Protein AF-0000000074525393 (afdb_homodimer)

InterPro domains:
  IPR004364 Aminoacyl-tRNA synthetase, class II (D/K/N) [PF00152] (149-450)
  IPR004523 Aspartate-tRNA synthetase, type 2 [PTHR43450] (17-453)
  IPR012340 Nucleic acid-binding, OB-fold [G3DSA:2.40.50.140] (1-129)
  IPR012340 Nucleic acid-binding, OB-fold [SSF50249] (23-130)
  IPR045864 Class II Aminoacyl-tRNA synthetase/Biotinyl protein ligase (BPL) and lipoyl protein ligase (LPL) [G3DSA:3.30.930.10] (130-455)
  IPR045864 Class II Aminoacyl-tRNA synthetase/Biotinyl protein ligase (BPL) and lipoyl protein ligase (LPL) [SSF55681] (149-451)

Radius of gyration: 30.27 Å; Cα contacts (8 Å, |Δi|>4): 1926; chains: 2; bounding box: 87×103×68 Å

Solvent-accessible surface area (backbone atoms only — not comparable to full-atom values): 48205 Å² total; per-residue (Å²): 127,82,78,69,51,53,50,78,47,61,75,59,37,47,64,62,51,66,70,61,76,85,67,80,58,52,79,58,55,70,85,72,65,51,79,91,45,54,71,42,74,48,30,36,76,30,26,30,62,38,57,45,62,56,90,54,33,31,41,32,37,33,35,52,65,93,30,28,35,43,31,34,42,71,43,87,49,73,73,42,40,53,52,41,54,51,53,50,63,49,41,42,41,11,25,31,38,36,32,24,30,30,38,76,46,94,61,75,51,92,37,73,42,24,54,43,32,28,44,50,69,29,42,29,39,38,19,72,18,53,77,64,99,61,61,64,87,70,54,59,49,69,79,76,37,73,70,45,72,47,40,40,36,54,38,32,51,28,67,48,47,36,38,49,48,52,48,49,24,49,49,54,51,45,49,51,52,52,41,49,74,71,65,34,39,49,56,73,71,68,50,74,36,72,56,54,50,102,74,53,76,42,42,51,54,34,72,46,88,88,38,69,26,21,41,30,65,59,64,60,68,56,46,52,36,41,33,47,4,34,43,48,31,32,29,33,77,47,70,26,29,35,55,49,85,60,85,50,53,82,60,50,34,55,38,51,29,46,33,38,34,29,61,43,92,55,34,56,61,58,51,52,52,51,50,53,52,49,52,53,52,43,53,59,58,59,71,65,43,76,52,53,60,55,36,37,72,38,34,90,79,37,63,66,80,78,40,62,87,43,75,44,76,41,41,40,65,57,49,41,50,51,37,55,74,64,68,49,89,57,59,75,84,40,70,67,29,46,29,52,55,37,59,76,34,54,91,63,22,35,33,40,34,40,25,40,49,63,58,81,83,54,61,61,51,51,22,59,31,64,86,72,63,35,24,43,30,36,36,33,28,42,77,36,41,78,27,28,42,34,31,21,41,54,44,45,41,71,62,38,51,65,54,40,73,69,42,47,59,68,57,47,54,41,28,43,44,16,28,66,47,28,28,31,38,40,30,34,48,31,49,42,50,18,52,64,51,48,51,86,36,31,61,77,49,31,85,64,59,34,44,55,67,50,57,49,85,54,73,84,116,126,81,79,68,50,53,48,79,47,62,74,58,38,47,64,62,50,66,70,61,75,85,68,78,57,54,78,56,56,70,85,72,64,53,79,90,44,53,69,40,73,46,31,37,75,30,27,29,62,38,58,45,63,56,90,55,34,30,40,31,36,34,34,51,64,93,32,30,34,43,31,35,42,71,44,85,49,73,73,42,41,54,53,41,54,51,53,51,63,49,41,44,41,11,24,30,38,36,31,24,31,30,37,77,45,94,61,75,52,92,40,72,42,23,56,44,31,29,45,50,69,28,43,29,40,38,19,70,18,52,78,64,98,60,61,65,88,71,54,61,48,70,80,74,38,71,70,46,72,48,40,40,36,54,38,30,50,27,67,48,48,36,37,49,48,53,48,50,25,48,50,54,51,45,51,52,52,52,40,48,76,72,65,33,39,50,54,73,70,69,50,74,36,72,56,55,49,100,74,53,75,41,42,50,55,35,71,47,88,88,37,69,25,23,42,30,65,60,64,59,68,57,46,51,35,42,32,46,6,34,44,48,32,34,29,35,77,45,70,26,29,36,56,48,85,60,85,51,54,80,59,49,34,54,39,50,29,45,35,38,35,31,62,43,92,54,34,59,61,58,50,51,52,51,49,53,53,49,51,52,51,41,52,58,58,58,72,65,43,76,52,52,61,55,37,38,74,38,33,91,79,38,61,65,80,77,41,61,87,42,75,43,77,39,41,39,65,56,49,41,50,51,37,56,75,65,66,50,88,58,58,74,84,40,70,66,29,48,29,52,54,37,58,76,34,56,92,64,22,36,35,40,34,40,26,40,49,63,58,84,84,54,62,61,50,51,23,59,31,64,85,71,61,34,25,43,32,35,38,33,28,41,78,37,40,78,29,29,42,34,32,21,40,55,44,45,42,70,60,38,50,66,54,40,71,71,42,49,59,67,57,48,55,42,28,43,45,15,27,66,46,29,28,32,38,40,30,34,49,31,49,44,50,18,50,62,51,48,52,88,36,31,62,76,49,31,81,64,58,34,42,57,67,51,58,48,84,53,76,83,115

Secondary structure (DSSP, 8-state):
----SEEE-----TTGGGGS-S----B--GGG--GGGTT-EEEEEEEEEEEEEETTEEEEEEEETTEEEEEEEE--SHHHHHHHHHHHTSPTTEEEEEEEEEEE-SS--SSSS-SEEEEEEEEEEEEPBPPPSS-GGG-S-GGG-GGGGT-HHHHTTSHHHHHHHHHHHHHHHHHHHHHHHTT-EE----SEEE---TT-TTS-EEEETTEEEEE-S-SHHHHHHHHHTT-SEEEEEEEEE----S--TT--SEEEEEEEEEE-SS-THHHHHHHHHHHHHHHHHHTT-TTHHHHHHH-TT--PPP--S--EEEEHHHHHHHHHHTT--SPTTSHHHHHHHHHHTTTT-SEEEEE----TT--TTBPBPTTSSSBSEEEEEETTEEEEEEEEBP--HHHHHHHSTTS-HHHHHHTTB----EEEEEEEHHHHHHHHTT-S-GGGS-SS---SS--TTS---/----SEEE-----TTGGGGS-S----B--GGG--GGGTT-EEEEEEEEEEEEEETTEEEEEEEETTEEEEEEEE--SHHHHHHHHHHHTSPTTEEEEEEEEEEE-SS--SSSS-SEEEEEEEEEEEEPBPPPSS-GGG-S-GGG-GGGGT-HHHHTTSHHHHHHHHHHHHHHHHHHHHHHHTT-EE----SEEE---TT-TTS-EEEETTEEEEE-S-SHHHHHHHHHTT-SEEEEEEEEE----S--TT--SEEEEEEEEEE-SS-THHHHHHHHHHHHHHHHHHTT-TTHHHHHHH-TT--PPP--S--EEEEHHHHHHHHHHTT--SPTTSHHHHHHHHHTTTTT-SEEEEE----TT--TTBPBPTTSSSBSEEEEEETTEEEEEEEEBP--HHHHHHHSTTS-HHHHHHTTB----EEEEEEEHHHHHHHHTT-S-GGGS-SS---SS--TTS---

pLDDT: mean 86.15, std 15.31, range [23.77, 98.81]

Organism: Naegleria gruberi (NCBI:txid5762)

Foldseek 3Di:
DPPALEEADAPDDPVVVVPDDDDPLPQDDQVVDDPVQAFPKHKYKFFQLDWDADQQKIWTWGDDQLFTAIEMEGDDDDVSSVVSVVRNPQAHRFIKMFIFGKHADPFFDPTPHTGIHGYTRGMYGHGGDDHDPDRQAPQLAPVPDLLLLQPLVPNCRHLQLVVLVVLLVLLVVLLVVLLVVVVAAEDDADQKAADLDPPPPFWAWDDDPNHIITGAQDRVLVQQLVCLVPRQKYWYFDKGATRDQDDDQQDFRIFTKTKMKHFDDPACVVQVVSVLVSVVRSLVVSVPPPSLVVNQSRAPVGADAFQPPDAAEEELVRLQVVCVVVVHPDDRPDLVSLLVSQVVCVVPGQKYKYFFDQDPVDDLFFAPDPVPGGTQKIFMGGNSDTFKIKHKTDLDLVSSCVRSVCSNVVSSVSSVPDGGTMMMMMGGSLNVSCRNRVHRGSSSNDSQTQHPVSNSSPPPD/DPPALEEADAPDDPVVVVPDDPPPQPQDDQVPDDPVQAFPKHKYKFFQLDWDADQQKIWTWGDDQQFTAIEMEGDDDDVSSVVSVVRNPQAHRFIKMFIFGKHADPFFDPTPHTGIHGHTRGMYGHGGDDHDPDRQAPQLAPVPDLLLLQPLVRNCRHLQLVVLVVLLVLLVVLLVVLLVVVVAAEDDADQKAADLDPPPPFWAWDDDPNHIITGAQDRVLVQQLVCLVPRQKYWYFDKGATRDQDDDQQDFRIFTKTKMKHFDDPACVVQVVSVLVSVVRSLVVSVPPPSLVVNQSRAPVGADAFQPPDAAEEELVRLQVVCVVVVHPDDRPDLVSLLVSQVVCVVPGQKYKYFFDQDPVDDLFFAPDPVPGGTQKIFMGGNSDTFKIKHKTDLDLVSSCVRSVCSNVVSSVSSVPDGGTMMMMMGGSLNVSCRNRVHRGSSSNDSQTQHPVSNSSDPPD

Nearest PDB structures (foldseek):
  6od8-assembly1_A  TM=8.727E-01  e=5.232E-45  Leishmania major
  6od8-assembly1_B  TM=8.966E-01  e=1.138E-43  Leishmania major
  1asz-assembly1_B  TM=9.066E-01  e=4.298E-43  unclassified
  1b8a-assembly1_B  TM=8.870E-01  e=2.278E-39  Thermococcus kodakarensis KOD1
  3nen-assembly1_B  TM=8.760E-01  e=1.481E-38  Thermococcus kodakarensis

Sequence (922 aa):
MTQHLYGDKPFSSSDELQSISSIRINDIRIEEINKSMEGETIRLIARASRVVKKGKLCFVRLRRNSHSIQACFLAKNDQEREMVKYIGGIPHESIVEVVGIIVMRKSKSNETVSELELEMKEIYCLSRAQKLDYELDELEDMRQSRSLHTKRYVSLRHSFMHHIFKLQSLIGRKFCEYMYSKDFTEIHTPHIVKNQSDNNISSFTFDYFGNSVELTTSSHLHQQLAIHGGLDRVFEISCAFEKHHGCTHVHLNEKTTLNFGMTIASHYHEVISVVKELLNYIIDEISEYEGLEVIAKHNSRGLEKLKKTEILELTFKEADALLIANCSENEFGGFMALREVASYFKDYTDILIIQNSAHEEVGCFEMPSSTGKGFNNFIILIRGIVVGRGCQYIHDEELLKHQVRCHAPDLVSALKYGAQPCGGCSIDLELFLMQFLQLSNVRFTSLFPRAPTIYENEQLLMTQHLYGDKPFSSSDELQSISSIRINDIRIEEINKSMEGETIRLIARASRVVKKGKLCFVRLRRNSHSIQACFLAKNDQEREMVKYIGGIPHESIVEVVGIIVMRKSKSNETVSELELEMKEIYCLSRAQKLDYELDELEDMRQSRSLHTKRYVSLRHSFMHHIFKLQSLIGRKFCEYMYSKDFTEIHTPHIVKNQSDNNISSFTFDYFGNSVELTTSSHLHQQLAIHGGLDRVFEISCAFEKHHGCTHVHLNEKTTLNFGMTIASHYHEVISVVKELLNYIIDEISEYEGLEVIAKHNSRGLEKLKKTEILELTFKEADALLIANCSENEFGGFMALREVASYFKDYTDILIIQNSAHEEVGCFEMPSSTGKGFNNFIILIRGIVVGRGCQYIHDEELLKHQVRCHAPDLVSALKYGAQPCGGCSIDLELFLMQFLQLSNVRFTSLFPRAPTIYENEQLL

Structure (mmCIF, N/CA/C/O backbone):
data_AF-0000000074525393-model_v1
#
loop_
_entity.id
_entity.type
_entity.pdbx_description
1 polymer 'Aspartyl-tRNA synthetase'
#
loop_
_atom_site.group_PDB
_atom_site.id
_atom_site.type_symbol
_atom_site.label_atom_id
_atom_site.label_alt_id
_atom_site.label_comp_id
_atom_site.label_asym_id
_atom_site.label_entity_id
_atom_site.label_seq_id
_atom_site.pdbx_PDB_ins_code
_atom_site.Cartn_x
_atom_site.Cartn_y
_atom_site.Cartn_z
_atom_site.occupancy
_atom_site.B_iso_or_equiv
_atom_site.auth_seq_id
_atom_site.auth_comp_id
_atom_site.auth_asym_id
_atom_site.auth_atom_id
_atom_site.pdbx_PDB_model_num
ATOM 1 N N . MET A 1 1 ? 19.656 -41.719 -26.531 1 26.92 1 MET A N 1
ATOM 2 C CA . MET A 1 1 ? 18.625 -41.438 -25.547 1 26.92 1 MET A CA 1
ATOM 3 C C . MET A 1 1 ? 17.359 -40.938 -26.219 1 26.92 1 MET A C 1
ATOM 5 O O . MET A 1 1 ? 17.375 -39.906 -26.922 1 26.92 1 MET A O 1
ATOM 9 N N . THR A 1 2 ? 16.531 -41.625 -26.922 1 38.56 2 THR A N 1
ATOM 10 C CA . THR A 1 2 ? 15.336 -41.344 -27.703 1 38.56 2 THR A CA 1
ATOM 11 C C . THR A 1 2 ? 14.578 -40.125 -27.125 1 38.56 2 THR A C 1
ATOM 13 O O . THR A 1 2 ? 14.227 -40.125 -25.953 1 38.56 2 THR A O 1
ATOM 16 N N . GLN A 1 3 ? 14.875 -39 -27.562 1 49.16 3 GLN A N 1
ATOM 17 C CA . GLN A 1 3 ? 14.445 -37.688 -27.109 1 49.16 3 GLN A CA 1
ATOM 18 C C . GLN A 1 3 ? 12.953 -37.688 -26.781 1 49.16 3 GLN A C 1
ATOM 20 O O . GLN A 1 3 ? 12.117 -37.844 -27.672 1 49.16 3 GLN A O 1
ATOM 25 N N . HIS A 1 4 ? 12.406 -38.156 -25.641 1 71 4 HIS A N 1
ATOM 26 C CA . HIS A 1 4 ? 11.031 -38.438 -25.266 1 71 4 HIS A CA 1
ATOM 27 C C . HIS A 1 4 ? 10.148 -37.219 -25.406 1 71 4 HIS A C 1
ATOM 29 O O . HIS A 1 4 ? 10.562 -36.094 -25.062 1 71 4 HIS A O 1
ATOM 35 N N . LEU A 1 5 ? 9.305 -37.25 -26.438 1 87.81 5 LEU A N 1
ATOM 36 C CA . LEU A 1 5 ? 8.336 -36.25 -26.812 1 87.81 5 LEU A CA 1
ATOM 37 C C . LEU A 1 5 ? 7.328 -36 -25.688 1 87.81 5 LEU A C 1
ATOM 39 O O . LEU A 1 5 ? 6.555 -35.062 -25.734 1 87.81 5 LEU A O 1
ATOM 43 N N . TYR A 1 6 ? 7.465 -36.844 -24.656 1 91.31 6 TYR A N 1
ATOM 44 C CA . TYR A 1 6 ? 6.531 -36.719 -23.531 1 91.31 6 TYR A CA 1
ATOM 45 C C . TYR A 1 6 ? 7.094 -37.344 -22.281 1 91.31 6 TYR A C 1
ATOM 47 O O . TYR A 1 6 ? 8.016 -38.188 -22.344 1 91.31 6 TYR A O 1
ATOM 55 N N . GLY A 1 7 ? 6.664 -36.938 -21.156 1 91.56 7 GLY A N 1
ATOM 56 C CA . GLY A 1 7 ? 7.059 -37.531 -19.891 1 91.56 7 GLY A CA 1
ATOM 57 C C . GLY A 1 7 ? 7.113 -36.531 -18.75 1 91.56 7 GLY A C 1
ATOM 58 O O . GLY A 1 7 ? 6.809 -35.344 -18.953 1 91.56 7 GLY A O 1
ATOM 59 N N . ASP A 1 8 ? 7.348 -37 -17.562 1 88.75 8 ASP A N 1
ATOM 60 C CA . ASP A 1 8 ? 7.523 -36.125 -16.406 1 88.75 8 ASP A CA 1
ATOM 61 C C . ASP A 1 8 ? 8.914 -35.5 -16.391 1 88.75 8 ASP A C 1
ATOM 63 O O . ASP A 1 8 ? 9.914 -36.188 -16.594 1 88.75 8 ASP A O 1
ATOM 67 N N . LYS A 1 9 ? 8.953 -34.312 -16.375 1 80.94 9 LYS A N 1
ATOM 68 C CA . LYS A 1 9 ? 10.195 -33.531 -16.297 1 80.94 9 LYS A CA 1
ATOM 69 C C . LYS A 1 9 ? 10.164 -32.594 -15.109 1 80.94 9 LYS A C 1
ATOM 71 O O . LYS A 1 9 ? 9.984 -31.375 -15.289 1 80.94 9 LYS A O 1
ATOM 76 N N . PRO A 1 10 ? 10.242 -33.219 -13.906 1 69.38 10 PRO A N 1
ATOM 77 C CA . PRO A 1 10 ? 10.188 -32.312 -12.766 1 69.38 10 PRO A CA 1
ATOM 78 C C . PRO A 1 10 ? 11.234 -31.219 -12.844 1 69.38 10 PRO A C 1
ATOM 80 O O . PRO A 1 10 ? 12.328 -31.438 -13.367 1 69.38 10 PRO A O 1
ATOM 83 N N . PHE A 1 11 ? 10.766 -29.938 -12.781 1 58.97 11 PHE A N 1
ATOM 84 C CA . PHE A 1 11 ? 11.586 -28.734 -12.914 1 58.97 11 PHE A CA 1
ATOM 85 C C . PHE A 1 11 ? 12.836 -28.828 -12.047 1 58.97 11 PHE A C 1
ATOM 87 O O . PHE A 1 11 ? 12.75 -28.984 -10.828 1 58.97 11 PHE A O 1
ATOM 94 N N . SER A 1 12 ? 13.797 -29.516 -12.617 1 53.16 12 SER A N 1
ATOM 95 C CA . SER A 1 12 ? 15.047 -29.484 -11.867 1 53.16 12 SER A CA 1
ATOM 96 C C . SER A 1 12 ? 15.484 -28.047 -11.578 1 53.16 12 SER A C 1
ATOM 98 O O . SER A 1 12 ? 14.984 -27.109 -12.195 1 53.16 12 SER A O 1
ATOM 100 N N . SER A 1 13 ? 16.391 -27.781 -10.695 1 53.16 13 SER A N 1
ATOM 101 C CA . SER A 1 13 ? 17.031 -26.547 -10.266 1 53.16 13 SER A CA 1
ATOM 102 C C . SER A 1 13 ? 17.375 -25.672 -11.461 1 53.16 13 SER A C 1
ATOM 104 O O . SER A 1 13 ? 17.594 -26.172 -12.562 1 53.16 13 SER A O 1
ATOM 106 N N . SER A 1 14 ? 16.859 -24.328 -11.5 1 54.41 14 SER A N 1
ATOM 107 C CA . SER A 1 14 ? 17.203 -23.312 -12.484 1 54.41 14 SER A CA 1
ATOM 108 C C . SER A 1 14 ? 18.453 -23.688 -13.258 1 54.41 14 SER A C 1
ATOM 110 O O . SER A 1 14 ? 18.625 -23.281 -14.414 1 54.41 14 SER A O 1
ATOM 112 N N . ASP A 1 15 ? 19.328 -24.453 -12.727 1 49.19 15 ASP A N 1
ATOM 113 C CA . ASP A 1 15 ? 20.609 -24.703 -13.383 1 49.19 15 ASP A CA 1
ATOM 114 C C . ASP A 1 15 ? 20.438 -25.703 -14.531 1 49.19 15 ASP A C 1
ATOM 116 O O . ASP A 1 15 ? 21.219 -25.688 -15.492 1 49.19 15 ASP A O 1
ATOM 120 N N . GLU A 1 16 ? 19.5 -26.547 -14.375 1 45.84 16 GLU A N 1
ATOM 121 C CA . GLU A 1 16 ? 19.375 -27.562 -15.414 1 45.84 16 GLU A CA 1
ATOM 122 C C . GLU A 1 16 ? 18.656 -27.016 -16.641 1 45.84 16 GLU A C 1
ATOM 124 O O . GLU A 1 16 ? 18.734 -27.609 -17.719 1 45.84 16 GLU A O 1
ATOM 129 N N . LEU A 1 17 ? 17.953 -26.016 -16.453 1 45.12 17 LEU A N 1
ATOM 130 C CA . LEU A 1 17 ? 17.156 -25.516 -17.578 1 45.12 17 LEU A CA 1
ATOM 131 C C . LEU A 1 17 ? 18.047 -24.812 -18.594 1 45.12 17 LEU A C 1
ATOM 133 O O . LEU A 1 17 ? 17.578 -24.422 -19.656 1 45.12 17 LEU A O 1
ATOM 137 N N . GLN A 1 18 ? 19.297 -24.438 -18.141 1 40.5 18 GLN A N 1
ATOM 138 C CA . GLN A 1 18 ? 20.141 -23.75 -19.109 1 40.5 18 GLN A CA 1
ATOM 139 C C . GLN A 1 18 ? 20.406 -24.641 -20.328 1 40.5 18 GLN A C 1
ATOM 141 O O . GLN A 1 18 ? 20.859 -24.141 -21.375 1 40.5 18 GLN A O 1
ATOM 146 N N . SER A 1 19 ? 20.547 -25.906 -20.125 1 34.81 19 SER A N 1
ATOM 147 C CA . SER A 1 19 ? 21.016 -26.703 -21.25 1 34.81 19 SER A CA 1
ATOM 148 C C . SER A 1 19 ? 19.984 -26.75 -22.359 1 34.81 19 SER A C 1
ATOM 150 O O . SER A 1 19 ? 20.172 -27.438 -23.359 1 34.81 19 SER A O 1
ATOM 152 N N . ILE A 1 20 ? 18.812 -26.625 -22.094 1 33.59 20 ILE A N 1
ATOM 153 C CA . ILE A 1 20 ? 17.969 -26.922 -23.234 1 33.59 20 ILE A CA 1
ATOM 154 C C . ILE A 1 20 ? 18.203 -25.891 -24.344 1 33.59 20 ILE A C 1
ATOM 156 O O . ILE A 1 20 ? 18.297 -24.688 -24.062 1 33.59 20 ILE A O 1
ATOM 160 N N . SER A 1 21 ? 18.297 -26.344 -25.719 1 32.91 21 SER A N 1
ATOM 161 C CA . SER A 1 21 ? 18.594 -25.812 -27.047 1 32.91 21 SER A CA 1
ATOM 162 C C . SER A 1 21 ? 18.062 -24.375 -27.188 1 32.91 21 SER A C 1
ATOM 164 O O . SER A 1 21 ? 17.188 -23.953 -26.438 1 32.91 21 SER A O 1
ATOM 166 N N . SER A 1 22 ? 18.672 -23.547 -28.266 1 35.28 22 SER A N 1
ATOM 167 C CA . SER A 1 22 ? 18.594 -22.344 -29.094 1 35.28 22 SER A CA 1
ATOM 168 C C . SER A 1 22 ? 17.156 -21.969 -29.406 1 35.28 22 SER A C 1
ATOM 170 O O . SER A 1 22 ? 16.891 -21.031 -30.156 1 35.28 22 SER A O 1
ATOM 172 N N . ILE A 1 23 ? 16.297 -22.891 -29.594 1 34.53 23 ILE A N 1
ATOM 173 C CA . ILE A 1 23 ? 15.039 -22.359 -30.125 1 34.53 23 ILE A CA 1
ATOM 174 C C . ILE A 1 23 ? 14.516 -21.25 -29.219 1 34.53 23 ILE A C 1
ATOM 176 O O . ILE A 1 23 ? 14.43 -21.438 -28 1 34.53 23 ILE A O 1
ATOM 180 N N . ARG A 1 24 ? 14.562 -20.188 -29.594 1 40.09 24 ARG A N 1
ATOM 181 C CA . ARG A 1 24 ? 13.852 -19.016 -29.094 1 40.09 24 ARG A CA 1
ATOM 182 C C . ARG A 1 24 ? 12.5 -19.406 -28.5 1 40.09 24 ARG A C 1
ATOM 184 O O . ARG A 1 24 ? 11.461 -19.172 -29.109 1 40.09 24 ARG A O 1
ATOM 191 N N . ILE A 1 25 ? 12.32 -20.609 -28.031 1 48.09 25 ILE A N 1
ATOM 192 C CA . ILE A 1 25 ? 10.969 -20.922 -27.562 1 48.09 25 ILE A CA 1
ATOM 193 C C . ILE A 1 25 ? 10.555 -19.938 -26.484 1 48.09 25 ILE A C 1
ATOM 195 O O . ILE A 1 25 ? 11.062 -20 -25.359 1 48.09 25 ILE A O 1
ATOM 199 N N . ASN A 1 26 ? 10.344 -18.859 -26.891 1 54.84 26 ASN A N 1
ATOM 200 C CA . ASN A 1 26 ? 9.859 -17.766 -26.047 1 54.84 26 ASN A CA 1
ATOM 201 C C . ASN A 1 26 ? 8.609 -18.172 -25.266 1 54.84 26 ASN A C 1
ATOM 203 O O . ASN A 1 26 ? 7.707 -18.797 -25.828 1 54.84 26 ASN A O 1
ATOM 207 N N . ASP A 1 27 ? 8.789 -18.391 -24.047 1 68.38 27 ASP A N 1
ATOM 208 C CA . ASP A 1 27 ? 7.605 -18.531 -23.203 1 68.38 27 ASP A CA 1
ATOM 209 C C . ASP A 1 27 ? 6.586 -17.438 -23.484 1 68.38 27 ASP A C 1
ATOM 211 O O . ASP A 1 27 ? 6.695 -16.328 -22.969 1 68.38 27 ASP A O 1
ATOM 215 N N . ILE A 1 28 ? 5.688 -17.75 -24.469 1 80.69 28 ILE A N 1
ATOM 216 C CA . ILE A 1 28 ? 4.66 -16.812 -24.891 1 80.69 28 ILE A CA 1
ATOM 217 C C . ILE A 1 28 ? 3.48 -16.859 -23.922 1 80.69 28 ILE A C 1
ATOM 219 O O . ILE A 1 28 ? 3.193 -17.906 -23.344 1 80.69 28 ILE A O 1
ATOM 223 N N . ARG A 1 29 ? 2.906 -15.812 -23.797 1 86.44 29 ARG A N 1
ATOM 224 C CA . ARG A 1 29 ? 1.67 -15.727 -23.031 1 86.44 29 ARG A CA 1
ATOM 225 C C . ARG A 1 29 ? 0.462 -16.062 -23.891 1 86.44 29 ARG A C 1
ATOM 227 O O . ARG A 1 29 ? 0.42 -15.711 -25.078 1 86.44 29 ARG A O 1
ATOM 234 N N . ILE A 1 30 ? -0.476 -16.719 -23.266 1 93.06 30 ILE A N 1
ATOM 235 C CA . ILE A 1 30 ? -1.641 -17.188 -24 1 93.06 30 ILE A CA 1
ATOM 236 C C . ILE A 1 30 ? -2.391 -16 -24.609 1 93.06 30 ILE A C 1
ATOM 238 O O . ILE A 1 30 ? -2.908 -16.094 -25.719 1 93.06 30 ILE A O 1
ATOM 242 N N . GLU A 1 31 ? -2.42 -14.875 -23.844 1 88.62 31 GLU A N 1
ATOM 243 C CA . GLU A 1 31 ? -3.154 -13.695 -24.297 1 88.62 31 GLU A CA 1
ATOM 244 C C . GLU A 1 31 ? -2.502 -13.07 -25.516 1 88.62 31 GLU A C 1
ATOM 246 O O . GLU A 1 31 ? -3.119 -12.25 -26.203 1 88.62 31 GLU A O 1
ATOM 251 N N . GLU A 1 32 ? -1.312 -13.445 -25.828 1 90.75 32 GLU A N 1
ATOM 252 C CA . GLU A 1 32 ? -0.591 -12.898 -26.969 1 90.75 32 GLU A CA 1
ATOM 253 C C . GLU A 1 32 ? -0.858 -13.719 -28.234 1 90.75 32 GLU A C 1
ATOM 255 O O . GLU A 1 32 ? -0.564 -13.266 -29.344 1 90.75 32 GLU A O 1
ATOM 260 N N . ILE A 1 33 ? -1.435 -14.875 -28.125 1 94.25 33 ILE A N 1
ATOM 261 C CA . ILE A 1 33 ? -1.673 -15.773 -29.25 1 94.25 33 ILE A CA 1
ATOM 262 C C . ILE A 1 33 ? -2.846 -15.258 -30.078 1 94.25 33 ILE A C 1
ATOM 264 O O . ILE A 1 33 ? -3.928 -15 -29.547 1 94.25 33 ILE A O 1
ATOM 268 N N . ASN A 1 34 ? -2.57 -15.07 -31.297 1 94.69 34 ASN A N 1
ATOM 269 C CA . ASN A 1 34 ? -3.604 -14.586 -32.219 1 94.69 34 ASN A CA 1
ATOM 270 C C . ASN A 1 34 ? -3.467 -15.203 -33.594 1 94.69 34 ASN A C 1
ATOM 272 O O . ASN A 1 34 ? -2.562 -16 -33.844 1 94.69 34 ASN A O 1
ATOM 276 N N . LYS A 1 35 ? -4.312 -14.781 -34.5 1 95 35 LYS A N 1
ATOM 277 C CA . LYS A 1 35 ? -4.445 -15.406 -35.844 1 95 35 LYS A CA 1
ATOM 278 C C . LYS A 1 35 ? -3.174 -15.227 -36.656 1 95 35 LYS A C 1
ATOM 280 O O . LYS A 1 35 ? -2.855 -16.062 -37.5 1 95 35 LYS A O 1
ATOM 285 N N . SER A 1 36 ? -2.465 -14.164 -36.438 1 96.06 36 SER A N 1
ATOM 286 C CA . SER A 1 36 ? -1.243 -13.898 -37.188 1 96.06 36 SER A CA 1
ATOM 287 C C . SER A 1 36 ? -0.167 -14.93 -36.875 1 96.06 36 SER A C 1
ATOM 289 O O . SER A 1 36 ? 0.81 -15.07 -37.625 1 96.06 36 SER A O 1
ATOM 291 N N . MET A 1 37 ? -0.401 -15.719 -35.844 1 95.12 37 MET A N 1
ATOM 292 C CA . MET A 1 37 ? 0.6 -16.688 -35.406 1 95.12 37 MET A CA 1
ATOM 293 C C . MET A 1 37 ? 0.288 -18.078 -35.938 1 95.12 37 MET A C 1
ATOM 295 O O . MET A 1 37 ? 0.973 -19.047 -35.594 1 95.12 37 MET A O 1
ATOM 299 N N . GLU A 1 38 ? -0.732 -18.203 -36.75 1 95.88 38 GLU A N 1
ATOM 300 C CA . GLU A 1 38 ? -1.081 -19.516 -37.312 1 95.88 38 GLU A CA 1
ATOM 301 C C . GLU A 1 38 ? 0.113 -20.141 -38.031 1 95.88 38 GLU A C 1
ATOM 303 O O . GLU A 1 38 ? 0.801 -19.484 -38.812 1 95.88 38 GLU A O 1
ATOM 308 N N . GLY A 1 39 ? 0.366 -21.312 -37.719 1 96.19 39 GLY A N 1
ATOM 309 C CA . GLY A 1 39 ? 1.456 -22.031 -38.344 1 96.19 39 GLY A CA 1
ATOM 310 C C . GLY A 1 39 ? 2.746 -21.984 -37.562 1 96.19 39 GLY A C 1
ATOM 311 O O . GLY A 1 39 ? 3.662 -22.781 -37.812 1 96.19 39 GLY A O 1
ATOM 312 N N . GLU A 1 40 ? 2.793 -21.141 -36.594 1 94.12 40 GLU A N 1
ATOM 313 C CA . GLU A 1 40 ? 4 -20.984 -35.781 1 94.12 40 GLU A CA 1
ATOM 314 C C . GLU A 1 40 ? 4.086 -22.062 -34.719 1 94.12 40 GLU A C 1
ATOM 316 O O . GLU A 1 40 ? 3.068 -22.469 -34.156 1 94.12 40 GLU A O 1
ATOM 321 N N . THR A 1 41 ? 5.301 -22.609 -34.5 1 94.19 41 THR A N 1
ATOM 322 C CA . THR A 1 41 ? 5.566 -23.5 -33.375 1 94.19 41 THR A CA 1
ATOM 323 C C . THR A 1 41 ? 5.918 -22.719 -32.125 1 94.19 41 THR A C 1
ATOM 325 O O . THR A 1 41 ? 6.82 -21.875 -32.156 1 94.19 41 THR A O 1
ATOM 328 N N . ILE A 1 42 ? 5.188 -22.984 -31.047 1 92.81 42 ILE A N 1
ATOM 329 C CA . ILE A 1 42 ? 5.438 -22.25 -29.812 1 92.81 42 ILE A CA 1
ATOM 330 C C . ILE A 1 42 ? 5.641 -23.219 -28.656 1 92.81 42 ILE A C 1
ATOM 332 O O . ILE A 1 42 ? 5.312 -24.391 -28.766 1 92.81 42 ILE A O 1
ATOM 336 N N . ARG A 1 43 ? 6.27 -22.75 -27.625 1 91 43 ARG A N 1
ATOM 337 C CA . ARG A 1 43 ? 6.398 -23.391 -26.328 1 91 43 ARG A CA 1
ATOM 338 C C . ARG A 1 43 ? 5.574 -22.672 -25.266 1 91 43 ARG A C 1
ATOM 340 O O . ARG A 1 43 ? 5.645 -21.453 -25.141 1 91 43 ARG A O 1
ATOM 347 N N . LEU A 1 44 ? 4.805 -23.469 -24.547 1 91.44 44 LEU A N 1
ATOM 348 C CA . LEU A 1 44 ? 3.93 -22.891 -23.531 1 91.44 44 LEU A CA 1
ATOM 349 C C . LEU A 1 44 ? 4.004 -23.672 -22.234 1 91.44 44 LEU A C 1
ATOM 351 O O . LEU A 1 44 ? 3.949 -24.906 -22.25 1 91.44 44 LEU A O 1
ATOM 355 N N . ILE A 1 45 ? 4.297 -23 -21.172 1 91.31 45 ILE A N 1
ATOM 356 C CA . ILE A 1 45 ? 4.094 -23.578 -19.859 1 91.31 45 ILE A CA 1
ATOM 357 C C . ILE A 1 45 ? 2.758 -23.109 -19.281 1 91.31 45 ILE A C 1
ATOM 359 O O . ILE A 1 45 ? 2.492 -21.906 -19.203 1 91.31 45 ILE A O 1
ATOM 363 N N . ALA A 1 46 ? 1.902 -24.047 -18.938 1 94.81 46 ALA A N 1
ATOM 364 C CA . ALA A 1 46 ? 0.563 -23.703 -18.469 1 94.81 46 ALA A CA 1
ATOM 365 C C . ALA A 1 46 ? 0 -24.812 -17.578 1 94.81 46 ALA A C 1
ATOM 367 O O . ALA A 1 46 ? 0.619 -25.875 -17.422 1 94.81 46 ALA A O 1
ATOM 368 N N . ARG A 1 47 ? -1.036 -24.453 -16.938 1 95.69 47 ARG A N 1
ATOM 369 C CA . ARG A 1 47 ? -1.778 -25.453 -16.172 1 95.69 47 ARG A CA 1
ATOM 370 C C . ARG A 1 47 ? -2.723 -26.234 -17.062 1 95.69 47 ARG A C 1
ATOM 372 O O . ARG A 1 47 ? -3.473 -25.656 -17.859 1 95.69 47 ARG A O 1
ATOM 379 N N . ALA A 1 48 ? -2.629 -27.594 -17 1 96.62 48 ALA A N 1
ATOM 380 C CA . ALA A 1 48 ? -3.621 -28.453 -17.641 1 96.62 48 ALA A CA 1
ATOM 381 C C . ALA A 1 48 ? -4.902 -28.531 -16.812 1 96.62 48 ALA A C 1
ATOM 383 O O . ALA A 1 48 ? -5.074 -29.453 -16.016 1 96.62 48 ALA A O 1
ATOM 384 N N . SER A 1 49 ? -5.793 -27.609 -17.062 1 94.69 49 SER A N 1
ATOM 385 C CA . SER A 1 49 ? -6.98 -27.516 -16.219 1 94.69 49 SER A CA 1
ATOM 386 C C . SER A 1 49 ? -7.945 -28.672 -16.5 1 94.69 49 SER A C 1
ATOM 388 O O . SER A 1 49 ? -8.719 -29.047 -15.609 1 94.69 49 SER A O 1
ATOM 390 N N . ARG A 1 50 ? -7.906 -29.172 -17.688 1 93.88 50 ARG A N 1
ATOM 391 C CA . ARG A 1 50 ? -8.734 -30.312 -18.078 1 93.88 50 ARG A CA 1
ATOM 392 C C . ARG A 1 50 ? -8.023 -31.172 -19.109 1 93.88 50 ARG A C 1
ATOM 394 O O . ARG A 1 50 ? -7.426 -30.656 -20.062 1 93.88 50 ARG A O 1
ATOM 401 N N . VAL A 1 51 ? -8.094 -32.469 -18.922 1 96.12 51 VAL A N 1
ATOM 402 C CA . VAL A 1 51 ? -7.508 -33.438 -19.844 1 96.12 51 VAL A CA 1
ATOM 403 C C . VAL A 1 51 ? -8.562 -34.469 -20.266 1 96.12 51 VAL A C 1
ATOM 405 O O . VAL A 1 51 ? -9.211 -35.062 -19.406 1 96.12 51 VAL A O 1
ATOM 408 N N . VAL A 1 52 ? -8.727 -34.594 -21.562 1 95.19 52 VAL A N 1
ATOM 409 C CA . VAL A 1 52 ? -9.719 -35.531 -22.078 1 95.19 52 VAL A CA 1
ATOM 410 C C . VAL A 1 52 ? -9.07 -36.438 -23.125 1 95.19 52 VAL A C 1
ATOM 412 O O . VAL A 1 52 ? -8.461 -35.969 -24.078 1 95.19 52 VAL A O 1
ATOM 415 N N . LYS A 1 53 ? -9.203 -37.688 -22.891 1 96.31 53 LYS A N 1
ATOM 416 C CA . LYS A 1 53 ? -8.734 -38.688 -23.844 1 96.31 53 LYS A CA 1
ATOM 417 C C . LYS A 1 53 ? -9.906 -39.406 -24.5 1 96.31 53 LYS A C 1
ATOM 419 O O . LYS A 1 53 ? -10.82 -39.875 -23.828 1 96.31 53 LYS A O 1
ATOM 424 N N . LYS A 1 54 ? -9.906 -39.438 -25.781 1 94.75 54 LYS A N 1
ATOM 425 C CA . LYS A 1 54 ? -10.914 -40.125 -26.562 1 94.75 54 LYS A CA 1
ATOM 426 C C . LYS A 1 54 ? -10.258 -41 -27.641 1 94.75 54 LYS A C 1
ATOM 428 O O . LYS A 1 54 ? -10.078 -40.562 -28.781 1 94.75 54 LYS A O 1
ATOM 433 N N . GLY A 1 55 ? -10.078 -42.219 -27.359 1 93.38 55 GLY A N 1
ATOM 434 C CA . GLY A 1 55 ? -9.43 -43.094 -28.312 1 93.38 55 GLY A CA 1
ATOM 435 C C . GLY A 1 55 ? -8.008 -42.688 -28.641 1 93.38 55 GLY A C 1
ATOM 436 O O . GLY A 1 55 ? -7.137 -42.688 -27.766 1 93.38 55 GLY A O 1
ATOM 437 N N . LYS A 1 56 ? -7.836 -42.281 -29.953 1 94.5 56 LYS A N 1
ATOM 438 C CA . LYS A 1 56 ? -6.508 -41.875 -30.406 1 94.5 56 LYS A CA 1
ATOM 439 C C . LYS A 1 56 ? -6.312 -40.375 -30.312 1 94.5 56 LYS A C 1
ATOM 441 O O . LYS A 1 56 ? -5.25 -39.844 -30.656 1 94.5 56 LYS A O 1
ATOM 446 N N . LEU A 1 57 ? -7.348 -39.75 -29.75 1 95 57 LEU A N 1
ATOM 447 C CA . LEU A 1 57 ? -7.348 -38.281 -29.656 1 95 57 LEU A CA 1
ATOM 448 C C . LEU A 1 57 ? -7.312 -37.844 -28.203 1 95 57 LEU A C 1
ATOM 450 O O . LEU A 1 57 ? -7.938 -38.469 -27.344 1 95 57 LEU A O 1
ATOM 454 N N . CYS A 1 58 ? -6.535 -36.812 -27.922 1 96.56 58 CYS A N 1
ATOM 455 C CA . CYS A 1 58 ? -6.559 -36.188 -26.594 1 96.56 58 CYS A CA 1
ATOM 456 C C . CYS A 1 58 ? -6.645 -34.688 -26.688 1 96.56 58 CYS A C 1
ATOM 458 O O . CYS A 1 58 ? -6.117 -34.062 -27.625 1 96.56 58 CYS A O 1
ATOM 460 N N . PHE A 1 59 ? -7.332 -34.062 -25.781 1 96.69 59 PHE A N 1
ATOM 461 C CA . PHE A 1 59 ? -7.453 -32.594 -25.641 1 96.69 59 PHE A CA 1
ATOM 462 C C . PHE A 1 59 ? -6.996 -32.156 -24.25 1 96.69 59 PHE A C 1
ATOM 464 O O . PHE A 1 59 ? -7.281 -32.812 -23.25 1 96.69 59 PHE A O 1
ATOM 471 N N . VAL A 1 60 ? -6.242 -31.125 -24.234 1 97.38 60 VAL A N 1
ATOM 472 C CA . VAL A 1 60 ? -5.812 -30.516 -22.984 1 97.38 60 VAL A CA 1
ATOM 473 C C . VAL A 1 60 ? -6.176 -29.031 -22.984 1 97.38 60 VAL A C 1
ATOM 475 O O . VAL A 1 60 ? -5.797 -28.281 -23.891 1 97.38 60 VAL A O 1
ATOM 478 N N . ARG A 1 61 ? -6.953 -28.625 -22.031 1 96.75 61 ARG A N 1
ATOM 479 C CA . ARG A 1 61 ? -7.164 -27.188 -21.828 1 96.75 61 ARG A CA 1
ATOM 480 C C . ARG A 1 61 ? -5.996 -26.562 -21.062 1 96.75 61 ARG A C 1
ATOM 482 O O . ARG A 1 61 ? -5.777 -26.875 -19.891 1 96.75 61 ARG A O 1
ATOM 489 N N . LEU A 1 62 ? -5.285 -25.75 -21.75 1 96.62 62 LEU A N 1
ATOM 490 C CA . LEU A 1 62 ? -4.16 -25.047 -21.141 1 96.62 62 LEU A CA 1
ATOM 491 C C . LEU A 1 62 ? -4.598 -23.688 -20.594 1 96.62 62 LEU A C 1
ATOM 493 O O . LEU A 1 62 ? -5.086 -22.844 -21.359 1 96.62 62 LEU A O 1
ATOM 497 N N . ARG A 1 63 ? -4.402 -23.5 -19.25 1 95.38 63 ARG A N 1
ATOM 498 C CA . ARG A 1 6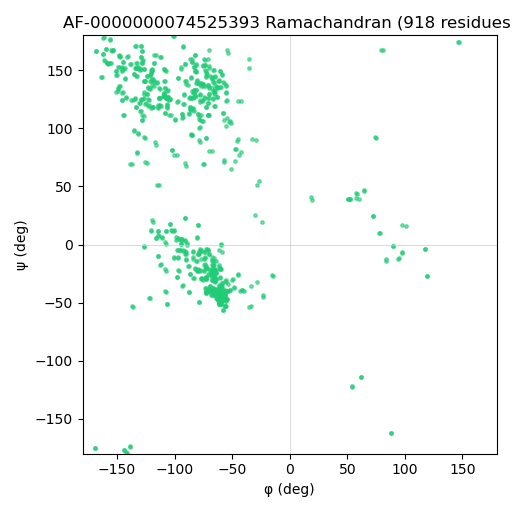3 ? -4.855 -22.266 -18.625 1 95.38 63 ARG A CA 1
ATOM 499 C C . ARG A 1 63 ? -3.691 -21.531 -17.953 1 95.38 63 ARG A C 1
ATOM 501 O O . ARG A 1 63 ? -2.852 -22.156 -17.312 1 95.38 63 ARG A O 1
ATOM 508 N N . ARG A 1 64 ? -3.586 -20.312 -18.156 1 91.88 64 ARG A N 1
ATOM 509 C CA . ARG A 1 64 ? -2.693 -19.391 -17.469 1 91.88 64 ARG A CA 1
ATOM 510 C C . ARG A 1 64 ? -3.416 -18.094 -17.109 1 91.88 64 ARG A C 1
ATOM 512 O O . ARG A 1 64 ? -3.945 -17.406 -18 1 91.88 64 ARG A O 1
ATOM 519 N N . ASN A 1 65 ? -3.396 -17.75 -15.812 1 88.06 65 ASN A N 1
ATOM 520 C CA . ASN A 1 65 ? -4.188 -16.625 -15.359 1 88.06 65 ASN A CA 1
ATOM 521 C C . ASN A 1 65 ? -5.652 -16.766 -15.758 1 88.06 65 ASN A C 1
ATOM 523 O O . ASN A 1 65 ? -6.297 -17.75 -15.43 1 88.06 65 ASN A O 1
ATOM 527 N N . SER A 1 66 ? -6.148 -15.781 -16.5 1 86.81 66 SER A N 1
ATOM 528 C CA . SER A 1 66 ? -7.547 -15.828 -16.906 1 86.81 66 SER A CA 1
ATOM 529 C C . SER A 1 66 ? -7.68 -16.234 -18.375 1 86.81 66 SER A C 1
ATOM 531 O O . SER A 1 66 ? -8.773 -16.172 -18.953 1 86.81 66 SER A O 1
ATOM 533 N N . HIS A 1 67 ? -6.625 -16.812 -18.938 1 92.38 67 HIS A N 1
ATOM 534 C CA . HIS A 1 67 ? -6.633 -17.141 -20.359 1 92.38 67 HIS A CA 1
ATOM 535 C C . HIS A 1 67 ? -6.426 -18.625 -20.578 1 92.38 67 HIS A C 1
ATOM 537 O O . HIS A 1 67 ? -5.727 -19.281 -19.812 1 92.38 67 HIS A O 1
ATOM 543 N N . SER A 1 68 ? -7.062 -19.125 -21.656 1 95.19 68 SER A N 1
ATOM 544 C CA . SER A 1 68 ? -6.953 -20.547 -21.938 1 95.19 68 SER A CA 1
ATOM 545 C C . SER A 1 68 ? -6.941 -20.812 -23.438 1 95.19 68 SER A C 1
ATOM 547 O O . SER A 1 68 ? -7.441 -20 -24.234 1 95.19 68 SER A O 1
ATOM 549 N N . ILE A 1 69 ? -6.305 -21.891 -23.797 1 96.81 69 ILE A N 1
ATOM 550 C CA . ILE A 1 69 ? -6.266 -22.375 -25.172 1 96.81 69 ILE A CA 1
ATOM 551 C C . ILE A 1 69 ? -6.316 -23.906 -25.172 1 96.81 69 ILE A C 1
ATOM 553 O O . ILE A 1 69 ? -5.801 -24.547 -24.25 1 96.81 69 ILE A O 1
ATOM 557 N N . GLN A 1 70 ? -6.992 -24.453 -26.109 1 97.38 70 GLN A N 1
ATOM 558 C CA . GLN A 1 70 ? -7.059 -25.906 -26.234 1 97.38 70 GLN A CA 1
ATOM 559 C C . GLN A 1 70 ? -5.844 -26.453 -26.984 1 97.38 70 GLN A C 1
ATOM 561 O O . GLN A 1 70 ? -5.422 -25.891 -27.984 1 97.38 70 GLN A O 1
ATOM 566 N N . ALA A 1 71 ? -5.223 -27.469 -26.438 1 97.56 71 ALA A N 1
ATOM 567 C CA . ALA A 1 71 ? -4.184 -28.234 -27.125 1 97.56 71 ALA A CA 1
ATOM 568 C C . ALA A 1 71 ? -4.684 -29.625 -27.5 1 97.56 71 ALA A C 1
ATOM 570 O O . ALA A 1 71 ? -5.41 -30.25 -26.719 1 97.56 71 ALA A O 1
ATOM 571 N N . CYS A 1 72 ? -4.312 -30.109 -28.672 1 97 72 CYS A N 1
ATOM 572 C CA . CYS A 1 72 ? -4.797 -31.406 -29.141 1 97 72 CYS A CA 1
ATOM 573 C C . CYS A 1 72 ? -3.658 -32.25 -29.703 1 97 72 CYS A C 1
ATOM 575 O O . CYS A 1 72 ? -2.639 -31.703 -30.141 1 97 72 CYS A O 1
ATOM 577 N N . PHE A 1 73 ? -3.807 -33.531 -29.625 1 97.06 73 PHE A N 1
ATOM 578 C CA . PHE A 1 73 ? -2.881 -34.5 -30.203 1 97.06 73 PHE A CA 1
ATOM 579 C C . PHE A 1 73 ? -3.635 -35.688 -30.766 1 97.06 73 PHE A C 1
ATOM 581 O O . PHE A 1 73 ? -4.449 -36.312 -30.062 1 97.06 73 PHE A O 1
ATOM 588 N N . LEU A 1 74 ? -3.404 -36.031 -31.984 1 95.12 74 LEU A N 1
ATOM 589 C CA . LEU A 1 74 ? -3.977 -37.188 -32.656 1 95.12 74 LEU A CA 1
ATOM 590 C C . LEU A 1 74 ? -2.893 -38.219 -33 1 95.12 74 LEU A C 1
ATOM 592 O O . LEU A 1 74 ? -1.986 -37.906 -33.781 1 95.12 74 LEU A O 1
ATOM 596 N N . ALA A 1 75 ? -3.051 -39.375 -32.469 1 94.75 75 ALA A N 1
ATOM 597 C CA . ALA A 1 75 ? -2.076 -40.406 -32.75 1 94.75 75 ALA A CA 1
ATOM 598 C C . ALA A 1 75 ? -2.236 -40.938 -34.156 1 94.75 75 ALA A C 1
ATOM 600 O O . ALA A 1 75 ? -3.352 -41.25 -34.594 1 94.75 75 ALA A O 1
ATOM 601 N N . LYS A 1 76 ? -1.084 -41.094 -34.812 1 92.25 76 LYS A N 1
ATOM 602 C CA . LYS A 1 76 ? -1.098 -41.594 -36.188 1 92.25 76 LYS A CA 1
ATOM 603 C C . LYS A 1 76 ? -0.569 -43.031 -36.25 1 92.25 76 LYS A C 1
ATOM 605 O O . LYS A 1 76 ? -0.752 -43.719 -37.25 1 92.25 76 LYS A O 1
ATOM 610 N N . ASN A 1 77 ? 0.174 -43.438 -35.281 1 91 77 ASN A N 1
ATOM 611 C CA . ASN A 1 77 ? 0.74 -44.781 -35.188 1 91 77 ASN A CA 1
ATOM 612 C C . ASN A 1 77 ? 0.743 -45.312 -33.75 1 91 77 ASN A C 1
ATOM 614 O O . ASN A 1 77 ? 0.261 -44.625 -32.844 1 91 77 ASN A O 1
ATOM 618 N N . ASP A 1 78 ? 1.239 -46.438 -33.594 1 86.75 78 ASP A N 1
ATOM 619 C CA . ASP A 1 78 ? 1.18 -47.125 -32.312 1 86.75 78 ASP A CA 1
ATOM 620 C C . ASP A 1 78 ? 2.088 -46.438 -31.281 1 86.75 78 ASP A C 1
ATOM 622 O O . ASP A 1 78 ? 1.771 -46.375 -30.094 1 86.75 78 ASP A O 1
ATOM 626 N N . GLN A 1 79 ? 3.141 -46 -31.719 1 85.31 79 GLN A N 1
ATOM 627 C CA . GLN A 1 79 ? 4.055 -45.312 -30.828 1 85.31 79 GLN A CA 1
ATOM 628 C C . GLN A 1 79 ? 3.408 -44.031 -30.266 1 85.31 79 GLN A C 1
ATOM 630 O O . GLN A 1 79 ? 3.562 -43.719 -29.094 1 85.31 79 GLN A O 1
ATOM 635 N N . GLU A 1 80 ? 2.738 -43.375 -31.078 1 91.81 80 GLU A N 1
ATOM 636 C CA . GLU A 1 80 ? 2.059 -42.156 -30.703 1 91.81 80 GLU A CA 1
ATOM 637 C C . GLU A 1 80 ? 0.873 -42.438 -29.781 1 91.81 80 GLU A C 1
ATOM 639 O O . GLU A 1 80 ? 0.437 -41.562 -29.031 1 91.81 80 GLU A O 1
ATOM 644 N N . ARG A 1 81 ? 0.396 -43.656 -29.828 1 93.19 81 ARG A N 1
ATOM 645 C CA . ARG A 1 81 ? -0.697 -44.031 -28.953 1 93.19 81 ARG A CA 1
ATOM 646 C C . ARG A 1 81 ? -0.244 -44.031 -27.5 1 93.19 81 ARG A C 1
ATOM 648 O O . ARG A 1 81 ? -1.038 -43.75 -26.594 1 93.19 81 ARG A O 1
ATOM 655 N N . GLU A 1 82 ? 0.965 -44.312 -27.312 1 93.25 82 GLU A N 1
ATOM 656 C CA . GLU A 1 82 ? 1.515 -44.281 -25.969 1 93.25 82 GLU A CA 1
ATOM 657 C C . GLU A 1 82 ? 1.536 -42.844 -25.422 1 93.25 82 GLU A C 1
ATOM 659 O O . GLU A 1 82 ? 1.354 -42.625 -24.219 1 93.25 82 GLU A O 1
ATOM 664 N N . MET A 1 83 ? 1.829 -41.906 -26.281 1 93.81 83 MET A N 1
ATOM 665 C CA . MET A 1 83 ? 1.781 -40.5 -25.891 1 93.81 83 MET A CA 1
ATOM 666 C C . MET A 1 83 ? 0.365 -40.094 -25.5 1 93.81 83 MET A C 1
ATOM 668 O O . MET A 1 83 ? 0.171 -39.375 -24.516 1 93.81 83 MET A O 1
ATOM 672 N N . VAL A 1 84 ? -0.599 -40.531 -26.203 1 95.88 84 VAL A N 1
ATOM 673 C CA . VAL A 1 84 ? -1.996 -40.25 -25.891 1 95.88 84 VAL A CA 1
ATOM 674 C C . VAL A 1 84 ? -2.342 -40.812 -24.516 1 95.88 84 VAL A C 1
ATOM 676 O O . VAL A 1 84 ? -3.027 -40.156 -23.734 1 95.88 84 VAL A O 1
ATOM 679 N N . LYS A 1 85 ? -1.904 -42.031 -24.281 1 94.94 85 LYS A N 1
ATOM 680 C CA . LYS A 1 85 ? -2.133 -42.656 -22.984 1 94.94 85 LYS A CA 1
ATOM 681 C C . LYS A 1 85 ? -1.491 -41.844 -21.859 1 94.94 85 LYS A C 1
ATOM 683 O O . LYS A 1 85 ? -2.092 -41.656 -20.797 1 94.94 85 LYS A O 1
ATOM 688 N N . TYR A 1 86 ? -0.307 -41.406 -22.109 1 95.56 86 TYR A N 1
ATOM 689 C CA . TYR A 1 86 ? 0.395 -40.594 -21.125 1 95.56 86 TYR A CA 1
ATOM 690 C C . TYR A 1 86 ? -0.371 -39.312 -20.844 1 95.56 86 TYR A C 1
ATOM 692 O O . TYR A 1 86 ? -0.59 -38.969 -19.672 1 95.56 86 TYR A O 1
ATOM 700 N N . ILE A 1 87 ? -0.745 -38.656 -21.922 1 96.94 87 ILE A N 1
ATOM 701 C CA . ILE A 1 87 ? -1.458 -37.375 -21.781 1 96.94 87 ILE A CA 1
ATOM 702 C C . ILE A 1 87 ? -2.742 -37.594 -20.984 1 96.94 87 ILE A C 1
ATOM 704 O O . ILE A 1 87 ? -3.051 -36.844 -20.078 1 96.94 87 ILE A O 1
ATOM 708 N N . GLY A 1 88 ? -3.455 -38.594 -21.312 1 95.88 88 GLY A N 1
ATOM 709 C CA . GLY A 1 88 ? -4.691 -38.906 -20.625 1 95.88 88 GLY A CA 1
ATOM 710 C C . GLY A 1 88 ? -4.492 -39.188 -19.141 1 95.88 88 GLY A C 1
ATOM 711 O O . GLY A 1 88 ? -5.43 -39.062 -18.344 1 95.88 88 GLY A O 1
ATOM 712 N N . GLY A 1 89 ? -3.303 -39.531 -18.766 1 95.25 89 GLY A N 1
ATOM 713 C CA . GLY A 1 89 ? -2.992 -39.844 -17.375 1 95.25 89 GLY A CA 1
ATOM 714 C C . GLY A 1 89 ? -2.549 -38.656 -16.562 1 95.25 89 GLY A C 1
ATOM 715 O O . GLY A 1 89 ? -2.383 -38.75 -15.352 1 95.25 89 GLY A O 1
ATOM 716 N N . ILE A 1 90 ? -2.371 -37.531 -17.188 1 95.75 90 ILE A N 1
ATOM 717 C CA . ILE A 1 90 ? -1.991 -36.312 -16.484 1 95.75 90 ILE A CA 1
ATOM 718 C C . ILE A 1 90 ? -3.178 -35.781 -15.672 1 95.75 90 ILE A C 1
ATOM 720 O O . ILE A 1 90 ? -4.242 -35.5 -16.219 1 95.75 90 ILE A O 1
ATOM 724 N N . PRO A 1 91 ? -3.025 -35.719 -14.375 1 95.5 91 PRO A N 1
ATOM 725 C CA . PRO A 1 91 ? -4.125 -35.188 -13.562 1 95.5 91 PRO A CA 1
ATOM 726 C C . PRO A 1 91 ? -4.477 -33.75 -13.906 1 95.5 91 PRO A C 1
ATOM 728 O O . PRO A 1 91 ? -3.59 -32.969 -14.242 1 95.5 91 PRO A O 1
ATOM 731 N N . HIS A 1 92 ? -5.738 -33.438 -13.727 1 95.06 92 HIS A N 1
ATOM 732 C CA . HIS A 1 92 ? -6.148 -32.031 -13.898 1 95.06 92 HIS A CA 1
ATOM 733 C C . HIS A 1 92 ? -5.395 -31.125 -12.938 1 95.06 92 HIS A C 1
ATOM 735 O O . HIS A 1 92 ? -5.012 -31.531 -11.844 1 95.06 92 HIS A O 1
ATOM 741 N N . GLU A 1 93 ? -5.121 -29.891 -13.391 1 94.62 93 GLU A N 1
ATOM 742 C CA . GLU A 1 93 ? -4.496 -28.828 -12.609 1 94.62 93 GLU A CA 1
ATOM 743 C C . GLU A 1 93 ? -2.988 -29.031 -12.492 1 94.62 93 GLU A C 1
ATOM 745 O O . GLU A 1 93 ? -2.32 -28.359 -11.719 1 94.62 93 GLU A O 1
ATOM 750 N N . SER A 1 94 ? -2.426 -29.984 -13.25 1 95.31 94 SER A N 1
ATOM 751 C CA . SER A 1 94 ? -0.979 -30.172 -13.32 1 95.31 94 SER A CA 1
ATOM 752 C C . SER A 1 94 ? -0.328 -29.078 -14.172 1 95.31 94 SER A C 1
ATOM 754 O O . SER A 1 94 ? -0.986 -28.469 -15.016 1 95.31 94 SER A O 1
ATOM 756 N N . ILE A 1 95 ? 0.928 -28.844 -13.859 1 94.69 95 ILE A N 1
ATOM 757 C CA . ILE A 1 95 ? 1.688 -27.906 -14.68 1 94.69 95 ILE A CA 1
ATOM 758 C C . ILE A 1 95 ? 2.408 -28.656 -15.797 1 94.69 95 ILE A C 1
ATOM 760 O O . ILE A 1 95 ? 3.137 -29.609 -15.539 1 94.69 95 ILE A O 1
ATOM 764 N N . VAL A 1 96 ? 2.225 -28.156 -17.047 1 94.62 96 VAL A N 1
ATOM 765 C CA . VAL A 1 96 ? 2.803 -28.875 -18.172 1 94.62 96 VAL A CA 1
ATOM 766 C C . VAL A 1 96 ? 3.537 -27.891 -19.078 1 94.62 96 VAL A C 1
ATOM 768 O O . VAL A 1 96 ? 3.24 -26.688 -19.078 1 94.62 96 VAL A O 1
ATOM 771 N N . GLU A 1 97 ? 4.492 -28.359 -19.734 1 92.19 97 GLU A N 1
ATOM 772 C CA . GLU A 1 97 ? 5.148 -27.703 -20.859 1 92.19 97 GLU A CA 1
ATOM 773 C C . GLU A 1 97 ? 4.75 -28.328 -22.188 1 92.19 97 GLU A C 1
ATOM 775 O O . GLU A 1 97 ? 4.891 -29.547 -22.375 1 92.19 97 GLU A O 1
ATOM 780 N N . VAL A 1 98 ? 4.242 -27.5 -23.094 1 94.12 98 VAL A N 1
ATOM 781 C CA . VAL A 1 98 ? 3.75 -28.016 -24.375 1 94.12 98 VAL A CA 1
ATOM 782 C C . VAL A 1 98 ? 4.457 -27.312 -25.531 1 94.12 98 VAL A C 1
ATOM 784 O O . VAL A 1 98 ? 4.648 -26.094 -25.484 1 94.12 98 VAL A O 1
ATOM 787 N N . VAL A 1 99 ? 4.961 -28.078 -26.406 1 93.69 99 VAL A N 1
ATOM 788 C CA . VAL A 1 99 ? 5.426 -27.562 -27.688 1 93.69 99 VAL A CA 1
ATOM 789 C C . VAL A 1 99 ? 4.457 -27.969 -28.797 1 93.69 99 VAL A C 1
ATOM 791 O O . VAL A 1 99 ? 4.105 -29.141 -28.922 1 93.69 99 VAL A O 1
ATOM 794 N N . GLY A 1 100 ? 4.012 -26.984 -29.531 1 95.12 100 GLY A N 1
ATOM 795 C CA . GLY A 1 100 ? 3.055 -27.312 -30.578 1 95.12 100 GLY A CA 1
ATOM 796 C C . GLY A 1 100 ? 2.932 -26.219 -31.625 1 95.12 100 GLY A C 1
ATOM 797 O O . GLY A 1 100 ? 3.582 -25.172 -31.516 1 95.12 100 GLY A O 1
ATOM 798 N N . ILE A 1 101 ? 2.078 -26.516 -32.656 1 96.56 101 ILE A N 1
ATOM 799 C CA . ILE A 1 101 ? 1.841 -25.594 -33.75 1 96.56 101 ILE A CA 1
ATOM 800 C C . ILE A 1 101 ? 0.462 -24.953 -33.594 1 96.56 101 ILE A C 1
ATOM 802 O O . ILE A 1 101 ? -0.527 -25.641 -33.344 1 96.56 101 ILE A O 1
ATOM 806 N N . ILE A 1 102 ? 0.443 -23.625 -33.75 1 96.88 102 ILE A N 1
ATOM 807 C CA . ILE A 1 102 ? -0.831 -22.922 -33.688 1 96.88 102 ILE A CA 1
ATOM 808 C C . ILE A 1 102 ? -1.615 -23.172 -34.969 1 96.88 102 ILE A C 1
ATOM 810 O O . ILE A 1 102 ? -1.108 -22.938 -36.062 1 96.88 102 ILE A O 1
ATOM 814 N N . VAL A 1 103 ? -2.842 -23.625 -34.875 1 97.31 103 VAL A N 1
ATOM 815 C CA . VAL A 1 103 ? -3.668 -23.906 -36.031 1 97.31 103 VAL A CA 1
ATOM 816 C C . VAL A 1 103 ? -5.059 -23.312 -35.844 1 97.31 103 VAL A C 1
ATOM 818 O O . VAL A 1 103 ? -5.484 -23.062 -34.719 1 97.31 103 VAL A O 1
ATOM 821 N N . MET A 1 104 ? -5.73 -23.062 -36.906 1 96.69 104 MET A N 1
ATOM 822 C CA . MET A 1 104 ? -7.109 -22.594 -36.875 1 96.69 104 MET A CA 1
ATOM 823 C C . MET A 1 104 ? -8.062 -23.734 -36.531 1 96.69 104 MET A C 1
ATOM 825 O O . MET A 1 104 ? -7.906 -24.844 -37 1 96.69 104 MET A O 1
ATOM 829 N N . ARG A 1 105 ? -8.977 -23.375 -35.656 1 94.38 105 ARG A N 1
ATOM 830 C CA . ARG A 1 105 ? -10 -24.359 -35.344 1 94.38 105 ARG A CA 1
ATOM 831 C C . ARG A 1 105 ? -11.117 -24.344 -36.375 1 94.38 105 ARG A C 1
ATOM 833 O O . ARG A 1 105 ? -11.391 -23.312 -37 1 94.38 105 ARG A O 1
ATOM 840 N N . LYS A 1 106 ? -11.734 -25.484 -36.5 1 88.75 106 LYS A N 1
ATOM 841 C CA . LYS A 1 106 ? -12.898 -25.578 -37.375 1 88.75 106 LYS A CA 1
ATOM 842 C C . LYS A 1 106 ? -14.102 -24.875 -36.75 1 88.75 106 LYS A C 1
ATOM 844 O O . LYS A 1 106 ? -14.875 -24.219 -37.469 1 88.75 106 LYS A O 1
ATOM 849 N N . SER A 1 107 ? -14.281 -25.047 -35.375 1 90.56 107 SER A N 1
ATOM 850 C CA . SER A 1 107 ? -15.344 -24.406 -34.625 1 90.56 107 SER A CA 1
ATOM 851 C C . SER A 1 107 ? -14.797 -23.703 -33.375 1 90.56 107 SER A C 1
ATOM 853 O O . SER A 1 107 ? -13.828 -24.172 -32.781 1 90.56 107 SER A O 1
ATOM 855 N N . LYS A 1 108 ? -15.562 -22.656 -33.094 1 89.44 108 LYS A N 1
ATOM 856 C CA . LYS A 1 108 ? -15.141 -21.891 -31.922 1 89.44 108 LYS A CA 1
ATOM 857 C C . LYS A 1 108 ? -15.273 -22.703 -30.641 1 89.44 108 LYS A C 1
ATOM 859 O O . LYS A 1 108 ? -16.234 -23.469 -30.484 1 89.44 108 LYS A O 1
ATOM 864 N N . SER A 1 109 ? -14.289 -22.547 -29.781 1 90.06 109 SER A N 1
ATOM 865 C CA . SER A 1 109 ? -14.328 -23.203 -28.484 1 90.06 109 SER A CA 1
ATOM 866 C C . SER A 1 109 ? -14.773 -22.234 -27.391 1 90.06 109 SER A C 1
ATOM 868 O O . SER A 1 109 ? -15.047 -21.062 -27.672 1 90.06 109 SER A O 1
ATOM 870 N N . ASN A 1 110 ? -14.859 -22.734 -26.141 1 86.06 110 ASN A N 1
ATOM 871 C CA . ASN A 1 110 ? -15.227 -21.906 -24.984 1 86.06 110 ASN A CA 1
ATOM 872 C C . ASN A 1 110 ? -14 -21.297 -24.312 1 86.06 110 ASN A C 1
ATOM 874 O O . ASN A 1 110 ? -14.125 -20.594 -23.312 1 86.06 110 ASN A O 1
ATOM 878 N N . GLU A 1 111 ? -12.891 -21.594 -24.953 1 92.31 111 GLU A N 1
ATOM 879 C CA . GLU A 1 111 ? -11.656 -21.016 -24.422 1 92.31 111 GLU A CA 1
ATOM 880 C C . GLU A 1 111 ? -11.57 -19.531 -24.719 1 92.31 111 GLU A C 1
ATOM 882 O O . GLU A 1 111 ? -12.281 -19.016 -25.578 1 92.31 111 GLU A O 1
ATOM 887 N N . THR A 1 112 ? -10.734 -18.781 -23.938 1 90.81 112 THR A N 1
ATOM 888 C CA . THR A 1 112 ? -10.508 -17.375 -24.25 1 90.81 112 THR A CA 1
ATOM 889 C C . THR A 1 112 ? -9.922 -17.203 -25.641 1 90.81 112 THR A C 1
ATOM 891 O O . THR A 1 112 ? -10.32 -16.297 -26.375 1 90.81 112 THR A O 1
ATOM 894 N N . VAL A 1 113 ? -8.906 -18.062 -25.984 1 94.94 113 VAL A N 1
ATOM 895 C CA . VAL A 1 113 ? -8.492 -18.203 -27.375 1 94.94 113 VAL A CA 1
ATOM 896 C C . VAL A 1 113 ? -9.367 -19.234 -28.078 1 94.94 113 VAL A C 1
ATOM 898 O O . VAL A 1 113 ? -9.062 -20.422 -28.062 1 94.94 113 VAL A O 1
ATOM 901 N N . SER A 1 114 ? -10.375 -18.719 -28.719 1 94.75 114 SER A N 1
ATOM 902 C CA . SER A 1 114 ? -11.469 -19.594 -29.109 1 94.75 114 SER A CA 1
ATOM 903 C C . SER A 1 114 ? -11.305 -20.047 -30.562 1 94.75 114 SER A C 1
ATOM 905 O O . SER A 1 114 ? -11.852 -21.094 -30.953 1 94.75 114 SER A O 1
ATOM 907 N N . GLU A 1 115 ? -10.578 -19.344 -31.359 1 96.31 115 GLU A N 1
ATOM 908 C CA . GLU A 1 115 ? -10.539 -19.641 -32.781 1 96.31 115 GLU A CA 1
ATOM 909 C C . GLU A 1 115 ? -9.289 -20.422 -33.156 1 96.31 115 GLU A C 1
ATOM 911 O O . GLU A 1 115 ? -9.141 -20.875 -34.312 1 96.31 115 GLU A O 1
ATOM 916 N N . LEU A 1 116 ? -8.383 -20.5 -32.25 1 97.38 116 LEU A N 1
ATOM 917 C CA . LEU A 1 116 ? -7.117 -21.188 -32.469 1 97.38 116 LEU A CA 1
ATOM 918 C C . LEU A 1 116 ? -6.945 -22.359 -31.516 1 97.38 116 LEU A C 1
ATOM 920 O O . LEU A 1 116 ? -7.598 -22.391 -30.469 1 97.38 116 LEU A O 1
ATOM 924 N N . GLU A 1 117 ? -6.152 -23.281 -31.906 1 97.5 117 GLU A N 1
ATOM 925 C CA . GLU A 1 117 ? -5.746 -24.391 -31.031 1 97.5 117 GLU A CA 1
ATOM 926 C C . GLU A 1 117 ? -4.281 -24.75 -31.25 1 97.5 117 GLU A C 1
ATOM 928 O O . GLU A 1 117 ? -3.654 -24.281 -32.219 1 97.5 117 GLU A O 1
ATOM 933 N N . LEU A 1 118 ? -3.74 -25.438 -30.266 1 96.81 118 LEU A N 1
ATOM 934 C CA . LEU A 1 118 ? -2.35 -25.875 -30.328 1 96.81 118 LEU A CA 1
ATOM 935 C C . LEU A 1 118 ? -2.26 -27.359 -30.672 1 96.81 118 LEU A C 1
ATOM 937 O O . LEU A 1 118 ? -2.684 -28.203 -29.875 1 96.81 118 LEU A O 1
ATOM 941 N N . GLU A 1 119 ? -1.772 -27.656 -31.859 1 97.25 119 GLU A N 1
ATOM 942 C CA . GLU A 1 119 ? -1.468 -29.047 -32.188 1 97.25 119 GLU A CA 1
ATOM 943 C C . GLU A 1 119 ? -0.156 -29.484 -31.531 1 97.25 119 GLU A C 1
ATOM 945 O O . GLU A 1 119 ? 0.924 -29.094 -31.984 1 97.25 119 GLU A O 1
ATOM 950 N N . MET A 1 120 ? -0.212 -30.375 -30.562 1 96.62 120 MET A N 1
ATOM 951 C CA . MET A 1 120 ? 0.925 -30.703 -29.719 1 96.62 120 MET A CA 1
ATOM 952 C C . MET A 1 120 ? 1.928 -31.578 -30.469 1 96.62 120 MET A C 1
ATOM 954 O O . MET A 1 120 ? 1.539 -32.469 -31.219 1 96.62 120 MET A O 1
ATOM 958 N N . LYS A 1 121 ? 3.15 -31.234 -30.25 1 94.25 121 LYS A N 1
ATOM 959 C CA . LYS A 1 121 ? 4.27 -32.062 -30.672 1 94.25 121 LYS A CA 1
ATOM 960 C C . LYS A 1 121 ? 4.945 -32.75 -29.484 1 94.25 121 LYS A C 1
ATOM 962 O O . LYS A 1 121 ? 5.344 -33.906 -29.562 1 94.25 121 LYS A O 1
ATOM 967 N N . GLU A 1 122 ? 5.07 -31.984 -28.453 1 94.06 122 GLU A N 1
ATOM 968 C CA . GLU A 1 122 ? 5.668 -32.438 -27.203 1 94.06 122 GLU A CA 1
ATOM 969 C C . GLU A 1 122 ? 4.848 -31.984 -26 1 94.06 122 GLU A C 1
ATOM 971 O O . GLU A 1 122 ? 4.23 -30.922 -26.031 1 94.06 122 GLU A O 1
ATOM 976 N N . ILE A 1 123 ? 4.852 -32.844 -24.969 1 94.75 123 ILE A N 1
ATOM 977 C CA . ILE A 1 123 ? 4.23 -32.438 -23.719 1 94.75 123 ILE A CA 1
ATOM 978 C C . ILE A 1 123 ? 4.996 -33.031 -22.547 1 94.75 123 ILE A C 1
ATOM 980 O O . ILE A 1 123 ? 5.316 -34.219 -22.547 1 94.75 123 ILE A O 1
ATOM 984 N N . TYR A 1 124 ? 5.328 -32.188 -21.594 1 92.88 124 TYR A N 1
ATOM 985 C CA . TYR A 1 124 ? 6.023 -32.594 -20.391 1 92.88 124 TYR A CA 1
ATOM 986 C C . TYR A 1 124 ? 5.281 -32.125 -19.141 1 92.88 124 TYR A C 1
ATOM 988 O O . TYR A 1 124 ? 4.855 -30.984 -19.062 1 92.88 124 TYR A O 1
ATOM 996 N N . CYS A 1 125 ? 5.066 -33.031 -18.234 1 93.5 125 CYS A N 1
ATOM 997 C CA . CYS A 1 125 ? 4.496 -32.625 -16.953 1 93.5 125 CYS A CA 1
ATOM 998 C C . CYS A 1 125 ? 5.574 -32.125 -16.016 1 93.5 125 CYS A C 1
ATOM 1000 O O . CYS A 1 125 ? 6.484 -32.875 -15.641 1 93.5 125 CYS A O 1
ATOM 1002 N N . LEU A 1 126 ? 5.484 -30.953 -15.664 1 89.56 126 LEU A N 1
ATOM 1003 C CA . LEU A 1 126 ? 6.484 -30.312 -14.812 1 89.56 126 LEU A CA 1
ATOM 1004 C C . LEU A 1 126 ? 6.156 -30.531 -13.336 1 89.56 126 LEU A C 1
ATOM 1006 O O . LEU A 1 126 ? 7.055 -30.625 -12.5 1 89.56 126 LEU A O 1
ATOM 1010 N N . SER A 1 127 ? 4.961 -30.453 -12.984 1 91.69 127 SER A N 1
ATOM 1011 C CA . SER A 1 127 ? 4.453 -30.656 -11.633 1 91.69 127 SER A CA 1
ATOM 1012 C C . SER A 1 127 ? 3.082 -31.328 -11.656 1 91.69 127 SER A C 1
ATOM 1014 O O . SER A 1 127 ? 2.098 -30.719 -12.094 1 91.69 127 SER A O 1
ATOM 1016 N N . ARG A 1 128 ? 3.041 -32.562 -11.195 1 93.06 128 ARG A N 1
ATOM 1017 C CA . ARG A 1 128 ? 1.786 -33.281 -11.172 1 93.06 128 ARG A CA 1
ATOM 1018 C C . ARG A 1 128 ? 0.911 -32.844 -10.008 1 93.06 128 ARG A C 1
ATOM 1020 O O . ARG A 1 128 ? 1.403 -32.656 -8.891 1 93.06 128 ARG A O 1
ATOM 1027 N N . ALA A 1 129 ? -0.333 -32.719 -10.289 1 93.56 129 ALA A N 1
ATOM 1028 C CA . ALA A 1 129 ? -1.274 -32.312 -9.25 1 93.56 129 ALA A CA 1
ATOM 1029 C C . ALA A 1 129 ? -1.977 -33.531 -8.641 1 93.56 129 ALA A C 1
ATOM 1031 O O . ALA A 1 129 ? -2.26 -34.5 -9.344 1 93.56 129 ALA A O 1
ATOM 1032 N N . GLN A 1 130 ? -2.178 -33.406 -7.363 1 92.44 130 GLN A N 1
ATOM 1033 C CA . GLN A 1 130 ? -3.113 -34.344 -6.75 1 92.44 130 GLN A CA 1
ATOM 1034 C C . GLN A 1 130 ? -4.535 -34.094 -7.25 1 92.44 130 GLN A C 1
ATOM 1036 O O . GLN A 1 130 ? -4.941 -32.969 -7.457 1 92.44 130 GLN A O 1
ATOM 1041 N N . LYS A 1 131 ? -5.215 -35.188 -7.414 1 88.31 131 LYS A N 1
ATOM 1042 C CA . LYS A 1 131 ? -6.574 -35.094 -7.938 1 88.31 131 LYS A CA 1
ATOM 1043 C C . LYS A 1 131 ? -7.484 -34.344 -6.957 1 88.31 131 LYS A C 1
ATOM 1045 O O . LYS A 1 131 ? -7.477 -34.656 -5.762 1 88.31 131 LYS A O 1
ATOM 1050 N N . LEU A 1 132 ? -8.148 -33.406 -7.504 1 83.19 132 LEU A N 1
ATOM 1051 C CA . LEU A 1 132 ? -9.156 -32.719 -6.715 1 83.19 132 LEU A CA 1
ATOM 1052 C C . LEU A 1 132 ? -10.461 -33.5 -6.672 1 83.19 132 LEU A C 1
ATOM 1054 O O . LEU A 1 132 ? -10.758 -34.25 -7.59 1 83.19 132 LEU A O 1
ATOM 1058 N N . ASP A 1 133 ? -11.203 -33.219 -5.613 1 77.31 133 ASP A N 1
ATOM 1059 C CA . ASP A 1 133 ? -12.477 -33.906 -5.465 1 77.31 133 ASP A CA 1
ATOM 1060 C C . ASP A 1 133 ? -13.539 -33.281 -6.371 1 77.31 133 ASP A C 1
ATOM 1062 O O . ASP A 1 133 ? -14.656 -33.812 -6.477 1 77.31 133 ASP A O 1
ATOM 1066 N N . TYR A 1 134 ? -13.203 -32.219 -7.023 1 78.19 134 TYR A N 1
ATOM 1067 C CA . TYR A 1 134 ? -14.117 -31.516 -7.922 1 78.19 134 TYR A CA 1
ATOM 1068 C C . TYR A 1 134 ? -13.367 -30.938 -9.109 1 78.19 134 TYR A C 1
ATOM 1070 O O . TYR A 1 134 ? -12.141 -30.828 -9.094 1 78.19 134 TYR A O 1
ATOM 1078 N N . GLU A 1 135 ? -14.211 -30.75 -10.117 1 81.06 135 GLU A N 1
ATOM 1079 C CA . GLU A 1 135 ? -13.656 -30.031 -11.258 1 81.06 135 GLU A CA 1
ATOM 1080 C C . GLU A 1 135 ? -13.812 -28.531 -11.094 1 81.06 135 GLU A C 1
ATOM 1082 O O . GLU A 1 135 ? -14.93 -28 -11.164 1 81.06 135 GLU A O 1
ATOM 1087 N N . LEU A 1 136 ? -12.789 -27.844 -10.938 1 82.44 136 LEU A N 1
ATOM 1088 C CA . LEU A 1 136 ? -12.789 -26.438 -10.562 1 82.44 136 LEU A CA 1
ATOM 1089 C C . LEU A 1 136 ? -13.516 -25.594 -11.602 1 82.44 136 LEU A C 1
ATOM 1091 O O . LEU A 1 136 ? -14.352 -24.766 -11.25 1 82.44 136 LEU A O 1
ATOM 1095 N N . ASP A 1 137 ? -13.297 -25.859 -12.828 1 78.5 137 ASP A N 1
ATOM 1096 C CA . ASP A 1 137 ? -13.844 -25.047 -13.898 1 78.5 137 ASP A CA 1
ATOM 1097 C C . ASP A 1 137 ? -15.352 -25.266 -14.047 1 78.5 137 ASP A C 1
ATOM 1099 O O . ASP A 1 137 ? -16.047 -24.453 -14.656 1 78.5 137 ASP A O 1
ATOM 1103 N N . GLU A 1 138 ? -15.797 -26.344 -13.516 1 74.5 138 GLU A N 1
ATOM 1104 C CA . GLU A 1 138 ? -17.203 -26.703 -13.68 1 74.5 138 GLU A CA 1
ATOM 1105 C C . GLU A 1 138 ? -18.031 -26.234 -12.484 1 74.5 138 GLU A C 1
ATOM 1107 O O . GLU A 1 138 ? -19.266 -26.344 -12.484 1 74.5 138 GLU A O 1
ATOM 1112 N N . LEU A 1 139 ? -17.312 -25.719 -11.547 1 76.56 139 LEU A N 1
ATOM 1113 C CA . LEU A 1 139 ? -18.047 -25.234 -10.375 1 76.56 139 LEU A CA 1
ATOM 1114 C C . L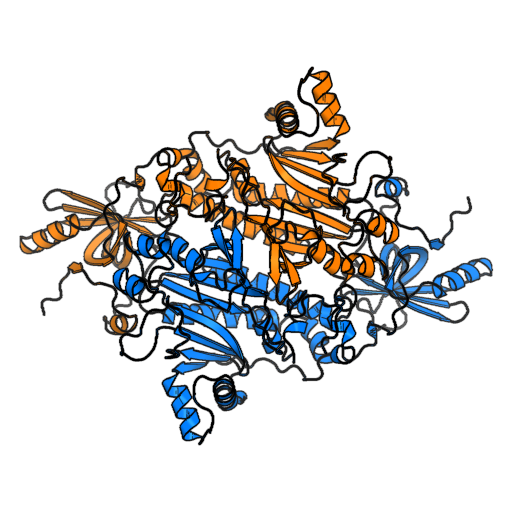EU A 1 139 ? -18.844 -23.984 -10.711 1 76.56 139 LEU A C 1
ATOM 1116 O O . LEU A 1 139 ? -18.266 -22.969 -11.117 1 76.56 139 LEU A O 1
ATOM 1120 N N . GLU A 1 140 ? -20.094 -24.172 -10.703 1 67 140 GLU A N 1
ATOM 1121 C CA . GLU A 1 140 ? -20.969 -23.047 -11.023 1 67 140 GLU A CA 1
ATOM 1122 C C . GLU A 1 140 ? -21.016 -22.031 -9.875 1 67 140 GLU A C 1
ATOM 1124 O O . GLU A 1 140 ? -21.094 -20.828 -10.109 1 67 140 GLU A O 1
ATOM 1129 N N . ASP A 1 141 ? -21.094 -22.625 -8.641 1 64.5 141 ASP A N 1
ATOM 1130 C CA . ASP A 1 141 ? -21.172 -21.75 -7.477 1 64.5 141 ASP A CA 1
ATOM 1131 C C . ASP A 1 141 ? -20.094 -22.094 -6.449 1 64.5 141 ASP A C 1
ATOM 1133 O O . ASP A 1 141 ? -20.094 -23.203 -5.902 1 64.5 141 ASP A O 1
ATOM 1137 N N . MET A 1 142 ? -19.172 -21.188 -6.34 1 63.38 142 MET A N 1
ATOM 1138 C CA . MET A 1 142 ? -18.078 -21.406 -5.398 1 63.38 142 MET A CA 1
ATOM 1139 C C . MET A 1 142 ? -18.594 -21.531 -3.973 1 63.38 142 MET A C 1
ATOM 1141 O O . MET A 1 142 ? -17.891 -22.016 -3.086 1 63.38 142 MET A O 1
ATOM 1145 N N . ARG A 1 143 ? -19.859 -21.078 -3.689 1 59.81 143 ARG A N 1
ATOM 1146 C CA . ARG A 1 143 ? -20.438 -21.141 -2.35 1 59.81 143 ARG A CA 1
ATOM 1147 C C . ARG A 1 143 ? -20.656 -22.594 -1.918 1 59.81 143 ARG A C 1
ATOM 1149 O O . ARG A 1 143 ? -20.891 -22.859 -0.74 1 59.81 143 ARG A O 1
ATOM 1156 N N . GLN A 1 144 ? -20.766 -23.359 -2.836 1 51.81 144 GLN A N 1
ATOM 1157 C CA . GLN A 1 144 ? -21.172 -24.734 -2.576 1 51.81 144 GLN A CA 1
ATOM 1158 C C . GLN A 1 144 ? -20.047 -25.531 -1.911 1 51.81 144 GLN A C 1
ATOM 1160 O O . GLN A 1 144 ? -20.297 -26.578 -1.314 1 51.81 144 GLN A O 1
ATOM 1165 N N . SER A 1 145 ? -18.922 -25.031 -2.064 1 52.72 145 SER A N 1
ATOM 1166 C CA . SER A 1 145 ? -17.859 -25.828 -1.448 1 52.72 145 SER A CA 1
ATOM 1167 C C . SER A 1 145 ? -17.156 -25.047 -0.342 1 52.72 145 SER A C 1
ATOM 1169 O O . SER A 1 145 ? -16.375 -24.125 -0.619 1 52.72 145 SER A O 1
ATOM 1171 N N . ARG A 1 146 ? -17.719 -25.172 0.844 1 52.56 146 ARG A N 1
ATOM 1172 C CA . ARG A 1 146 ? -17.188 -24.516 2.039 1 52.56 146 ARG A CA 1
ATOM 1173 C C . ARG A 1 146 ? -15.664 -24.609 2.076 1 52.56 146 ARG A C 1
ATOM 1175 O O . ARG A 1 146 ? -14.992 -23.672 2.506 1 52.56 146 ARG A O 1
ATOM 1182 N N . SER A 1 147 ? -15.117 -25.781 1.666 1 53.53 147 SER A N 1
ATOM 1183 C CA . SER A 1 147 ? -13.68 -26.031 1.721 1 53.53 147 SER A CA 1
ATOM 1184 C C . SER A 1 147 ? -12.922 -25.141 0.733 1 53.53 147 SER A C 1
ATOM 1186 O O . SER A 1 147 ? -11.75 -24.844 0.94 1 53.53 147 SER A O 1
ATOM 1188 N N . LEU A 1 148 ? -13.641 -24.781 -0.258 1 57.72 148 LEU A N 1
ATOM 1189 C CA . LEU A 1 148 ? -12.961 -24.047 -1.321 1 57.72 148 LEU A CA 1
ATOM 1190 C C . LEU A 1 148 ? -12.664 -22.609 -0.897 1 57.72 148 LEU A C 1
ATOM 1192 O O . LEU A 1 148 ? -11.766 -21.969 -1.443 1 57.72 148 LEU A O 1
ATOM 1196 N N . HIS A 1 149 ? -13.281 -22.234 0.182 1 58.12 149 HIS A N 1
ATOM 1197 C CA . HIS A 1 149 ? -13.062 -20.859 0.591 1 58.12 149 HIS A CA 1
ATOM 1198 C C . HIS A 1 149 ? -11.734 -20.703 1.319 1 58.12 149 HIS A C 1
ATOM 1200 O O . HIS A 1 149 ? -11.188 -19.594 1.396 1 58.12 149 HIS A O 1
ATOM 1206 N N . THR A 1 150 ? -11.188 -21.875 1.563 1 61.75 150 THR A N 1
ATOM 1207 C CA . THR A 1 150 ? -10.031 -21.703 2.434 1 61.75 150 THR A CA 1
ATOM 1208 C C . THR A 1 150 ? -8.742 -22.047 1.692 1 61.75 150 THR A C 1
ATOM 1210 O O . THR A 1 150 ? -7.66 -21.578 2.072 1 61.75 150 THR A O 1
ATOM 1213 N N . LYS A 1 151 ? -8.852 -22.688 0.686 1 82 151 LYS A N 1
ATOM 1214 C CA . LYS A 1 151 ? -7.629 -23.031 -0.04 1 82 151 LYS A CA 1
ATOM 1215 C C . LYS A 1 151 ? -7.438 -22.125 -1.255 1 82 151 LYS A C 1
ATOM 1217 O O . LYS A 1 151 ? -7.656 -22.547 -2.391 1 82 151 LYS A O 1
ATOM 1222 N N . ARG A 1 152 ? -6.91 -20.984 -0.894 1 87.62 152 ARG A N 1
ATOM 1223 C CA . ARG A 1 152 ? -6.789 -19.969 -1.93 1 87.62 152 ARG A CA 1
ATOM 1224 C C . ARG A 1 152 ? -5.828 -20.406 -3.027 1 87.62 152 ARG A C 1
ATOM 1226 O O . ARG A 1 152 ? -5.945 -19.969 -4.176 1 87.62 152 ARG A O 1
ATOM 1233 N N . TYR A 1 153 ? -4.918 -21.375 -2.68 1 90 153 TYR A N 1
ATOM 1234 C CA . TYR A 1 153 ? -3.975 -21.859 -3.68 1 90 153 TYR A CA 1
ATOM 1235 C C . TYR A 1 153 ? -4.676 -22.734 -4.715 1 90 153 TYR A C 1
ATOM 1237 O O . TYR A 1 153 ? -4.074 -23.125 -5.719 1 90 153 TYR A O 1
ATOM 1245 N N . VAL A 1 154 ? -5.977 -23 -4.547 1 88.88 154 VAL A N 1
ATOM 1246 C CA . VAL A 1 154 ? -6.777 -23.719 -5.523 1 88.88 154 VAL A CA 1
ATOM 1247 C C . VAL A 1 154 ? -7.953 -22.859 -5.98 1 88.88 154 VAL A C 1
ATOM 1249 O O . VAL A 1 154 ? -8.156 -22.656 -7.18 1 88.88 154 VAL A O 1
ATOM 1252 N N . SER A 1 155 ? -8.656 -22.234 -5.004 1 88.25 155 SER A N 1
ATOM 1253 C CA . SER A 1 155 ? -9.898 -21.531 -5.316 1 88.25 155 SER A CA 1
ATOM 1254 C C . SER A 1 155 ? -9.625 -20.312 -6.207 1 88.25 155 SER A C 1
ATOM 1256 O O . SER A 1 155 ? -10.469 -19.938 -7.023 1 88.25 155 SER A O 1
ATOM 1258 N N . LEU A 1 156 ? -8.523 -19.75 -6.082 1 92.06 156 LEU A N 1
ATOM 1259 C CA . LEU A 1 156 ? -8.18 -18.547 -6.844 1 92.06 156 LEU A CA 1
ATOM 1260 C C . LEU A 1 156 ? -8.062 -18.875 -8.328 1 92.06 156 LEU A C 1
ATOM 1262 O O . LEU A 1 156 ? -8.094 -17.969 -9.172 1 92.06 156 LEU A O 1
ATOM 1266 N N . ARG A 1 157 ? -7.922 -20.141 -8.617 1 91.94 157 ARG A N 1
ATOM 1267 C CA . ARG A 1 157 ? -7.781 -20.547 -10.008 1 91.94 157 ARG A CA 1
ATOM 1268 C C . ARG A 1 157 ? -9.109 -20.422 -10.75 1 91.94 157 ARG A C 1
ATOM 1270 O O . ARG A 1 157 ? -9.133 -20.359 -11.977 1 91.94 157 ARG A O 1
ATOM 1277 N N . HIS A 1 158 ? -10.164 -20.594 -9.977 1 90.12 158 HIS A N 1
ATOM 1278 C CA . HIS A 1 158 ? -11.477 -20.406 -10.586 1 90.12 158 HIS A CA 1
ATOM 1279 C C . HIS A 1 158 ? -11.656 -18.984 -11.094 1 90.12 158 HIS A C 1
ATOM 1281 O O . HIS A 1 158 ? -11.242 -18.031 -10.43 1 90.12 158 HIS A O 1
ATOM 1287 N N . SER A 1 159 ? -12.289 -18.875 -12.227 1 89.88 159 SER A N 1
ATOM 1288 C CA . SER A 1 159 ? -12.422 -17.562 -12.883 1 89.88 159 SER A CA 1
ATOM 1289 C C . SER A 1 159 ? -13.141 -16.562 -11.984 1 89.88 159 SER A C 1
ATOM 1291 O O . SER A 1 159 ? -12.812 -15.383 -11.977 1 89.88 159 SER A O 1
ATOM 1293 N N . PHE A 1 160 ? -14.133 -17.016 -11.195 1 90.69 160 PHE A N 1
ATOM 1294 C CA . PHE A 1 160 ? -14.883 -16.172 -10.273 1 90.69 160 PHE A CA 1
ATOM 1295 C C . PHE A 1 160 ? -13.953 -15.492 -9.273 1 90.69 160 PHE A C 1
ATOM 1297 O O . PHE A 1 160 ? -13.891 -14.258 -9.211 1 90.69 160 PHE A O 1
ATOM 1304 N N . MET A 1 161 ? -13.203 -16.297 -8.586 1 92.12 161 MET A N 1
ATOM 1305 C CA . MET A 1 161 ? -12.297 -15.773 -7.566 1 92.12 161 MET A CA 1
ATOM 1306 C C . MET A 1 161 ? -11.148 -15 -8.195 1 92.12 161 MET A C 1
ATOM 1308 O O . MET A 1 161 ? -10.727 -13.969 -7.664 1 92.12 161 MET A O 1
ATOM 1312 N N . HIS A 1 162 ? -10.672 -15.508 -9.289 1 94 162 HIS A N 1
ATOM 1313 C CA . HIS A 1 162 ? -9.57 -14.859 -10 1 94 162 HIS A CA 1
ATOM 1314 C C . HIS A 1 162 ? -9.914 -13.422 -10.352 1 94 162 HIS A C 1
ATOM 1316 O O . HIS A 1 162 ? -9.133 -12.508 -10.07 1 94 162 HIS A O 1
ATOM 1322 N N . HIS A 1 163 ? -11.062 -13.211 -10.906 1 95.25 163 HIS A N 1
ATOM 1323 C CA . HIS A 1 163 ? -11.461 -11.891 -11.367 1 95.25 163 HIS A CA 1
ATOM 1324 C C . HIS A 1 163 ? -11.797 -10.977 -10.188 1 95.25 163 HIS A C 1
ATOM 1326 O O . HIS A 1 163 ? -11.641 -9.758 -10.281 1 95.25 163 HIS A O 1
ATOM 1332 N N . ILE A 1 164 ? -12.25 -11.531 -9.07 1 95.81 164 ILE A N 1
ATOM 1333 C CA . ILE A 1 164 ? -12.508 -10.734 -7.875 1 95.81 164 ILE A CA 1
ATOM 1334 C C . ILE A 1 164 ? -11.219 -10.039 -7.434 1 95.81 164 ILE A C 1
ATOM 1336 O O . ILE A 1 164 ? -11.219 -8.836 -7.168 1 95.81 164 ILE A O 1
ATOM 1340 N N . PHE A 1 165 ? -10.141 -10.742 -7.477 1 97.06 165 PHE A N 1
ATOM 1341 C CA . PHE A 1 165 ? -8.914 -10.172 -6.941 1 97.06 165 PHE A CA 1
ATOM 1342 C C . PHE A 1 165 ? -8.195 -9.344 -8 1 97.06 165 PHE A C 1
ATOM 1344 O O . PHE A 1 165 ? -7.457 -8.414 -7.676 1 97.06 165 PHE A O 1
ATOM 1351 N N . LYS A 1 166 ? -8.43 -9.664 -9.266 1 97.5 166 LYS A N 1
ATOM 1352 C CA . LYS A 1 166 ? -7.988 -8.734 -10.297 1 97.5 166 LYS A CA 1
ATOM 1353 C C . LYS A 1 166 ? -8.703 -7.391 -10.172 1 97.5 166 LYS A C 1
ATOM 1355 O O . LYS A 1 166 ? -8.086 -6.336 -10.328 1 97.5 166 LYS A O 1
ATOM 1360 N N . LEU A 1 167 ? -9.977 -7.488 -9.906 1 98.25 167 LEU A N 1
ATOM 1361 C CA . LEU A 1 167 ? -10.773 -6.281 -9.719 1 98.25 167 LEU A CA 1
ATOM 1362 C C . LEU A 1 167 ? -10.328 -5.52 -8.477 1 98.25 167 LEU A C 1
ATOM 1364 O O . LEU A 1 167 ? -10.281 -4.289 -8.477 1 98.25 167 LEU A O 1
ATOM 1368 N N . GLN A 1 168 ? -10.047 -6.215 -7.398 1 98.62 168 GLN A N 1
ATOM 1369 C CA . GLN A 1 168 ? -9.547 -5.57 -6.188 1 98.62 168 GLN A CA 1
ATOM 1370 C C . GLN A 1 168 ? -8.266 -4.793 -6.469 1 98.62 168 GLN A C 1
ATOM 1372 O O . GLN A 1 168 ? -8.094 -3.67 -5.988 1 98.62 168 GLN A O 1
ATOM 1377 N N . SER A 1 169 ? -7.352 -5.418 -7.199 1 98.56 169 SER A N 1
ATOM 1378 C CA . SER A 1 169 ? -6.129 -4.746 -7.621 1 98.56 169 SER A CA 1
ATOM 1379 C C . SER A 1 169 ? -6.441 -3.473 -8.398 1 98.56 169 SER A C 1
ATOM 1381 O O . SER A 1 169 ? -5.785 -2.447 -8.211 1 98.56 169 SER A O 1
ATOM 1383 N N . LEU A 1 170 ? -7.426 -3.559 -9.273 1 98.62 170 LEU A N 1
ATOM 1384 C CA . LEU A 1 170 ? -7.82 -2.393 -10.055 1 98.62 170 LEU A CA 1
ATOM 1385 C C . LEU A 1 170 ? -8.328 -1.273 -9.156 1 98.62 170 LEU A C 1
ATOM 1387 O O . LEU A 1 170 ? -8.031 -0.1 -9.391 1 98.62 170 LEU A O 1
ATOM 1391 N N . ILE A 1 171 ? -9.094 -1.57 -8.141 1 98.75 171 ILE A N 1
ATOM 1392 C CA . ILE A 1 171 ? -9.602 -0.578 -7.195 1 98.75 171 ILE A CA 1
ATOM 1393 C C . ILE A 1 171 ? -8.43 0.139 -6.523 1 98.75 171 ILE A C 1
ATOM 1395 O O . ILE A 1 171 ? -8.406 1.369 -6.453 1 98.75 171 ILE A O 1
ATOM 1399 N N . GLY A 1 172 ? -7.445 -0.675 -6.004 1 98.62 172 GLY A N 1
ATOM 1400 C CA . GLY A 1 172 ? -6.262 -0.066 -5.414 1 98.62 172 GLY A CA 1
ATOM 1401 C C . GLY A 1 172 ? -5.539 0.872 -6.363 1 98.62 172 GLY A C 1
ATOM 1402 O O . GLY A 1 172 ? -5.137 1.969 -5.973 1 98.62 172 GLY A O 1
ATOM 1403 N N . ARG A 1 173 ? -5.379 0.448 -7.566 1 98.56 173 ARG A N 1
ATOM 1404 C CA . ARG A 1 173 ? -4.703 1.242 -8.586 1 98.56 173 ARG A CA 1
ATOM 1405 C C . ARG A 1 173 ? -5.43 2.562 -8.82 1 98.56 173 ARG A C 1
ATOM 1407 O O . ARG A 1 173 ? -4.801 3.623 -8.875 1 98.56 173 ARG A O 1
ATOM 1414 N N . LYS A 1 174 ? -6.707 2.512 -8.984 1 98.75 174 LYS A N 1
ATOM 1415 C CA . LYS A 1 174 ? -7.492 3.707 -9.281 1 98.75 174 LYS A CA 1
ATOM 1416 C C . LYS A 1 174 ? -7.555 4.641 -8.078 1 98.75 174 LYS A C 1
ATOM 1418 O O . LYS A 1 174 ? -7.582 5.863 -8.234 1 98.75 174 LYS A O 1
ATOM 1423 N N . PHE A 1 175 ? -7.602 4.074 -6.91 1 98.81 175 PHE A N 1
ATOM 1424 C CA . PHE A 1 175 ? -7.496 4.887 -5.703 1 98.81 175 PHE A CA 1
ATOM 1425 C C . PHE A 1 175 ? -6.223 5.723 -5.715 1 98.81 175 PHE A C 1
ATOM 1427 O O . PHE A 1 175 ? -6.27 6.938 -5.535 1 98.81 175 PHE A O 1
ATOM 1434 N N . CYS A 1 176 ? -5.109 5.047 -5.926 1 98.75 176 CYS A N 1
ATOM 1435 C CA . CYS A 1 176 ? -3.826 5.738 -5.93 1 98.75 176 CYS A CA 1
ATOM 1436 C C . CYS A 1 176 ? -3.777 6.789 -7.031 1 98.75 176 CYS A C 1
ATOM 1438 O O . CYS A 1 176 ? -3.328 7.91 -6.801 1 98.75 176 CYS A O 1
ATOM 1440 N N . GLU A 1 177 ? -4.246 6.391 -8.18 1 98.5 177 GLU A N 1
ATOM 1441 C CA . GLU A 1 177 ? -4.258 7.32 -9.305 1 98.5 177 GLU A CA 1
ATOM 1442 C C . GLU A 1 177 ? -5.047 8.586 -8.969 1 98.5 177 GLU A C 1
ATOM 1444 O O . GLU A 1 177 ? -4.594 9.695 -9.25 1 98.5 177 GLU A O 1
ATOM 1449 N N . TYR A 1 178 ? -6.184 8.414 -8.422 1 98.69 178 TYR A N 1
ATOM 1450 C CA . TYR A 1 178 ? -7.012 9.555 -8.039 1 98.69 178 TYR A CA 1
ATOM 1451 C C . TYR A 1 178 ? -6.305 10.43 -7.012 1 98.69 178 TYR A C 1
ATOM 1453 O O . TYR A 1 178 ? -6.262 11.648 -7.152 1 98.69 178 TYR A O 1
ATOM 1461 N N . MET A 1 179 ? -5.816 9.789 -5.949 1 98.75 179 MET A N 1
ATOM 1462 C CA . MET A 1 179 ? -5.18 10.547 -4.875 1 98.75 179 MET A CA 1
ATOM 1463 C C . MET A 1 179 ? -3.994 11.344 -5.402 1 98.75 179 MET A C 1
ATOM 1465 O O . MET A 1 179 ? -3.838 12.523 -5.07 1 98.75 179 MET A O 1
ATOM 1469 N N . TYR A 1 180 ? -3.178 10.719 -6.254 1 98.06 180 TYR A N 1
ATOM 1470 C CA . TYR A 1 180 ? -2.064 11.438 -6.867 1 98.06 180 TYR A CA 1
ATOM 1471 C C . TYR A 1 180 ? -2.566 12.609 -7.691 1 98.06 180 TYR A C 1
ATOM 1473 O O . TYR A 1 180 ? -1.97 13.695 -7.668 1 98.06 180 TYR A O 1
ATOM 1481 N N . SER A 1 181 ? -3.648 12.43 -8.414 1 97.88 181 SER A N 1
ATOM 1482 C CA . SER A 1 181 ? -4.188 13.484 -9.273 1 97.88 181 SER A CA 1
ATOM 1483 C C . SER A 1 181 ? -4.668 14.672 -8.453 1 97.88 181 SER A C 1
ATOM 1485 O O . SER A 1 181 ? -4.797 15.781 -8.977 1 97.88 181 SER A O 1
ATOM 1487 N N . LYS A 1 182 ? -4.941 14.453 -7.168 1 96.5 182 LYS A N 1
ATOM 1488 C CA . LYS A 1 182 ? -5.391 15.516 -6.273 1 96.5 182 LYS A CA 1
ATOM 1489 C C . LYS A 1 182 ? -4.258 15.984 -5.367 1 96.5 182 LYS A C 1
ATOM 1491 O O . LYS A 1 182 ? -4.504 16.594 -4.324 1 96.5 182 LYS A O 1
ATOM 1496 N N . ASP A 1 183 ? -3.008 15.57 -5.691 1 94.06 183 ASP A N 1
ATOM 1497 C CA . ASP A 1 183 ? -1.77 16.047 -5.082 1 94.06 183 ASP A CA 1
ATOM 1498 C C . ASP A 1 183 ? -1.615 15.508 -3.66 1 94.06 183 ASP A C 1
ATOM 1500 O O . ASP A 1 183 ? -1.067 16.188 -2.791 1 94.06 183 ASP A O 1
ATOM 1504 N N . PHE A 1 184 ? -2.248 14.414 -3.395 1 98.12 184 PHE A N 1
ATOM 1505 C CA . PHE A 1 184 ? -1.98 13.734 -2.131 1 98.12 184 PHE A CA 1
ATOM 1506 C C . PHE A 1 184 ? -0.615 13.062 -2.154 1 98.12 184 PHE A C 1
ATOM 1508 O O . PHE A 1 184 ? -0.141 12.648 -3.215 1 98.12 184 PHE A O 1
ATOM 1515 N N . THR A 1 185 ? 0.002 12.969 -0.992 1 98.31 185 THR A N 1
ATOM 1516 C CA . THR A 1 185 ? 1.279 12.289 -0.815 1 98.31 185 THR A CA 1
ATOM 1517 C C . THR A 1 185 ? 1.079 10.93 -0.15 1 98.31 185 THR A C 1
ATOM 1519 O O . THR A 1 185 ? 0.444 10.836 0.902 1 98.31 185 THR A O 1
ATOM 1522 N N . GLU A 1 186 ? 1.592 9.906 -0.828 1 98.75 186 GLU A N 1
ATOM 1523 C CA . GLU A 1 186 ? 1.527 8.578 -0.219 1 98.75 186 GLU A CA 1
ATOM 1524 C C . GLU A 1 186 ? 2.471 8.477 0.975 1 98.75 186 GLU A C 1
ATOM 1526 O O . GLU A 1 186 ? 3.639 8.867 0.887 1 98.75 186 GLU A O 1
ATOM 1531 N N . ILE A 1 187 ? 1.944 8.016 2.082 1 98.38 187 ILE A N 1
ATOM 1532 C CA . ILE A 1 187 ? 2.762 7.793 3.27 1 98.38 187 ILE A CA 1
ATOM 1533 C C . ILE A 1 187 ? 2.545 6.371 3.787 1 98.38 187 ILE A C 1
ATOM 1535 O O . ILE A 1 187 ? 1.665 5.656 3.303 1 98.38 187 ILE A O 1
ATOM 1539 N N . HIS A 1 188 ? 3.371 5.961 4.645 1 97.44 188 HIS A N 1
ATOM 1540 C CA . HIS A 1 188 ? 3.289 4.66 5.301 1 97.44 188 HIS A CA 1
ATOM 1541 C C . HIS A 1 188 ? 3.379 4.797 6.816 1 97.44 188 HIS A C 1
ATOM 1543 O O . HIS A 1 188 ? 4.461 5.035 7.359 1 97.44 188 HIS A O 1
ATOM 1549 N N . THR A 1 189 ? 2.303 4.605 7.438 1 95.38 189 THR A N 1
ATOM 1550 C CA . THR A 1 189 ? 2.238 4.758 8.883 1 95.38 189 THR A CA 1
ATOM 1551 C C . THR A 1 189 ? 2.533 3.432 9.578 1 95.38 189 THR A C 1
ATOM 1553 O O . THR A 1 189 ? 2.346 2.363 9 1 95.38 189 THR A O 1
ATOM 1556 N N . PRO A 1 190 ? 2.982 3.488 10.789 1 93.62 190 PRO A N 1
ATOM 1557 C CA . PRO A 1 190 ? 3.291 2.248 11.508 1 93.62 190 PRO A CA 1
ATOM 1558 C C . PRO A 1 190 ? 2.037 1.493 11.945 1 93.62 190 PRO A C 1
ATOM 1560 O O . PRO A 1 190 ? 0.982 2.102 12.141 1 93.62 190 PRO A O 1
ATOM 1563 N N . HIS A 1 191 ? 2.225 0.174 12.094 1 94.69 191 HIS A N 1
ATOM 1564 C CA . HIS A 1 191 ? 1.149 -0.684 12.578 1 94.69 191 HIS A CA 1
ATOM 1565 C C . HIS A 1 191 ? 1.287 -0.95 14.07 1 94.69 191 HIS A C 1
ATOM 1567 O O . HIS A 1 191 ? 0.292 -1.205 14.75 1 94.69 191 HIS A O 1
ATOM 1573 N N . ILE A 1 192 ? 2.49 -0.915 14.547 1 92.75 192 ILE A N 1
ATOM 1574 C CA . ILE A 1 192 ? 2.75 -1.055 15.977 1 92.75 192 ILE A CA 1
ATOM 1575 C C . ILE A 1 192 ? 2.662 0.312 16.656 1 92.75 192 ILE A C 1
ATOM 1577 O O . ILE A 1 192 ? 3.42 1.226 16.328 1 92.75 192 ILE A O 1
ATOM 1581 N N . VAL A 1 193 ? 1.76 0.454 17.547 1 88.5 193 VAL A N 1
ATOM 1582 C CA . VAL A 1 193 ? 1.584 1.73 18.234 1 88.5 193 VAL A CA 1
ATOM 1583 C C . VAL A 1 193 ? 1.559 1.509 19.734 1 88.5 193 VAL A C 1
ATOM 1585 O O . VAL A 1 193 ? 1.369 0.382 20.203 1 88.5 193 VAL A O 1
ATOM 1588 N N . LYS A 1 194 ? 1.797 2.6 20.422 1 81.81 194 LYS A N 1
ATOM 1589 C CA . LYS A 1 194 ? 1.693 2.527 21.875 1 81.81 194 LYS A CA 1
ATOM 1590 C C . LYS A 1 194 ? 0.261 2.229 22.312 1 81.81 194 LYS A C 1
ATOM 1592 O O . LYS A 1 194 ? -0.693 2.674 21.672 1 81.81 194 LYS A O 1
ATOM 1597 N N . ASN A 1 195 ? 0.22 1.475 23.344 1 71.44 195 ASN A N 1
ATOM 1598 C CA . ASN A 1 195 ? -1.092 1.134 23.891 1 71.44 195 ASN A CA 1
ATOM 1599 C C . ASN A 1 195 ? -1.886 2.383 24.266 1 71.44 195 ASN A C 1
ATOM 1601 O O . ASN A 1 195 ? -1.42 3.207 25.047 1 71.44 195 ASN A O 1
ATOM 1605 N N . GLN A 1 196 ? -2.924 2.625 23.578 1 64.25 196 GLN A N 1
ATOM 1606 C CA . GLN A 1 196 ? -3.719 3.83 23.781 1 64.25 196 GLN A CA 1
ATOM 1607 C C . GLN A 1 196 ? -4.703 3.65 24.938 1 64.25 196 GLN A C 1
ATOM 1609 O O . GLN A 1 196 ? -5.207 4.633 25.484 1 64.25 196 GLN A O 1
ATOM 1614 N N . SER A 1 197 ? -5.148 2.506 25.203 1 58.75 197 SER A N 1
ATOM 1615 C CA . SER A 1 197 ? -6.078 2.361 26.312 1 58.75 197 SER A CA 1
ATOM 1616 C C . SER A 1 197 ? -5.879 1.031 27.031 1 58.75 197 SER A C 1
ATOM 1618 O O . SER A 1 197 ? -5.516 0.031 26.406 1 58.75 197 SER A O 1
ATOM 1620 N N . ASP A 1 198 ? -5.648 0.995 28.281 1 51.66 198 ASP A N 1
ATOM 1621 C CA . ASP A 1 198 ? -5.578 -0.183 29.141 1 51.66 198 ASP A CA 1
ATOM 1622 C C . ASP A 1 198 ? -6.734 -1.139 28.859 1 51.66 198 ASP A C 1
ATOM 1624 O O . ASP A 1 198 ? -6.621 -2.346 29.094 1 51.66 198 ASP A O 1
ATOM 1628 N N . ASN A 1 199 ? -7.84 -0.532 28.344 1 48.72 199 ASN A N 1
ATOM 1629 C CA . ASN A 1 199 ? -9.07 -1.306 28.281 1 48.72 199 ASN A CA 1
ATOM 1630 C C . ASN A 1 199 ? -9.492 -1.554 26.828 1 48.72 199 ASN A C 1
ATOM 1632 O O . ASN A 1 199 ? -10.648 -1.892 26.562 1 48.72 199 ASN A O 1
ATOM 1636 N N . ASN A 1 200 ? -8.508 -1.23 25.984 1 58.44 200 ASN A N 1
ATOM 1637 C CA . ASN A 1 200 ? -8.977 -1.378 24.609 1 58.44 200 ASN A CA 1
ATOM 1638 C C . ASN A 1 200 ? -9.109 -2.846 24.219 1 58.44 200 ASN A C 1
ATOM 1640 O O . ASN A 1 200 ? -8.125 -3.49 23.859 1 58.44 200 ASN A O 1
ATOM 1644 N N . ILE A 1 201 ? -10.32 -3.471 24.406 1 58.75 201 ILE A N 1
ATOM 1645 C CA . ILE A 1 201 ? -10.617 -4.887 24.203 1 58.75 201 ILE A CA 1
ATOM 1646 C C . ILE A 1 201 ? -10.602 -5.211 22.703 1 58.75 201 ILE A C 1
ATOM 1648 O O . ILE A 1 201 ? -10.453 -6.375 22.328 1 58.75 201 ILE A O 1
ATOM 1652 N N . SER A 1 202 ? -10.438 -4.18 21.953 1 75 202 SER A N 1
ATOM 1653 C CA . SER A 1 202 ? -10.602 -4.453 20.531 1 75 202 SER A CA 1
ATOM 1654 C C . SER A 1 202 ? -9.258 -4.426 19.812 1 75 202 SER A C 1
ATOM 1656 O O . SER A 1 202 ? -9.203 -4.516 18.578 1 75 202 SER A O 1
ATOM 1658 N N . SER A 1 203 ? -8.219 -4.406 20.672 1 86.62 203 SER A N 1
ATOM 1659 C CA . SER A 1 203 ? -6.926 -4.34 20 1 86.62 203 SER A CA 1
ATOM 1660 C C . SER A 1 203 ? -6.059 -5.543 20.344 1 86.62 203 SER A C 1
ATOM 1662 O O . SER A 1 203 ? -6.242 -6.168 21.391 1 86.62 203 SER A O 1
ATOM 1664 N N . PHE A 1 204 ? -5.188 -5.941 19.469 1 91.44 204 PHE A N 1
ATOM 1665 C CA . PHE A 1 204 ? -4.191 -6.977 19.734 1 91.44 204 PHE A CA 1
ATOM 1666 C C . PHE A 1 204 ? -2.957 -6.379 20.406 1 91.44 204 PHE A C 1
ATOM 1668 O O . PHE A 1 204 ? -2.266 -5.547 19.812 1 91.44 204 PHE A O 1
ATOM 1675 N N . THR A 1 205 ? -2.74 -6.82 21.641 1 91.06 205 THR A N 1
ATOM 1676 C CA . THR A 1 205 ? -1.629 -6.277 22.406 1 91.06 205 THR A CA 1
ATOM 1677 C C . THR A 1 205 ? -0.511 -7.309 22.547 1 91.06 205 THR A C 1
ATOM 1679 O O . THR A 1 205 ? -0.759 -8.516 22.484 1 91.06 205 THR A O 1
ATOM 1682 N N . PHE A 1 206 ? 0.762 -6.852 22.656 1 90 206 PHE A N 1
ATOM 1683 C CA . PHE A 1 206 ? 1.886 -7.762 22.844 1 90 206 PHE A CA 1
ATOM 1684 C C . PHE A 1 206 ? 3.088 -7.023 23.422 1 90 206 PHE A C 1
ATOM 1686 O O . PHE A 1 206 ? 3.062 -5.801 23.562 1 90 206 PHE A O 1
ATOM 1693 N N . ASP A 1 207 ? 4.031 -7.797 23.844 1 89.44 207 ASP A N 1
ATOM 1694 C CA . ASP A 1 207 ? 5.254 -7.262 24.438 1 89.44 207 ASP A CA 1
ATOM 1695 C C . ASP A 1 207 ? 6.207 -6.742 23.359 1 89.44 207 ASP A C 1
ATOM 1697 O O . ASP A 1 207 ? 6.457 -7.426 22.359 1 89.44 207 ASP A O 1
ATOM 1701 N N . TYR A 1 208 ? 6.629 -5.574 23.547 1 90.88 208 TYR A N 1
ATOM 1702 C CA . TYR A 1 208 ? 7.605 -4.91 22.703 1 90.88 208 TYR A CA 1
ATOM 1703 C C . TYR A 1 208 ? 8.781 -4.395 23.516 1 90.88 208 TYR A C 1
ATOM 1705 O O . TYR A 1 208 ? 8.766 -3.258 23.984 1 90.88 208 TYR A O 1
ATOM 1713 N N . PHE A 1 209 ? 9.859 -5.219 23.656 1 89.5 209 PHE A N 1
ATOM 1714 C CA . PHE A 1 209 ? 11.078 -4.93 24.406 1 89.5 209 PHE A CA 1
ATOM 1715 C C . PHE A 1 209 ? 10.75 -4.48 25.828 1 89.5 209 PHE A C 1
ATOM 1717 O O . PHE A 1 209 ? 11.305 -3.494 26.312 1 89.5 209 PHE A O 1
ATOM 1724 N N . GLY A 1 210 ? 9.812 -5.062 26.422 1 86.62 210 GLY A N 1
ATOM 1725 C CA . GLY A 1 210 ? 9.469 -4.785 27.812 1 86.62 210 GLY A CA 1
ATOM 1726 C C . GLY A 1 210 ? 8.32 -3.812 27.969 1 86.62 210 GLY A C 1
ATOM 1727 O O . GLY A 1 210 ? 7.812 -3.605 29.062 1 86.62 210 GLY A O 1
ATOM 1728 N N . ASN A 1 211 ? 7.895 -3.254 26.844 1 86.56 211 ASN A N 1
ATOM 1729 C CA . ASN A 1 211 ? 6.746 -2.352 26.859 1 86.56 211 ASN A CA 1
ATOM 1730 C C . ASN A 1 211 ? 5.531 -2.988 26.188 1 86.56 211 ASN A C 1
ATOM 1732 O O . ASN A 1 211 ? 5.672 -3.854 25.312 1 86.56 211 ASN A O 1
ATOM 1736 N N . SER A 1 212 ? 4.367 -2.574 26.656 1 87 212 SER A N 1
ATOM 1737 C CA . SER A 1 212 ? 3.135 -3.051 26.031 1 87 212 SER A CA 1
ATOM 1738 C C . SER A 1 212 ? 2.742 -2.178 24.844 1 87 212 SER A C 1
ATOM 1740 O O . SER A 1 212 ? 2.635 -0.956 24.969 1 87 212 SER A O 1
ATOM 1742 N N . VAL A 1 213 ? 2.527 -2.818 23.719 1 89.75 213 VAL A N 1
ATOM 1743 C CA . VAL A 1 213 ? 2.111 -2.117 22.5 1 89.75 213 VAL A CA 1
ATOM 1744 C C . VAL A 1 213 ? 0.883 -2.799 21.906 1 89.75 213 VAL A C 1
ATOM 1746 O O . VAL A 1 213 ? 0.458 -3.854 22.375 1 89.75 213 VAL A O 1
ATOM 1749 N N . GLU A 1 214 ? 0.295 -2.195 20.938 1 90.88 214 GLU A N 1
ATOM 1750 C CA . GLU A 1 214 ? -0.858 -2.77 20.25 1 90.88 214 GLU A CA 1
ATOM 1751 C C . GLU A 1 214 ? -0.764 -2.557 18.75 1 90.88 214 GLU A C 1
ATOM 1753 O O . GLU A 1 214 ? -0.017 -1.693 18.281 1 90.88 214 GLU A O 1
ATOM 1758 N N . LEU A 1 215 ? -1.437 -3.449 18.016 1 92.69 215 LEU A N 1
ATOM 1759 C CA . LEU A 1 215 ? -1.621 -3.215 16.594 1 92.69 215 LEU A CA 1
ATOM 1760 C C . LEU A 1 215 ? -2.699 -2.162 16.344 1 92.69 215 LEU A C 1
ATOM 1762 O O . LEU A 1 215 ? -3.73 -2.156 17.031 1 92.69 215 LEU A O 1
ATOM 1766 N N . THR A 1 216 ? -2.449 -1.297 15.414 1 91.12 216 THR A N 1
ATOM 1767 C CA . THR A 1 216 ? -3.295 -0.125 15.219 1 91.12 216 THR A CA 1
ATOM 1768 C C . THR A 1 216 ? -4.637 -0.524 14.609 1 91.12 216 THR A C 1
ATOM 1770 O O . THR A 1 216 ? -4.699 -1.421 13.766 1 91.12 216 THR A O 1
ATOM 1773 N N . THR A 1 217 ? -5.672 0.133 14.977 1 89.81 217 THR A N 1
ATOM 1774 C CA . THR A 1 217 ? -7.004 -0.077 14.414 1 89.81 217 THR A CA 1
ATOM 1775 C C . THR A 1 217 ? -7.297 0.944 13.32 1 89.81 217 THR A C 1
ATOM 1777 O O . THR A 1 217 ? -8.312 0.848 12.633 1 89.81 217 THR A O 1
ATOM 1780 N N . SER A 1 218 ? -6.445 1.932 13.227 1 88.06 218 SER A N 1
ATOM 1781 C CA . SER A 1 218 ? -6.602 2.971 12.211 1 88.06 218 SER A CA 1
ATOM 1782 C C . SER A 1 218 ? -5.297 3.723 11.984 1 88.06 218 SER A C 1
ATOM 1784 O O . SER A 1 218 ? -4.43 3.75 12.859 1 88.06 218 SER A O 1
ATOM 1786 N N . SER A 1 219 ? -5.172 4.344 10.859 1 89.88 219 SER A N 1
ATOM 1787 C CA . SER A 1 219 ? -3.967 5.105 10.547 1 89.88 219 SER A CA 1
ATOM 1788 C C . SER A 1 219 ? -4.137 6.578 10.906 1 89.88 219 SER A C 1
ATOM 1790 O O . SER A 1 219 ? -3.23 7.387 10.68 1 89.88 219 SER A O 1
ATOM 1792 N N . HIS A 1 220 ? -5.195 6.965 11.492 1 89.06 220 HIS A N 1
ATOM 1793 C CA . HIS A 1 220 ? -5.574 8.359 11.703 1 89.06 220 HIS A CA 1
ATOM 1794 C C . HIS A 1 220 ? -4.516 9.102 12.516 1 89.06 220 HIS A C 1
ATOM 1796 O O . HIS A 1 220 ? -4.156 10.234 12.18 1 89.06 220 HIS A O 1
ATOM 1802 N N . LEU A 1 221 ? -4.047 8.516 13.562 1 88.44 221 LEU A N 1
ATOM 1803 C CA . LEU A 1 221 ? -3.117 9.18 14.477 1 88.44 221 LEU A CA 1
ATOM 1804 C C . LEU A 1 221 ? -1.88 9.664 13.727 1 88.44 221 LEU A C 1
ATOM 1806 O O . LEU A 1 221 ? -1.531 10.844 13.797 1 88.44 221 LEU A O 1
ATOM 1810 N N . HIS A 1 222 ? -1.294 8.805 13.047 1 92.94 222 HIS A N 1
ATOM 1811 C CA . HIS A 1 222 ? -0.04 9.141 12.383 1 92.94 222 HIS A CA 1
ATOM 1812 C C . HIS A 1 222 ? -0.288 9.961 11.125 1 92.94 222 HIS A C 1
ATOM 1814 O O . HIS A 1 222 ? 0.556 10.773 10.734 1 92.94 222 HIS A O 1
ATOM 1820 N N . GLN A 1 223 ? -1.431 9.797 10.477 1 95.12 223 GLN A N 1
ATOM 1821 C CA . GLN A 1 223 ? -1.786 10.688 9.375 1 95.12 223 GLN A CA 1
ATOM 1822 C C . GLN A 1 223 ? -1.897 12.133 9.859 1 95.12 223 GLN A C 1
ATOM 1824 O O . GLN A 1 223 ? -1.391 13.047 9.203 1 95.12 223 GLN A O 1
ATOM 1829 N N . GLN A 1 224 ? -2.576 12.305 10.977 1 94.62 224 GLN A N 1
ATOM 1830 C CA . GLN A 1 224 ? -2.74 13.648 11.523 1 94.62 224 GLN A CA 1
ATOM 1831 C C . GLN A 1 224 ? -1.394 14.258 11.898 1 94.62 224 GLN A C 1
ATOM 1833 O O . GLN A 1 224 ? -1.155 15.445 11.664 1 94.62 224 GLN A O 1
ATOM 1838 N N . LEU A 1 225 ? -0.53 13.43 12.461 1 94.31 225 LEU A N 1
ATOM 1839 C CA . LEU A 1 225 ? 0.81 13.906 12.789 1 94.31 225 LEU A CA 1
ATOM 1840 C C . LEU A 1 225 ? 1.545 14.359 11.531 1 94.31 225 LEU A C 1
ATOM 1842 O O . LEU A 1 225 ? 2.215 15.398 11.539 1 94.31 225 LEU A O 1
ATOM 1846 N N . ALA A 1 226 ? 1.431 13.586 10.477 1 96.06 226 ALA A N 1
ATOM 1847 C CA . ALA A 1 226 ? 2.076 13.945 9.219 1 96.06 226 ALA A CA 1
ATOM 1848 C C . ALA A 1 226 ? 1.516 15.25 8.664 1 96.06 226 ALA A C 1
ATOM 1850 O O . ALA A 1 226 ? 2.262 16.078 8.141 1 96.06 226 ALA A O 1
ATOM 1851 N N . ILE A 1 227 ? 0.236 15.438 8.781 1 96.44 227 ILE A N 1
ATOM 1852 C CA . ILE A 1 227 ? -0.42 16.656 8.297 1 96.44 227 ILE A CA 1
ATOM 1853 C C . ILE A 1 227 ? 0.089 17.859 9.078 1 96.44 227 ILE A C 1
ATOM 1855 O O . ILE A 1 227 ? 0.439 18.891 8.492 1 96.44 227 ILE A O 1
ATOM 1859 N N . HIS A 1 228 ? 0.175 17.703 10.391 1 94.44 228 HIS A N 1
ATOM 1860 C CA . HIS A 1 228 ? 0.69 18.797 11.203 1 94.44 228 HIS A CA 1
ATOM 1861 C C . HIS A 1 228 ? 2.166 19.062 10.914 1 94.44 228 HIS A C 1
ATOM 1863 O O . HIS A 1 228 ? 2.682 20.141 11.211 1 94.44 228 HIS A O 1
ATOM 1869 N N . GLY A 1 229 ? 2.787 18.031 10.367 1 93.5 229 GLY A N 1
ATOM 1870 C CA . GLY A 1 229 ? 4.172 18.172 9.945 1 93.5 229 GLY A CA 1
ATOM 1871 C C . GLY A 1 229 ? 4.316 18.891 8.617 1 93.5 229 GLY A C 1
ATOM 1872 O O . GLY A 1 229 ? 5.434 19.188 8.188 1 93.5 229 GLY A O 1
ATOM 1873 N N . GLY A 1 230 ? 3.246 19.125 8 1 93.75 230 GLY A N 1
ATOM 1874 C CA . GLY A 1 230 ? 3.342 19.938 6.801 1 93.75 230 GLY A CA 1
ATOM 1875 C C . GLY A 1 230 ? 2.922 19.203 5.547 1 93.75 230 GLY A C 1
ATOM 1876 O O . GLY A 1 230 ? 2.934 19.766 4.453 1 93.75 230 GLY A O 1
ATOM 1877 N N . LEU A 1 231 ? 2.609 17.969 5.625 1 96.31 231 LEU A N 1
ATOM 1878 C CA . LEU A 1 231 ? 2.021 17.266 4.492 1 96.31 231 LEU A CA 1
ATOM 1879 C C . LEU A 1 231 ? 0.508 17.453 4.461 1 96.31 231 LEU A C 1
ATOM 1881 O O . LEU A 1 231 ? -0.235 16.641 5.008 1 96.31 231 LEU A O 1
ATOM 1885 N N . ASP A 1 232 ? 0.03 18.375 3.771 1 94.69 232 ASP A N 1
ATOM 1886 C CA . ASP A 1 232 ? -1.344 18.859 3.859 1 94.69 232 ASP A CA 1
ATOM 1887 C C . ASP A 1 232 ? -2.336 17.781 3.4 1 94.69 232 ASP A C 1
ATOM 1889 O O . ASP A 1 232 ? -3.5 17.797 3.807 1 94.69 232 ASP A O 1
ATOM 1893 N N . ARG A 1 233 ? -1.914 16.969 2.502 1 96.94 233 ARG A N 1
ATOM 1894 C CA . ARG A 1 233 ? -2.721 15.898 1.938 1 96.94 233 ARG A CA 1
ATOM 1895 C C . ARG A 1 233 ? -1.934 14.594 1.884 1 96.94 233 ARG A C 1
ATOM 1897 O O . ARG A 1 233 ? -0.92 14.5 1.188 1 96.94 233 ARG A O 1
ATOM 1904 N N . VAL A 1 234 ? -2.432 13.609 2.605 1 98.5 234 VAL A N 1
ATOM 1905 C CA . VAL A 1 234 ? -1.724 12.336 2.664 1 98.5 234 VAL A CA 1
ATOM 1906 C C . VAL A 1 234 ? -2.695 11.188 2.391 1 98.5 234 VAL A C 1
ATOM 1908 O O . VAL A 1 234 ? -3.902 11.328 2.6 1 98.5 234 VAL A O 1
ATOM 1911 N N . PHE A 1 235 ? -2.207 10.078 1.848 1 98.81 235 PHE A N 1
ATOM 1912 C CA . PHE A 1 235 ? -3.023 8.883 1.673 1 98.81 235 PHE A CA 1
ATOM 1913 C C . PHE A 1 235 ? -2.176 7.621 1.81 1 98.81 235 PHE A C 1
ATOM 1915 O O . PHE A 1 235 ? -0.945 7.691 1.799 1 98.81 235 PHE A O 1
ATOM 1922 N N . GLU A 1 236 ? -2.814 6.539 2.033 1 98.5 236 GLU A N 1
ATOM 1923 C CA . GLU A 1 236 ? -2.127 5.25 2.076 1 98.5 236 GLU A CA 1
ATOM 1924 C C . GLU A 1 236 ? -3.117 4.094 1.959 1 98.5 236 GLU A C 1
ATOM 1926 O O . GLU A 1 236 ? -4.27 4.211 2.373 1 98.5 236 GLU A O 1
ATOM 1931 N N . ILE A 1 237 ? -2.727 3.068 1.309 1 98.38 237 ILE A N 1
ATOM 1932 C CA . ILE A 1 237 ? -3.344 1.76 1.488 1 98.38 237 ILE A CA 1
ATOM 1933 C C . ILE A 1 237 ? -2.672 1.025 2.645 1 98.38 237 ILE A C 1
ATOM 1935 O O . ILE A 1 237 ? -1.456 0.816 2.633 1 98.38 237 ILE A O 1
ATOM 1939 N N . SER A 1 238 ? -3.414 0.779 3.605 1 96.38 238 SER A N 1
ATOM 1940 C CA . SER A 1 238 ? -2.84 0.204 4.816 1 96.38 238 SER A CA 1
ATOM 1941 C C . SER A 1 238 ? -3.738 -0.886 5.391 1 96.38 238 SER A C 1
ATOM 1943 O O . SER A 1 238 ? -4.621 -1.396 4.703 1 96.38 238 SER A O 1
ATOM 1945 N N . CYS A 1 239 ? -3.316 -1.363 6.582 1 95.44 239 CYS A N 1
ATOM 1946 C CA . CYS A 1 239 ? -4.074 -2.402 7.273 1 95.44 239 CYS A CA 1
ATOM 1947 C C . CYS A 1 239 ? -4.559 -1.91 8.633 1 95.44 239 CYS A C 1
ATOM 1949 O O . CYS A 1 239 ? -3.867 -1.146 9.305 1 95.44 239 CYS A O 1
ATOM 1951 N N . ALA A 1 240 ? -5.723 -2.32 8.969 1 94.81 240 ALA A N 1
ATOM 1952 C CA . ALA A 1 240 ? -6.277 -2.098 10.297 1 94.81 240 ALA A CA 1
ATOM 1953 C C . ALA A 1 240 ? -6.559 -3.42 11.008 1 94.81 240 ALA A C 1
ATOM 1955 O O . ALA A 1 240 ? -7.016 -4.379 10.383 1 94.81 240 ALA A O 1
ATOM 1956 N N . PHE A 1 241 ? -6.273 -3.451 12.297 1 94.12 241 PHE A N 1
ATOM 1957 C CA . PHE A 1 241 ? -6.441 -4.656 13.102 1 94.12 241 PHE A CA 1
ATOM 1958 C C . PHE A 1 241 ? -7.531 -4.461 14.148 1 94.12 241 PHE A C 1
ATOM 1960 O O . PHE A 1 241 ? -7.445 -3.551 14.977 1 94.12 241 PHE A O 1
ATOM 1967 N N . GLU A 1 242 ? -8.492 -5.207 14.062 1 90.75 242 GLU A N 1
ATOM 1968 C CA . GLU A 1 242 ? -9.586 -5.145 15.031 1 90.75 242 GLU A CA 1
ATOM 1969 C C . GLU A 1 242 ? -9.922 -6.531 15.57 1 90.75 242 GLU A C 1
ATOM 1971 O O . GLU A 1 242 ? -10.305 -7.426 14.82 1 90.75 242 GLU A O 1
ATOM 1976 N N . LYS A 1 243 ? -9.812 -6.617 16.859 1 89.75 243 LYS A N 1
ATOM 1977 C CA . LYS A 1 243 ? -10.078 -7.898 17.516 1 89.75 243 LYS A CA 1
ATOM 1978 C C . LYS A 1 243 ? -11.578 -8.141 17.641 1 89.75 243 LYS A C 1
ATOM 1980 O O . LYS A 1 243 ? -12.242 -7.523 18.484 1 89.75 243 LYS A O 1
ATOM 1985 N N . HIS A 1 244 ? -12.055 -8.977 16.734 1 86.38 244 HIS A N 1
ATOM 1986 C CA . HIS A 1 244 ? -13.445 -9.406 16.75 1 86.38 244 HIS A CA 1
ATOM 1987 C C . HIS A 1 244 ? -13.562 -10.898 17.062 1 86.38 244 HIS A C 1
ATOM 1989 O O . HIS A 1 244 ? -13 -11.727 16.328 1 86.38 244 HIS A O 1
ATOM 1995 N N . HIS A 1 245 ? -14.328 -11.211 18.031 1 82.94 245 HIS A N 1
ATOM 1996 C CA . HIS A 1 245 ? -14.438 -12.602 18.453 1 82.94 245 HIS A CA 1
ATOM 1997 C C . HIS A 1 245 ? -15.383 -13.383 17.547 1 82.94 245 HIS A C 1
ATOM 1999 O O . HIS A 1 245 ? -15.273 -14.602 17.438 1 82.94 245 HIS A O 1
ATOM 2005 N N . GLY A 1 246 ? -16.188 -12.727 16.938 1 76.69 246 GLY A N 1
ATOM 2006 C CA . GLY A 1 246 ? -17.172 -13.414 16.109 1 76.69 246 GLY A CA 1
ATOM 2007 C C . GLY A 1 246 ? -16.75 -13.531 14.656 1 76.69 246 GLY A C 1
ATOM 2008 O O . GLY A 1 246 ? -15.82 -12.844 14.211 1 76.69 246 GLY A O 1
ATOM 2009 N N . CYS A 1 247 ? -17.281 -14.602 14.023 1 78.12 247 CYS A N 1
ATOM 2010 C CA . CYS A 1 247 ? -17.094 -14.797 12.594 1 78.12 247 CYS A CA 1
ATOM 2011 C C . CYS A 1 247 ? -18.328 -14.352 11.812 1 78.12 247 CYS A C 1
ATOM 2013 O O . CYS A 1 247 ? -19.109 -15.18 11.352 1 78.12 247 CYS A O 1
ATOM 2015 N N . THR A 1 248 ? -18.406 -13.039 11.688 1 84.25 248 THR A N 1
ATOM 2016 C CA . THR A 1 248 ? -19.547 -12.539 10.93 1 84.25 248 THR A CA 1
ATOM 2017 C C . THR A 1 248 ? -19.172 -12.359 9.461 1 84.25 248 THR A C 1
ATOM 2019 O O . THR A 1 248 ? -18.016 -12.484 9.086 1 84.25 248 THR A O 1
ATOM 2022 N N . HIS A 1 249 ? -20.156 -12.117 8.68 1 88.88 249 HIS A N 1
ATOM 2023 C CA . HIS A 1 249 ? -19.953 -12.039 7.238 1 88.88 249 HIS A CA 1
ATOM 2024 C C . HIS A 1 249 ? -19.312 -10.711 6.84 1 88.88 249 HIS A C 1
ATOM 2026 O O . HIS A 1 249 ? -18.953 -10.523 5.676 1 88.88 249 HIS A O 1
ATOM 2032 N N . VAL A 1 250 ? -19.109 -9.758 7.809 1 91.56 250 VAL A N 1
ATOM 2033 C CA . VAL A 1 250 ? -18.609 -8.445 7.414 1 91.56 250 VAL A CA 1
ATOM 2034 C C . VAL A 1 250 ? -17.359 -8.102 8.227 1 91.56 250 VAL A C 1
ATOM 2036 O O . VAL A 1 250 ? -16.812 -7.004 8.102 1 91.56 250 VAL A O 1
ATOM 2039 N N . HIS A 1 251 ? -16.984 -8.977 9.125 1 90.44 251 HIS A N 1
ATOM 2040 C CA . HIS A 1 251 ? -15.883 -8.625 10.023 1 90.44 251 HIS A CA 1
ATOM 2041 C C . HIS A 1 251 ? -14.617 -9.406 9.68 1 90.44 251 HIS A C 1
ATOM 2043 O O . HIS A 1 251 ? -14.68 -10.602 9.383 1 90.44 251 HIS A O 1
ATOM 2049 N N . LEU A 1 252 ? -13.555 -8.766 9.633 1 92.12 252 LEU A N 1
ATOM 2050 C CA . LEU A 1 252 ? -12.203 -9.305 9.531 1 92.12 252 LEU A CA 1
ATOM 2051 C C . LEU A 1 252 ? -11.312 -8.766 10.648 1 92.12 252 LEU A C 1
ATOM 2053 O O . LEU A 1 252 ? -11.414 -7.594 11.016 1 92.12 252 LEU A O 1
ATOM 2057 N N . ASN A 1 253 ? -10.477 -9.594 11.195 1 94.19 253 ASN A N 1
ATOM 2058 C CA . ASN A 1 253 ? -9.578 -9.141 12.258 1 94.19 253 ASN A CA 1
ATOM 2059 C C . ASN A 1 253 ? -8.398 -8.352 11.695 1 94.19 253 ASN A C 1
ATOM 2061 O O . ASN A 1 253 ? -7.715 -7.648 12.438 1 94.19 253 ASN A O 1
ATOM 2065 N N . GLU A 1 254 ? -8.086 -8.547 10.5 1 94.94 254 GLU A N 1
ATOM 2066 C CA . GLU A 1 254 ? -7.133 -7.773 9.711 1 94.94 254 GLU A CA 1
ATOM 2067 C C . GLU A 1 254 ? -7.738 -7.34 8.375 1 94.94 254 GLU A C 1
ATOM 2069 O O . GLU A 1 254 ? -8.062 -8.18 7.535 1 94.94 254 GLU A O 1
ATOM 2074 N N . LYS A 1 255 ? -7.91 -6.043 8.188 1 96.19 255 LYS A N 1
ATOM 2075 C CA . LYS A 1 255 ? -8.57 -5.562 6.977 1 96.19 255 LYS A CA 1
ATOM 2076 C C . LYS A 1 255 ? -7.691 -4.578 6.219 1 96.19 255 LYS A C 1
ATOM 2078 O O . LYS A 1 255 ? -6.914 -3.838 6.824 1 96.19 255 LYS A O 1
ATOM 2083 N N . THR A 1 256 ? -7.754 -4.598 4.914 1 97.75 256 THR A N 1
ATOM 2084 C CA . THR A 1 256 ? -7.086 -3.615 4.066 1 97.75 256 THR A CA 1
ATOM 2085 C C . THR A 1 256 ? -7.941 -2.359 3.922 1 97.75 256 THR A C 1
ATOM 2087 O O . THR A 1 256 ? -9.133 -2.445 3.609 1 97.75 256 THR A O 1
ATOM 2090 N N . THR A 1 257 ? -7.344 -1.185 4.148 1 98 257 THR A N 1
ATOM 2091 C CA . THR A 1 257 ? -8.117 0.054 4.156 1 98 257 THR A CA 1
ATOM 2092 C C . THR A 1 257 ? -7.508 1.073 3.195 1 98 257 THR A C 1
ATOM 2094 O O . THR A 1 257 ? -6.285 1.124 3.027 1 98 257 THR A O 1
ATOM 2097 N N . LEU A 1 258 ? -8.352 1.789 2.506 1 98.69 258 LEU A N 1
ATOM 2098 C CA . LEU A 1 258 ? -8 2.967 1.72 1 98.69 258 LEU A CA 1
ATOM 2099 C C . LEU A 1 258 ? -8.18 4.238 2.541 1 98.69 258 LEU A C 1
ATOM 2101 O O . LEU A 1 258 ? -9.305 4.641 2.844 1 98.69 258 LEU A O 1
ATOM 2105 N N . ASN A 1 259 ? -7.043 4.895 2.855 1 98.62 259 ASN A N 1
ATOM 2106 C CA . ASN A 1 259 ? -7.082 5.996 3.811 1 98.62 259 ASN A CA 1
ATOM 2107 C C . ASN A 1 259 ? -6.566 7.293 3.189 1 98.62 259 ASN A C 1
ATOM 2109 O O . ASN A 1 259 ? -5.652 7.27 2.365 1 98.62 259 ASN A O 1
ATOM 2113 N N . PHE A 1 260 ? -7.164 8.359 3.604 1 98.69 260 PHE A N 1
ATOM 2114 C CA . PHE A 1 260 ? -6.555 9.648 3.301 1 98.69 260 PHE A CA 1
ATOM 2115 C C . PHE A 1 260 ? -6.852 10.656 4.402 1 98.69 260 PHE A C 1
ATOM 2117 O O . PHE A 1 260 ? -7.773 10.461 5.195 1 98.69 260 PHE A O 1
ATOM 2124 N N . GLY A 1 261 ? -6.031 11.602 4.59 1 98.25 261 GLY A N 1
ATOM 2125 C CA . GLY A 1 261 ? -6.172 12.773 5.441 1 98.25 261 GLY A CA 1
ATOM 2126 C C . GLY A 1 261 ? -5.773 14.062 4.754 1 98.25 261 GLY A C 1
ATOM 2127 O O . GLY A 1 261 ? -4.941 14.062 3.844 1 98.25 261 GLY A O 1
ATOM 2128 N N . MET A 1 262 ? -6.391 15.117 5.203 1 97.31 262 MET A N 1
ATOM 2129 C CA . MET A 1 262 ? -6.121 16.406 4.559 1 97.31 262 MET A CA 1
ATOM 2130 C C . MET A 1 262 ? -6.453 17.562 5.488 1 97.31 262 MET A C 1
ATOM 2132 O O . MET A 1 262 ? -7.254 17.406 6.414 1 97.31 262 MET A O 1
ATOM 2136 N N . THR A 1 263 ? -5.84 18.625 5.238 1 94.12 263 THR A N 1
ATOM 2137 C CA . THR A 1 263 ? -6.238 19.859 5.914 1 94.12 263 THR A CA 1
ATOM 2138 C C . THR A 1 263 ? -7.598 20.328 5.406 1 94.12 263 THR A C 1
ATOM 2140 O O . THR A 1 263 ? -8 20 4.289 1 94.12 263 THR A O 1
ATOM 2143 N N . ILE A 1 264 ? -8.258 21.031 6.242 1 91.31 264 ILE A N 1
ATOM 2144 C CA . ILE A 1 264 ? -9.57 21.594 5.945 1 91.31 264 ILE A CA 1
ATOM 2145 C C . ILE A 1 264 ? -9.508 23.109 6.043 1 91.31 264 ILE A C 1
ATOM 2147 O O . ILE A 1 264 ? -8.938 23.656 6.992 1 91.31 264 ILE A O 1
ATOM 2151 N N . ALA A 1 265 ? -10.117 23.734 5.105 1 84.75 265 ALA A N 1
ATOM 2152 C CA . ALA A 1 265 ? -10.07 25.203 5.082 1 84.75 265 ALA A CA 1
ATOM 2153 C C . ALA A 1 265 ? -11.273 25.797 5.805 1 84.75 265 ALA A C 1
ATOM 2155 O O . ALA A 1 265 ? -11.172 26.859 6.434 1 84.75 265 ALA A O 1
ATOM 2156 N N . SER A 1 266 ? -12.406 25.109 5.648 1 82.81 266 SER A N 1
ATOM 2157 C CA . SER A 1 266 ? -13.617 25.734 6.188 1 82.81 266 SER A CA 1
ATOM 2158 C C . SER A 1 266 ? -14.469 24.719 6.938 1 82.81 266 SER A C 1
ATOM 2160 O O . SER A 1 266 ? -14.859 24.953 8.086 1 82.81 266 SER A O 1
ATOM 2162 N N . HIS A 1 267 ? -14.766 23.688 6.301 1 87.94 267 HIS A N 1
ATOM 2163 C CA . HIS A 1 267 ? -15.688 22.703 6.852 1 87.94 267 HIS A CA 1
ATOM 2164 C C . HIS A 1 267 ? -15.258 21.281 6.477 1 87.94 267 HIS A C 1
ATOM 2166 O O . HIS A 1 267 ? -14.711 21.062 5.398 1 87.94 267 HIS A O 1
ATOM 2172 N N . TYR A 1 268 ? -15.625 20.312 7.363 1 91.38 268 TYR A N 1
ATOM 2173 C CA . TYR A 1 268 ? -15.195 18.938 7.105 1 91.38 268 TYR A CA 1
ATOM 2174 C C . TYR A 1 268 ? -15.93 18.359 5.902 1 91.38 268 TYR A C 1
ATOM 2176 O O . TYR A 1 268 ? -15.555 17.297 5.398 1 91.38 268 TYR A O 1
ATOM 2184 N N . HIS A 1 269 ? -16.953 19.062 5.367 1 93.69 269 HIS A N 1
ATOM 2185 C CA . HIS A 1 269 ? -17.609 18.656 4.133 1 93.69 269 HIS A CA 1
ATOM 2186 C C . HIS A 1 269 ? -16.641 18.625 2.967 1 93.69 269 HIS A C 1
ATOM 2188 O O . HIS A 1 269 ? -16.891 17.969 1.951 1 93.69 269 HIS A O 1
ATOM 2194 N N . GLU A 1 270 ? -15.531 19.359 3.131 1 93.56 270 GLU A N 1
ATOM 2195 C CA . GLU A 1 270 ? -14.477 19.219 2.133 1 93.56 270 GLU A CA 1
ATOM 2196 C C . GLU A 1 270 ? -13.984 17.781 2.031 1 93.56 270 GLU A C 1
ATOM 2198 O O . GLU A 1 270 ? -13.672 17.312 0.938 1 93.56 270 GLU A O 1
ATOM 2203 N N . VAL A 1 271 ? -13.891 17.062 3.178 1 96.75 271 VAL A N 1
ATOM 2204 C CA . VAL A 1 271 ? -13.5 15.656 3.209 1 96.75 271 VAL A CA 1
ATOM 2205 C C . VAL A 1 271 ? -14.555 14.812 2.504 1 96.75 271 VAL A C 1
ATOM 2207 O O . VAL A 1 271 ? -14.227 13.93 1.708 1 96.75 271 VAL A O 1
ATOM 2210 N N . ILE A 1 272 ? -15.812 15.117 2.779 1 96.94 272 ILE A N 1
ATOM 2211 C CA . ILE A 1 272 ? -16.922 14.383 2.174 1 96.94 272 ILE A CA 1
ATOM 2212 C C . ILE A 1 272 ? -16.906 14.578 0.66 1 96.94 272 ILE A C 1
ATOM 2214 O O . ILE A 1 272 ? -17.141 13.633 -0.094 1 96.94 272 ILE A O 1
ATOM 2218 N N . SER A 1 273 ? -16.625 15.805 0.24 1 96.56 273 SER A N 1
ATOM 2219 C CA . SER A 1 273 ? -16.547 16.078 -1.191 1 96.56 273 SER A CA 1
ATOM 2220 C C . SER A 1 273 ? -15.477 15.219 -1.859 1 96.56 273 SER A C 1
ATOM 2222 O O . SER A 1 273 ? -15.695 14.688 -2.951 1 96.56 273 SER A O 1
ATOM 2224 N N . VAL A 1 274 ? -14.328 15.078 -1.248 1 97.75 274 VAL A N 1
ATOM 2225 C CA . VAL A 1 274 ? -13.266 14.234 -1.774 1 97.75 274 VAL A CA 1
ATOM 2226 C C . VAL A 1 274 ? -13.734 12.781 -1.827 1 97.75 274 VAL A C 1
ATOM 2228 O O . VAL A 1 274 ? -13.492 12.078 -2.809 1 97.75 274 VAL A O 1
ATOM 2231 N N . VAL A 1 275 ? -14.438 12.32 -0.797 1 98.06 275 VAL A N 1
ATOM 2232 C CA . VAL A 1 275 ? -14.945 10.953 -0.732 1 98.06 275 VAL A CA 1
ATOM 2233 C C . VAL A 1 275 ? -15.898 10.703 -1.901 1 98.06 275 VAL A C 1
ATOM 2235 O O . VAL A 1 275 ? -15.797 9.68 -2.582 1 98.06 275 VAL A O 1
ATOM 2238 N N . LYS A 1 276 ? -16.812 11.633 -2.111 1 97.06 276 LYS A N 1
ATOM 2239 C CA . LYS A 1 276 ? -17.797 11.477 -3.176 1 97.06 276 LYS A CA 1
ATOM 2240 C C . LYS A 1 276 ? -17.125 11.406 -4.543 1 97.06 276 LYS A C 1
ATOM 2242 O O . LYS A 1 276 ? -17.453 10.547 -5.363 1 97.06 276 LYS A O 1
ATOM 2247 N N . GLU A 1 277 ? -16.203 12.289 -4.781 1 97.44 277 GLU A N 1
ATOM 2248 C CA . GLU A 1 277 ? -15.484 12.273 -6.051 1 97.44 277 GLU A CA 1
ATOM 2249 C C . GLU A 1 277 ? -14.68 10.992 -6.215 1 97.44 277 GLU A C 1
ATOM 2251 O O . GLU A 1 277 ? -14.656 10.398 -7.297 1 97.44 277 GLU A O 1
ATOM 2256 N N . LEU A 1 278 ? -14.023 10.586 -5.191 1 98.19 278 LEU A N 1
ATOM 2257 C CA . LEU A 1 278 ? -13.211 9.367 -5.191 1 98.19 278 LEU A CA 1
ATOM 2258 C C . LEU A 1 278 ? -14.07 8.148 -5.516 1 98.19 278 LEU A C 1
ATOM 2260 O O . LEU A 1 278 ? -13.719 7.355 -6.391 1 98.19 278 LEU A O 1
ATOM 2264 N N . LEU A 1 279 ? -15.195 8.008 -4.773 1 97.5 279 LEU A N 1
ATOM 2265 C CA . LEU A 1 279 ? -16.078 6.859 -4.977 1 97.5 279 LEU A CA 1
ATOM 2266 C C . LEU A 1 279 ? -16.625 6.844 -6.398 1 97.5 279 LEU A C 1
ATOM 2268 O O . LEU A 1 279 ? -16.656 5.797 -7.047 1 97.5 279 LEU A O 1
ATOM 2272 N N . ASN A 1 280 ? -17.094 8.016 -6.848 1 96.38 280 ASN A N 1
ATOM 2273 C CA . ASN A 1 280 ? -17.578 8.086 -8.219 1 96.38 280 ASN A CA 1
ATOM 2274 C C . ASN A 1 280 ? -16.516 7.668 -9.227 1 96.38 280 ASN A C 1
ATOM 2276 O O . ASN A 1 280 ? -16.797 6.914 -10.156 1 96.38 280 ASN A O 1
ATOM 2280 N N . TYR A 1 281 ? -15.305 8.148 -9.039 1 97.19 281 TYR A N 1
ATOM 2281 C CA . TYR A 1 281 ? -14.203 7.828 -9.938 1 97.19 281 TYR A CA 1
ATOM 2282 C C . TYR A 1 281 ? -13.93 6.332 -9.953 1 97.19 281 TYR A C 1
ATOM 2284 O O . TYR A 1 281 ? -13.859 5.715 -11.023 1 97.19 281 TYR A O 1
ATOM 2292 N N . ILE A 1 282 ? -13.766 5.707 -8.797 1 97.69 282 ILE A N 1
ATOM 2293 C CA . ILE A 1 282 ? -13.438 4.293 -8.68 1 97.69 282 ILE A CA 1
ATOM 2294 C C . ILE A 1 282 ? -14.57 3.449 -9.273 1 97.69 282 ILE A C 1
ATOM 2296 O O . ILE A 1 282 ? -14.32 2.535 -10.062 1 97.69 282 ILE A O 1
ATOM 2300 N N . ILE A 1 283 ? -15.82 3.787 -8.891 1 96.81 283 ILE A N 1
ATOM 2301 C CA . ILE A 1 283 ? -16.969 2.998 -9.328 1 96.81 283 ILE A CA 1
ATOM 2302 C C . ILE A 1 283 ? -17.094 3.072 -10.852 1 96.81 283 ILE A C 1
ATOM 2304 O O . ILE A 1 283 ? -17.359 2.064 -11.508 1 96.81 283 ILE A O 1
ATOM 2308 N N . ASP A 1 284 ? -16.891 4.266 -11.438 1 96.06 284 ASP A N 1
ATOM 2309 C CA . ASP A 1 284 ? -16.938 4.406 -12.891 1 96.06 284 ASP A CA 1
ATOM 2310 C C . ASP A 1 284 ? -15.883 3.525 -13.562 1 96.06 284 ASP A C 1
ATOM 2312 O O . ASP A 1 284 ? -16.172 2.854 -14.555 1 96.06 284 ASP A O 1
ATOM 2316 N N . GLU A 1 285 ? -14.695 3.525 -13.016 1 96.19 285 GLU A N 1
ATOM 2317 C CA . GLU A 1 285 ? -13.586 2.777 -13.594 1 96.19 285 GLU A CA 1
ATOM 2318 C C . GLU A 1 285 ? -13.82 1.272 -13.484 1 96.19 285 GLU A C 1
ATOM 2320 O O . GLU A 1 285 ? -13.609 0.536 -14.453 1 96.19 285 GLU A O 1
ATOM 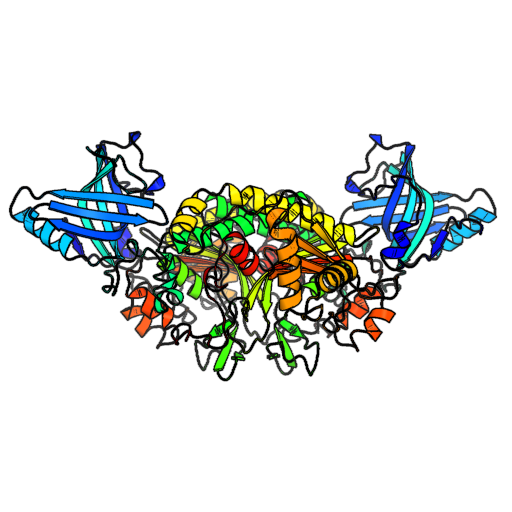2325 N N . ILE A 1 286 ? -14.281 0.79 -12.359 1 96.56 286 ILE A N 1
ATOM 2326 C CA . ILE A 1 286 ? -14.359 -0.65 -12.133 1 96.56 286 ILE A CA 1
ATOM 2327 C C . ILE A 1 286 ? -15.625 -1.207 -12.781 1 96.56 286 ILE A C 1
ATOM 2329 O O . ILE A 1 286 ? -15.734 -2.416 -13 1 96.56 286 ILE A O 1
ATOM 2333 N N . SER A 1 287 ? -16.609 -0.357 -13.039 1 95.62 287 SER A N 1
ATOM 2334 C CA . SER A 1 287 ? -17.828 -0.792 -13.727 1 95.62 287 SER A CA 1
ATOM 2335 C C . SER A 1 287 ? -17.531 -1.209 -15.164 1 95.62 287 SER A C 1
ATOM 2337 O O . SER A 1 287 ? -18.328 -1.908 -15.789 1 95.62 287 SER A O 1
ATOM 2339 N N . GLU A 1 288 ? -16.375 -0.79 -15.664 1 94.81 288 GLU A N 1
ATOM 2340 C CA . GLU A 1 288 ? -15.992 -1.109 -17.031 1 94.81 288 GLU A CA 1
ATOM 2341 C C . GLU A 1 288 ? -15.125 -2.361 -17.094 1 94.81 288 GLU A C 1
ATOM 2343 O O . GLU A 1 288 ? -14.742 -2.818 -18.172 1 94.81 288 GLU A O 1
ATOM 2348 N N . TYR A 1 289 ? -14.883 -2.936 -15.984 1 95.44 289 TYR A N 1
ATOM 2349 C CA . TYR A 1 289 ? -14.023 -4.109 -15.922 1 95.44 289 TYR A CA 1
ATOM 2350 C C . TYR A 1 289 ? -14.672 -5.301 -16.625 1 95.44 289 TYR A C 1
ATOM 2352 O O . TYR A 1 289 ? -15.781 -5.703 -16.266 1 95.44 289 TYR A O 1
ATOM 2360 N N . GLU A 1 290 ? -13.984 -5.895 -17.547 1 92.12 290 GLU A N 1
ATOM 2361 C CA . GLU A 1 290 ? -14.531 -6.957 -18.391 1 92.12 290 GLU A CA 1
ATOM 2362 C C . GLU A 1 290 ? -14.836 -8.211 -17.578 1 92.12 290 GLU A C 1
ATOM 2364 O O . GLU A 1 290 ? -15.773 -8.945 -17.906 1 92.12 290 GLU A O 1
ATOM 2369 N N . GLY A 1 291 ? -14.188 -8.453 -16.531 1 93.69 291 GLY A N 1
ATOM 2370 C CA . GLY A 1 291 ? -14.359 -9.648 -15.727 1 93.69 291 GLY A CA 1
ATOM 2371 C C . GLY A 1 291 ? -15.641 -9.641 -14.922 1 93.69 291 GLY A C 1
ATOM 2372 O O . GLY A 1 291 ? -16.016 -10.656 -14.32 1 93.69 291 GLY A O 1
ATOM 2373 N N . LEU A 1 292 ? -16.422 -8.516 -14.914 1 95.06 292 LEU A N 1
ATOM 2374 C CA . LEU A 1 292 ? -17.656 -8.422 -14.148 1 95.06 292 LEU A CA 1
ATOM 2375 C C . LEU A 1 292 ? -18.703 -9.406 -14.68 1 95.06 292 LEU A C 1
ATOM 2377 O O . LEU A 1 292 ? -19.5 -9.938 -13.914 1 95.06 292 LEU A O 1
ATOM 2381 N N . GLU A 1 293 ? -18.672 -9.672 -15.977 1 92.5 293 GLU A N 1
ATOM 2382 C CA . GLU A 1 293 ? -19.594 -10.633 -16.562 1 92.5 293 GLU A CA 1
ATOM 2383 C C . GLU A 1 293 ? -19.375 -12.031 -16.016 1 92.5 293 GLU A C 1
ATOM 2385 O O . GLU A 1 293 ? -20.328 -12.758 -15.734 1 92.5 293 GLU A O 1
ATOM 2390 N N . VAL A 1 294 ? -18.125 -12.344 -15.891 1 90.19 294 VAL A N 1
ATOM 2391 C CA . VAL A 1 294 ? -17.766 -13.648 -15.359 1 90.19 294 VAL A CA 1
ATOM 2392 C C . VAL A 1 294 ? -18.203 -13.75 -13.898 1 90.19 294 VAL A C 1
ATOM 2394 O O . VAL A 1 294 ? -18.766 -14.766 -13.477 1 90.19 294 VAL A O 1
ATOM 2397 N N . ILE A 1 295 ? -17.969 -12.703 -13.133 1 92.88 295 ILE A N 1
ATOM 2398 C CA . ILE A 1 295 ? -18.344 -12.68 -11.727 1 92.88 295 ILE A CA 1
ATOM 2399 C C . ILE A 1 295 ? -19.859 -12.805 -11.594 1 92.88 295 ILE A C 1
ATOM 2401 O O . ILE A 1 295 ? -20.359 -13.578 -10.773 1 92.88 295 ILE A O 1
ATOM 2405 N N . ALA A 1 296 ? -20.594 -12.117 -12.43 1 92.69 296 ALA A N 1
ATOM 2406 C CA . ALA A 1 296 ? -22.062 -12.133 -12.406 1 92.69 296 ALA A CA 1
ATOM 2407 C C . ALA A 1 296 ? -22.594 -13.531 -12.703 1 92.69 296 ALA A C 1
ATOM 2409 O O . ALA A 1 296 ? -23.578 -13.961 -12.102 1 92.69 296 ALA A O 1
ATOM 2410 N N . LYS A 1 297 ? -21.953 -14.203 -13.594 1 88.88 297 LYS A N 1
ATOM 2411 C CA . LYS A 1 297 ? -22.375 -15.539 -14 1 88.88 297 LYS A CA 1
ATOM 2412 C C . LYS A 1 297 ? -22.281 -16.531 -12.844 1 88.88 297 LYS A C 1
ATOM 2414 O O . LYS A 1 297 ? -23.094 -17.453 -12.734 1 88.88 297 LYS A O 1
ATOM 2419 N N . HIS A 1 298 ? -21.344 -16.266 -11.969 1 86.81 298 HIS A N 1
ATOM 2420 C CA . HIS A 1 298 ? -21.078 -17.25 -10.922 1 86.81 298 HIS A CA 1
ATOM 2421 C C . HIS A 1 298 ? -21.562 -16.75 -9.57 1 86.81 298 HIS A C 1
ATOM 2423 O O . HIS A 1 298 ? -21.312 -17.375 -8.539 1 86.81 298 HIS A O 1
ATOM 2429 N N . ASN A 1 299 ? -22.156 -15.594 -9.531 1 86.81 299 ASN A N 1
ATOM 2430 C CA . ASN A 1 299 ? -22.734 -15.039 -8.312 1 86.81 299 ASN A CA 1
ATOM 2431 C C . ASN A 1 299 ? -24.203 -15.383 -8.188 1 86.81 299 ASN A C 1
ATOM 2433 O O . ASN A 1 299 ? -25.047 -14.82 -8.883 1 86.81 299 ASN A O 1
ATOM 2437 N N . SER A 1 300 ? -24.547 -16.234 -7.289 1 80.5 300 SER A N 1
ATOM 2438 C CA . SER A 1 300 ? -25.906 -16.719 -7.129 1 80.5 300 SER A CA 1
ATOM 2439 C C . SER A 1 300 ? -26.859 -15.602 -6.727 1 80.5 300 SER A C 1
ATOM 2441 O O . SER A 1 300 ? -28.062 -15.688 -6.961 1 80.5 300 SER A O 1
ATOM 2443 N N . ARG A 1 301 ? -26.359 -14.523 -6.094 1 80.31 301 ARG A N 1
ATOM 2444 C CA . ARG A 1 301 ? -27.188 -13.414 -5.633 1 80.31 301 ARG A CA 1
ATOM 2445 C C . ARG A 1 301 ? -27.453 -12.414 -6.762 1 80.31 301 ARG A C 1
ATOM 2447 O O . ARG A 1 301 ? -28.266 -11.508 -6.625 1 80.31 301 ARG A O 1
ATOM 2454 N N . GLY A 1 302 ? -26.797 -12.688 -7.805 1 83.06 302 GLY A N 1
ATOM 2455 C CA . GLY A 1 302 ? -26.891 -11.727 -8.891 1 83.06 302 GLY A CA 1
ATOM 2456 C C . GLY A 1 302 ? -25.969 -10.531 -8.711 1 83.06 302 GLY A C 1
ATOM 2457 O O . GLY A 1 302 ? -25.359 -10.367 -7.656 1 83.06 302 GLY A O 1
ATOM 2458 N N . LEU A 1 303 ? -25.797 -9.766 -9.734 1 89.94 303 LEU A N 1
ATOM 2459 C CA . LEU A 1 303 ? -24.969 -8.57 -9.727 1 89.94 303 LEU A CA 1
ATOM 2460 C C . LEU A 1 303 ? -25.688 -7.41 -10.422 1 89.94 303 LEU A C 1
ATOM 2462 O O . LEU A 1 303 ? -25.734 -7.355 -11.648 1 89.94 303 LEU A O 1
ATOM 2466 N N . GLU A 1 304 ? -26.281 -6.57 -9.562 1 88.69 304 GLU A N 1
ATOM 2467 C CA . GLU A 1 304 ? -26.906 -5.359 -10.086 1 88.69 304 GLU A CA 1
ATOM 2468 C C . GLU A 1 304 ? -25.922 -4.195 -10.109 1 88.69 304 GLU A C 1
ATOM 2470 O O . GLU A 1 304 ? -25.109 -4.047 -9.195 1 88.69 304 GLU A O 1
ATOM 2475 N N . LYS A 1 305 ? -26.078 -3.512 -11.148 1 88.19 305 LYS A N 1
ATOM 2476 C CA . LYS A 1 305 ? -25.234 -2.316 -11.219 1 88.19 305 LYS A CA 1
ATOM 2477 C C . LYS A 1 305 ? -25.531 -1.375 -10.047 1 88.19 305 LYS A C 1
ATOM 2479 O O . LYS A 1 305 ? -26.688 -1.177 -9.68 1 88.19 305 LYS A O 1
ATOM 2484 N N . LEU A 1 306 ? -24.453 -0.896 -9.484 1 90.38 306 LEU A N 1
ATOM 2485 C CA . LEU A 1 306 ? -24.609 0.061 -8.391 1 90.38 306 LEU A CA 1
ATOM 2486 C C . LEU A 1 306 ? -25.266 1.349 -8.891 1 90.38 306 LEU A C 1
ATOM 2488 O O . LEU A 1 306 ? -24.797 1.948 -9.859 1 90.38 306 LEU A O 1
ATOM 2492 N N . LYS A 1 307 ? -26.344 1.632 -8.352 1 82.75 307 LYS A N 1
ATOM 2493 C CA . LYS A 1 307 ? -27.031 2.887 -8.656 1 82.75 307 LYS A CA 1
ATOM 2494 C C . LYS A 1 307 ? -26.344 4.062 -7.965 1 82.75 307 LYS A C 1
ATOM 2496 O O . LYS A 1 307 ? -26.328 4.137 -6.734 1 82.75 307 LYS A O 1
ATOM 2501 N N . LYS A 1 308 ? -25.625 4.859 -8.82 1 69.44 308 LYS A N 1
ATOM 2502 C CA . LYS A 1 308 ? -24.875 5.957 -8.203 1 69.44 308 LYS A CA 1
ATOM 2503 C C . LYS A 1 308 ? -25.359 7.309 -8.734 1 69.44 308 LYS A C 1
ATOM 2505 O O . LYS A 1 308 ? -24.578 8.266 -8.789 1 69.44 308 LYS A O 1
ATOM 2510 N N . THR A 1 309 ? -26.484 7.371 -9.266 1 65.69 309 THR A N 1
ATOM 2511 C CA . THR A 1 309 ? -26.938 8.656 -9.789 1 65.69 309 THR A CA 1
ATOM 2512 C C . THR A 1 309 ? -26.578 9.789 -8.836 1 65.69 309 THR A C 1
ATOM 2514 O O . THR A 1 309 ? -26.094 10.836 -9.273 1 65.69 309 THR A O 1
ATOM 2517 N N . GLU A 1 310 ? -26.75 9.414 -7.57 1 81.88 310 GLU A N 1
ATOM 2518 C CA . GLU A 1 310 ? -26.359 10.398 -6.574 1 81.88 310 GLU A CA 1
ATOM 2519 C C . GLU A 1 310 ? -25.906 9.727 -5.281 1 81.88 310 GLU A C 1
ATOM 2521 O O . GLU A 1 310 ? -26.484 8.711 -4.871 1 81.88 310 GLU A O 1
ATOM 2526 N N . ILE A 1 311 ? -24.781 10.148 -4.785 1 92.94 311 ILE A N 1
ATOM 2527 C CA . ILE A 1 311 ? -24.422 9.805 -3.412 1 92.94 311 ILE A CA 1
ATOM 2528 C C . ILE A 1 311 ? -25.188 10.703 -2.443 1 92.94 311 ILE A C 1
ATOM 2530 O O . ILE A 1 311 ? -24.906 11.898 -2.34 1 92.94 311 ILE A O 1
ATOM 2534 N N . LEU A 1 312 ? -26.156 10.156 -1.787 1 94.38 312 LEU A N 1
ATOM 2535 C CA . LEU A 1 312 ? -27.078 10.922 -0.947 1 94.38 312 LEU A CA 1
ATOM 2536 C C . LEU A 1 312 ? -26.469 11.164 0.433 1 94.38 312 LEU A C 1
ATOM 2538 O O . LEU A 1 312 ? -25.922 10.242 1.045 1 94.38 312 LEU A O 1
ATOM 2542 N N . GLU A 1 313 ? -26.562 12.375 0.858 1 94.88 313 GLU A N 1
ATOM 2543 C CA . GLU A 1 313 ? -26.109 12.75 2.191 1 94.88 313 GLU A CA 1
ATOM 2544 C C . GLU A 1 313 ? -27.281 12.984 3.131 1 94.88 313 GLU A C 1
ATOM 2546 O O . GLU A 1 313 ? -28.234 13.68 2.775 1 94.88 313 GLU A O 1
ATOM 2551 N N . LEU A 1 314 ? -27.25 12.297 4.27 1 93.31 314 LEU A N 1
ATOM 2552 C CA . LEU A 1 314 ? -28.219 12.5 5.34 1 93.31 314 LEU A CA 1
ATOM 2553 C C . LEU A 1 314 ? -27.531 12.781 6.664 1 93.31 314 LEU A C 1
ATOM 2555 O O . LEU A 1 314 ? -26.375 12.375 6.863 1 93.31 314 LEU A O 1
ATOM 2559 N N . THR A 1 315 ? -28.156 13.5 7.504 1 90.12 315 THR A N 1
ATOM 2560 C CA . THR A 1 315 ? -27.703 13.57 8.891 1 90.12 315 THR A CA 1
ATOM 2561 C C . THR A 1 315 ? -28.281 12.414 9.703 1 90.12 315 THR A C 1
ATOM 2563 O O . THR A 1 315 ? -29.281 11.82 9.312 1 90.12 315 THR A O 1
ATOM 2566 N N . PHE A 1 316 ? -27.609 12.117 10.766 1 87.19 316 PHE A N 1
ATOM 2567 C CA . PHE A 1 316 ? -28.125 11.102 11.68 1 87.19 316 PHE A CA 1
ATOM 2568 C C . PHE A 1 316 ? -29.562 11.43 12.102 1 87.19 316 PHE A C 1
ATOM 2570 O O . PHE A 1 316 ? -30.391 10.531 12.219 1 87.19 316 PHE A O 1
ATOM 2577 N N . LYS A 1 317 ? -29.797 12.68 12.336 1 86.12 317 LYS A N 1
ATOM 2578 C CA . LYS A 1 317 ? -31.125 13.141 12.727 1 86.12 317 LYS A CA 1
ATOM 2579 C C . LYS A 1 317 ? -32.156 12.852 11.641 1 86.12 317 LYS A C 1
ATOM 2581 O O . LYS A 1 317 ? -33.281 12.414 11.93 1 86.12 317 LYS A O 1
ATOM 2586 N N . GLU A 1 318 ? -31.797 13.18 10.422 1 90.12 318 GLU A N 1
ATOM 2587 C CA . GLU A 1 318 ? -32.688 12.914 9.297 1 90.12 318 GLU A CA 1
ATOM 2588 C C . GLU A 1 318 ? -32.969 11.422 9.141 1 90.12 318 GLU A C 1
ATOM 2590 O O . GLU A 1 318 ? -34.094 11.008 8.852 1 90.12 318 GLU A O 1
ATOM 2595 N N . ALA A 1 319 ? -31.906 10.617 9.289 1 89.44 319 ALA A N 1
ATOM 2596 C CA . ALA A 1 319 ? -32.062 9.164 9.203 1 89.44 319 ALA A CA 1
ATOM 2597 C C . ALA A 1 319 ? -32.969 8.641 10.305 1 89.44 319 ALA A C 1
ATOM 2599 O O . ALA A 1 319 ? -33.812 7.766 10.062 1 89.44 319 ALA A O 1
ATOM 2600 N N . ASP A 1 320 ? -32.781 9.141 11.484 1 87.12 320 ASP A N 1
ATOM 2601 C CA . ASP A 1 320 ? -33.625 8.758 12.609 1 87.12 320 ASP A CA 1
ATOM 2602 C C . ASP A 1 320 ? -35.062 9.141 12.367 1 87.12 320 ASP A C 1
ATOM 2604 O O . ASP A 1 320 ? -36 8.375 12.68 1 87.12 320 ASP A O 1
ATOM 2608 N N . ALA A 1 321 ? -35.281 10.305 11.898 1 89.5 321 ALA A N 1
ATOM 2609 C CA . ALA A 1 321 ? -36.656 10.781 11.594 1 89.5 321 ALA A CA 1
ATOM 2610 C C . ALA A 1 321 ? -37.312 9.875 10.57 1 89.5 321 ALA A C 1
ATOM 2612 O O . ALA A 1 321 ? -38.531 9.664 10.633 1 89.5 321 ALA A O 1
ATOM 2613 N N . LEU A 1 322 ? -36.562 9.461 9.617 1 90.62 322 LEU A N 1
ATOM 2614 C CA . LEU A 1 322 ? -37.125 8.555 8.609 1 90.62 322 LEU A CA 1
ATOM 2615 C C . LEU A 1 322 ? -37.562 7.25 9.25 1 90.62 322 LEU A C 1
ATOM 2617 O O . LEU A 1 322 ? -38.625 6.707 8.875 1 90.62 322 LEU A O 1
ATOM 2621 N N . LEU A 1 323 ? -36.812 6.738 10.156 1 88.69 323 LEU A N 1
ATOM 2622 C CA . LEU A 1 323 ? -37.156 5.508 10.852 1 88.69 323 LEU A CA 1
ATOM 2623 C C . LEU A 1 323 ? -38.438 5.695 11.656 1 88.69 323 LEU A C 1
ATOM 2625 O O . LEU A 1 323 ? -39.344 4.836 11.625 1 88.69 323 LEU A O 1
ATOM 2629 N N . ILE A 1 324 ? -38.531 6.754 12.328 1 85.62 324 ILE A N 1
ATOM 2630 C CA . ILE A 1 324 ? -39.688 7.07 13.141 1 85.62 324 ILE A CA 1
ATOM 2631 C C . ILE A 1 324 ? -40.938 7.215 12.242 1 85.62 324 ILE A C 1
ATOM 2633 O O . ILE A 1 324 ? -42 6.668 12.547 1 85.62 324 ILE A O 1
ATOM 2637 N N . ALA A 1 325 ? -40.75 7.891 11.227 1 89.88 325 ALA A N 1
ATOM 2638 C CA . ALA A 1 325 ? -41.844 8.133 10.305 1 89.88 325 ALA A CA 1
ATOM 2639 C C . ALA A 1 325 ? -42.375 6.82 9.734 1 89.88 325 ALA A C 1
ATOM 2641 O O . ALA A 1 325 ? -43.562 6.711 9.422 1 89.88 325 ALA A O 1
ATOM 2642 N N . ASN A 1 326 ? -41.5 5.879 9.672 1 89.06 326 ASN A N 1
ATOM 2643 C CA . ASN A 1 326 ? -41.906 4.59 9.117 1 89.06 326 ASN A CA 1
ATOM 2644 C C . ASN A 1 326 ? -42.188 3.572 10.219 1 89.06 326 ASN A C 1
ATOM 2646 O O . ASN A 1 326 ? -42.188 2.367 9.961 1 89.06 326 ASN A O 1
ATOM 2650 N N . CYS A 1 327 ? -42.281 4.023 11.461 1 79.75 327 CYS A N 1
ATOM 2651 C CA . CYS A 1 327 ? -42.625 3.215 12.625 1 79.75 327 CYS A CA 1
ATOM 2652 C C . CYS A 1 327 ? -41.656 2.055 12.797 1 79.75 327 CYS A C 1
ATOM 2654 O O . CYS A 1 327 ? -42.062 0.917 13.023 1 79.75 327 CYS A O 1
ATOM 2656 N N . SER A 1 328 ? -40.438 2.42 12.539 1 80.31 328 SER A N 1
ATOM 2657 C CA . SER A 1 328 ? -39.406 1.39 12.727 1 80.31 328 SER A CA 1
ATOM 2658 C C . SER A 1 328 ? -39.25 1.044 14.195 1 80.31 328 SER A C 1
ATOM 2660 O O . SER A 1 328 ? -39.344 1.921 15.062 1 80.31 328 SER A O 1
ATOM 2662 N N . GLU A 1 329 ? -38.969 -0.245 14.562 1 78.25 329 GLU A N 1
ATOM 2663 C CA . GLU A 1 329 ? -38.688 -0.706 15.922 1 78.25 329 GLU A CA 1
ATOM 2664 C C . GLU A 1 329 ? -37.188 -0.641 16.203 1 78.25 329 GLU A C 1
ATOM 2666 O O . GLU A 1 329 ? -36.75 -0.822 17.344 1 78.25 329 GLU A O 1
ATOM 2671 N N . ASN A 1 330 ? -36.5 -0.372 15.18 1 72.69 330 ASN A N 1
ATOM 2672 C CA . ASN A 1 330 ? -35.062 -0.369 15.336 1 72.69 330 ASN A CA 1
ATOM 2673 C C . ASN A 1 330 ? -34.562 0.961 15.891 1 72.69 330 ASN A C 1
ATOM 2675 O O . ASN A 1 330 ? -35.031 2.023 15.508 1 72.69 330 ASN A O 1
ATOM 2679 N N . GLU A 1 331 ? -33.781 0.809 16.984 1 63.59 331 GLU A N 1
ATOM 2680 C CA . GLU A 1 331 ? -33.156 2.016 17.516 1 63.59 331 GLU A CA 1
ATOM 2681 C C . GLU A 1 331 ? -32.062 2.514 16.562 1 63.59 331 GLU A C 1
ATOM 2683 O O . GLU A 1 331 ? -31.25 1.725 16.062 1 63.59 331 GLU A O 1
ATOM 2688 N N . PHE A 1 332 ? -32.156 3.787 16.422 1 60.41 332 PHE A N 1
ATOM 2689 C CA . PHE A 1 332 ? -31.234 4.406 15.469 1 60.41 332 PHE A CA 1
ATOM 2690 C C . PHE A 1 332 ? -29.797 4.273 15.953 1 60.41 332 PHE A C 1
ATOM 2692 O O . PHE A 1 332 ? -29.531 4.387 17.156 1 60.41 332 PHE A O 1
ATOM 2699 N N . GLY A 1 333 ? -28.859 3.848 15.094 1 59.62 333 GLY A N 1
ATOM 2700 C CA . GLY A 1 333 ? -27.438 3.68 15.375 1 59.62 333 GLY A CA 1
ATOM 2701 C C . GLY A 1 333 ? -26.953 2.25 15.203 1 59.62 333 GLY A C 1
ATOM 2702 O O . GLY A 1 333 ? -25.781 2.01 14.961 1 59.62 333 GLY A O 1
ATOM 2703 N N . GLY A 1 334 ? -27.844 1.391 15.375 1 66.88 334 GLY A N 1
ATOM 2704 C CA . GLY A 1 334 ? -27.453 -0.001 15.195 1 66.88 334 GLY A CA 1
ATOM 2705 C C . GLY A 1 334 ? -27.453 -0.437 13.742 1 66.88 334 GLY A C 1
ATOM 2706 O O . GLY A 1 334 ? -27.953 0.27 12.875 1 66.88 334 GLY A O 1
ATOM 2707 N N . PHE A 1 335 ? -26.828 -1.461 13.586 1 68.94 335 PHE A N 1
ATOM 2708 C CA . PHE A 1 335 ? -26.656 -2.057 12.273 1 68.94 335 PHE A CA 1
ATOM 2709 C C . PHE A 1 335 ? -28 -2.217 11.562 1 68.94 335 PHE A C 1
ATOM 2711 O O . PHE A 1 335 ? -28.125 -1.87 10.383 1 68.94 335 PHE A O 1
ATOM 2718 N N . MET A 1 336 ? -28.969 -2.57 12.266 1 76.12 336 MET A N 1
ATOM 2719 C CA . MET A 1 336 ? -30.266 -2.85 11.664 1 76.12 336 MET A CA 1
ATOM 2720 C C . MET A 1 336 ? -30.969 -1.56 11.234 1 76.12 336 MET A C 1
ATOM 2722 O O . MET A 1 336 ? -31.625 -1.518 10.195 1 76.12 336 MET A O 1
ATOM 2726 N N . ALA A 1 337 ? -30.797 -0.607 12 1 82.5 337 ALA A N 1
ATOM 2727 C CA . ALA A 1 337 ? -31.391 0.691 11.672 1 82.5 337 ALA A CA 1
ATOM 2728 C C . ALA A 1 337 ? -30.766 1.269 10.398 1 82.5 337 ALA A C 1
ATOM 2730 O O . ALA A 1 337 ? -31.469 1.813 9.547 1 82.5 337 ALA A O 1
ATOM 2731 N N . LEU A 1 338 ? -29.5 1.085 10.305 1 86.06 338 LEU A N 1
ATOM 2732 C CA . LEU A 1 338 ? -28.781 1.597 9.141 1 86.06 338 LEU A CA 1
ATOM 2733 C C . LEU A 1 338 ? -29.234 0.87 7.875 1 86.06 338 LEU A C 1
ATOM 2735 O O . LEU A 1 338 ? -29.422 1.496 6.828 1 86.06 338 LEU A O 1
ATOM 2739 N N . ARG A 1 339 ? -29.375 -0.351 7.973 1 87.75 339 ARG A N 1
ATOM 2740 C CA . ARG A 1 339 ? -29.844 -1.146 6.84 1 87.75 339 ARG A CA 1
ATOM 2741 C C . ARG A 1 339 ? -31.234 -0.724 6.406 1 87.75 339 ARG A C 1
ATOM 2743 O O . ARG A 1 339 ? -31.531 -0.666 5.211 1 87.75 339 ARG A O 1
ATOM 2750 N N . GLU A 1 340 ? -32.062 -0.551 7.402 1 90.69 340 GLU A N 1
ATOM 2751 C CA . GLU A 1 340 ? -33.438 -0.128 7.113 1 90.69 340 GLU A CA 1
ATOM 2752 C C . GLU A 1 340 ? -33.438 1.228 6.41 1 90.69 340 GLU A C 1
ATOM 2754 O O . GLU A 1 340 ? -34.188 1.415 5.434 1 90.69 340 GLU A O 1
ATOM 2759 N N . VAL A 1 341 ? -32.688 2.119 6.883 1 91.75 341 VAL A N 1
ATOM 2760 C CA . VAL A 1 341 ? -32.625 3.439 6.27 1 91.75 341 VAL A CA 1
ATOM 2761 C C . VAL A 1 341 ? -32.188 3.309 4.809 1 91.75 341 VAL A C 1
ATOM 2763 O O . VAL A 1 341 ? -32.781 3.932 3.926 1 91.75 341 VAL A O 1
ATOM 2766 N N . ALA A 1 342 ? -31.203 2.525 4.555 1 91.88 342 ALA A N 1
ATOM 2767 C CA . ALA A 1 342 ? -30.703 2.316 3.195 1 91.88 342 ALA A CA 1
ATOM 2768 C C . ALA A 1 342 ? -31.797 1.747 2.297 1 91.88 342 ALA A C 1
ATOM 2770 O O . ALA A 1 342 ? -31.891 2.086 1.114 1 91.88 342 ALA A O 1
ATOM 2771 N N . SER A 1 343 ? -32.625 0.933 2.842 1 92.19 343 SER A N 1
ATOM 2772 C CA . SER A 1 343 ? -33.688 0.269 2.068 1 92.19 343 SER A CA 1
ATOM 2773 C C . SER A 1 343 ? -34.688 1.271 1.547 1 92.19 343 SER A C 1
ATOM 2775 O O . SER A 1 343 ? -35.344 1.04 0.515 1 92.19 343 SER A O 1
ATOM 2777 N N . TYR A 1 344 ? -34.844 2.359 2.293 1 92.44 344 TYR A N 1
ATOM 2778 C CA . TYR A 1 344 ? -35.812 3.369 1.876 1 92.44 344 TYR A CA 1
ATOM 2779 C C . TYR A 1 344 ? -35.375 4.035 0.576 1 92.44 344 TYR A C 1
ATOM 2781 O O . TYR A 1 344 ? -36.188 4.617 -0.136 1 92.44 344 TYR A O 1
ATOM 2789 N N . PHE A 1 345 ? -34.125 3.969 0.254 1 92 345 PHE A N 1
ATOM 2790 C CA . PHE A 1 345 ? -33.594 4.691 -0.899 1 92 345 PHE A CA 1
ATOM 2791 C C . PHE A 1 345 ? -33.125 3.721 -1.977 1 92 345 PHE A C 1
ATOM 2793 O O . PHE A 1 345 ? -32.469 4.125 -2.945 1 92 345 PHE A O 1
ATOM 2800 N N . LYS A 1 346 ? -33.344 2.475 -1.862 1 88.38 346 LYS A N 1
ATOM 2801 C CA . LYS A 1 346 ? -32.781 1.417 -2.695 1 88.38 346 LYS A CA 1
ATOM 2802 C C . LYS A 1 346 ? -33.094 1.657 -4.172 1 88.38 346 LYS A C 1
ATOM 2804 O O . LYS A 1 346 ? -32.312 1.264 -5.043 1 88.38 346 LYS A O 1
ATOM 2809 N N . ASP A 1 347 ? -34.219 2.277 -4.496 1 88.5 347 ASP A N 1
ATOM 2810 C CA . ASP A 1 347 ? -34.625 2.514 -5.883 1 88.5 347 ASP A CA 1
ATOM 2811 C C . ASP A 1 347 ? -33.969 3.777 -6.43 1 88.5 347 ASP A C 1
ATOM 2813 O O . ASP A 1 347 ? -33.938 4 -7.645 1 88.5 347 ASP A O 1
ATOM 2817 N N . TYR A 1 348 ? -33.406 4.531 -5.551 1 88.94 348 TYR A N 1
ATOM 2818 C CA . TYR A 1 348 ? -32.812 5.812 -5.934 1 88.94 348 TYR A CA 1
ATOM 2819 C C . TYR A 1 348 ? -31.297 5.746 -5.934 1 88.94 348 TYR A C 1
ATOM 2821 O O . TYR A 1 348 ? -30.656 6.125 -6.914 1 88.94 348 TYR A O 1
ATOM 2829 N N . THR A 1 349 ? -30.75 5.27 -4.848 1 93.44 349 THR A N 1
ATOM 2830 C CA . THR A 1 349 ? -29.297 5.195 -4.742 1 93.44 349 THR A CA 1
ATOM 2831 C C . THR A 1 349 ? -28.875 4.051 -3.826 1 93.44 349 THR A C 1
ATOM 2833 O O . THR A 1 349 ? -29.625 3.678 -2.912 1 93.44 349 THR A O 1
ATOM 2836 N N . ASP A 1 350 ? -27.703 3.49 -4.141 1 95.31 350 ASP A N 1
ATOM 2837 C CA . ASP A 1 350 ? -27.125 2.428 -3.318 1 95.31 350 ASP A CA 1
ATOM 2838 C C . ASP A 1 350 ? -26.094 2.982 -2.346 1 95.31 350 ASP A C 1
ATOM 2840 O O . ASP A 1 350 ? -25.562 2.248 -1.506 1 95.31 350 ASP A O 1
ATOM 2844 N N . ILE A 1 351 ? -25.781 4.266 -2.422 1 96.81 351 ILE A N 1
ATOM 2845 C CA . ILE A 1 351 ? -24.703 4.844 -1.627 1 96.81 351 ILE A CA 1
ATOM 2846 C C . ILE A 1 351 ? -25.234 5.996 -0.786 1 96.81 351 ILE A C 1
ATOM 2848 O O . ILE A 1 351 ? -25.766 6.969 -1.325 1 96.81 351 ILE A O 1
ATOM 2852 N N . LEU A 1 352 ? -25.125 5.887 0.512 1 95.62 352 LEU A N 1
ATOM 2853 C CA . LEU A 1 352 ? -25.531 6.93 1.448 1 95.62 352 LEU A CA 1
ATOM 2854 C C . LEU A 1 352 ? -24.344 7.383 2.303 1 95.62 352 LEU A C 1
ATOM 2856 O O . LEU A 1 352 ? -23.516 6.562 2.705 1 95.62 352 LEU A O 1
ATOM 2860 N N . ILE A 1 353 ? -24.266 8.602 2.545 1 96.25 353 ILE A N 1
ATOM 2861 C CA . ILE A 1 353 ? -23.375 9.172 3.557 1 96.25 353 ILE A CA 1
ATOM 2862 C C . ILE A 1 353 ? -24.203 9.75 4.699 1 96.25 353 ILE A C 1
ATOM 2864 O O . ILE A 1 353 ? -25.062 10.609 4.48 1 96.25 353 ILE A O 1
ATOM 2868 N N . ILE A 1 354 ? -24 9.234 5.859 1 93.38 354 ILE A N 1
ATOM 2869 C CA . ILE A 1 354 ? -24.734 9.719 7.031 1 93.38 354 ILE A CA 1
ATOM 2870 C C . ILE A 1 354 ? -23.781 10.484 7.949 1 93.38 354 ILE A C 1
ATOM 2872 O O . ILE A 1 354 ? -22.75 9.945 8.367 1 93.38 354 ILE A O 1
ATOM 2876 N N . GLN A 1 355 ? -24.141 11.641 8.289 1 91.75 355 GLN A N 1
ATOM 2877 C CA . GLN A 1 355 ? -23.25 12.539 9.008 1 91.75 355 GLN A CA 1
ATOM 2878 C C . GLN A 1 355 ? -23.734 12.781 10.43 1 91.75 355 GLN A C 1
ATOM 2880 O O . GLN A 1 355 ? -24.891 12.508 10.75 1 91.75 355 GLN A O 1
ATOM 2885 N N . ASN A 1 356 ? -22.797 13.266 11.273 1 88.31 356 ASN A N 1
ATOM 2886 C CA . ASN A 1 356 ? -23.078 13.828 12.586 1 88.31 356 ASN A CA 1
ATOM 2887 C C . ASN A 1 356 ? -23.656 12.781 13.531 1 88.31 356 ASN A C 1
ATOM 2889 O O . ASN A 1 356 ? -24.703 13.008 14.156 1 88.31 356 ASN A O 1
ATOM 2893 N N . SER A 1 357 ? -23 11.719 13.484 1 82.75 357 SER A N 1
ATOM 2894 C CA . SER A 1 357 ? -23.422 10.672 14.406 1 82.75 357 SER A CA 1
ATOM 2895 C C . SER A 1 357 ? -23.062 11.031 15.844 1 82.75 357 SER A C 1
ATOM 2897 O O . SER A 1 357 ? -22.031 11.641 16.109 1 82.75 357 SER A O 1
ATOM 2899 N N . ALA A 1 358 ? -24.031 10.781 16.812 1 69.75 358 ALA A N 1
ATOM 2900 C CA . ALA A 1 358 ? -23.828 11.047 18.234 1 69.75 358 ALA A CA 1
ATOM 2901 C C . ALA A 1 358 ? -23.219 9.836 18.938 1 69.75 358 ALA A C 1
ATOM 2903 O O . ALA A 1 358 ? -22.969 9.867 20.141 1 69.75 358 ALA A O 1
ATOM 2904 N N . HIS A 1 359 ? -22.984 8.805 18.234 1 58.78 359 HIS A N 1
ATOM 2905 C CA . HIS A 1 359 ? -22.75 7.539 18.906 1 58.78 359 HIS A CA 1
ATOM 2906 C C . HIS A 1 359 ? -21.5 7.602 19.781 1 58.78 359 HIS A C 1
ATOM 2908 O O . HIS A 1 359 ? -20.562 8.328 19.469 1 58.78 359 HIS A O 1
ATOM 2914 N N . GLU A 1 360 ? -21.688 7.059 20.953 1 50.59 360 GLU A N 1
ATOM 2915 C CA . GLU A 1 360 ? -20.766 6.863 22.062 1 50.59 360 GLU A CA 1
ATOM 2916 C C . GLU A 1 360 ? -19.469 6.219 21.594 1 50.59 360 GLU A C 1
ATOM 2918 O O . GLU A 1 360 ? -18.422 6.367 22.234 1 50.59 360 GLU A O 1
ATOM 2923 N N . GLU A 1 361 ? -19.672 5.441 20.562 1 50.78 361 GLU A N 1
ATOM 2924 C CA . GLU A 1 361 ? -18.453 4.715 20.172 1 50.78 361 GLU A CA 1
ATOM 2925 C C . GLU A 1 361 ? -17.516 5.605 19.359 1 50.78 361 GLU A C 1
ATOM 2927 O O . GLU A 1 361 ? -16.625 5.109 18.672 1 50.78 361 GLU A O 1
ATOM 2932 N N . VAL A 1 362 ? -17.891 6.902 19.531 1 52.5 362 VAL A N 1
ATOM 2933 C CA . VAL A 1 362 ? -17.125 7.875 18.766 1 52.5 362 VAL A CA 1
ATOM 2934 C C . VAL A 1 362 ? -15.68 7.914 19.25 1 52.5 362 VAL A C 1
ATOM 2936 O O . VAL A 1 362 ? -15.422 7.84 20.453 1 52.5 362 VAL A O 1
ATOM 2939 N N . GLY A 1 363 ? -14.781 7.836 18.281 1 60.75 363 GLY A N 1
ATOM 2940 C CA . GLY A 1 363 ? -13.359 7.883 18.562 1 60.75 363 GLY A CA 1
ATOM 2941 C C . GLY A 1 363 ? -12.938 9.141 19.297 1 60.75 363 GLY A C 1
ATOM 2942 O O . GLY A 1 363 ? -13.539 10.203 19.125 1 60.75 363 GLY A O 1
ATOM 2943 N N . CYS A 1 364 ? -12.117 9.039 20.188 1 70 364 CYS A N 1
ATOM 2944 C CA . CYS A 1 364 ? -11.602 10.078 21.078 1 70 364 CYS A CA 1
ATOM 2945 C C . CYS A 1 364 ? -10.93 11.188 20.281 1 70 364 CYS A C 1
ATOM 2947 O O . CYS A 1 364 ? -10.648 12.258 20.812 1 70 364 CYS A O 1
ATOM 2949 N N . PHE A 1 365 ? -10.945 11.008 18.875 1 83.5 365 PHE A N 1
ATOM 2950 C CA . PHE A 1 365 ? -10.172 11.977 18.109 1 83.5 365 PHE A CA 1
ATOM 2951 C C . PHE A 1 365 ? -11.086 12.805 17.203 1 83.5 365 PHE A C 1
ATOM 2953 O O . PHE A 1 365 ? -10.617 13.688 16.5 1 83.5 365 PHE A O 1
ATOM 2960 N N . GLU A 1 366 ? -12.375 12.617 17.328 1 88.31 366 GLU A N 1
ATOM 2961 C CA . GLU A 1 366 ? -13.305 13.289 16.422 1 88.31 366 GLU A CA 1
ATOM 2962 C C . GLU A 1 366 ? -13.727 14.641 16.984 1 88.31 366 GLU A C 1
ATOM 2964 O O . GLU A 1 366 ? -14.023 14.766 18.172 1 88.31 366 GLU A O 1
ATOM 2969 N N . MET A 1 367 ? -13.797 15.625 16.156 1 89.12 367 MET A N 1
ATOM 2970 C CA . MET A 1 367 ? -14.195 16.969 16.547 1 89.12 367 MET A CA 1
ATOM 2971 C C . MET A 1 367 ? -15.688 17.031 16.875 1 89.12 367 MET A C 1
ATOM 2973 O O . MET A 1 367 ? -16.516 16.594 16.062 1 89.12 367 MET A O 1
ATOM 2977 N N . PRO A 1 368 ? -16 17.531 18.078 1 86.5 368 PRO A N 1
ATOM 2978 C CA . PRO A 1 368 ? -17.422 17.703 18.375 1 86.5 368 PRO A CA 1
ATOM 2979 C C . PRO A 1 368 ? -18.094 18.75 17.484 1 86.5 368 PRO A C 1
ATOM 2981 O O . PRO A 1 368 ? -17.453 19.734 17.109 1 86.5 368 PRO A O 1
ATOM 2984 N N . SER A 1 369 ? -19.359 18.5 17.281 1 83.75 369 SER A N 1
ATOM 2985 C CA . SER A 1 369 ? -20.125 19.453 16.484 1 83.75 369 SER A CA 1
ATOM 2986 C C . SER A 1 369 ? -20.375 20.734 17.266 1 83.75 369 SER A C 1
ATOM 2988 O O . SER A 1 369 ? -20.531 20.703 18.484 1 83.75 369 SER A O 1
ATOM 2990 N N . SER A 1 370 ? -20.438 21.859 16.578 1 73.5 370 SER A N 1
ATOM 2991 C CA . SER A 1 370 ? -20.688 23.141 17.203 1 73.5 370 SER A CA 1
ATOM 2992 C C . SER A 1 370 ? -22.141 23.297 17.609 1 73.5 370 SER A C 1
ATOM 2994 O O . SER A 1 370 ? -22.484 24.125 18.453 1 73.5 370 SER A O 1
ATOM 2996 N N . THR A 1 371 ? -23.031 22.531 16.969 1 66.88 371 THR A N 1
ATOM 2997 C CA . THR A 1 371 ? -24.469 22.672 17.234 1 66.88 371 THR A CA 1
ATOM 2998 C C . THR A 1 371 ? -24.844 21.922 18.516 1 66.88 371 THR A C 1
ATOM 3000 O O . THR A 1 371 ? -26 21.953 18.938 1 66.88 371 THR A O 1
ATOM 3003 N N . GLY A 1 372 ? -23.828 21.422 19.172 1 63 372 GLY A N 1
ATOM 3004 C CA . GLY A 1 372 ? -24.016 20.812 20.484 1 63 372 GLY A CA 1
ATOM 3005 C C . GLY A 1 372 ? -24.453 19.359 20.391 1 63 372 GLY A C 1
ATOM 3006 O O . GLY A 1 372 ? -24.484 18.656 21.406 1 63 372 GLY A O 1
ATOM 3007 N N . LYS A 1 373 ? -24.828 18.922 19.312 1 74.25 373 LYS A N 1
ATOM 3008 C CA . LYS A 1 373 ? -25.234 17.516 19.25 1 74.25 373 LYS A CA 1
ATOM 3009 C C . LYS A 1 373 ? -24.359 16.734 18.281 1 74.25 373 LYS A C 1
ATOM 3011 O O . LYS A 1 373 ? -24.156 17.172 17.141 1 74.25 373 LYS A O 1
ATOM 3016 N N . GLY A 1 374 ? -23.641 15.742 18.766 1 83.12 374 GLY A N 1
ATOM 3017 C CA . GLY A 1 374 ? -22.906 14.797 17.938 1 83.12 374 GLY A CA 1
ATOM 3018 C C . GLY A 1 374 ? -21.5 15.258 17.609 1 83.12 374 GLY A C 1
ATOM 3019 O O . GLY A 1 374 ? -20.922 16.078 18.328 1 83.12 374 GLY A O 1
ATOM 3020 N N . PHE A 1 375 ? -20.891 14.656 16.578 1 88.75 375 PHE A N 1
ATOM 3021 C CA . PHE A 1 375 ? -19.516 14.922 16.156 1 88.75 375 PHE A CA 1
ATOM 3022 C C . PHE A 1 375 ? -19.453 15.227 14.664 1 88.75 375 PHE A C 1
ATOM 3024 O O . PHE A 1 375 ? -20.406 14.953 13.93 1 88.75 375 PHE A O 1
ATOM 3031 N N . ASN A 1 376 ? -18.422 15.945 14.25 1 91.19 376 ASN A N 1
ATOM 3032 C CA . ASN A 1 376 ? -18.172 16.172 12.836 1 91.19 376 ASN A CA 1
ATOM 3033 C C . ASN A 1 376 ? -17.609 14.938 12.148 1 91.19 376 ASN A C 1
ATOM 3035 O O . ASN A 1 376 ? -16.438 14.906 11.781 1 91.19 376 ASN A O 1
ATOM 3039 N N . ASN A 1 377 ? -18.438 13.969 12.039 1 92.94 377 ASN A N 1
ATOM 3040 C CA . ASN A 1 377 ? -18.062 12.68 11.461 1 92.94 377 ASN A CA 1
ATOM 3041 C C . ASN A 1 377 ? -19.109 12.203 10.445 1 92.94 377 ASN A C 1
ATOM 3043 O O . ASN A 1 377 ? -20.109 12.875 10.203 1 92.94 377 ASN A O 1
ATOM 3047 N N . PHE A 1 378 ? -18.766 11.164 9.742 1 93.81 378 PHE A N 1
ATOM 3048 C CA . PHE A 1 378 ? -19.703 10.562 8.797 1 93.81 378 PHE A CA 1
ATOM 3049 C C . PHE A 1 378 ? -19.359 9.094 8.555 1 93.81 378 PHE A C 1
ATOM 3051 O O . PHE A 1 378 ? -18.25 8.664 8.836 1 93.81 378 PHE A O 1
ATOM 3058 N N . ILE A 1 379 ? -20.312 8.336 8.148 1 94.5 379 ILE A N 1
ATOM 3059 C CA . ILE A 1 379 ? -20.156 6.957 7.707 1 94.5 379 ILE A CA 1
ATOM 3060 C C . ILE A 1 379 ? -20.609 6.812 6.262 1 94.5 379 ILE A C 1
ATOM 3062 O O . ILE A 1 379 ? -21.453 7.582 5.797 1 94.5 379 ILE A O 1
ATOM 3066 N N . ILE A 1 380 ? -20.047 5.949 5.562 1 96.19 380 ILE A N 1
ATOM 3067 C CA . ILE A 1 380 ? -20.391 5.625 4.188 1 96.19 380 ILE A CA 1
ATOM 3068 C C . ILE A 1 380 ? -21.109 4.277 4.137 1 96.19 380 ILE A C 1
ATOM 3070 O O . ILE A 1 380 ? -20.547 3.256 4.539 1 96.19 380 ILE A O 1
ATOM 3074 N N . LEU A 1 381 ? -22.312 4.301 3.645 1 95.19 381 LEU A N 1
ATOM 3075 C CA . LEU A 1 381 ? -23.109 3.086 3.492 1 95.19 381 LEU A CA 1
ATOM 3076 C C . LEU A 1 381 ? -23.25 2.715 2.021 1 95.19 381 LEU A C 1
ATOM 3078 O O . LEU A 1 381 ? -23.609 3.561 1.195 1 95.19 381 LEU A O 1
ATOM 3082 N N . ILE A 1 382 ? -22.953 1.536 1.729 1 96.06 382 ILE A N 1
ATOM 3083 C CA . ILE A 1 382 ? -23.266 0.969 0.422 1 96.06 382 ILE A CA 1
ATOM 3084 C C . ILE A 1 382 ? -24.172 -0.247 0.594 1 96.06 382 ILE A C 1
ATOM 3086 O O . ILE A 1 382 ? -23.797 -1.221 1.253 1 96.06 382 ILE A O 1
ATOM 3090 N N . ARG A 1 383 ? -25.375 -0.178 0.05 1 93.31 383 ARG A N 1
ATOM 3091 C CA . ARG A 1 383 ? -26.375 -1.232 0.131 1 93.31 383 ARG A CA 1
ATOM 3092 C C . ARG A 1 383 ? -26.578 -1.686 1.572 1 93.31 383 ARG A C 1
ATOM 3094 O O . ARG A 1 383 ? -26.609 -2.885 1.854 1 93.31 383 ARG A O 1
ATOM 3101 N N . GLY A 1 384 ? -26.562 -0.729 2.461 1 92.5 384 GLY A N 1
ATOM 3102 C CA . GLY A 1 384 ? -26.969 -0.946 3.842 1 92.5 384 GLY A CA 1
ATOM 3103 C C . GLY A 1 384 ? -25.828 -1.37 4.738 1 92.5 384 GLY A C 1
ATOM 3104 O O . GLY A 1 384 ? -26 -1.543 5.945 1 92.5 384 GLY A O 1
ATOM 3105 N N . ILE A 1 385 ? -24.609 -1.526 4.223 1 94.25 385 ILE A N 1
ATOM 3106 C CA . ILE A 1 385 ? -23.453 -1.917 5.023 1 94.25 385 ILE A CA 1
ATOM 3107 C C . ILE A 1 385 ? -22.453 -0.763 5.086 1 94.25 385 ILE A C 1
ATOM 3109 O O . ILE A 1 385 ? -22.188 -0.11 4.074 1 94.25 385 ILE A O 1
ATOM 3113 N N . VAL A 1 386 ? -21.953 -0.491 6.309 1 95.12 386 VAL A N 1
ATOM 3114 C CA . VAL A 1 386 ? -20.953 0.553 6.477 1 95.12 386 VAL A CA 1
ATOM 3115 C C . VAL A 1 386 ? -19.625 0.096 5.871 1 95.12 386 VAL A C 1
ATOM 3117 O O . VAL A 1 386 ? -19.047 -0.908 6.301 1 95.12 386 VAL A O 1
ATOM 3120 N N . VAL A 1 387 ? -19.094 0.847 4.914 1 96.94 387 VAL A N 1
ATOM 3121 C CA . VAL A 1 387 ? -17.859 0.438 4.254 1 96.94 387 VAL A CA 1
ATOM 3122 C C . VAL A 1 387 ? -16.75 1.43 4.582 1 96.94 387 VAL A C 1
ATOM 3124 O O . VAL A 1 387 ? -15.586 1.193 4.258 1 96.94 387 VAL A O 1
ATOM 3127 N N . GLY A 1 388 ? -17.094 2.52 5.18 1 96.12 388 GLY A N 1
ATOM 3128 C CA . GLY A 1 388 ? -16.094 3.533 5.492 1 96.12 388 GLY A CA 1
ATOM 3129 C C . GLY A 1 388 ? -16.547 4.52 6.547 1 96.12 388 GLY A C 1
ATOM 3130 O O . GLY A 1 388 ? -17.75 4.629 6.824 1 96.12 388 GLY A O 1
ATOM 3131 N N . ARG A 1 389 ? -15.586 5.223 7.078 1 94.69 389 ARG A N 1
ATOM 3132 C CA . ARG A 1 389 ? -15.812 6.254 8.086 1 94.69 389 ARG A CA 1
ATOM 3133 C C . ARG A 1 389 ? -14.828 7.406 7.926 1 94.69 389 ARG A C 1
ATOM 3135 O O . ARG A 1 389 ? -13.703 7.207 7.457 1 94.69 389 ARG A O 1
ATOM 3142 N N . GLY A 1 390 ? -15.273 8.562 8.289 1 95.38 390 GLY A N 1
ATOM 3143 C CA . GLY A 1 390 ? -14.43 9.75 8.273 1 95.38 390 GLY A CA 1
ATOM 3144 C C . GLY A 1 390 ? -14.867 10.805 9.281 1 95.38 390 GLY A C 1
ATOM 3145 O O . GLY A 1 390 ? -15.914 10.664 9.914 1 95.38 390 GLY A O 1
ATOM 3146 N N . CYS A 1 391 ? -13.992 11.758 9.477 1 93.69 391 CYS A N 1
ATOM 3147 C CA . CYS A 1 391 ? -14.32 12.805 10.43 1 93.69 391 CYS A CA 1
ATOM 3148 C C . CYS A 1 391 ? -13.336 13.961 10.328 1 93.69 391 CYS A C 1
ATOM 3150 O O . CYS A 1 391 ? -12.344 13.883 9.602 1 93.69 391 CYS A O 1
ATOM 3152 N N . GLN A 1 392 ? -13.742 15.008 10.953 1 93.44 392 GLN A N 1
ATOM 3153 C CA . GLN A 1 392 ? -12.781 16.031 11.328 1 93.44 392 GLN A CA 1
ATOM 3154 C C . GLN A 1 392 ? -12.039 15.664 12.609 1 93.44 392 GLN A C 1
ATOM 3156 O O . GLN A 1 392 ? -12.648 15.195 13.57 1 93.44 392 GLN A O 1
ATOM 3161 N N . TYR A 1 393 ? -10.758 15.812 12.578 1 92.12 393 TYR A N 1
ATOM 3162 C CA . TYR A 1 393 ? -9.953 15.508 13.758 1 92.12 393 TYR A CA 1
ATOM 3163 C C . TYR A 1 393 ? -9.961 16.672 14.742 1 92.12 393 TYR A C 1
ATOM 3165 O O . TYR A 1 393 ? -10.016 17.828 14.336 1 92.12 393 TYR A O 1
ATOM 3173 N N . ILE A 1 394 ? -9.844 16.297 15.969 1 89.5 394 ILE A N 1
ATOM 3174 C CA . ILE A 1 394 ? -9.633 17.344 16.969 1 89.5 394 ILE A CA 1
ATOM 3175 C C . ILE A 1 394 ? -8.305 18.047 16.703 1 89.5 394 ILE A C 1
ATOM 3177 O O . ILE A 1 394 ? -7.27 17.391 16.547 1 89.5 394 ILE A O 1
ATOM 3181 N N . HIS A 1 395 ? -8.359 19.328 16.609 1 89.19 395 HIS A N 1
ATOM 3182 C CA . HIS A 1 395 ? -7.148 20.094 16.359 1 89.19 395 HIS A CA 1
ATOM 3183 C C . HIS A 1 395 ? -6.891 21.094 17.484 1 89.19 395 HIS A C 1
ATOM 3185 O O . HIS A 1 395 ? -6.121 22.047 17.328 1 89.19 395 HIS A O 1
ATOM 3191 N N . ASP A 1 396 ? -7.613 20.969 18.594 1 86.19 396 ASP A N 1
ATOM 3192 C CA . ASP A 1 396 ? -7.438 21.781 19.797 1 86.19 396 ASP A CA 1
ATOM 3193 C C . ASP A 1 396 ? -6.797 20.969 20.906 1 86.19 396 ASP A C 1
ATOM 3195 O O . ASP A 1 396 ? -7.32 19.922 21.312 1 86.19 396 ASP A O 1
ATOM 3199 N N . GLU A 1 397 ? -5.715 21.531 21.406 1 86.5 397 GLU A N 1
ATOM 3200 C CA . GLU A 1 397 ? -4.922 20.797 22.391 1 86.5 397 GLU A CA 1
ATOM 3201 C C . GLU A 1 397 ? -5.738 20.484 23.641 1 86.5 397 GLU A C 1
ATOM 3203 O O . GLU A 1 397 ? -5.734 19.359 24.125 1 86.5 397 GLU A O 1
ATOM 3208 N N . GLU A 1 398 ? -6.367 21.5 24.172 1 84.62 398 GLU A N 1
ATOM 3209 C CA . GLU A 1 398 ? -7.109 21.344 25.422 1 84.62 398 GLU A CA 1
ATOM 3210 C C . GLU A 1 398 ? -8.273 20.375 25.25 1 84.62 398 GLU A C 1
ATOM 3212 O O . GLU A 1 398 ? -8.547 19.562 26.141 1 84.62 398 GLU A O 1
ATOM 3217 N N . LEU A 1 399 ? -8.938 20.516 24.156 1 83.81 399 LEU A N 1
ATOM 3218 C CA . LEU A 1 399 ? -10.047 19.609 23.875 1 83.81 399 LEU A CA 1
ATOM 3219 C C . LEU A 1 399 ? -9.562 18.172 23.766 1 83.81 399 LEU A C 1
ATOM 3221 O O . LEU A 1 399 ? -10.203 17.25 24.281 1 83.81 399 LEU A O 1
ATOM 3225 N N . LEU A 1 400 ? -8.492 17.984 23.094 1 86.62 400 LEU A N 1
ATOM 3226 C CA . LEU A 1 400 ? -7.957 16.625 22.922 1 86.62 400 LEU A CA 1
ATOM 3227 C C . LEU A 1 400 ? -7.535 16.031 24.266 1 86.62 400 LEU A C 1
ATOM 3229 O O . LEU A 1 400 ? -7.797 14.867 24.531 1 86.62 400 LEU A O 1
ATOM 3233 N N . LYS A 1 401 ? -6.863 16.812 25.047 1 83.06 401 LYS A N 1
ATOM 3234 C CA . LYS A 1 401 ? -6.438 16.359 26.359 1 83.06 401 LYS A CA 1
ATOM 3235 C C . LYS A 1 401 ? -7.625 15.859 27.188 1 83.06 401 LYS A C 1
ATOM 3237 O O . LYS A 1 401 ? -7.512 14.867 27.906 1 83.06 401 LYS A O 1
ATOM 3242 N N . HIS A 1 402 ? -8.617 16.562 27.047 1 79.75 402 HIS A N 1
ATOM 3243 C CA . HIS A 1 402 ? -9.82 16.219 27.797 1 79.75 402 HIS A CA 1
ATOM 3244 C C . HIS A 1 402 ? -10.453 14.93 27.266 1 79.75 402 HIS A C 1
ATOM 3246 O O . HIS A 1 402 ? -10.961 14.125 28.047 1 79.75 402 HIS A O 1
ATOM 3252 N N . GLN A 1 403 ? -10.461 14.797 26.062 1 75.69 403 GLN A N 1
ATOM 3253 C CA . GLN A 1 403 ? -11.148 13.68 25.422 1 75.69 403 GLN A CA 1
ATOM 3254 C C . GLN A 1 403 ? -10.32 12.406 25.5 1 75.69 403 GLN A C 1
ATOM 3256 O O . GLN A 1 403 ? -10.867 11.312 25.672 1 75.69 403 GLN A O 1
ATOM 3261 N N . VAL A 1 404 ? -9.047 12.391 25.156 1 65.5 404 VAL A N 1
ATOM 3262 C CA . VAL A 1 404 ? -8.234 11.188 25 1 65.5 404 VAL A CA 1
ATOM 3263 C C . VAL A 1 404 ? -7.555 10.852 26.328 1 65.5 404 VAL A C 1
ATOM 3265 O O . VAL A 1 404 ? -6.91 9.812 26.453 1 65.5 404 VAL A O 1
ATOM 3268 N N . ARG A 1 405 ? -8.047 11.273 27.375 1 55.53 405 ARG A N 1
ATOM 3269 C CA . ARG A 1 405 ? -7.465 11.062 28.703 1 55.53 405 ARG A CA 1
ATOM 3270 C C . ARG A 1 405 ? -5.992 10.688 28.594 1 55.53 405 ARG A C 1
ATOM 3272 O O . ARG A 1 405 ? -5.547 9.734 29.234 1 55.53 405 ARG A O 1
ATOM 3279 N N . CYS A 1 406 ? -5.062 11.117 27.797 1 54.31 406 CYS A N 1
ATOM 3280 C CA . CYS A 1 406 ? -3.605 11.055 27.859 1 54.31 406 CYS A CA 1
ATOM 3281 C C . CYS A 1 406 ? -3.062 9.945 26.969 1 54.31 406 CYS A C 1
ATOM 3283 O O . CYS A 1 406 ? -1.863 9.672 26.969 1 54.31 406 CYS A O 1
ATOM 3285 N N . HIS A 1 407 ? -3.82 9.383 26.031 1 64.5 407 HIS A N 1
ATOM 3286 C CA . HIS A 1 407 ? -3.311 8.18 25.375 1 64.5 407 HIS A CA 1
ATOM 3287 C C . HIS A 1 407 ? -2.646 8.508 24.047 1 64.5 407 HIS A C 1
ATOM 3289 O O . HIS A 1 407 ? -2.195 7.613 23.328 1 64.5 407 HIS A O 1
ATOM 3295 N N . ALA A 1 408 ? -2.5 9.711 23.688 1 75.5 408 ALA A N 1
ATOM 3296 C CA . ALA A 1 408 ? -1.783 10.086 22.469 1 75.5 408 ALA A CA 1
ATOM 3297 C C . ALA A 1 408 ? -0.897 11.305 22.703 1 75.5 408 ALA A C 1
ATOM 3299 O O . ALA A 1 408 ? -1.125 12.367 22.125 1 75.5 408 ALA A O 1
ATOM 3300 N N . PRO A 1 409 ? 0.104 11.055 23.469 1 78.06 409 PRO A N 1
ATOM 3301 C CA . PRO A 1 409 ? 0.908 12.211 23.891 1 78.06 409 PRO A CA 1
ATOM 3302 C C . PRO A 1 409 ? 1.551 12.938 22.703 1 78.06 409 PRO A C 1
ATOM 3304 O O . PRO A 1 409 ? 1.66 14.164 22.719 1 78.06 409 PRO A O 1
ATOM 3307 N N . ASP A 1 410 ? 1.938 12.219 21.703 1 82.31 410 ASP A N 1
ATOM 3308 C CA . ASP A 1 410 ? 2.574 12.844 20.562 1 82.31 410 ASP A CA 1
ATOM 3309 C C . ASP A 1 410 ? 1.6 13.766 19.828 1 82.31 410 ASP A C 1
ATOM 3311 O O . ASP A 1 410 ? 1.983 14.844 19.359 1 82.31 410 ASP A O 1
ATOM 3315 N N . LEU A 1 411 ? 0.418 13.32 19.766 1 87.44 411 LEU A N 1
ATOM 3316 C CA . LEU A 1 411 ? -0.569 14.141 19.062 1 87.44 411 LEU A CA 1
ATOM 3317 C C . LEU A 1 411 ? -0.912 15.383 19.875 1 87.44 411 LEU A C 1
ATOM 3319 O O . LEU A 1 411 ? -1.056 16.469 19.312 1 87.44 411 LEU A O 1
ATOM 3323 N N . VAL A 1 412 ? -1.016 15.219 21.156 1 87.25 412 VAL A N 1
ATOM 3324 C CA . VAL A 1 412 ? -1.27 16.359 22.031 1 87.25 412 VAL A CA 1
ATOM 3325 C C . VAL A 1 412 ? -0.145 17.391 21.875 1 87.25 412 VAL A C 1
ATOM 3327 O O . VAL A 1 412 ? -0.402 18.578 21.75 1 87.25 412 VAL A O 1
ATOM 3330 N N . SER A 1 413 ? 1 16.875 21.844 1 87.12 413 SER A N 1
ATOM 3331 C CA . SER A 1 413 ? 2.156 17.75 21.688 1 87.12 413 SER A CA 1
ATOM 3332 C C . SER A 1 413 ? 2.146 18.438 20.312 1 87.12 413 SER A C 1
ATOM 3334 O O . SER A 1 413 ? 2.506 19.609 20.203 1 87.12 413 SER A O 1
ATOM 3336 N N . ALA A 1 414 ? 1.797 17.688 19.344 1 90.44 414 ALA A N 1
ATOM 3337 C CA . ALA A 1 414 ? 1.781 18.219 17.984 1 90.44 414 ALA A CA 1
ATOM 3338 C C . ALA A 1 414 ? 0.841 19.422 17.875 1 90.44 414 ALA A C 1
ATOM 3340 O O . ALA A 1 414 ? 1.116 20.375 17.141 1 90.44 414 ALA A O 1
ATOM 3341 N N . LEU A 1 415 ? -0.23 19.422 18.625 1 91.75 415 LEU A N 1
ATOM 3342 C CA . LEU A 1 415 ? -1.255 20.453 18.516 1 91.75 415 LEU A CA 1
ATOM 3343 C C . LEU A 1 415 ? -0.774 21.766 19.125 1 91.75 415 LEU A C 1
ATOM 3345 O O . LEU A 1 415 ? -1.358 22.828 18.875 1 91.75 415 LEU A O 1
ATOM 3349 N N . LYS A 1 416 ? 0.354 21.719 19.844 1 91.88 416 LYS A N 1
ATOM 3350 C CA . LYS A 1 416 ? 0.912 22.922 20.469 1 91.88 416 LYS A CA 1
ATOM 3351 C C . LYS A 1 416 ? 1.692 23.766 19.469 1 91.88 416 LYS A C 1
ATOM 3353 O O . LYS A 1 416 ? 1.987 24.922 19.734 1 91.88 416 LYS A O 1
ATOM 3358 N N . TYR A 1 417 ? 1.967 23.172 18.391 1 91.81 417 TYR A N 1
ATOM 3359 C CA . TYR A 1 417 ? 2.883 23.828 17.469 1 91.81 417 TYR A CA 1
ATOM 3360 C C . TYR A 1 417 ? 2.172 24.219 16.172 1 91.81 417 TYR A C 1
ATOM 3362 O O . TYR A 1 417 ? 2.664 23.938 15.078 1 91.81 417 TYR A O 1
ATOM 3370 N N . GLY A 1 418 ? 1.005 24.922 16.359 1 92.44 418 GLY A N 1
ATOM 3371 C CA . GLY A 1 418 ? 0.265 25.359 15.188 1 92.44 418 GLY A CA 1
ATOM 3372 C C . GLY A 1 418 ? -0.459 24.219 14.492 1 92.44 418 GLY A C 1
ATOM 3373 O O . GLY A 1 418 ? 0.077 23.609 13.562 1 92.44 418 GLY A O 1
ATOM 3374 N N . ALA A 1 419 ? -1.688 24 14.852 1 92.12 419 ALA A N 1
ATOM 3375 C CA . ALA A 1 419 ? -2.471 22.891 14.328 1 92.12 419 ALA A CA 1
ATOM 3376 C C . ALA A 1 419 ? -3.561 23.375 13.375 1 92.12 419 ALA A C 1
ATOM 3378 O O . ALA A 1 419 ? -4.508 24.047 13.797 1 92.12 419 ALA A O 1
ATOM 3379 N N . GLN A 1 420 ? -3.41 23.031 12.172 1 90.12 420 GLN A N 1
ATOM 3380 C CA . GLN A 1 420 ? -4.465 23.328 11.203 1 90.12 420 GLN A CA 1
ATOM 3381 C C . GLN A 1 420 ? -5.586 22.312 11.281 1 90.12 420 GLN A C 1
ATOM 3383 O O . GLN A 1 420 ? -5.332 21.109 11.469 1 90.12 420 GLN A O 1
ATOM 3388 N N . PRO A 1 421 ? -6.848 22.812 11.141 1 91.12 421 PRO A N 1
ATOM 3389 C CA . PRO A 1 421 ? -7.93 21.828 11.055 1 91.12 421 PRO A CA 1
ATOM 3390 C C . PRO A 1 421 ? -7.715 20.812 9.945 1 91.12 421 PRO A C 1
ATOM 3392 O O . PRO A 1 421 ? -7.242 21.172 8.859 1 91.12 421 PRO A O 1
ATOM 3395 N N . CYS A 1 422 ? -7.98 19.594 10.258 1 94.69 422 CYS A N 1
ATOM 3396 C CA . CYS A 1 422 ? -7.789 18.531 9.281 1 94.69 422 CYS A CA 1
ATOM 3397 C C . CYS A 1 422 ? -8.805 17.406 9.492 1 94.69 422 CYS A C 1
ATOM 3399 O O . CYS A 1 422 ? -9.547 17.422 10.477 1 94.69 422 CYS A O 1
ATOM 3401 N N . GLY A 1 423 ? -8.984 16.609 8.594 1 96.12 423 GLY A N 1
ATOM 3402 C CA . GLY A 1 423 ? -9.867 15.445 8.609 1 96.12 423 GLY A CA 1
ATOM 3403 C C . GLY A 1 423 ? -9.461 14.375 7.613 1 96.12 423 GLY A C 1
ATOM 3404 O O . GLY A 1 423 ? -8.461 14.516 6.914 1 96.12 423 GLY A O 1
ATOM 3405 N N . GLY A 1 424 ? -10.18 13.289 7.645 1 96.88 424 GLY A N 1
ATOM 3406 C CA . GLY A 1 424 ? -9.859 12.195 6.746 1 96.88 424 GLY A CA 1
ATOM 3407 C C . GLY A 1 424 ? -10.938 11.125 6.711 1 96.88 424 GLY A C 1
ATOM 3408 O O . GLY A 1 424 ? -12.039 11.328 7.215 1 96.88 424 GLY A O 1
ATOM 3409 N N . CYS A 1 425 ? -10.594 10.133 6.008 1 97.75 425 CYS A N 1
ATOM 3410 C CA . CYS A 1 425 ? -11.531 9.039 5.797 1 97.75 425 CYS A CA 1
ATOM 3411 C C . CYS A 1 425 ? -10.789 7.719 5.598 1 97.75 425 CYS A C 1
ATOM 3413 O O . CYS A 1 425 ? -9.664 7.703 5.102 1 97.75 425 CYS A O 1
ATOM 3415 N N . SER A 1 426 ? -11.383 6.68 6.078 1 97.75 426 SER A N 1
ATOM 3416 C CA . SER A 1 426 ? -10.93 5.309 5.859 1 97.75 426 SER A CA 1
ATOM 3417 C C . SER A 1 426 ? -12.016 4.461 5.215 1 97.75 426 SER A C 1
ATOM 3419 O O . SER A 1 426 ? -13.141 4.402 5.711 1 97.75 426 SER A O 1
ATOM 3421 N N . ILE A 1 427 ? -11.719 3.867 4.125 1 98.38 427 ILE A N 1
ATOM 3422 C CA . ILE A 1 427 ? -12.648 2.988 3.422 1 98.38 427 ILE A CA 1
ATOM 3423 C C . ILE A 1 427 ? -12.125 1.554 3.453 1 98.38 427 ILE A C 1
ATOM 3425 O O . ILE A 1 427 ? -10.961 1.303 3.123 1 98.38 427 ILE A O 1
ATOM 3429 N N . ASP A 1 428 ? -12.953 0.631 3.926 1 98.19 428 ASP A N 1
ATOM 3430 C CA . ASP A 1 428 ? -12.625 -0.792 3.918 1 98.19 428 ASP A CA 1
ATOM 3431 C C . ASP A 1 428 ? -12.656 -1.354 2.498 1 98.19 428 ASP A C 1
ATOM 3433 O O . ASP A 1 428 ? -13.727 -1.506 1.906 1 98.19 428 ASP A O 1
ATOM 3437 N N . LEU A 1 429 ? -11.5 -1.699 1.996 1 98.75 429 LEU A N 1
ATOM 3438 C CA . LEU A 1 429 ? -11.375 -2.15 0.614 1 98.75 429 LEU A CA 1
ATOM 3439 C C . LEU A 1 429 ? -12.188 -3.42 0.382 1 98.75 429 LEU A C 1
ATOM 3441 O O . LEU A 1 429 ? -12.898 -3.533 -0.619 1 98.75 429 LEU A O 1
ATOM 3445 N N . GLU A 1 430 ? -12.078 -4.398 1.249 1 97.94 430 GLU A N 1
ATOM 3446 C CA . GLU A 1 430 ? -12.734 -5.695 1.09 1 97.94 430 GLU A CA 1
ATOM 3447 C C . GLU A 1 430 ? -14.25 -5.566 1.208 1 97.94 430 GLU A C 1
ATOM 3449 O O . GLU A 1 430 ? -14.992 -6.18 0.435 1 97.94 430 GLU A O 1
ATOM 3454 N N . LEU A 1 431 ? -14.703 -4.738 2.137 1 97.94 431 LEU A N 1
ATOM 3455 C CA . LEU A 1 431 ? -16.141 -4.547 2.285 1 97.94 431 LEU A CA 1
ATOM 3456 C C . LEU A 1 431 ? -16.719 -3.76 1.11 1 97.94 431 LEU A C 1
ATOM 3458 O O . LEU A 1 431 ? -17.828 -4.035 0.655 1 97.94 431 LEU A O 1
ATOM 3462 N N . PHE A 1 432 ? -15.992 -2.736 0.657 1 98.44 432 PHE A N 1
ATOM 3463 C CA . PHE A 1 432 ? -16.422 -1.98 -0.516 1 98.44 432 PHE A CA 1
ATOM 3464 C C . PHE A 1 432 ? -16.625 -2.904 -1.71 1 98.44 432 PHE A C 1
ATOM 3466 O O . PHE A 1 432 ? -17.656 -2.84 -2.377 1 98.44 432 PHE A O 1
ATOM 3473 N N . LEU A 1 433 ? -15.656 -3.773 -1.937 1 98.44 433 LEU A N 1
ATOM 3474 C CA . LEU A 1 433 ? -15.719 -4.691 -3.068 1 98.44 433 LEU A CA 1
ATOM 3475 C C . LEU A 1 433 ? -16.844 -5.707 -2.883 1 98.44 433 LEU A C 1
ATOM 3477 O O . LEU A 1 433 ? -17.547 -6.035 -3.836 1 98.44 433 LEU A O 1
ATOM 3481 N N . MET A 1 434 ? -17 -6.238 -1.669 1 96.5 434 MET A N 1
ATOM 3482 C CA . MET A 1 434 ? -18.078 -7.168 -1.363 1 96.5 434 MET A CA 1
ATOM 3483 C C . MET A 1 434 ? -19.438 -6.57 -1.731 1 96.5 434 MET A C 1
ATOM 3485 O O . MET A 1 434 ? -20.25 -7.219 -2.391 1 96.5 434 MET A O 1
ATOM 3489 N N . GLN A 1 435 ? -19.609 -5.332 -1.322 1 96.31 435 GLN A N 1
ATOM 3490 C CA . GLN A 1 435 ? -20.891 -4.676 -1.56 1 96.31 435 GLN A CA 1
ATOM 3491 C C . GLN A 1 435 ? -21.062 -4.32 -3.033 1 96.31 435 GLN A C 1
ATOM 3493 O O . GLN A 1 435 ? -22.172 -4.414 -3.574 1 96.31 435 GLN A O 1
ATOM 3498 N N . PHE A 1 436 ? -20.016 -3.848 -3.66 1 97 436 PHE A N 1
ATOM 3499 C CA . PHE A 1 436 ? -20.078 -3.547 -5.086 1 97 436 PHE A CA 1
ATOM 3500 C C . PHE A 1 436 ? -20.5 -4.777 -5.879 1 97 436 PHE A C 1
ATOM 3502 O O . PHE A 1 436 ? -21.312 -4.676 -6.805 1 97 436 PHE A O 1
ATOM 3509 N N . LEU A 1 437 ? -19.984 -5.938 -5.469 1 96.62 437 LEU A N 1
ATOM 3510 C CA . LEU A 1 437 ? -20.234 -7.18 -6.195 1 96.62 437 LEU A CA 1
ATOM 3511 C C . LEU A 1 437 ? -21.453 -7.91 -5.625 1 96.62 437 LEU A C 1
ATOM 3513 O O . LEU A 1 437 ? -21.812 -8.984 -6.109 1 96.62 437 LEU A O 1
ATOM 3517 N N . GLN A 1 438 ? -22.031 -7.391 -4.512 1 94.88 438 GLN A N 1
ATOM 3518 C CA . GLN A 1 438 ? -23.203 -7.973 -3.852 1 94.88 438 GLN A CA 1
ATOM 3519 C C . GLN A 1 438 ? -22.922 -9.414 -3.424 1 94.88 438 GLN A C 1
ATOM 3521 O O . GLN A 1 438 ? -23.719 -10.312 -3.695 1 94.88 438 GLN A O 1
ATOM 3526 N N . LEU A 1 439 ? -21.781 -9.594 -2.896 1 92.88 439 LEU A N 1
ATOM 3527 C CA . LEU A 1 439 ? -21.406 -10.906 -2.391 1 92.88 439 LEU A CA 1
ATOM 3528 C C . LEU A 1 439 ? -21.906 -11.102 -0.96 1 92.88 439 LEU A C 1
ATOM 3530 O O . LEU A 1 439 ? -22.141 -10.125 -0.244 1 92.88 439 LEU A O 1
ATOM 3534 N N . SER A 1 440 ? -22.031 -12.312 -0.475 1 88.88 440 SER A N 1
ATOM 3535 C CA . SER A 1 440 ? -22.688 -12.641 0.785 1 88.88 440 SER A CA 1
ATOM 3536 C C . SER A 1 440 ? -21.719 -12.57 1.955 1 88.88 440 SER A C 1
ATOM 3538 O O . SER A 1 440 ? -22.125 -12.477 3.111 1 88.88 440 SER A O 1
ATOM 3540 N N . ASN A 1 441 ? -20.453 -12.617 1.636 1 90.75 441 ASN A N 1
ATOM 3541 C CA . ASN A 1 441 ? -19.453 -12.727 2.695 1 90.75 441 ASN A CA 1
ATOM 3542 C C . ASN A 1 441 ? -18.141 -12.047 2.307 1 90.75 441 ASN A C 1
ATOM 3544 O O . ASN A 1 441 ? -17.672 -12.211 1.185 1 90.75 441 ASN A O 1
ATOM 3548 N N . VAL A 1 442 ? -17.609 -11.258 3.252 1 93.06 442 VAL A N 1
ATOM 3549 C CA . VAL A 1 442 ? -16.391 -10.484 3.004 1 93.06 442 VAL A CA 1
ATOM 3550 C C . VAL A 1 442 ? -15.219 -11.43 2.766 1 93.06 442 VAL A C 1
ATOM 3552 O O . VAL A 1 442 ? -14.203 -11.039 2.189 1 93.06 442 VAL A O 1
ATOM 3555 N N . ARG A 1 443 ? -15.297 -12.68 3.055 1 89.25 443 ARG A N 1
ATOM 3556 C CA . ARG A 1 443 ? -14.242 -13.664 2.852 1 89.25 443 ARG A CA 1
ATOM 3557 C C . ARG A 1 443 ? -13.984 -13.891 1.365 1 89.25 443 ARG A C 1
ATOM 3559 O O . ARG A 1 443 ? -12.898 -14.328 0.98 1 89.25 443 ARG A O 1
ATOM 3566 N N . PHE A 1 444 ? -14.977 -13.602 0.497 1 91.06 444 PHE A N 1
ATOM 3567 C CA . PHE A 1 444 ? -14.789 -13.719 -0.944 1 91.06 444 PHE A CA 1
ATOM 3568 C C . PHE A 1 444 ? -13.867 -12.617 -1.459 1 91.06 444 PHE A C 1
ATOM 3570 O O . PHE A 1 444 ? -13.211 -12.781 -2.492 1 91.06 444 PHE A O 1
ATOM 3577 N N . THR A 1 445 ? -13.82 -11.516 -0.724 1 95.19 445 THR A N 1
ATOM 3578 C CA . THR A 1 445 ? -13.062 -10.367 -1.2 1 95.19 445 THR A CA 1
ATOM 3579 C C . THR A 1 445 ? -11.82 -10.148 -0.337 1 95.19 445 THR A C 1
ATOM 3581 O O . THR A 1 445 ? -11.156 -9.109 -0.445 1 95.19 445 THR A O 1
ATOM 3584 N N . SER A 1 446 ? -11.531 -11.016 0.576 1 94.38 446 SER A N 1
ATOM 3585 C CA . SER A 1 446 ? -10.281 -11.055 1.331 1 94.38 446 SER A CA 1
ATOM 3586 C C . SER A 1 446 ? -9.398 -12.203 0.87 1 94.38 446 SER A C 1
ATOM 3588 O O . SER A 1 446 ? -9.797 -13.367 0.94 1 94.38 446 SER A O 1
ATOM 3590 N N . LEU A 1 447 ? -8.258 -11.906 0.366 1 94.19 447 LEU A N 1
ATOM 3591 C CA . LEU A 1 447 ? -7.398 -12.922 -0.237 1 94.19 447 LEU A CA 1
ATOM 3592 C C . LEU A 1 447 ? -7.012 -13.984 0.788 1 94.19 447 LEU A C 1
ATOM 3594 O O . LEU A 1 447 ? -7.082 -15.18 0.505 1 94.19 447 LEU A O 1
ATOM 3598 N N . PHE A 1 448 ? -6.602 -13.547 1.988 1 91.12 448 PHE A N 1
ATOM 3599 C CA . PHE A 1 448 ? -6.289 -14.43 3.105 1 91.12 448 PHE A CA 1
ATOM 3600 C C . PHE A 1 448 ? -6.953 -13.938 4.387 1 91.12 448 PHE A C 1
ATOM 3602 O O . PHE A 1 448 ? -6.289 -13.375 5.262 1 91.12 448 PHE A O 1
ATOM 3609 N N . PRO A 1 449 ? -8.234 -14.211 4.527 1 90.19 449 PRO A N 1
ATOM 3610 C CA . PRO A 1 449 ? -9.008 -13.641 5.633 1 90.19 449 PRO A CA 1
ATOM 3611 C C . PRO A 1 449 ? -8.508 -14.094 7 1 90.19 449 PRO A C 1
ATOM 3613 O O . PRO A 1 449 ? -8.172 -15.266 7.184 1 90.19 449 PRO A O 1
ATOM 3616 N N . ARG A 1 450 ? -8.406 -13.148 7.895 1 88.12 450 ARG A N 1
ATOM 3617 C CA . ARG A 1 450 ? -8.102 -13.422 9.297 1 88.12 450 ARG A CA 1
ATOM 3618 C C . ARG A 1 450 ? -9.359 -13.406 10.148 1 88.12 450 ARG A C 1
ATOM 3620 O O . ARG A 1 450 ? -9.984 -12.352 10.328 1 88.12 450 ARG A O 1
ATOM 3627 N N . ALA A 1 451 ? -9.766 -14.539 10.547 1 84.12 451 ALA A N 1
ATOM 3628 C CA . ALA A 1 451 ? -10.867 -14.758 11.477 1 84.12 451 ALA A CA 1
ATOM 3629 C C . ALA A 1 451 ? -10.375 -15.414 12.766 1 84.12 451 ALA A C 1
ATOM 3631 O O . ALA A 1 451 ? -9.203 -15.773 12.883 1 84.12 451 ALA A O 1
ATOM 3632 N N . PRO A 1 452 ? -11.195 -15.352 13.836 1 80.81 452 PRO A N 1
ATOM 3633 C CA . PRO A 1 452 ? -10.727 -15.93 15.094 1 80.81 452 PRO A CA 1
ATOM 3634 C C . PRO A 1 452 ? -10.164 -17.344 14.922 1 80.81 452 PRO A C 1
ATOM 3636 O O . PRO A 1 452 ? -9.234 -17.719 15.625 1 80.81 452 PRO A O 1
ATOM 3639 N N . THR A 1 453 ? -10.766 -18 14.117 1 65.88 453 THR A N 1
ATOM 3640 C CA . THR A 1 453 ? -10.133 -19.266 13.781 1 65.88 453 THR A CA 1
ATOM 3641 C C . THR A 1 453 ? -9.18 -19.109 12.602 1 65.88 453 THR A C 1
ATOM 3643 O O . THR A 1 453 ? -9.602 -18.734 11.5 1 65.88 453 THR A O 1
ATOM 3646 N N . ILE A 1 454 ? -8.094 -18.344 12.914 1 54.84 454 ILE A N 1
ATOM 3647 C CA . ILE A 1 454 ? -7.125 -17.953 11.891 1 54.84 454 ILE A CA 1
ATOM 3648 C C . ILE A 1 454 ? -7 -19.062 10.852 1 54.84 454 ILE A C 1
ATOM 3650 O O . ILE A 1 454 ? -6.645 -18.797 9.695 1 54.84 454 ILE A O 1
ATOM 3654 N N . TYR A 1 455 ? -6.742 -20.328 11.266 1 48.84 455 TYR A N 1
ATOM 3655 C CA . TYR A 1 455 ? -6.25 -21.453 10.477 1 48.84 455 TYR A CA 1
ATOM 3656 C C . TYR A 1 455 ? -7.312 -21.938 9.5 1 48.84 455 TYR A C 1
ATOM 3658 O O . TYR A 1 455 ? -8.43 -22.266 9.898 1 48.84 455 TYR A O 1
ATOM 3666 N N . GLU A 1 456 ? -7.312 -21.219 8.555 1 44.91 456 GLU A N 1
ATOM 3667 C CA . GLU A 1 456 ? -8.203 -21.531 7.441 1 44.91 456 GLU A CA 1
ATOM 3668 C C . GLU A 1 456 ? -8.57 -23.016 7.43 1 44.91 456 GLU A C 1
ATOM 3670 O O . GLU A 1 456 ? -9.57 -23.406 6.82 1 44.91 456 GLU A O 1
ATOM 3675 N N . ASN A 1 457 ? -7.508 -23.797 7.621 1 38.25 457 ASN A N 1
ATOM 3676 C CA . ASN A 1 457 ? -8 -25.156 7.41 1 38.25 457 ASN A CA 1
ATOM 3677 C C . ASN A 1 457 ? -9.188 -25.469 8.312 1 38.25 457 ASN A C 1
ATOM 3679 O O . ASN A 1 457 ? -9.75 -26.562 8.258 1 38.25 457 ASN A O 1
ATOM 3683 N N . GLU A 1 458 ? -9.211 -24.875 9.453 1 34.47 458 GLU A N 1
ATOM 3684 C CA . GLU A 1 458 ? -10.352 -25.406 10.195 1 34.47 458 GLU A CA 1
ATOM 3685 C C . GLU A 1 458 ? -11.672 -24.922 9.602 1 34.47 458 GLU A C 1
ATOM 3687 O O . GLU A 1 458 ? -11.719 -23.875 8.938 1 34.47 458 GLU A O 1
ATOM 3692 N N . GLN A 1 459 ? -12.891 -25.641 9.883 1 28.64 459 GLN A N 1
ATOM 3693 C CA . GLN A 1 459 ? -14.305 -25.609 9.516 1 28.64 459 GLN A CA 1
ATOM 3694 C C . GLN A 1 459 ? -14.875 -24.203 9.617 1 28.64 459 GLN A C 1
ATOM 3696 O O . GLN A 1 459 ? -14.844 -23.594 10.688 1 28.64 459 GLN A O 1
ATOM 3701 N N . LEU A 1 460 ? -14.602 -23.344 8.859 1 28.38 460 LEU A N 1
ATOM 3702 C CA . LEU A 1 460 ? -15.719 -22.391 8.859 1 28.38 460 LEU A CA 1
ATOM 3703 C C . LEU A 1 460 ? -17.016 -23.078 9.242 1 28.38 460 LEU A C 1
ATOM 3705 O O . LEU A 1 460 ? -17.562 -23.859 8.461 1 28.38 460 LEU A O 1
ATOM 3709 N N . LEU A 1 461 ? -17.078 -23.719 10.312 1 23.77 461 LEU A N 1
ATOM 3710 C CA . LEU A 1 461 ? -18.359 -24.219 10.789 1 23.77 461 LEU A CA 1
ATOM 3711 C C . LEU A 1 461 ? -19.406 -23.109 10.734 1 23.77 461 LEU A C 1
ATOM 3713 O O . LEU A 1 461 ? -19.141 -21.953 11.078 1 23.77 461 LEU A O 1
ATOM 3717 N N . MET B 1 1 ? -19.922 46.094 15.828 1 27 1 MET B N 1
ATOM 3718 C CA . MET B 1 1 ? -18.812 45.188 16.125 1 27 1 MET B CA 1
ATOM 3719 C C . MET B 1 1 ? -17.625 45.469 15.203 1 27 1 MET B C 1
ATOM 3721 O O . MET B 1 1 ? -17.75 45.344 13.977 1 27 1 MET B O 1
ATOM 3725 N N . THR B 1 2 ? -16.844 46.438 15.219 1 38.5 2 THR B N 1
ATOM 3726 C CA . THR B 1 2 ? -15.742 46.906 14.391 1 38.5 2 THR B CA 1
ATOM 3727 C C . THR B 1 2 ? -14.984 45.719 13.781 1 38.5 2 THR B C 1
ATOM 3729 O O . THR B 1 2 ? -14.523 44.844 14.508 1 38.5 2 THR B O 1
ATOM 3732 N N . GLN B 1 3 ? -15.359 45.312 12.672 1 48.88 3 GLN B N 1
ATOM 3733 C CA . GLN B 1 3 ? -14.953 44.094 11.93 1 48.88 3 GLN B CA 1
ATOM 3734 C C . GLN B 1 3 ? -13.438 43.906 11.984 1 48.88 3 GLN B C 1
ATOM 3736 O O . GLN B 1 3 ? -12.68 44.75 11.461 1 48.88 3 GLN B O 1
ATOM 3741 N N . HIS B 1 4 ? -12.766 43.438 13.047 1 71.38 4 HIS B N 1
ATOM 3742 C CA . HIS B 1 4 ? -11.352 43.375 13.375 1 71.38 4 HIS B CA 1
ATOM 3743 C C . HIS B 1 4 ? -10.539 42.719 12.258 1 71.38 4 HIS B C 1
ATOM 3745 O O . HIS B 1 4 ? -10.961 41.719 11.703 1 71.38 4 HIS B O 1
ATOM 3751 N N . LEU B 1 5 ? -9.805 43.594 11.547 1 87.88 5 LEU B N 1
ATOM 3752 C CA . LEU B 1 5 ? -8.93 43.219 10.438 1 87.88 5 LEU B CA 1
ATOM 3753 C C . LEU B 1 5 ? -7.828 42.281 10.891 1 87.88 5 LEU B C 1
ATOM 3755 O O . LEU B 1 5 ? -7.105 41.719 10.062 1 87.88 5 LEU B O 1
ATOM 3759 N N . TYR B 1 6 ? -7.816 42.062 12.227 1 91.44 6 TYR B N 1
ATOM 3760 C CA . TYR B 1 6 ? -6.781 41.188 12.758 1 91.44 6 TYR B CA 1
ATOM 3761 C C . TYR B 1 6 ? -7.184 40.625 14.117 1 91.44 6 TYR B C 1
ATOM 3763 O O . TYR B 1 6 ? -8.07 41.156 14.781 1 91.44 6 TYR B O 1
ATOM 3771 N N . GLY B 1 7 ? -6.645 39.531 14.5 1 91.5 7 GLY B N 1
ATOM 3772 C CA . GLY B 1 7 ? -6.883 38.938 15.805 1 91.5 7 GLY B CA 1
ATOM 3773 C C . GLY B 1 7 ? -6.867 37.438 15.781 1 91.5 7 GLY B C 1
ATOM 3774 O O . GLY B 1 7 ? -6.645 36.812 14.734 1 91.5 7 GLY B O 1
ATOM 3775 N N . ASP B 1 8 ? -6.965 36.844 16.953 1 88.69 8 ASP B N 1
ATOM 3776 C CA . ASP B 1 8 ? -7.062 35.375 17.062 1 88.69 8 ASP B CA 1
ATOM 3777 C C . ASP B 1 8 ? -8.477 34.906 16.734 1 88.69 8 ASP B C 1
ATOM 3779 O O . ASP B 1 8 ? -9.461 35.469 17.219 1 88.69 8 ASP B O 1
ATOM 3783 N N . LYS B 1 9 ? -8.562 34.094 15.859 1 80.56 9 LYS B N 1
ATOM 3784 C CA . LYS B 1 9 ? -9.82 33.469 15.469 1 80.56 9 LYS B CA 1
ATOM 3785 C C . LYS B 1 9 ? -9.711 31.953 15.516 1 80.56 9 LYS B C 1
ATOM 3787 O O . LYS B 1 9 ? -9.594 31.297 14.469 1 80.56 9 LYS B O 1
ATOM 3792 N N . PRO B 1 10 ? -9.648 31.484 16.781 1 69.19 10 PRO B N 1
ATOM 3793 C CA . PRO B 1 10 ? -9.516 30.016 16.828 1 69.19 10 PRO B CA 1
ATOM 3794 C C . PRO B 1 10 ? -10.617 29.297 16.062 1 69.19 10 PRO B C 1
ATOM 3796 O O . PRO B 1 10 ? -11.75 29.781 15.992 1 69.19 10 PRO B O 1
ATOM 3799 N N . PHE B 1 11 ? -10.203 28.438 15.07 1 58.91 11 PHE B N 1
ATOM 3800 C CA . PHE B 1 11 ? -11.094 27.703 14.188 1 58.91 11 PHE B CA 1
ATOM 3801 C C . PHE B 1 11 ? -12.219 27.047 14.969 1 58.91 11 PHE B C 1
ATOM 3803 O O . PHE B 1 11 ? -11.977 26.234 15.875 1 58.91 11 PHE B O 1
ATOM 3810 N N . SER B 1 12 ? -13.211 27.859 15.234 1 53.28 12 SER B N 1
ATOM 3811 C CA . SER B 1 12 ? -14.352 27.172 15.844 1 53.28 12 SER B CA 1
ATOM 3812 C C . SER B 1 12 ? -14.812 26 14.992 1 53.28 12 SER B C 1
ATOM 3814 O O . SER B 1 12 ? -14.445 25.891 13.82 1 53.28 12 SER B O 1
ATOM 3816 N N . SER B 1 13 ? -15.641 25.125 15.461 1 53.47 13 SER B N 1
ATOM 3817 C CA . SER B 1 13 ? -16.266 23.953 14.859 1 53.47 13 SER B CA 1
ATOM 3818 C C . SER B 1 13 ? -16.797 24.25 13.461 1 53.47 13 SER B C 1
ATOM 3820 O O . SER B 1 13 ? -17.125 25.406 13.148 1 53.47 13 SER B O 1
ATOM 3822 N N . SER B 1 14 ? -16.328 23.438 12.352 1 55.06 14 SER B N 1
ATOM 3823 C CA . SER B 1 14 ? -16.812 23.5 10.977 1 55.06 14 SER B CA 1
ATOM 3824 C C . SER B 1 14 ? -18.125 24.266 10.898 1 55.06 14 SER B C 1
ATOM 3826 O O . SER B 1 14 ? -18.438 24.859 9.859 1 55.06 14 SER B O 1
ATOM 3828 N N . ASP B 1 15 ? -18.922 24.312 11.914 1 50.09 15 ASP B N 1
ATOM 3829 C CA . ASP B 1 15 ? -20.25 24.906 11.82 1 50.09 15 ASP B CA 1
ATOM 3830 C C . ASP B 1 15 ? -20.156 26.438 11.797 1 50.09 15 ASP B C 1
ATOM 3832 O O . ASP B 1 15 ? -21.062 27.109 11.281 1 50.09 15 ASP B O 1
ATOM 3836 N N . GLU B 1 16 ? -19.172 26.953 12.438 1 46.12 16 GLU B N 1
ATOM 3837 C CA . GLU B 1 16 ? -19.125 28.406 12.523 1 46.12 16 GLU B CA 1
ATOM 3838 C C . GLU B 1 16 ? -18.547 29.016 11.242 1 46.12 16 GLU B C 1
ATOM 3840 O O . GLU B 1 16 ? -18.703 30.203 10.992 1 46.12 16 GLU B O 1
ATOM 3845 N N . LEU B 1 17 ? -17.844 28.25 10.555 1 45.69 17 LEU B N 1
ATOM 3846 C CA . LEU B 1 17 ? -17.188 28.812 9.375 1 45.69 17 LEU B CA 1
ATOM 3847 C C . LEU B 1 17 ? -18.203 29.062 8.258 1 45.69 17 LEU B C 1
ATOM 3849 O O . LEU B 1 17 ? -17.875 29.641 7.227 1 45.69 17 LEU B O 1
ATOM 3853 N N . GLN B 1 18 ? -19.422 28.406 8.398 1 40.88 18 GLN B N 1
ATOM 3854 C CA . GLN B 1 18 ? -20.391 28.641 7.328 1 40.88 18 GLN B CA 1
ATOM 3855 C C . GLN B 1 18 ? -20.75 30.125 7.219 1 40.88 18 GLN B C 1
ATOM 3857 O O . GLN B 1 18 ? -21.312 30.547 6.215 1 40.88 18 GLN B O 1
ATOM 3862 N N . SER B 1 19 ? -20.812 30.797 8.359 1 35.28 19 SER B N 1
ATOM 3863 C CA . SER B 1 19 ? -21.375 32.125 8.25 1 35.28 19 SER B CA 1
ATOM 3864 C C . SER B 1 19 ? -20.453 33.062 7.48 1 35.28 19 SER B C 1
ATOM 3866 O O . SER B 1 19 ? -20.719 34.25 7.363 1 35.28 19 SER B O 1
ATOM 3868 N N . ILE B 1 20 ? -19.266 32.844 7.492 1 33.28 20 ILE B N 1
ATOM 3869 C CA . ILE B 1 20 ? -18.531 33.938 6.883 1 33.28 20 ILE B CA 1
ATOM 3870 C C . ILE B 1 20 ? -18.953 34.094 5.422 1 33.28 20 ILE B C 1
ATOM 3872 O O . ILE B 1 20 ? -19.125 33.094 4.715 1 33.28 20 ILE B O 1
ATOM 3876 N N . SER B 1 21 ? -19.078 35.438 4.875 1 32.38 21 SER B N 1
ATOM 3877 C CA . SER B 1 21 ? -19.5 36.094 3.641 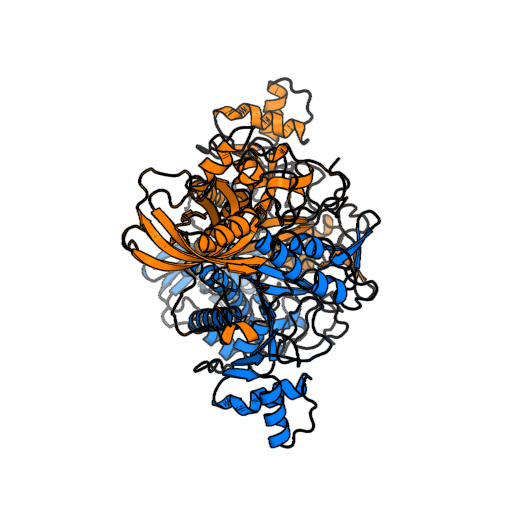1 32.38 21 SER B CA 1
ATOM 3878 C C . SER B 1 21 ? -19.125 35.25 2.42 1 32.38 21 SER B C 1
ATOM 3880 O O . SER B 1 21 ? -18.234 34.406 2.486 1 32.38 21 SER B O 1
ATOM 3882 N N . SER B 1 22 ? -19.938 35.375 1.272 1 34.91 22 SER B N 1
ATOM 3883 C CA . SER B 1 22 ? -20.031 35.156 -0.167 1 34.91 22 SER B CA 1
ATOM 3884 C C . SER B 1 22 ? -18.656 35.219 -0.823 1 34.91 22 SER B C 1
ATOM 3886 O O . SER B 1 22 ? -18.547 35.219 -2.051 1 34.91 22 SER B O 1
ATOM 3888 N N . ILE B 1 23 ? -17.734 36.031 -0.319 1 35.75 23 ILE B N 1
ATOM 3889 C CA . ILE B 1 23 ? -16.578 36.219 -1.178 1 35.75 23 ILE B CA 1
ATOM 3890 C C . ILE B 1 23 ? -15.969 34.844 -1.533 1 35.75 23 ILE B C 1
ATOM 3892 O O . ILE B 1 23 ? -15.727 34.031 -0.653 1 35.75 23 ILE B O 1
ATOM 3896 N N . ARG B 1 24 ? -16.188 34.406 -2.555 1 41.19 24 ARG B N 1
ATOM 3897 C CA . ARG B 1 24 ? -15.508 33.312 -3.277 1 41.19 24 ARG B CA 1
ATOM 3898 C C . ARG B 1 24 ? -14.07 33.156 -2.795 1 41.19 24 ARG B C 1
ATOM 3900 O O . ARG B 1 24 ? -13.133 33.5 -3.506 1 41.19 24 ARG B O 1
ATOM 3907 N N . ILE B 1 25 ? -13.664 33.625 -1.661 1 48.56 25 ILE B N 1
ATOM 3908 C CA . ILE B 1 25 ? -12.242 33.531 -1.327 1 48.56 25 ILE B CA 1
ATOM 3909 C C . ILE B 1 25 ? -11.766 32.094 -1.377 1 48.56 25 ILE B C 1
ATOM 3911 O O . ILE B 1 25 ? -12.141 31.281 -0.526 1 48.56 25 ILE B O 1
ATOM 3915 N N . ASN B 1 26 ? -11.688 31.688 -2.531 1 54.94 26 ASN B N 1
ATOM 3916 C CA . ASN B 1 26 ? -11.164 30.359 -2.828 1 54.94 26 ASN B CA 1
ATOM 3917 C C . ASN B 1 26 ? -9.82 30.125 -2.145 1 54.94 26 ASN B C 1
ATOM 3919 O O . ASN B 1 26 ? -8.945 30.984 -2.17 1 54.94 26 ASN B O 1
ATOM 3923 N N . ASP B 1 27 ? -9.883 29.391 -1.167 1 68 27 ASP B N 1
ATOM 3924 C CA . ASP B 1 27 ? -8.609 28.922 -0.63 1 68 27 ASP B CA 1
ATOM 3925 C C . ASP B 1 27 ? -7.68 28.453 -1.748 1 68 27 ASP B C 1
ATOM 3927 O O . ASP B 1 27 ? -7.797 27.328 -2.229 1 68 27 ASP B O 1
ATOM 3931 N N . ILE B 1 28 ? -6.871 29.453 -2.236 1 80.5 28 ILE B N 1
ATOM 3932 C CA . ILE B 1 28 ? -5.941 29.188 -3.33 1 80.5 28 ILE B CA 1
ATOM 3933 C C . ILE B 1 28 ? -4.668 28.562 -2.779 1 80.5 28 ILE B C 1
ATOM 3935 O O . ILE B 1 28 ? -4.27 28.828 -1.645 1 80.5 28 ILE B O 1
ATOM 3939 N N . ARG B 1 29 ? -4.129 27.812 -3.525 1 86.38 29 ARG B N 1
ATOM 3940 C CA . ARG B 1 29 ? -2.824 27.234 -3.209 1 86.38 29 ARG B CA 1
ATOM 3941 C C . ARG B 1 29 ? -1.699 28.172 -3.635 1 86.38 29 ARG B C 1
ATOM 3943 O O . ARG B 1 29 ? -1.795 28.844 -4.668 1 86.38 29 ARG B O 1
ATOM 3950 N N . ILE B 1 30 ? -0.683 28.172 -2.834 1 93 30 ILE B N 1
ATOM 3951 C CA . ILE B 1 30 ? 0.419 29.109 -3.068 1 93 30 ILE B CA 1
ATOM 3952 C C . ILE B 1 30 ? 1.053 28.812 -4.43 1 93 30 ILE B C 1
ATOM 3954 O O . ILE B 1 30 ? 1.456 29.734 -5.141 1 93 30 ILE B O 1
ATOM 3958 N N . GLU B 1 31 ? 1.115 27.5 -4.785 1 88.56 31 GLU B N 1
ATOM 3959 C CA . GLU B 1 31 ? 1.75 27.094 -6.035 1 88.56 31 GLU B CA 1
ATOM 3960 C C . GLU B 1 31 ? 0.95 27.578 -7.242 1 88.56 31 GLU B C 1
ATOM 3962 O O . GLU B 1 31 ? 1.461 27.594 -8.367 1 88.56 31 GLU B O 1
ATOM 3967 N N . GLU B 1 32 ? -0.255 28 -7.047 1 90.69 32 GLU B N 1
ATOM 3968 C CA . GLU B 1 32 ? -1.11 28.469 -8.133 1 90.69 32 GLU B CA 1
ATOM 3969 C C . GLU B 1 32 ? -0.94 29.953 -8.367 1 90.69 32 GLU B C 1
ATOM 3971 O O . GLU B 1 32 ? -1.36 30.484 -9.398 1 90.69 32 GLU B O 1
ATOM 3976 N N . ILE B 1 33 ? -0.309 30.672 -7.48 1 94.12 33 ILE B N 1
ATOM 3977 C CA . ILE B 1 33 ? -0.15 32.125 -7.562 1 94.12 33 ILE B CA 1
ATOM 3978 C C . ILE B 1 33 ? 0.908 32.469 -8.609 1 94.12 33 ILE B C 1
ATOM 3980 O O . ILE B 1 33 ? 2.027 31.938 -8.562 1 94.12 33 ILE B O 1
ATOM 3984 N N . ASN B 1 34 ? 0.495 33.25 -9.516 1 94.56 34 ASN B N 1
ATOM 3985 C CA . ASN B 1 34 ? 1.409 33.656 -10.57 1 94.56 34 ASN B CA 1
ATOM 3986 C C . ASN B 1 34 ? 1.158 35.094 -10.992 1 94.56 34 ASN B C 1
ATOM 3988 O O . ASN B 1 34 ? 0.274 35.781 -10.453 1 94.56 34 ASN B O 1
ATOM 3992 N N . LYS B 1 35 ? 1.889 35.562 -11.992 1 94.88 35 LYS B N 1
ATOM 3993 C CA . LYS B 1 35 ? 1.914 36.969 -12.398 1 94.88 35 LYS B CA 1
ATOM 3994 C C . LYS B 1 35 ? 0.558 37.406 -12.938 1 94.88 35 LYS B C 1
ATOM 3996 O O . LYS B 1 35 ? 0.19 38.562 -12.82 1 94.88 35 LYS B O 1
ATOM 4001 N N . SER B 1 36 ? -0.162 36.5 -13.516 1 95.94 36 SER B N 1
ATOM 4002 C CA . SER B 1 36 ? -1.465 36.844 -14.086 1 95.94 36 SER B CA 1
ATOM 4003 C C . SER B 1 36 ? -2.459 37.219 -12.992 1 95.94 36 SER B C 1
ATOM 4005 O O . SER B 1 36 ? -3.498 37.812 -13.281 1 95.94 36 SER B O 1
ATOM 4007 N N . MET B 1 37 ? -2.088 36.969 -11.766 1 95 37 MET B N 1
ATOM 4008 C CA . MET B 1 37 ? -2.994 37.25 -10.656 1 95 37 MET B CA 1
ATOM 4009 C C . MET B 1 37 ? -2.678 38.562 -9.984 1 95 37 MET B C 1
ATOM 4011 O O . MET B 1 37 ? -3.281 38.906 -8.969 1 95 37 MET B O 1
ATOM 4015 N N . GLU B 1 38 ? -1.751 39.344 -10.523 1 95.75 38 GLU B N 1
ATOM 4016 C CA . GLU B 1 38 ? -1.402 40.625 -9.938 1 95.75 38 GLU B CA 1
ATOM 4017 C C . GLU B 1 38 ? -2.633 41.5 -9.797 1 95.75 38 GLU B C 1
ATOM 4019 O O . GLU B 1 38 ? -3.43 41.625 -10.727 1 95.75 38 GLU B O 1
ATOM 4024 N N . GLY B 1 39 ? -2.793 42.031 -8.703 1 96.06 39 GLY B N 1
ATOM 4025 C CA . GLY B 1 39 ? -3.906 42.938 -8.453 1 96.06 39 GLY B CA 1
ATOM 4026 C C . GLY B 1 39 ? -5.109 42.25 -7.844 1 96.06 39 GLY B C 1
ATOM 4027 O O . GLY B 1 39 ? -6.012 42.906 -7.312 1 96.06 39 GLY B O 1
ATOM 4028 N N . GLU B 1 40 ? -5.109 40.969 -7.855 1 94.06 40 GLU B N 1
ATOM 4029 C CA . GLU B 1 40 ? -6.234 40.188 -7.324 1 94.06 40 GLU B CA 1
ATOM 4030 C C . GLU B 1 40 ? -6.156 40.094 -5.805 1 94.06 40 GLU B C 1
ATOM 4032 O O . GLU B 1 40 ? -5.066 39.969 -5.238 1 94.06 40 GLU B O 1
ATOM 4037 N N . THR B 1 41 ? -7.324 40.219 -5.148 1 94.06 41 THR B N 1
ATOM 4038 C CA . THR B 1 41 ? -7.434 39.938 -3.715 1 94.06 41 THR B CA 1
ATOM 4039 C C . THR B 1 41 ? -7.684 38.469 -3.451 1 94.06 41 THR B C 1
ATOM 4041 O O . THR B 1 41 ? -8.617 37.875 -4 1 94.06 41 THR B O 1
ATOM 4044 N N . I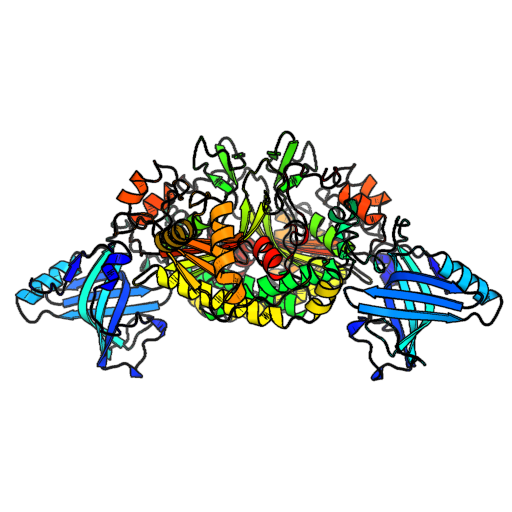LE B 1 42 ? -6.828 37.875 -2.611 1 92.56 42 ILE B N 1
ATOM 4045 C CA . ILE B 1 42 ? -6.98 36.438 -2.35 1 92.56 42 ILE B CA 1
ATOM 4046 C C . ILE B 1 42 ? -7.016 36.188 -0.843 1 92.56 42 ILE B C 1
ATOM 4048 O O . ILE B 1 42 ? -6.645 37.062 -0.055 1 92.56 42 ILE B O 1
ATOM 4052 N N . ARG B 1 43 ? -7.559 35.094 -0.459 1 90.88 43 ARG B N 1
ATOM 4053 C CA . ARG B 1 43 ? -7.52 34.531 0.891 1 90.88 43 ARG B CA 1
ATOM 4054 C C . ARG B 1 43 ? -6.625 33.281 0.954 1 90.88 43 ARG B C 1
ATOM 4056 O O . ARG B 1 43 ? -6.738 32.406 0.117 1 90.88 43 ARG B O 1
ATOM 4063 N N . LEU B 1 44 ? -5.762 33.312 1.942 1 91.31 44 LEU B N 1
ATOM 4064 C CA . LEU B 1 44 ? -4.816 32.219 2.078 1 91.31 44 LEU B CA 1
ATOM 4065 C C . LEU B 1 44 ? -4.727 31.75 3.527 1 91.31 44 LEU B C 1
ATOM 4067 O O . LEU B 1 44 ? -4.621 32.562 4.441 1 91.31 44 LEU B O 1
ATOM 4071 N N . ILE B 1 45 ? -4.93 30.484 3.73 1 91.12 45 ILE B N 1
ATOM 4072 C CA . ILE B 1 45 ? -4.566 29.875 5.012 1 91.12 45 ILE B CA 1
ATOM 4073 C C . ILE B 1 45 ? -3.199 29.203 4.898 1 91.12 45 ILE B C 1
ATOM 4075 O O . ILE B 1 45 ? -2.982 28.375 4.016 1 91.12 45 ILE B O 1
ATOM 4079 N N . ALA B 1 46 ? -2.275 29.609 5.738 1 94.81 46 ALA B N 1
ATOM 4080 C CA . ALA B 1 46 ? -0.91 29.094 5.656 1 94.81 46 ALA B CA 1
ATOM 4081 C C . ALA B 1 46 ? -0.211 29.188 7.012 1 94.81 46 ALA B C 1
ATOM 4083 O O . ALA B 1 46 ? -0.767 29.719 7.969 1 94.81 46 ALA B O 1
ATOM 4084 N N . ARG B 1 47 ? 0.87 28.516 7.055 1 95.75 47 ARG B N 1
ATOM 4085 C CA . ARG B 1 47 ? 1.73 28.625 8.227 1 95.75 47 ARG B CA 1
ATOM 4086 C C . ARG B 1 47 ? 2.613 29.875 8.148 1 95.75 47 ARG B C 1
ATOM 4088 O O . ARG B 1 47 ? 3.248 30.125 7.121 1 95.75 47 ARG B O 1
ATOM 4095 N N . ALA B 1 48 ? 2.598 30.703 9.227 1 96.62 48 ALA B N 1
ATOM 4096 C CA . ALA B 1 48 ? 3.559 31.797 9.344 1 96.62 48 ALA B CA 1
ATOM 4097 C C . ALA B 1 48 ? 4.918 31.281 9.812 1 96.62 48 ALA B C 1
ATOM 4099 O O . ALA B 1 48 ? 5.215 31.297 11.008 1 96.62 48 ALA B O 1
ATOM 4100 N N . SER B 1 49 ? 5.73 30.922 8.867 1 94.56 49 SER B N 1
ATOM 4101 C CA . SER B 1 49 ? 6.992 30.281 9.219 1 94.56 49 SER B CA 1
ATOM 4102 C C . SER B 1 49 ? 7.977 31.281 9.812 1 94.56 49 SER B C 1
ATOM 4104 O O . SER B 1 49 ? 8.852 30.922 10.602 1 94.56 49 SER B O 1
ATOM 4106 N N . ARG B 1 50 ? 7.832 32.531 9.422 1 93.81 50 ARG B N 1
ATOM 4107 C CA . ARG B 1 50 ? 8.664 33.594 9.938 1 93.81 50 ARG B CA 1
ATOM 4108 C C . ARG B 1 50 ? 7.891 34.906 9.984 1 93.81 50 ARG B C 1
ATOM 4110 O O . ARG B 1 50 ? 7.164 35.25 9.047 1 93.81 50 ARG B O 1
ATOM 4117 N N . VAL B 1 51 ? 8.031 35.625 11.078 1 96.12 51 VAL B N 1
ATOM 4118 C CA . VAL B 1 51 ? 7.395 36.906 11.266 1 96.12 51 VAL B CA 1
ATOM 4119 C C . VAL B 1 51 ? 8.445 37.938 11.656 1 96.12 51 VAL B C 1
ATOM 4121 O O . VAL B 1 51 ? 9.203 37.75 12.602 1 96.12 51 VAL B O 1
ATOM 4124 N N . VAL B 1 52 ? 8.484 39.031 10.898 1 95.19 52 VAL B N 1
ATOM 4125 C CA . VAL B 1 52 ? 9.461 40.094 11.164 1 95.19 52 VAL B CA 1
ATOM 4126 C C . VAL B 1 52 ? 8.758 41.438 11.234 1 95.19 52 VAL B C 1
ATOM 4128 O O . VAL B 1 52 ? 8.023 41.812 10.32 1 95.19 52 VAL B O 1
ATOM 4131 N N . LYS B 1 53 ? 8.953 42.062 12.297 1 96.31 53 LYS B N 1
ATOM 4132 C CA . LYS B 1 53 ? 8.438 43.438 12.477 1 96.31 53 LYS B CA 1
ATOM 4133 C C . LYS B 1 53 ? 9.562 44.438 12.477 1 96.31 53 LYS B C 1
ATOM 4135 O O . LYS B 1 53 ? 10.562 44.281 13.18 1 96.31 53 LYS B O 1
ATOM 4140 N N . LYS B 1 54 ? 9.445 45.438 11.664 1 94.75 54 LYS B N 1
ATOM 4141 C CA . LYS B 1 54 ? 10.398 46.531 11.578 1 94.75 54 LYS B CA 1
ATOM 4142 C C . LYS B 1 54 ? 9.68 47.875 11.594 1 94.75 54 LYS B C 1
ATOM 4144 O O . LYS B 1 54 ? 9.367 48.438 10.539 1 94.75 54 LYS B O 1
ATOM 4149 N N . GLY B 1 55 ? 9.578 48.469 12.703 1 93.44 55 GLY B N 1
ATOM 4150 C CA . GLY B 1 55 ? 8.875 49.719 12.812 1 93.44 55 GLY B CA 1
ATOM 4151 C C . GLY B 1 55 ? 7.41 49.625 12.438 1 93.44 55 GLY B C 1
ATOM 4152 O O . GLY B 1 55 ? 6.637 48.938 13.102 1 93.44 55 GLY B O 1
ATOM 4153 N N . LYS B 1 56 ? 7.094 50.344 11.305 1 94.62 56 LYS B N 1
ATOM 4154 C CA . LYS B 1 56 ? 5.707 50.375 10.852 1 94.62 56 LYS B CA 1
ATOM 4155 C C . LYS B 1 56 ? 5.453 49.281 9.797 1 94.62 56 LYS B C 1
ATOM 4157 O O . LYS B 1 56 ? 4.34 49.156 9.297 1 94.62 56 LYS B O 1
ATOM 4162 N N . LEU B 1 57 ? 6.512 48.5 9.57 1 95.06 57 LEU B N 1
ATOM 4163 C CA . LEU B 1 57 ? 6.453 47.5 8.539 1 95.06 57 LEU B CA 1
ATOM 4164 C C . LEU B 1 57 ? 6.547 46.094 9.148 1 95.06 57 LEU B C 1
ATOM 4166 O O . LEU B 1 57 ? 7.285 45.875 10.117 1 95.06 57 LEU B O 1
ATOM 4170 N N . CYS B 1 58 ? 5.754 45.156 8.633 1 96.56 58 CYS B N 1
ATOM 4171 C CA . CYS B 1 58 ? 5.891 43.781 9.039 1 96.56 58 CYS B CA 1
ATOM 4172 C C . CYS B 1 58 ? 5.895 42.844 7.824 1 96.56 58 CYS B C 1
ATOM 4174 O O . CYS B 1 58 ? 5.242 43.125 6.82 1 96.56 58 CYS B O 1
ATOM 4176 N N . PHE B 1 59 ? 6.645 41.781 7.887 1 96.69 59 PHE B N 1
ATOM 4177 C CA . PHE B 1 59 ? 6.719 40.719 6.875 1 96.69 59 PHE B CA 1
ATOM 4178 C C . PHE B 1 59 ? 6.387 39.375 7.48 1 96.69 59 PHE B C 1
ATOM 4180 O O . PHE B 1 59 ? 6.801 39.062 8.602 1 96.69 59 PHE B O 1
ATOM 4187 N N . VAL B 1 60 ? 5.582 38.656 6.789 1 97.38 60 VAL B N 1
ATOM 4188 C CA . VAL B 1 60 ? 5.258 37.281 7.184 1 97.38 60 VAL B CA 1
ATOM 4189 C C . VAL B 1 60 ? 5.555 36.344 6.031 1 97.38 60 VAL B C 1
ATOM 4191 O O . VAL B 1 60 ? 5.051 36.5 4.922 1 97.38 60 VAL B O 1
ATOM 4194 N N . ARG B 1 61 ? 6.406 35.375 6.266 1 96.75 61 ARG B N 1
ATOM 4195 C CA . ARG B 1 61 ? 6.574 34.281 5.305 1 96.75 61 ARG B CA 1
ATOM 4196 C C . ARG B 1 61 ? 5.461 33.25 5.449 1 96.75 61 ARG B C 1
ATOM 4198 O O . ARG B 1 61 ? 5.383 32.562 6.465 1 96.75 61 ARG B O 1
ATOM 4205 N N . LEU B 1 62 ? 4.648 33.188 4.465 1 96.62 62 LEU B N 1
ATOM 4206 C CA . LEU B 1 62 ? 3.564 32.219 4.449 1 96.62 62 LEU B CA 1
ATOM 4207 C C . LEU B 1 62 ? 3.996 30.938 3.732 1 96.62 62 LEU B C 1
ATOM 4209 O O . LEU B 1 62 ? 4.363 30.984 2.557 1 96.62 62 LEU B O 1
ATOM 4213 N N . ARG B 1 63 ? 3.936 29.797 4.496 1 95.38 63 ARG B N 1
ATOM 4214 C CA . ARG B 1 63 ? 4.391 28.531 3.93 1 95.38 63 ARG B CA 1
ATOM 4215 C C . ARG B 1 63 ? 3.273 27.5 3.934 1 95.38 63 ARG B C 1
ATOM 4217 O O . ARG B 1 63 ? 2.533 27.375 4.914 1 95.38 63 ARG B O 1
ATOM 4224 N N . ARG B 1 64 ? 3.1 26.828 2.904 1 91.94 64 ARG B N 1
ATOM 4225 C CA . ARG B 1 64 ? 2.24 25.656 2.744 1 91.94 64 ARG B CA 1
ATOM 4226 C C . ARG B 1 64 ? 2.934 24.578 1.921 1 91.94 64 ARG B C 1
ATOM 4228 O O . ARG B 1 64 ? 3.334 24.828 0.78 1 91.94 64 ARG B O 1
ATOM 4235 N N . ASN B 1 65 ? 3.029 23.375 2.52 1 88 65 ASN B N 1
ATOM 4236 C CA . ASN B 1 65 ? 3.811 22.328 1.879 1 88 65 ASN B CA 1
ATOM 4237 C C . ASN B 1 65 ? 5.23 22.797 1.574 1 88 65 ASN B C 1
ATOM 4239 O O . ASN B 1 65 ? 5.953 23.234 2.473 1 88 65 ASN B O 1
ATOM 4243 N N . SER B 1 66 ? 5.609 22.734 0.305 1 86.69 66 SER B N 1
ATOM 4244 C CA . SER B 1 66 ? 6.961 23.141 -0.068 1 86.69 66 SER B CA 1
ATOM 4245 C C . SER B 1 66 ? 6.953 24.516 -0.737 1 86.69 66 SER B C 1
ATOM 4247 O O . SER B 1 66 ? 7.977 24.953 -1.268 1 86.69 66 SER B O 1
ATOM 4249 N N . HIS B 1 67 ? 5.867 25.266 -0.554 1 92.31 67 HIS B N 1
ATOM 4250 C CA . HIS B 1 67 ? 5.738 26.547 -1.234 1 92.31 67 HIS B CA 1
ATOM 4251 C C . HIS B 1 67 ? 5.582 27.688 -0.235 1 92.31 67 HIS B C 1
ATOM 4253 O O . HIS B 1 67 ? 4.992 27.516 0.833 1 92.31 67 HIS B O 1
ATOM 4259 N N . SER B 1 68 ? 6.129 28.844 -0.638 1 95.12 68 SER B N 1
ATOM 4260 C CA . SER B 1 68 ? 6.055 29.984 0.26 1 95.12 68 SER B CA 1
ATOM 4261 C C . SER B 1 68 ? 5.902 31.297 -0.519 1 95.12 68 SER B C 1
ATOM 4263 O O . SER B 1 68 ? 6.277 31.375 -1.691 1 95.12 68 SER B O 1
ATOM 4265 N N . ILE B 1 69 ? 5.285 32.25 0.123 1 96.75 69 ILE B N 1
ATOM 4266 C CA . ILE B 1 69 ? 5.129 33.594 -0.395 1 96.75 69 ILE B CA 1
ATOM 4267 C C . ILE B 1 69 ? 5.246 34.594 0.748 1 96.75 69 ILE B C 1
ATOM 4269 O O . ILE B 1 69 ? 4.867 34.312 1.884 1 96.75 69 ILE B O 1
ATOM 4273 N N . GLN B 1 70 ? 5.844 35.719 0.472 1 97.38 70 GLN B N 1
ATOM 4274 C CA . GLN B 1 70 ? 5.957 36.75 1.481 1 97.38 70 GLN B CA 1
ATOM 4275 C C . GLN B 1 70 ? 4.699 37.625 1.528 1 97.38 70 GLN B C 1
ATOM 4277 O O . GLN B 1 70 ? 4.152 37.969 0.485 1 97.38 70 GLN B O 1
ATOM 4282 N N . ALA B 1 71 ? 4.188 37.844 2.699 1 97.56 71 ALA B N 1
ATOM 4283 C CA . ALA B 1 71 ? 3.119 38.812 2.939 1 97.56 71 ALA B CA 1
ATOM 4284 C C . ALA B 1 71 ? 3.643 40.031 3.695 1 97.56 71 ALA B C 1
ATOM 4286 O O . ALA B 1 71 ? 4.473 39.906 4.598 1 97.56 71 ALA B O 1
ATOM 4287 N N . CYS B 1 72 ? 3.172 41.219 3.34 1 97 72 CYS B N 1
ATOM 4288 C CA . CYS B 1 72 ? 3.666 42.438 3.963 1 97 72 CYS B CA 1
ATOM 4289 C C . CYS B 1 72 ? 2.514 43.375 4.344 1 97 72 CYS B C 1
ATOM 4291 O O . CYS B 1 72 ? 1.43 43.281 3.764 1 97 72 CYS B O 1
ATOM 4293 N N . PHE B 1 73 ? 2.729 44.156 5.352 1 97.12 73 PHE B N 1
ATOM 4294 C CA . PHE B 1 73 ? 1.793 45.188 5.809 1 97.12 73 PHE B CA 1
ATOM 4295 C C . PHE B 1 73 ? 2.535 46.438 6.273 1 97.12 73 PHE B C 1
ATOM 4297 O O . PHE B 1 73 ? 3.436 46.344 7.109 1 97.12 73 PHE B O 1
ATOM 4304 N N . LEU B 1 74 ? 2.197 47.562 5.746 1 95.12 74 LEU B N 1
ATOM 4305 C CA . LEU B 1 74 ? 2.752 48.844 6.125 1 95.12 74 LEU B CA 1
ATOM 4306 C C . LEU B 1 74 ? 1.683 49.75 6.762 1 95.12 74 LEU B C 1
ATOM 4308 O O . LEU B 1 74 ? 0.687 50.062 6.121 1 95.12 74 LEU B O 1
ATOM 4312 N N . ALA B 1 75 ? 1.938 50.062 7.98 1 94.75 75 ALA B N 1
ATOM 4313 C CA . ALA B 1 75 ? 0.987 50.938 8.688 1 94.75 75 ALA B CA 1
ATOM 4314 C C . ALA B 1 75 ? 1.022 52.344 8.148 1 94.75 75 ALA B C 1
ATOM 4316 O O . ALA B 1 75 ? 2.098 52.938 7.965 1 94.75 75 ALA B O 1
ATOM 4317 N N . LYS B 1 76 ? -0.175 52.875 7.953 1 92 76 LYS B N 1
ATOM 4318 C CA . LYS B 1 76 ? -0.279 54.219 7.445 1 92 76 LYS B CA 1
ATOM 4319 C C . LYS B 1 76 ? -0.739 55.188 8.539 1 92 76 LYS B C 1
ATOM 4321 O O . LYS B 1 76 ? -0.61 56.406 8.398 1 92 76 LYS B O 1
ATOM 4326 N N . ASN B 1 77 ? -1.37 54.719 9.531 1 91 77 ASN B N 1
ATOM 4327 C CA . ASN B 1 77 ? -1.859 55.5 10.656 1 91 77 ASN B CA 1
ATOM 4328 C C . ASN B 1 77 ? -1.686 54.75 11.977 1 91 77 ASN B C 1
ATOM 4330 O O . ASN B 1 77 ? -1.146 53.656 12.008 1 91 77 ASN B O 1
ATOM 4334 N N . ASP B 1 78 ? -2.107 55.375 13.008 1 86.69 78 ASP B N 1
ATOM 4335 C CA . ASP B 1 78 ? -1.882 54.844 14.352 1 86.69 78 ASP B CA 1
ATOM 4336 C C . ASP B 1 78 ? -2.707 53.562 14.586 1 86.69 78 ASP B C 1
ATOM 4338 O O . ASP B 1 78 ? -2.268 52.656 15.289 1 86.69 78 ASP B O 1
ATOM 4342 N N . GLN B 1 79 ? -3.822 53.594 14.094 1 85.19 79 GLN B N 1
ATOM 4343 C CA . GLN B 1 79 ? -4.668 52.406 14.242 1 85.19 79 GLN B CA 1
ATOM 4344 C C . GLN B 1 79 ? -4.027 51.188 13.578 1 85.19 79 GLN B C 1
ATOM 4346 O O . GLN B 1 79 ? -4.074 50.094 14.125 1 85.19 79 GLN B O 1
ATOM 4351 N N . GLU B 1 80 ? -3.479 51.406 12.477 1 91.75 80 GLU B N 1
ATOM 4352 C CA . GLU B 1 80 ? -2.82 50.344 11.734 1 91.75 80 GLU B CA 1
ATOM 4353 C C . GLU B 1 80 ? -1.532 49.875 12.422 1 91.75 80 GLU B C 1
ATOM 4355 O O . GLU B 1 80 ? -1.06 48.781 12.203 1 91.75 80 GLU B O 1
ATOM 4360 N N . ARG B 1 81 ? -1.02 50.75 13.25 1 93.12 81 ARG B N 1
ATOM 4361 C CA . ARG B 1 81 ? 0.175 50.375 14.008 1 93.12 81 ARG B CA 1
ATOM 4362 C C . ARG B 1 81 ? -0.125 49.281 15.008 1 93.12 81 ARG B C 1
ATOM 4364 O O . ARG B 1 81 ? 0.745 48.438 15.305 1 93.12 81 ARG B O 1
ATOM 4371 N N . GLU B 1 82 ? -1.295 49.281 15.469 1 93.19 82 GLU B N 1
ATOM 4372 C CA . GLU B 1 82 ? -1.704 48.219 16.375 1 93.19 82 GLU B CA 1
ATOM 4373 C C . GLU B 1 82 ? -1.735 46.875 15.656 1 93.19 82 GLU B C 1
ATOM 4375 O O . GLU B 1 82 ? -1.441 45.812 16.25 1 93.19 82 GLU B O 1
ATOM 4380 N N . MET B 1 83 ? -2.158 46.906 14.406 1 93.81 83 MET B N 1
ATOM 4381 C CA . MET B 1 83 ? -2.135 45.688 13.602 1 93.81 83 MET B CA 1
ATOM 4382 C C . MET B 1 83 ? -0.706 45.188 13.406 1 93.81 83 MET B C 1
ATOM 4384 O O . MET B 1 83 ? -0.447 43.969 13.477 1 93.81 83 MET B O 1
ATOM 4388 N N . VAL B 1 84 ? 0.201 46.031 13.164 1 95.88 84 VAL B N 1
ATOM 4389 C CA . VAL B 1 84 ? 1.608 45.688 13.016 1 95.88 84 VAL B CA 1
ATOM 4390 C C . VAL B 1 84 ? 2.119 45.031 14.297 1 95.88 84 VAL B C 1
ATOM 4392 O O . VAL B 1 84 ? 2.854 44.031 14.25 1 95.88 84 VAL B O 1
ATOM 4395 N N . LYS B 1 85 ? 1.774 45.625 15.43 1 94.94 85 LYS B N 1
ATOM 4396 C CA . LYS B 1 85 ? 2.162 45.094 16.719 1 94.94 85 LYS B CA 1
ATOM 4397 C C . LYS B 1 85 ? 1.602 43.656 16.906 1 94.94 85 LYS B C 1
ATOM 4399 O O . LYS B 1 85 ? 2.297 42.781 17.391 1 94.94 85 LYS B O 1
ATOM 4404 N N . TYR B 1 86 ? 0.377 43.531 16.531 1 95.56 86 TYR B N 1
ATOM 4405 C CA . TYR B 1 86 ? -0.257 42.219 16.641 1 95.56 86 TYR B CA 1
ATOM 4406 C C . TYR B 1 86 ? 0.474 41.188 15.773 1 95.56 86 TYR B C 1
ATOM 4408 O O . TYR B 1 86 ? 0.795 40.094 16.234 1 95.56 86 TYR B O 1
ATOM 4416 N N . ILE B 1 87 ? 0.699 41.562 14.531 1 97 87 ILE B N 1
ATOM 4417 C CA . ILE B 1 87 ? 1.363 40.688 13.594 1 97 87 ILE B CA 1
ATOM 4418 C C . ILE B 1 87 ? 2.732 40.281 14.141 1 97 87 ILE B C 1
ATOM 4420 O O . ILE B 1 87 ? 3.098 39.094 14.125 1 97 87 ILE B O 1
ATOM 4424 N N . GLY B 1 88 ? 3.459 41.219 14.609 1 95.94 88 GLY B N 1
ATOM 4425 C CA . GLY B 1 88 ? 4.773 40.969 15.172 1 95.94 88 GLY B CA 1
ATOM 4426 C C . GLY B 1 88 ? 4.742 40.031 16.359 1 95.94 88 GLY B C 1
ATOM 4427 O O . GLY B 1 88 ? 5.75 39.375 16.688 1 95.94 88 GLY B O 1
ATOM 4428 N N . GLY B 1 89 ? 3.617 39.906 16.984 1 95.31 89 GLY B N 1
ATOM 4429 C CA . GLY B 1 89 ? 3.467 39.062 18.172 1 95.31 89 GLY B CA 1
ATOM 4430 C C . GLY B 1 89 ? 3.055 37.656 17.828 1 95.31 89 GLY B C 1
ATOM 4431 O O . GLY B 1 89 ? 3.018 36.781 18.719 1 95.31 89 GLY B O 1
ATOM 4432 N N . ILE B 1 90 ? 2.76 37.344 16.594 1 95.75 90 ILE B N 1
ATOM 4433 C CA . ILE B 1 90 ? 2.4 36 16.172 1 95.75 90 ILE B CA 1
ATOM 4434 C C . ILE B 1 90 ? 3.641 35.125 16.188 1 95.75 90 ILE B C 1
ATOM 4436 O O . ILE B 1 90 ? 4.629 35.406 15.516 1 95.75 90 ILE B O 1
ATOM 4440 N N . PRO B 1 91 ? 3.617 34.094 17 1 95.5 91 PRO B N 1
ATOM 4441 C CA . PRO B 1 91 ? 4.77 33.188 17.016 1 95.5 91 PRO B CA 1
ATOM 4442 C C . PRO B 1 91 ? 5.016 32.531 15.664 1 95.5 91 PRO B C 1
ATOM 4444 O O . PRO B 1 91 ? 4.066 32.188 14.953 1 95.5 91 PRO B O 1
ATOM 4447 N N . HIS B 1 92 ? 6.277 32.25 15.414 1 95.06 92 HIS B N 1
ATOM 4448 C CA . HIS B 1 92 ? 6.605 31.469 14.227 1 95.06 92 HIS B CA 1
ATOM 4449 C C . HIS B 1 92 ? 5.91 30.109 14.242 1 95.06 92 HIS B C 1
ATOM 4451 O O . HIS B 1 92 ? 5.66 29.547 15.305 1 95.06 92 HIS B O 1
ATOM 4457 N N . GLU B 1 93 ? 5.535 29.625 13.039 1 94.62 93 GLU B N 1
ATOM 4458 C CA . GLU B 1 93 ? 4.949 28.312 12.812 1 94.62 93 GLU B CA 1
ATOM 4459 C C . GLU B 1 93 ? 3.473 28.297 13.203 1 94.62 93 GLU B C 1
ATOM 4461 O O . GLU B 1 93 ? 2.855 27.234 13.266 1 94.62 93 GLU B O 1
ATOM 4466 N N . SER B 1 94 ? 2.881 29.469 13.484 1 95.31 94 SER B N 1
ATOM 4467 C CA . SER B 1 94 ? 1.442 29.562 13.719 1 95.31 94 SER B CA 1
ATOM 4468 C C . SER B 1 94 ? 0.664 29.453 12.414 1 95.31 94 SER B C 1
ATOM 4470 O O . SER B 1 94 ? 1.205 29.719 11.336 1 95.31 94 SER B O 1
ATOM 4472 N N . ILE B 1 95 ? -0.568 29 12.555 1 94.62 95 ILE B N 1
ATOM 4473 C CA . ILE B 1 95 ? -1.448 28.953 11.398 1 94.62 95 ILE B CA 1
ATOM 4474 C C . ILE B 1 95 ? -2.244 30.25 11.305 1 94.62 95 ILE B C 1
ATOM 4476 O O . ILE B 1 95 ? -2.896 30.656 12.266 1 94.62 95 ILE B O 1
ATOM 4480 N N . VAL B 1 96 ? -2.207 30.875 10.109 1 94.5 96 VAL B N 1
ATOM 4481 C CA . VAL B 1 96 ? -2.867 32.188 9.961 1 94.5 96 VAL B CA 1
ATOM 4482 C C . VAL B 1 96 ? -3.736 32.156 8.703 1 94.5 96 VAL B C 1
ATOM 4484 O O . VAL B 1 96 ? -3.496 31.391 7.777 1 94.5 96 VAL B O 1
ATOM 4487 N N . GLU B 1 97 ? -4.738 32.938 8.734 1 92.12 97 GLU B N 1
ATOM 4488 C CA . GLU B 1 97 ? -5.535 33.312 7.57 1 92.12 97 GLU B CA 1
ATOM 4489 C C . GLU B 1 97 ? -5.25 34.75 7.141 1 92.12 97 GLU B C 1
ATOM 4491 O O . GLU B 1 97 ? -5.355 35.656 7.949 1 92.12 97 GLU B O 1
ATOM 4496 N N . VAL B 1 98 ? -4.879 34.906 5.871 1 94.06 98 VAL B N 1
ATOM 4497 C CA . VAL B 1 98 ? -4.5 36.219 5.383 1 94.06 98 VAL B CA 1
ATOM 4498 C C . VAL B 1 98 ? -5.352 36.594 4.172 1 94.06 98 VAL B C 1
ATOM 4500 O O . VAL B 1 98 ? -5.598 35.75 3.301 1 94.06 98 VAL B O 1
ATOM 4503 N N . VAL B 1 99 ? -5.91 37.75 4.223 1 93.5 99 VAL B N 1
ATOM 4504 C CA . VAL B 1 99 ? -6.527 38.344 3.043 1 93.5 99 VAL B CA 1
ATOM 4505 C C . VAL B 1 99 ? -5.66 39.5 2.533 1 93.5 99 VAL B C 1
ATOM 4507 O O . VAL B 1 99 ? -5.273 40.375 3.303 1 93.5 99 VAL B O 1
ATOM 4510 N N . GLY B 1 100 ? -5.332 39.406 1.277 1 95 100 GLY B N 1
ATOM 4511 C CA . GLY B 1 100 ? -4.477 40.469 0.737 1 95 100 GLY B CA 1
ATOM 4512 C C . GLY B 1 100 ? -4.512 40.531 -0.778 1 95 100 GLY B C 1
ATOM 4513 O O . GLY B 1 100 ? -5.199 39.75 -1.429 1 95 100 GLY B O 1
ATOM 4514 N N . ILE B 1 101 ? -3.748 41.531 -1.308 1 96.5 101 ILE B N 1
ATOM 4515 C CA . ILE B 1 101 ? -3.668 41.781 -2.744 1 96.5 101 ILE B CA 1
ATOM 4516 C C . ILE B 1 101 ? -2.311 41.312 -3.27 1 96.5 101 ILE B C 1
ATOM 4518 O O . ILE B 1 101 ? -1.272 41.625 -2.686 1 96.5 101 ILE B O 1
ATOM 4522 N N . ILE B 1 102 ? -2.371 40.562 -4.363 1 96.81 102 ILE B N 1
ATOM 4523 C CA . ILE B 1 102 ? -1.13 40.125 -4.988 1 96.81 102 ILE B CA 1
ATOM 4524 C C . ILE B 1 102 ? -0.47 41.281 -5.711 1 96.81 102 ILE B C 1
ATOM 4526 O O . ILE B 1 102 ? -1.096 41.938 -6.551 1 96.81 102 ILE B O 1
ATOM 4530 N N . VAL B 1 103 ? 0.785 41.562 -5.414 1 97.25 103 VAL B N 1
ATOM 4531 C CA . VAL B 1 103 ? 1.499 42.656 -6.043 1 97.25 103 VAL B CA 1
ATOM 4532 C C . VAL B 1 103 ? 2.873 42.188 -6.512 1 97.25 103 VAL B C 1
ATOM 4534 O O . VAL B 1 103 ? 3.402 41.219 -6.004 1 97.25 103 VAL B O 1
ATOM 4537 N N . MET B 1 104 ? 3.402 42.844 -7.445 1 96.69 104 MET B N 1
ATOM 4538 C CA . MET B 1 104 ? 4.758 42.562 -7.918 1 96.69 104 MET B CA 1
ATOM 4539 C C . MET B 1 104 ? 5.797 43.125 -6.938 1 96.69 104 MET B C 1
ATOM 4541 O O . MET B 1 104 ? 5.637 44.219 -6.402 1 96.69 104 MET B O 1
ATOM 4545 N N . ARG B 1 105 ? 6.762 42.25 -6.734 1 94.25 105 ARG B N 1
ATOM 4546 C CA . ARG B 1 105 ? 7.855 42.719 -5.883 1 94.25 105 ARG B CA 1
ATOM 4547 C C . ARG B 1 105 ? 8.867 43.531 -6.68 1 94.25 105 ARG B C 1
ATOM 4549 O O . ARG B 1 105 ? 9.023 43.344 -7.887 1 94.25 105 ARG B O 1
ATOM 4556 N N . LYS B 1 106 ? 9.508 44.406 -5.93 1 88.44 106 LYS B N 1
ATOM 4557 C CA . LYS B 1 106 ? 10.57 45.156 -6.551 1 88.44 106 LYS B CA 1
ATOM 4558 C C . LYS B 1 106 ? 11.805 44.312 -6.809 1 88.44 106 LYS B C 1
ATOM 4560 O O . LYS B 1 106 ? 12.469 44.438 -7.84 1 88.44 106 LYS B O 1
ATOM 4565 N N . SER B 1 107 ? 12.141 43.406 -5.805 1 89.94 107 SER B N 1
ATOM 4566 C CA . SER B 1 107 ? 13.25 42.469 -5.906 1 89.94 107 SER B CA 1
ATOM 4567 C C . SER B 1 107 ? 12.797 41.031 -5.582 1 89.94 107 SER B C 1
ATOM 4569 O O . SER B 1 107 ? 11.922 40.844 -4.734 1 89.94 107 SER B O 1
ATOM 4571 N N . LYS B 1 108 ? 13.531 40.188 -6.23 1 85.38 108 LYS B N 1
ATOM 4572 C CA . LYS B 1 108 ? 13.211 38.781 -6.023 1 85.38 108 LYS B CA 1
ATOM 4573 C C . LYS B 1 108 ? 13.5 38.344 -4.59 1 85.38 108 LYS B C 1
ATOM 4575 O O . LYS B 1 108 ? 14.492 38.781 -4 1 85.38 108 LYS B O 1
ATOM 4580 N N . SER B 1 109 ? 12.625 37.562 -4.086 1 89.19 109 SER B N 1
ATOM 4581 C CA . SER B 1 109 ? 12.828 37.031 -2.75 1 89.19 109 SER B CA 1
ATOM 4582 C C . SER B 1 109 ? 13.328 35.594 -2.816 1 89.19 109 SER B C 1
ATOM 4584 O O . SER B 1 109 ? 13.523 35.031 -3.904 1 89.19 109 SER B O 1
ATOM 4586 N N . ASN B 1 110 ? 13.578 34.969 -1.604 1 85.56 110 ASN B N 1
ATOM 4587 C CA . ASN B 1 110 ? 14.023 33.594 -1.516 1 85.56 110 ASN B CA 1
ATOM 4588 C C . ASN B 1 110 ? 12.852 32.625 -1.41 1 85.56 110 ASN B C 1
ATOM 4590 O O . ASN B 1 110 ? 13.039 31.422 -1.3 1 85.56 110 ASN B O 1
ATOM 4594 N N . GLU B 1 111 ? 11.695 33.25 -1.508 1 92.06 111 GLU B N 1
ATOM 4595 C CA . GLU B 1 111 ? 10.5 32.406 -1.46 1 92.06 111 GLU B CA 1
ATOM 4596 C C . GLU B 1 111 ? 10.305 31.641 -2.766 1 92.06 111 GLU B C 1
ATOM 4598 O O . GLU B 1 111 ? 10.906 31.984 -3.787 1 92.06 111 GLU B O 1
ATOM 4603 N N . THR B 1 112 ? 9.523 30.547 -2.734 1 90.75 112 THR B N 1
ATOM 4604 C CA . THR B 1 112 ? 9.211 29.828 -3.969 1 90.75 112 THR B CA 1
ATOM 4605 C C . THR B 1 112 ? 8.477 30.734 -4.949 1 90.75 112 THR B C 1
ATOM 4607 O O . THR B 1 112 ? 8.75 30.719 -6.152 1 90.75 112 THR B O 1
ATOM 4610 N N . VAL B 1 113 ? 7.473 31.5 -4.434 1 94.81 113 VAL B N 1
ATOM 4611 C CA . VAL B 1 113 ? 6.918 32.625 -5.195 1 94.81 113 VAL B CA 1
ATOM 4612 C C . VAL B 1 113 ? 7.766 33.875 -4.969 1 94.81 113 VAL B C 1
ATOM 4614 O O . VAL B 1 113 ? 7.516 34.625 -4.035 1 94.81 113 VAL B O 1
ATOM 4617 N N . SER B 1 114 ? 8.672 34.062 -5.867 1 94.62 114 SER B N 1
ATOM 4618 C CA . SER B 1 114 ? 9.758 35 -5.574 1 94.62 114 SER B CA 1
ATOM 4619 C C . SER B 1 114 ? 9.469 36.375 -6.148 1 94.62 114 SER B C 1
ATOM 4621 O O . SER B 1 114 ? 10.016 37.375 -5.68 1 94.62 114 SER B O 1
ATOM 4623 N N . GLU B 1 115 ? 8.633 36.469 -7.133 1 96.19 115 GLU B N 1
ATOM 4624 C CA . GLU B 1 115 ? 8.461 37.75 -7.84 1 96.19 115 GLU B CA 1
ATOM 4625 C C . GLU B 1 115 ? 7.215 38.469 -7.355 1 96.19 115 GLU B C 1
ATOM 4627 O O . GLU B 1 115 ? 6.969 39.625 -7.754 1 96.19 115 GLU B O 1
ATOM 4632 N N . LEU B 1 116 ? 6.41 37.781 -6.625 1 97.31 116 LEU B N 1
ATOM 4633 C CA . LEU B 1 116 ? 5.16 38.344 -6.133 1 97.31 116 LEU B CA 1
ATOM 4634 C C . LEU B 1 116 ? 5.141 38.375 -4.609 1 97.31 116 LEU B C 1
ATOM 4636 O O . LEU B 1 116 ? 5.895 37.656 -3.959 1 97.31 116 LEU B O 1
ATOM 4640 N N . GLU B 1 117 ? 4.355 39.25 -4.086 1 97.5 117 GLU B N 1
ATOM 4641 C CA . GLU B 1 117 ? 4.086 39.312 -2.652 1 97.5 117 GLU B CA 1
ATOM 4642 C C . GLU B 1 117 ? 2.623 39.625 -2.375 1 97.5 117 GLU B C 1
ATOM 4644 O O . GLU B 1 117 ? 1.882 40 -3.285 1 97.5 117 GLU B O 1
ATOM 4649 N N . LEU B 1 118 ? 2.229 39.344 -1.157 1 96.81 118 LEU B N 1
ATOM 4650 C CA . LEU B 1 118 ? 0.86 39.594 -0.727 1 96.81 118 LEU B CA 1
ATOM 4651 C C . LEU B 1 118 ? 0.803 40.844 0.176 1 96.81 118 LEU B C 1
ATOM 4653 O O . LEU B 1 118 ? 1.346 40.812 1.282 1 96.81 118 LEU B O 1
ATOM 4657 N N . GLU B 1 119 ? 0.21 41.875 -0.325 1 97.25 119 GLU B N 1
ATOM 4658 C CA . GLU B 1 119 ? -0.062 43.031 0.541 1 97.25 119 GLU B CA 1
ATOM 4659 C C . GLU B 1 119 ? -1.28 42.781 1.424 1 97.25 119 GLU B C 1
ATOM 4661 O O . GLU B 1 119 ? -2.416 42.812 0.948 1 97.25 119 GLU B O 1
ATOM 4666 N N . MET B 1 120 ? -1.08 42.625 2.717 1 96.69 120 MET B N 1
ATOM 4667 C CA . MET B 1 120 ? -2.107 42.125 3.639 1 96.69 120 MET B CA 1
ATOM 4668 C C . MET B 1 120 ? -3.141 43.219 3.91 1 96.69 120 MET B C 1
ATOM 4670 O O . MET B 1 120 ? -2.791 44.406 4.047 1 96.69 120 MET B O 1
ATOM 4674 N N . LYS B 1 121 ? -4.348 42.781 3.918 1 94.19 121 LYS B N 1
ATOM 4675 C CA . LYS B 1 121 ? -5.465 43.625 4.383 1 94.19 121 LYS B CA 1
ATOM 4676 C C . LYS B 1 121 ? -5.98 43.125 5.73 1 94.19 121 LYS B C 1
ATOM 4678 O O . LYS B 1 121 ? -6.344 43.938 6.59 1 94.19 121 LYS B O 1
ATOM 4683 N N . GLU B 1 122 ? -6.047 41.844 5.848 1 93.88 122 GLU B N 1
ATOM 4684 C CA . GLU B 1 122 ? -6.492 41.188 7.066 1 93.88 122 GLU B CA 1
ATOM 4685 C C . GLU B 1 122 ? -5.574 40 7.422 1 93.88 122 GLU B C 1
ATOM 4687 O O . GLU B 1 122 ? -5.012 39.375 6.531 1 93.88 122 GLU B O 1
ATOM 4692 N N . ILE B 1 123 ? -5.43 39.812 8.734 1 94.75 123 ILE B N 1
ATOM 4693 C CA . ILE B 1 123 ? -4.707 38.625 9.172 1 94.75 123 ILE B CA 1
ATOM 4694 C C . ILE B 1 123 ? -5.32 38.094 10.469 1 94.75 123 ILE B C 1
ATOM 4696 O O . ILE B 1 123 ? -5.59 38.844 11.391 1 94.75 123 ILE B O 1
ATOM 4700 N N . TYR B 1 124 ? -5.582 36.812 10.484 1 92.69 124 TYR B N 1
ATOM 4701 C CA . TYR B 1 124 ? -6.129 36.125 11.664 1 92.69 124 TYR B CA 1
ATOM 4702 C C . TYR B 1 124 ? -5.281 34.938 12.039 1 92.69 124 TYR B C 1
ATOM 4704 O O . TYR B 1 124 ? -4.898 34.125 11.18 1 92.69 124 TYR B O 1
ATOM 4712 N N . CYS B 1 125 ? -4.945 34.844 13.273 1 93.44 125 CYS B N 1
ATOM 4713 C CA . CYS B 1 125 ? -4.258 33.656 13.766 1 93.44 125 CYS B CA 1
ATOM 4714 C C . CYS B 1 125 ? -5.258 32.562 14.109 1 93.44 125 CYS B C 1
ATOM 4716 O O . CYS B 1 125 ? -6.09 32.719 15 1 93.44 125 CYS B O 1
ATOM 4718 N N . LEU B 1 126 ? -5.184 31.531 13.438 1 89.31 126 LEU B N 1
ATOM 4719 C CA . LEU B 1 126 ? -6.117 30.422 13.617 1 89.31 126 LEU B CA 1
ATOM 4720 C C . LEU B 1 126 ? -5.629 29.469 14.703 1 89.31 126 LEU B C 1
ATOM 4722 O O . LEU B 1 126 ? -6.438 28.859 15.406 1 89.31 126 LEU B O 1
ATOM 4726 N N . SER B 1 127 ? -4.41 29.203 14.75 1 91.62 127 SER B N 1
ATOM 4727 C CA . SER B 1 127 ? -3.756 28.344 15.734 1 91.62 127 SER B CA 1
ATOM 4728 C C . SER B 1 127 ? -2.367 28.875 16.094 1 91.62 127 SER B C 1
ATOM 4730 O O . SER B 1 127 ? -1.461 28.859 15.25 1 91.62 127 SER B O 1
ATOM 4732 N N . ARG B 1 128 ? -2.229 29.328 17.297 1 93 128 ARG B N 1
ATOM 4733 C CA . ARG B 1 128 ? -0.948 29.875 17.75 1 93 128 ARG B CA 1
ATOM 4734 C C . ARG B 1 128 ? 0.025 28.75 18.094 1 93 128 ARG B C 1
ATOM 4736 O O . ARG B 1 128 ? -0.356 27.75 18.719 1 93 128 ARG B O 1
ATOM 4743 N N . ALA B 1 129 ? 1.226 28.938 17.688 1 93.56 129 ALA B N 1
ATOM 4744 C CA . ALA B 1 129 ? 2.252 27.938 17.953 1 93.56 129 ALA B CA 1
ATOM 4745 C C . ALA B 1 129 ? 3.068 28.312 19.188 1 93.56 129 ALA B C 1
ATOM 4747 O O . ALA B 1 129 ? 3.322 29.484 19.438 1 93.56 129 ALA B O 1
ATOM 4748 N N . GLN B 1 130 ? 3.402 27.266 19.906 1 92.44 130 GLN B N 1
ATOM 4749 C CA . GLN B 1 130 ? 4.441 27.469 20.906 1 92.44 130 GLN B CA 1
ATOM 4750 C C . GLN B 1 130 ? 5.789 27.75 20.25 1 92.44 130 GLN B C 1
ATOM 4752 O O . GLN B 1 130 ? 6.113 27.172 19.219 1 92.44 130 GLN B O 1
ATOM 4757 N N . LYS B 1 131 ? 6.512 28.625 20.906 1 88.25 131 LYS B N 1
ATOM 4758 C CA . LYS B 1 131 ? 7.801 29 20.344 1 88.25 131 LYS B CA 1
ATOM 4759 C C . LYS B 1 131 ? 8.773 27.828 20.344 1 88.25 131 LYS B C 1
ATOM 4761 O O . LYS B 1 131 ? 8.898 27.109 21.344 1 88.25 131 LYS B O 1
ATOM 4766 N N . LEU B 1 132 ? 9.328 27.656 19.203 1 83.25 132 LEU B N 1
ATOM 4767 C CA . LEU B 1 132 ? 10.375 26.641 19.078 1 83.25 132 LEU B CA 1
ATOM 4768 C C . LEU B 1 132 ? 11.719 27.188 19.562 1 83.25 132 LEU B C 1
ATOM 4770 O O . LEU B 1 132 ? 11.953 28.406 19.516 1 83.25 132 LEU B O 1
ATOM 4774 N N . ASP B 1 133 ? 12.547 26.25 19.984 1 77.19 133 ASP B N 1
ATOM 4775 C CA . ASP B 1 133 ? 13.859 26.656 20.469 1 77.19 133 ASP B CA 1
ATOM 4776 C C . ASP B 1 133 ? 14.797 26.984 19.312 1 77.19 133 ASP B C 1
ATOM 4778 O O . ASP B 1 133 ? 15.906 27.469 19.516 1 77.19 133 ASP B O 1
ATOM 4782 N N . TYR B 1 134 ? 14.336 26.75 18.109 1 78.12 134 TYR B N 1
ATOM 4783 C CA . TYR B 1 134 ? 15.117 27 16.906 1 78.12 134 TYR B CA 1
ATOM 4784 C C . TYR B 1 134 ? 14.219 27.484 15.758 1 78.12 134 TYR B C 1
ATOM 4786 O O . TYR B 1 134 ? 13 27.328 15.82 1 78.12 134 TYR B O 1
ATOM 4794 N N . GLU B 1 135 ? 14.945 28.156 14.875 1 81.19 135 GLU B N 1
ATOM 4795 C CA . GLU B 1 135 ? 14.242 28.516 13.648 1 81.19 135 GLU B CA 1
ATOM 4796 C C . GLU B 1 135 ? 14.344 27.406 12.609 1 81.19 135 GLU B C 1
ATOM 4798 O O . GLU B 1 135 ? 15.422 27.172 12.055 1 81.19 135 GLU B O 1
ATOM 4803 N N . LEU B 1 136 ? 13.305 26.797 12.305 1 82.38 136 LEU B N 1
ATOM 4804 C CA . LEU B 1 136 ? 13.281 25.578 11.492 1 82.38 136 LEU B CA 1
ATOM 4805 C C . LEU B 1 136 ? 13.867 25.844 10.109 1 82.38 136 LEU B C 1
ATOM 4807 O O . LEU B 1 136 ? 14.695 25.062 9.625 1 82.38 136 LEU B O 1
ATOM 4811 N N . ASP B 1 137 ? 13.531 26.938 9.539 1 78.62 137 ASP B N 1
ATOM 4812 C CA . ASP B 1 137 ? 13.938 27.234 8.172 1 78.62 137 ASP B CA 1
ATOM 4813 C C . ASP B 1 137 ? 15.43 27.562 8.094 1 78.62 137 ASP B C 1
ATOM 4815 O O . ASP B 1 137 ? 16.016 27.516 7.016 1 78.62 137 ASP B O 1
ATOM 4819 N N . GLU B 1 138 ? 15.977 27.891 9.203 1 74.5 138 GLU B N 1
ATOM 4820 C CA . GLU B 1 138 ? 17.375 28.312 9.219 1 74.5 138 GLU B CA 1
ATOM 4821 C C . GLU B 1 138 ? 18.297 27.141 9.562 1 74.5 138 GLU B C 1
ATOM 4823 O O . GLU B 1 138 ? 19.516 27.281 9.523 1 74.5 138 GLU B O 1
ATOM 4828 N N . LEU B 1 139 ? 17.641 26.062 9.852 1 76.75 139 LEU B N 1
ATOM 4829 C CA . LEU B 1 139 ? 18.469 24.906 10.18 1 76.75 139 LEU B CA 1
ATOM 4830 C C . LEU B 1 139 ? 19.172 24.359 8.93 1 76.75 139 LEU B C 1
ATOM 4832 O O . LEU B 1 139 ? 18.516 23.984 7.961 1 76.75 139 LEU B O 1
ATOM 4836 N N . GLU B 1 140 ? 20.453 24.547 8.953 1 66.88 140 GLU B N 1
ATOM 4837 C CA . GLU B 1 140 ? 21.234 24.094 7.812 1 66.88 140 GLU B CA 1
ATOM 4838 C C . GLU B 1 140 ? 21.344 22.578 7.789 1 66.88 140 GLU B C 1
ATOM 4840 O O . GLU B 1 140 ? 21.328 21.969 6.719 1 66.88 140 GLU B O 1
ATOM 4845 N N . ASP B 1 141 ? 21.562 22.031 9.023 1 64.44 141 ASP B N 1
ATOM 4846 C CA . ASP B 1 141 ? 21.719 20.578 9.102 1 64.44 141 ASP B CA 1
ATOM 4847 C C . ASP B 1 141 ? 20.781 19.984 10.148 1 64.44 141 ASP B C 1
ATOM 4849 O O . ASP B 1 141 ? 20.891 20.297 11.336 1 64.44 141 ASP B O 1
ATOM 4853 N N . MET B 1 142 ? 19.828 19.25 9.617 1 63 142 MET B N 1
ATOM 4854 C CA . MET B 1 142 ? 18.844 18.641 10.508 1 63 142 MET B CA 1
ATOM 4855 C C . MET B 1 142 ? 19.531 17.672 11.477 1 63 142 MET B C 1
ATOM 4857 O O . MET B 1 142 ? 18.938 17.281 12.484 1 63 142 MET B O 1
ATOM 4861 N N . ARG B 1 143 ? 20.781 17.203 11.164 1 60.22 143 ARG B N 1
ATOM 4862 C CA . ARG B 1 143 ? 21.5 16.266 12.016 1 60.22 143 ARG B CA 1
ATOM 4863 C C . ARG B 1 143 ? 21.828 16.891 13.367 1 60.22 143 ARG B C 1
ATOM 4865 O O . ARG B 1 143 ? 22.203 16.188 14.312 1 60.22 143 ARG B O 1
ATOM 4872 N N . GLN B 1 144 ? 21.891 18.109 13.344 1 51.38 144 GLN B N 1
ATOM 4873 C CA . GLN B 1 144 ? 22.391 18.828 14.516 1 51.38 144 GLN B CA 1
ATOM 4874 C C . GLN B 1 144 ? 21.375 18.797 15.648 1 51.38 144 GLN B C 1
ATOM 4876 O O . GLN B 1 144 ? 21.719 19.031 16.812 1 51.38 144 GLN B O 1
ATOM 4881 N N . SER B 1 145 ? 20.203 18.547 15.289 1 52.72 145 SER B N 1
ATOM 4882 C CA . SER B 1 145 ? 19.25 18.562 16.391 1 52.72 145 SER B CA 1
ATOM 4883 C C . SER B 1 145 ? 18.625 17.203 16.625 1 52.72 145 SER B C 1
ATOM 4885 O O . SER B 1 145 ? 17.766 16.766 15.844 1 52.72 145 SER B O 1
ATOM 4887 N N . ARG B 1 146 ? 19.312 16.406 17.406 1 52.38 146 ARG B N 1
ATOM 4888 C CA . ARG B 1 146 ? 18.875 15.062 17.766 1 52.38 146 ARG B CA 1
ATOM 4889 C C . ARG B 1 146 ? 17.375 15.031 18.031 1 52.38 146 ARG B C 1
ATOM 4891 O O . ARG B 1 146 ? 16.688 14.055 17.688 1 52.38 146 ARG B O 1
ATOM 4898 N N . SER B 1 147 ? 16.859 16.078 18.703 1 53.41 147 SER B N 1
ATOM 4899 C CA . SER B 1 147 ? 15.453 16.141 19.094 1 53.41 147 SER B CA 1
ATOM 4900 C C . SER B 1 147 ? 14.547 16.281 17.875 1 53.41 147 SER B C 1
ATOM 4902 O O . SER B 1 147 ? 13.375 15.883 17.922 1 53.41 147 SER B O 1
ATOM 4904 N N . LEU B 1 148 ? 15.125 16.797 16.859 1 57.91 148 LEU B N 1
ATOM 4905 C CA . LEU B 1 148 ? 14.281 17.094 15.711 1 57.91 148 LEU B CA 1
ATOM 4906 C C . LEU B 1 148 ? 13.953 15.82 14.938 1 57.91 148 LEU B C 1
ATOM 4908 O O . LEU B 1 148 ? 12.961 15.773 14.203 1 57.91 148 LEU B O 1
ATOM 4912 N N . HIS B 1 149 ? 14.672 14.789 15.289 1 57.81 149 HIS B N 1
ATOM 4913 C CA . HIS B 1 149 ? 14.414 13.562 14.539 1 57.81 149 HIS B CA 1
ATOM 4914 C C . HIS B 1 149 ? 13.172 12.852 15.047 1 57.81 149 HIS B C 1
ATOM 4916 O O . HIS B 1 149 ? 12.578 12.047 14.336 1 57.81 149 HIS B O 1
ATOM 4922 N N . THR B 1 150 ? 12.727 13.43 16.156 1 61.47 150 THR B N 1
ATOM 4923 C CA . THR B 1 150 ? 11.672 12.602 16.719 1 61.47 150 THR B CA 1
ATOM 4924 C C . THR B 1 150 ? 10.32 13.312 16.625 1 61.47 150 THR B C 1
ATOM 4926 O O . THR B 1 150 ? 9.273 12.672 16.672 1 61.47 150 THR B O 1
ATOM 4929 N N . LYS B 1 151 ? 10.359 14.492 16.422 1 82.06 151 LYS B N 1
ATOM 4930 C CA . LYS B 1 151 ? 9.094 15.203 16.328 1 82.06 151 LYS B CA 1
ATOM 4931 C C . LYS B 1 151 ? 8.727 15.508 14.875 1 82.06 151 LYS B C 1
ATOM 4933 O O . LYS B 1 151 ? 8.852 16.641 14.422 1 82.06 151 LYS B O 1
ATOM 4938 N N . ARG B 1 152 ? 8.188 14.453 14.305 1 87.56 152 ARG B N 1
ATOM 4939 C CA . ARG B 1 152 ? 7.91 14.547 12.875 1 87.56 152 ARG B CA 1
ATOM 4940 C C . ARG B 1 152 ? 6.867 15.625 12.594 1 87.56 152 ARG B C 1
ATOM 4942 O O . ARG B 1 152 ? 6.844 16.203 11.508 1 87.56 152 ARG B O 1
ATOM 4949 N N . TYR B 1 153 ? 6.051 15.953 13.641 1 90 153 TYR B N 1
ATOM 4950 C CA . TYR B 1 153 ? 5.031 16.984 13.453 1 90 153 TYR B CA 1
ATOM 4951 C C . TYR B 1 153 ? 5.66 18.359 13.367 1 90 153 TYR B C 1
ATOM 4953 O O . TYR B 1 153 ? 4.977 19.344 13.07 1 90 153 TYR B O 1
ATOM 4961 N N . VAL B 1 154 ? 6.992 18.469 13.539 1 88.81 154 VAL B N 1
ATOM 4962 C CA . VAL B 1 154 ? 7.719 19.734 13.375 1 88.81 154 VAL B CA 1
ATOM 4963 C C . VAL B 1 154 ? 8.805 19.562 12.305 1 88.81 154 VAL B C 1
ATOM 4965 O O . VAL B 1 154 ? 8.867 20.344 11.352 1 88.81 154 VAL B O 1
ATOM 4968 N N . SER B 1 155 ? 9.57 18.438 12.391 1 88.31 155 SER B N 1
ATOM 4969 C CA . SER B 1 155 ? 10.727 18.266 11.523 1 88.31 155 SER B CA 1
ATOM 4970 C C . SER B 1 155 ? 10.312 18.141 10.062 1 88.31 155 SER B C 1
ATOM 4972 O O . SER B 1 155 ? 11.047 18.547 9.156 1 88.31 155 SER B O 1
ATOM 4974 N N . LEU B 1 156 ? 9.195 17.609 9.836 1 92.06 156 LEU B N 1
ATOM 4975 C CA . LEU B 1 156 ? 8.727 17.375 8.477 1 92.06 156 LEU B CA 1
ATOM 4976 C C . LEU B 1 156 ? 8.469 18.703 7.758 1 92.06 156 LEU B C 1
ATOM 4978 O O . LEU B 1 156 ? 8.367 18.734 6.527 1 92.06 156 LEU B O 1
ATOM 4982 N N . ARG B 1 157 ? 8.359 19.734 8.531 1 91.88 157 ARG B N 1
ATOM 4983 C CA . ARG B 1 157 ? 8.102 21.047 7.953 1 91.88 157 ARG B CA 1
ATOM 4984 C C . ARG B 1 157 ? 9.336 21.594 7.242 1 91.88 157 ARG B C 1
ATOM 4986 O O . ARG B 1 157 ? 9.234 22.469 6.387 1 91.88 157 ARG B O 1
ATOM 4993 N N . HIS B 1 158 ? 10.477 21.172 7.754 1 90.06 158 HIS B N 1
ATOM 4994 C CA . HIS B 1 158 ? 11.711 21.562 7.082 1 90.06 158 HIS B CA 1
ATOM 4995 C C . HIS B 1 158 ? 11.766 21.016 5.664 1 90.06 158 HIS B C 1
ATOM 4997 O O . HIS B 1 158 ? 11.383 19.875 5.418 1 90.06 158 HIS B O 1
ATOM 5003 N N . SER B 1 159 ? 12.273 21.828 4.77 1 89.81 159 SER B N 1
ATOM 5004 C CA . SER B 1 159 ? 12.273 21.469 3.355 1 89.81 159 SER B CA 1
ATOM 5005 C C . SER B 1 159 ? 13.039 20.172 3.115 1 89.81 159 SER B C 1
ATOM 5007 O O . SER B 1 159 ? 12.656 19.375 2.258 1 89.81 159 SER B O 1
ATOM 5009 N N . PHE B 1 160 ? 14.125 19.922 3.863 1 90.62 160 PHE B N 1
ATOM 5010 C CA . PHE B 1 160 ? 14.93 18.703 3.746 1 90.62 160 PHE B CA 1
ATOM 5011 C C . PHE B 1 160 ? 14.07 17.469 3.986 1 90.62 160 PHE B C 1
ATOM 5013 O O . PHE B 1 160 ? 13.961 16.609 3.109 1 90.62 160 PHE B O 1
ATOM 5020 N N . MET B 1 161 ? 13.438 17.438 5.109 1 92.12 161 MET B N 1
ATOM 5021 C CA . MET B 1 161 ? 12.617 16.281 5.48 1 92.12 161 MET B CA 1
ATOM 5022 C C . MET B 1 161 ? 11.375 16.188 4.602 1 92.12 161 MET B C 1
ATOM 5024 O O . MET B 1 161 ? 10.961 15.102 4.215 1 92.12 161 MET B O 1
ATOM 5028 N N . HIS B 1 162 ? 10.805 17.328 4.324 1 94 162 HIS B N 1
ATOM 5029 C CA . HIS B 1 162 ? 9.609 17.391 3.49 1 94 162 HIS B CA 1
ATOM 5030 C C . HIS B 1 162 ? 9.852 16.719 2.141 1 94 162 HIS B C 1
ATOM 5032 O O . HIS B 1 162 ? 9.062 15.867 1.716 1 94 162 HIS B O 1
ATOM 5038 N N . HIS B 1 163 ? 10.922 17.062 1.512 1 95.25 163 HIS B N 1
ATOM 5039 C CA . HIS B 1 163 ? 11.211 16.547 0.176 1 95.25 163 HIS B CA 1
ATOM 5040 C C . HIS B 1 163 ? 11.617 15.086 0.223 1 95.25 163 HIS B C 1
ATOM 5042 O O . HIS B 1 163 ? 11.398 14.344 -0.739 1 95.25 163 HIS B O 1
ATOM 5048 N N . ILE B 1 164 ? 12.211 14.625 1.324 1 95.81 164 ILE B N 1
ATOM 5049 C CA . ILE B 1 164 ? 12.547 13.219 1.472 1 95.81 164 ILE B CA 1
ATOM 5050 C C . ILE B 1 164 ? 11.281 12.367 1.369 1 95.81 164 ILE B C 1
ATOM 5052 O O . ILE B 1 164 ? 11.25 11.375 0.64 1 95.81 164 ILE B O 1
ATOM 5056 N N . PHE B 1 165 ? 10.234 12.82 1.983 1 97 165 PHE B N 1
ATOM 5057 C CA . PHE B 1 165 ? 9.047 11.984 2.025 1 97 165 PHE B CA 1
ATOM 5058 C C . PHE B 1 165 ? 8.188 12.203 0.788 1 97 165 PHE B C 1
ATOM 5060 O O . PHE B 1 165 ? 7.445 11.305 0.373 1 97 165 PHE B O 1
ATOM 5067 N N . LYS B 1 166 ? 8.305 13.367 0.18 1 97.56 166 LYS B N 1
ATOM 5068 C CA . LYS B 1 166 ? 7.719 13.516 -1.15 1 97.56 166 LYS B CA 1
ATOM 5069 C C . LYS B 1 166 ? 8.383 12.57 -2.148 1 97.56 166 LYS B C 1
ATOM 5071 O O . LYS B 1 166 ? 7.703 11.961 -2.982 1 97.56 166 LYS B O 1
ATOM 5076 N N . LEU B 1 167 ? 9.688 12.5 -2.027 1 98.25 167 LEU B N 1
ATOM 5077 C CA . LEU B 1 167 ? 10.438 11.602 -2.896 1 98.25 167 LEU B CA 1
ATOM 5078 C C . LEU B 1 167 ? 10.086 10.148 -2.611 1 98.25 167 LEU B C 1
ATOM 5080 O O . LEU B 1 167 ? 9.984 9.336 -3.535 1 98.25 167 LEU B O 1
ATOM 5084 N N . GLN B 1 168 ? 9.945 9.773 -1.362 1 98.62 168 GLN B N 1
ATOM 5085 C CA . GLN B 1 168 ? 9.539 8.414 -1.009 1 98.62 168 GLN B CA 1
ATOM 5086 C C . GLN B 1 168 ? 8.203 8.055 -1.642 1 98.62 168 GLN B C 1
ATOM 5088 O O . GLN B 1 168 ? 8.023 6.949 -2.154 1 98.62 168 GLN B O 1
ATOM 5093 N N . SER B 1 169 ? 7.25 8.977 -1.552 1 98.56 169 SER B N 1
ATOM 5094 C CA . SER B 1 169 ? 5.961 8.797 -2.209 1 98.56 169 SER B CA 1
ATOM 5095 C C . SER B 1 169 ? 6.133 8.555 -3.705 1 98.56 169 SER B C 1
ATOM 5097 O O . SER B 1 169 ? 5.453 7.707 -4.285 1 98.56 169 SER B O 1
ATOM 5099 N N . LEU B 1 170 ? 7.027 9.32 -4.309 1 98.62 170 LEU B N 1
ATOM 5100 C CA . LEU B 1 170 ? 7.285 9.156 -5.738 1 98.62 170 LEU B CA 1
ATOM 5101 C C . LEU B 1 170 ? 7.828 7.766 -6.039 1 98.62 170 LEU B C 1
ATOM 5103 O O . LEU B 1 170 ? 7.453 7.156 -7.043 1 98.62 170 LEU B O 1
ATOM 5107 N N . ILE B 1 171 ? 8.703 7.234 -5.238 1 98.81 171 ILE B N 1
ATOM 5108 C CA . ILE B 1 171 ? 9.258 5.895 -5.422 1 98.81 171 ILE B CA 1
ATOM 5109 C C . ILE B 1 171 ? 8.133 4.863 -5.402 1 98.81 171 ILE B C 1
ATOM 5111 O O . ILE B 1 171 ? 8.062 4 -6.277 1 98.81 171 ILE B O 1
ATOM 5115 N N . GLY B 1 172 ? 7.246 4.965 -4.348 1 98.62 172 GLY B N 1
ATOM 5116 C CA . GLY B 1 172 ? 6.105 4.062 -4.301 1 98.62 172 GLY B CA 1
ATOM 5117 C C . GLY B 1 172 ? 5.242 4.125 -5.547 1 98.62 172 GLY B C 1
ATOM 5118 O O . GLY B 1 172 ? 4.836 3.09 -6.078 1 98.62 172 GLY B O 1
ATOM 5119 N N . ARG B 1 173 ? 4.977 5.305 -5.996 1 98.56 173 ARG B N 1
ATOM 5120 C CA . ARG B 1 173 ? 4.168 5.52 -7.191 1 98.56 173 ARG B CA 1
ATOM 5121 C C . ARG B 1 173 ? 4.805 4.859 -8.406 1 98.56 173 ARG B C 1
ATOM 5123 O O . ARG B 1 173 ? 4.125 4.168 -9.172 1 98.56 173 ARG B O 1
ATOM 5130 N N . LYS B 1 174 ? 6.066 5.074 -8.609 1 98.75 174 LYS B N 1
ATOM 5131 C CA . LYS B 1 174 ? 6.762 4.551 -9.781 1 98.75 174 LYS B CA 1
ATOM 5132 C C . LYS B 1 174 ? 6.898 3.033 -9.703 1 98.75 174 LYS B C 1
ATOM 5134 O O . LYS B 1 174 ? 6.848 2.346 -10.727 1 98.75 174 LYS B O 1
ATOM 5139 N N . PHE B 1 175 ? 7.09 2.527 -8.523 1 98.81 175 PHE B N 1
ATOM 5140 C CA . PHE B 1 175 ? 7.078 1.082 -8.336 1 98.81 175 PHE B CA 1
ATOM 5141 C C . PHE B 1 175 ? 5.77 0.483 -8.844 1 98.81 175 PHE B C 1
ATOM 5143 O O . PHE B 1 175 ? 5.781 -0.454 -9.648 1 98.81 175 PHE B O 1
ATOM 5150 N N . CYS B 1 176 ? 4.676 1.035 -8.352 1 98.75 176 CYS B N 1
ATOM 5151 C CA . CYS B 1 176 ? 3.369 0.521 -8.742 1 98.75 176 CYS B CA 1
ATOM 5152 C C . CYS B 1 176 ? 3.158 0.655 -10.242 1 98.75 176 CYS B C 1
ATOM 5154 O O . CYS B 1 176 ? 2.686 -0.279 -10.898 1 98.75 176 CYS B O 1
ATOM 5156 N N . GLU B 1 177 ? 3.514 1.813 -10.75 1 98.5 177 GLU B N 1
ATOM 5157 C CA . GLU B 1 177 ? 3.367 2.047 -12.18 1 98.5 177 GLU B CA 1
ATOM 5158 C C . GLU B 1 177 ? 4.125 0.999 -12.992 1 98.5 177 GLU B C 1
ATOM 5160 O O . GLU B 1 177 ? 3.598 0.455 -13.961 1 98.5 177 GLU B O 1
ATOM 5165 N N . TYR B 1 178 ? 5.328 0.749 -12.625 1 98.69 178 TYR B N 1
ATOM 5166 C CA . TYR B 1 178 ? 6.141 -0.244 -13.328 1 98.69 178 TYR B CA 1
ATOM 5167 C C . TYR B 1 178 ? 5.5 -1.625 -13.242 1 98.69 178 TYR B C 1
ATOM 5169 O O . TYR B 1 178 ? 5.391 -2.326 -14.25 1 98.69 178 TYR B O 1
ATOM 5177 N N . MET B 1 179 ? 5.152 -2.041 -12.016 1 98.75 179 MET B N 1
ATOM 5178 C CA . MET B 1 179 ? 4.594 -3.377 -11.82 1 98.75 179 MET B CA 1
ATOM 5179 C C . MET B 1 179 ? 3.326 -3.562 -12.648 1 98.75 179 MET B C 1
ATOM 5181 O O . MET B 1 179 ? 3.15 -4.594 -13.305 1 98.75 179 MET B O 1
ATOM 5185 N N . TYR B 1 180 ? 2.453 -2.539 -12.641 1 98.06 180 TYR B N 1
ATOM 5186 C CA . TYR B 1 180 ? 1.251 -2.604 -13.461 1 98.06 180 TYR B CA 1
ATOM 5187 C C . TYR B 1 180 ? 1.608 -2.734 -14.938 1 98.06 180 TYR B C 1
ATOM 5189 O O . TYR B 1 180 ? 0.968 -3.486 -15.672 1 98.06 180 TYR B O 1
ATOM 5197 N N . SER B 1 181 ? 2.621 -2.016 -15.383 1 97.88 181 SER B N 1
ATOM 5198 C CA . SER B 1 181 ? 3.02 -2.035 -16.781 1 97.88 181 SER B CA 1
ATOM 5199 C C . SER B 1 181 ? 3.523 -3.414 -17.203 1 97.88 181 SER B C 1
ATOM 5201 O O . SER B 1 181 ? 3.549 -3.74 -18.391 1 97.88 181 SER B O 1
ATOM 5203 N N . LYS B 1 182 ? 3.949 -4.219 -16.219 1 96.5 182 LYS B N 1
ATOM 5204 C CA . LYS B 1 182 ? 4.441 -5.57 -16.484 1 96.5 182 LYS B CA 1
ATOM 5205 C C . LYS B 1 182 ? 3.385 -6.613 -16.141 1 96.5 182 LYS B C 1
ATOM 5207 O O . LYS B 1 182 ? 3.707 -7.785 -15.938 1 96.5 182 LYS B O 1
ATOM 5212 N N . ASP B 1 183 ? 2.127 -6.156 -15.906 1 93.94 183 ASP B N 1
ATOM 5213 C CA . ASP B 1 183 ? 0.935 -6.98 -15.742 1 93.94 183 ASP B CA 1
ATOM 5214 C C . ASP B 1 183 ? 0.951 -7.711 -14.398 1 93.94 183 ASP B C 1
ATOM 5216 O O . ASP B 1 183 ? 0.469 -8.836 -14.297 1 93.94 183 ASP B O 1
ATOM 5220 N N . PHE B 1 184 ? 1.651 -7.168 -13.469 1 98.12 184 PHE B N 1
ATOM 5221 C CA . PHE B 1 184 ? 1.546 -7.691 -12.117 1 98.12 184 PHE B CA 1
ATOM 5222 C C . PHE B 1 184 ? 0.218 -7.289 -11.484 1 98.12 184 PHE B C 1
ATOM 5224 O O . PHE B 1 184 ? -0.342 -6.242 -11.812 1 98.12 184 PHE B O 1
ATOM 5231 N N . THR B 1 185 ? -0.272 -8.133 -10.586 1 98.31 185 THR B N 1
ATOM 5232 C CA . THR B 1 185 ? -1.491 -7.875 -9.828 1 98.31 185 THR B CA 1
ATOM 5233 C C . THR B 1 185 ? -1.16 -7.473 -8.391 1 98.31 185 THR B C 1
ATOM 5235 O O . THR B 1 185 ? -0.415 -8.172 -7.703 1 98.31 185 THR B O 1
ATOM 5238 N N . GLU B 1 186 ? -1.69 -6.316 -8.016 1 98.75 186 GLU B N 1
ATOM 5239 C CA . GLU B 1 186 ? -1.499 -5.898 -6.625 1 98.75 186 GLU B CA 1
ATOM 5240 C C . GLU B 1 186 ? -2.309 -6.77 -5.672 1 98.75 186 GLU B C 1
ATOM 5242 O O . GLU B 1 186 ? -3.494 -7.016 -5.898 1 98.75 186 GLU B O 1
ATOM 5247 N N . ILE B 1 187 ? -1.651 -7.27 -4.652 1 98.38 187 ILE B N 1
ATOM 5248 C CA . ILE B 1 187 ? -2.328 -8.062 -3.629 1 98.38 187 ILE B CA 1
ATOM 5249 C C . ILE B 1 187 ? -1.994 -7.504 -2.246 1 98.38 187 ILE B C 1
ATOM 5251 O O . ILE B 1 187 ? -1.136 -6.629 -2.111 1 98.38 187 ILE B O 1
ATOM 5255 N N . HIS B 1 188 ? -2.711 -7.918 -1.294 1 97.44 188 HIS B N 1
ATOM 5256 C CA . HIS B 1 188 ? -2.5 -7.551 0.102 1 97.44 188 HIS B CA 1
ATOM 5257 C C . HIS B 1 188 ? -2.441 -8.789 0.993 1 97.44 188 HIS B C 1
ATOM 5259 O O . HIS B 1 188 ? -3.473 -9.406 1.273 1 97.44 188 HIS B O 1
ATOM 5265 N N . THR B 1 189 ? -1.298 -9.086 1.434 1 95.38 189 THR B N 1
ATOM 5266 C CA . THR B 1 189 ? -1.094 -10.273 2.258 1 95.38 189 THR B CA 1
ATOM 5267 C C . THR B 1 189 ? -1.25 -9.938 3.738 1 95.38 189 THR B C 1
ATOM 5269 O O . THR B 1 189 ? -1.069 -8.781 4.141 1 95.38 189 THR B O 1
ATOM 5272 N N . PRO B 1 190 ? -1.58 -10.898 4.531 1 93.75 190 PRO B N 1
ATOM 5273 C CA . PRO B 1 190 ? -1.754 -10.633 5.961 1 93.75 190 PRO B CA 1
ATOM 5274 C C . PRO B 1 190 ? -0.428 -10.414 6.684 1 93.75 190 PRO B C 1
ATOM 5276 O O . PRO B 1 190 ? 0.61 -10.914 6.25 1 93.75 190 PRO B O 1
ATOM 5279 N N . HIS B 1 191 ? -0.535 -9.664 7.789 1 94.75 191 HIS B N 1
ATOM 5280 C CA . HIS B 1 191 ? 0.625 -9.414 8.641 1 94.75 191 HIS B CA 1
ATOM 5281 C C . HIS B 1 191 ? 0.651 -10.367 9.828 1 94.75 191 HIS B C 1
ATOM 5283 O O . HIS B 1 191 ? 1.719 -10.656 10.375 1 94.75 191 HIS B O 1
ATOM 5289 N N . ILE B 1 192 ? -0.499 -10.805 10.234 1 92.81 192 ILE B N 1
ATOM 5290 C CA . ILE B 1 192 ? -0.605 -11.797 11.297 1 92.81 192 ILE B CA 1
ATOM 5291 C C . ILE B 1 192 ? -0.512 -13.203 10.703 1 92.81 192 ILE B C 1
ATOM 5293 O O . ILE B 1 192 ? -1.341 -13.594 9.883 1 92.81 192 ILE B O 1
ATOM 5297 N N . VAL B 1 193 ? 0.466 -13.93 11.086 1 88.44 193 VAL B N 1
ATOM 5298 C CA . VAL B 1 193 ? 0.651 -15.273 10.555 1 88.44 193 VAL B CA 1
ATOM 5299 C C . VAL B 1 193 ? 0.84 -16.266 11.703 1 88.44 193 VAL B C 1
ATOM 5301 O O . VAL B 1 193 ? 1.126 -15.859 12.828 1 88.44 193 VAL B O 1
ATOM 5304 N N . LYS B 1 194 ? 0.63 -17.516 11.344 1 81.88 194 LYS B N 1
ATOM 5305 C CA . LYS B 1 194 ? 0.889 -18.547 12.336 1 81.88 194 LYS B CA 1
ATOM 5306 C C . LYS B 1 194 ? 2.371 -18.609 12.695 1 81.88 194 LYS B C 1
ATOM 5308 O O . LYS B 1 194 ? 3.23 -18.375 11.844 1 81.88 194 LYS B O 1
ATOM 5313 N N . ASN B 1 195 ? 2.549 -18.906 13.93 1 71.19 195 ASN B N 1
ATOM 5314 C CA . ASN B 1 195 ? 3.924 -19.031 14.398 1 71.19 195 ASN B CA 1
ATOM 5315 C C . ASN B 1 195 ? 4.695 -20.078 13.609 1 71.19 195 ASN B C 1
ATOM 5317 O O . ASN B 1 195 ? 4.281 -21.25 13.547 1 71.19 195 ASN B O 1
ATOM 5321 N N . GLN B 1 196 ? 5.645 -19.672 12.883 1 64.12 196 GLN B N 1
ATOM 5322 C CA . GLN B 1 196 ? 6.398 -20.578 12.023 1 64.12 196 GLN B CA 1
ATOM 5323 C C . GLN B 1 196 ? 7.504 -21.281 12.805 1 64.12 196 GLN B C 1
ATOM 5325 O O . GLN B 1 196 ? 8.008 -22.312 12.367 1 64.12 196 GLN B O 1
ATOM 5330 N N . SER B 1 197 ? 8.023 -20.703 13.805 1 58.75 197 SER B N 1
ATOM 5331 C CA . SER B 1 197 ? 9.062 -21.406 14.539 1 58.75 197 SER B CA 1
ATOM 5332 C C . SER B 1 197 ? 9 -21.094 16.031 1 58.75 197 SER B C 1
ATOM 5334 O O . SER B 1 197 ? 8.617 -19.984 16.422 1 58.75 197 SER B O 1
ATOM 5336 N N . ASP B 1 198 ? 8.898 -22.031 16.891 1 51.69 198 ASP B N 1
ATOM 5337 C CA . ASP B 1 198 ? 8.977 -21.906 18.344 1 51.69 198 ASP B CA 1
ATOM 5338 C C . ASP B 1 198 ? 10.133 -21.016 18.766 1 51.69 198 ASP B C 1
ATOM 5340 O O . ASP B 1 198 ? 10.094 -20.391 19.828 1 51.69 198 ASP B O 1
ATOM 5344 N N . ASN B 1 199 ? 11.148 -20.969 17.859 1 48.69 199 ASN B N 1
ATOM 5345 C CA . ASN B 1 199 ? 12.406 -20.344 18.266 1 48.69 199 ASN B CA 1
ATOM 5346 C C . ASN B 1 199 ? 12.68 -19.062 17.469 1 48.69 199 ASN B C 1
ATOM 5348 O O . ASN B 1 199 ? 13.812 -18.594 17.422 1 48.69 199 ASN B O 1
ATOM 5352 N N . ASN B 1 200 ? 11.602 -18.688 16.781 1 58.31 200 ASN B N 1
ATOM 5353 C CA . ASN B 1 200 ? 11.922 -17.547 15.945 1 58.31 200 ASN B CA 1
ATOM 5354 C C . ASN B 1 200 ? 12.086 -16.281 16.781 1 58.31 200 ASN B C 1
ATOM 5356 O O . ASN B 1 200 ? 11.102 -15.633 17.156 1 58.31 200 ASN B O 1
ATOM 5360 N N . ILE B 1 201 ? 13.352 -15.938 17.25 1 58.75 201 ILE B N 1
ATOM 5361 C CA . ILE B 1 201 ? 13.695 -14.844 18.156 1 58.75 201 ILE B CA 1
ATOM 5362 C C . ILE B 1 201 ? 13.539 -13.516 17.422 1 58.75 201 ILE B C 1
ATOM 5364 O O . ILE B 1 201 ? 13.414 -12.461 18.062 1 58.75 201 ILE B O 1
ATOM 5368 N N . SER B 1 202 ? 13.242 -13.633 16.172 1 74.75 202 SER B N 1
ATOM 5369 C CA . SER B 1 202 ? 13.273 -12.375 15.438 1 74.75 202 SER B CA 1
ATOM 5370 C C . SER B 1 202 ? 11.859 -11.906 15.086 1 74.75 202 SER B C 1
ATOM 5372 O O . SER B 1 202 ? 11.688 -10.922 14.367 1 74.75 202 SER B O 1
ATOM 5374 N N . SER B 1 203 ? 10.922 -12.625 15.75 1 86.56 203 SER B N 1
ATOM 5375 C CA . SER B 1 203 ? 9.562 -12.227 15.391 1 86.56 203 SER B CA 1
ATOM 5376 C C . SER B 1 203 ? 8.797 -11.734 16.609 1 86.56 203 SER B C 1
ATOM 5378 O O . SER B 1 203 ? 9.117 -12.102 17.75 1 86.56 203 SER B O 1
ATOM 5380 N N . PHE B 1 204 ? 7.871 -10.844 16.438 1 91.38 204 PHE B N 1
ATOM 5381 C CA . PHE B 1 204 ? 6.953 -10.406 17.484 1 91.38 204 PHE B CA 1
ATOM 5382 C C . PHE B 1 204 ? 5.77 -11.359 17.609 1 91.38 204 PHE B C 1
ATOM 5384 O O . PHE B 1 204 ? 4.984 -11.5 16.672 1 91.38 204 PHE B O 1
ATOM 5391 N N . THR B 1 205 ? 5.703 -12.008 18.75 1 91 205 THR B N 1
ATOM 5392 C CA . THR B 1 205 ? 4.652 -13 18.969 1 91 205 THR B CA 1
ATOM 5393 C C . THR B 1 205 ? 3.604 -12.477 19.938 1 91 205 THR B C 1
ATOM 5395 O O . THR B 1 205 ? 3.9 -11.617 20.781 1 91 205 THR B O 1
ATOM 5398 N N . PHE B 1 206 ? 2.326 -12.914 19.797 1 90 206 PHE B N 1
ATOM 5399 C CA . PHE B 1 206 ? 1.271 -12.508 20.719 1 90 206 PHE B CA 1
ATOM 5400 C C . PHE B 1 206 ? 0.102 -13.484 20.672 1 90 206 PHE B C 1
ATOM 5402 O O . PHE B 1 206 ? 0.082 -14.391 19.844 1 90 206 PHE B O 1
ATOM 5409 N N . ASP B 1 207 ? -0.756 -13.336 21.625 1 89.38 207 ASP B N 1
ATOM 5410 C CA . ASP B 1 207 ? -1.934 -14.195 21.734 1 89.38 207 ASP B CA 1
ATOM 5411 C C . ASP B 1 207 ? -3.014 -13.773 20.734 1 89.38 207 ASP B C 1
ATOM 5413 O O . ASP B 1 207 ? -3.33 -12.586 20.625 1 89.38 207 ASP B O 1
ATOM 5417 N N . TYR B 1 208 ? -3.477 -14.711 20.031 1 90.81 208 TYR B N 1
ATOM 5418 C CA . TYR B 1 208 ? -4.566 -14.547 19.078 1 90.81 208 TYR B CA 1
ATOM 5419 C C . TYR B 1 208 ? -5.676 -15.562 19.344 1 90.81 208 TYR B C 1
ATOM 5421 O O . TYR B 1 208 ? -5.66 -16.672 18.797 1 90.81 208 TYR B O 1
ATOM 5429 N N . PHE B 1 209 ? -6.691 -15.172 20.156 1 89.44 209 PHE B N 1
ATOM 5430 C CA . PHE B 1 209 ? -7.84 -15.984 20.547 1 89.44 209 PHE B CA 1
ATOM 5431 C C . PHE B 1 209 ? -7.391 -17.328 21.109 1 89.44 209 PHE B C 1
ATOM 5433 O O . PHE B 1 209 ? -7.938 -18.375 20.734 1 89.44 209 PHE B O 1
ATOM 5440 N N . GLY B 1 210 ? -6.375 -17.359 21.844 1 86.62 210 GLY B N 1
ATOM 5441 C CA . GLY B 1 210 ? -5.906 -18.562 22.5 1 86.62 210 GLY B CA 1
ATOM 5442 C C . GLY B 1 210 ? -4.785 -19.25 21.75 1 86.62 210 GLY B C 1
ATOM 5443 O O . GLY B 1 210 ? -4.184 -20.203 22.266 1 86.62 210 GLY B O 1
ATOM 5444 N N . ASN B 1 211 ? -4.496 -18.766 20.578 1 86.62 211 ASN B N 1
ATOM 5445 C CA . ASN B 1 211 ? -3.396 -19.312 19.781 1 86.62 211 ASN B CA 1
ATOM 5446 C C . ASN B 1 211 ? -2.229 -18.328 19.703 1 86.62 211 ASN B C 1
ATOM 5448 O O . ASN B 1 211 ? -2.42 -17.109 19.797 1 86.62 211 ASN B O 1
ATOM 5452 N N . SER B 1 212 ? -1.042 -18.891 19.562 1 87 212 SER B N 1
ATOM 5453 C CA . SER B 1 212 ? 0.139 -18.062 19.391 1 87 212 SER B CA 1
ATOM 5454 C C . SER B 1 212 ? 0.366 -17.719 17.922 1 87 212 SER B C 1
ATOM 5456 O O . SER B 1 212 ? 0.427 -18.625 17.078 1 87 212 SER B O 1
ATOM 5458 N N . VAL B 1 213 ? 0.49 -16.438 17.641 1 89.75 213 VAL B N 1
ATOM 5459 C CA . VAL B 1 213 ? 0.748 -15.969 16.281 1 89.75 213 VAL B CA 1
ATOM 5460 C C . VAL B 1 213 ? 1.939 -15.016 16.281 1 89.75 213 VAL B C 1
ATOM 5462 O O . VAL B 1 213 ? 2.455 -14.648 17.344 1 89.75 213 VAL B O 1
ATOM 5465 N N . GLU B 1 214 ? 2.398 -14.664 15.141 1 90.88 214 GLU B N 1
ATOM 5466 C CA . GLU B 1 214 ? 3.502 -13.719 15.008 1 90.88 214 GLU B CA 1
ATOM 5467 C C . GLU B 1 214 ? 3.242 -12.727 13.875 1 90.88 214 GLU B C 1
ATOM 5469 O O . GLU B 1 214 ? 2.414 -12.984 13 1 90.88 214 GLU B O 1
ATOM 5474 N N . LEU B 1 215 ? 3.879 -11.562 14 1 92.69 215 LEU B N 1
ATOM 5475 C CA . LEU B 1 215 ? 3.902 -10.641 12.867 1 92.69 215 LEU B CA 1
ATOM 5476 C C . LEU B 1 215 ? 4.898 -11.094 11.812 1 92.69 215 LEU B C 1
ATOM 5478 O O . LEU B 1 215 ? 5.992 -11.562 12.141 1 92.69 215 LEU B O 1
ATOM 5482 N N . THR B 1 216 ? 4.516 -10.969 10.586 1 91.12 216 THR B N 1
ATOM 5483 C CA . THR B 1 216 ? 5.281 -11.547 9.484 1 91.12 216 THR B CA 1
ATOM 5484 C C . THR B 1 216 ? 6.566 -10.766 9.25 1 91.12 216 THR B C 1
ATOM 5486 O O . THR B 1 216 ? 6.586 -9.539 9.367 1 91.12 216 THR B O 1
ATOM 5489 N N . THR B 1 217 ? 7.609 -11.422 8.891 1 89.75 217 THR B N 1
ATOM 5490 C CA . THR B 1 217 ? 8.883 -10.805 8.547 1 89.75 217 THR B CA 1
ATOM 5491 C C . THR B 1 217 ? 9.016 -10.641 7.035 1 89.75 217 THR B C 1
ATOM 5493 O O . THR B 1 217 ? 9.953 -10.008 6.551 1 89.75 217 THR B O 1
ATOM 5496 N N . SER B 1 218 ? 8.117 -11.273 6.312 1 88.06 218 SER B N 1
ATOM 5497 C CA . SER B 1 218 ? 8.117 -11.188 4.855 1 88.06 218 SER B CA 1
ATOM 5498 C C . SER B 1 218 ? 6.758 -11.578 4.285 1 88.06 218 SER B C 1
ATOM 5500 O O . SER B 1 218 ? 5.988 -12.289 4.926 1 88.06 218 SER B O 1
ATOM 5502 N N . SER B 1 219 ? 6.484 -11.133 3.098 1 89.94 219 SER B N 1
ATOM 5503 C CA . SER B 1 219 ? 5.215 -11.453 2.453 1 89.94 219 SER B CA 1
ATOM 5504 C C . SER B 1 219 ? 5.352 -12.688 1.558 1 89.94 219 SER B C 1
ATOM 5506 O O . SER B 1 219 ? 4.391 -13.086 0.898 1 89.94 219 SER B O 1
ATOM 5508 N N . HIS B 1 220 ? 6.453 -13.328 1.544 1 89.12 220 HIS B N 1
ATOM 5509 C CA . HIS B 1 220 ? 6.781 -14.383 0.591 1 89.12 220 HIS B CA 1
ATOM 5510 C C . HIS B 1 220 ? 5.777 -15.523 0.667 1 89.12 220 HIS B C 1
ATOM 5512 O O . HIS B 1 220 ? 5.324 -16.031 -0.363 1 89.12 220 HIS B O 1
ATOM 5518 N N . LEU B 1 221 ? 5.445 -15.961 1.832 1 88.44 221 LEU B N 1
ATOM 5519 C CA . LEU B 1 221 ? 4.586 -17.125 2.016 1 88.44 221 LEU B CA 1
ATOM 5520 C C . LEU B 1 221 ? 3.256 -16.938 1.29 1 88.44 221 LEU B C 1
ATOM 5522 O O . LEU B 1 221 ? 2.863 -17.781 0.481 1 88.44 221 LEU B O 1
ATOM 5526 N N . HIS B 1 222 ? 2.646 -15.891 1.565 1 93 222 HIS B N 1
ATOM 5527 C CA . HIS B 1 222 ? 1.318 -15.664 1.007 1 93 222 HIS B CA 1
ATOM 5528 C C . HIS B 1 222 ? 1.398 -15.25 -0.458 1 93 222 HIS B C 1
ATOM 5530 O O . HIS B 1 222 ? 0.483 -15.531 -1.237 1 93 222 HIS B O 1
ATOM 5536 N N . GLN B 1 223 ? 2.469 -14.602 -0.871 1 95.19 223 GLN B N 1
ATOM 5537 C CA . GLN B 1 223 ? 2.668 -14.344 -2.293 1 95.19 223 GLN B CA 1
ATOM 5538 C C . GLN B 1 223 ? 2.76 -15.648 -3.078 1 95.19 223 GLN B C 1
ATOM 5540 O O . GLN B 1 223 ? 2.145 -15.789 -4.137 1 95.19 223 GLN B O 1
ATOM 5545 N N . GLN B 1 224 ? 3.553 -16.578 -2.545 1 94.69 224 GLN B N 1
ATOM 5546 C CA . GLN B 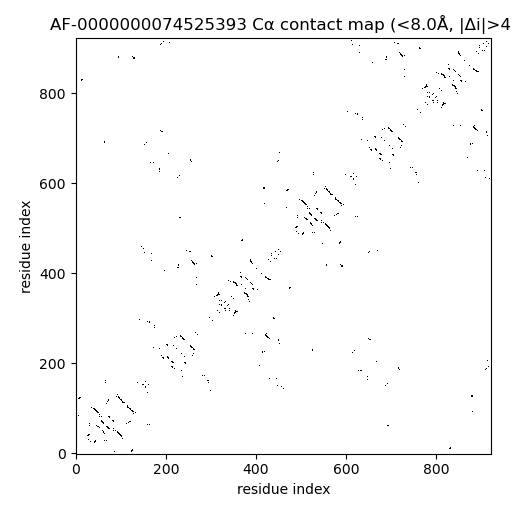1 224 ? 3.709 -17.859 -3.219 1 94.69 224 GLN B CA 1
ATOM 5547 C C . GLN B 1 224 ? 2.381 -18.609 -3.293 1 94.69 224 GLN B C 1
ATOM 5549 O O . GLN B 1 224 ? 2.064 -19.219 -4.316 1 94.69 224 GLN B O 1
ATOM 5554 N N . LEU B 1 225 ? 1.62 -18.531 -2.217 1 94.31 225 LEU B N 1
ATOM 5555 C CA . LEU B 1 225 ? 0.3 -19.156 -2.227 1 94.31 225 LEU B CA 1
ATOM 5556 C C . LEU B 1 225 ? -0.581 -18.531 -3.311 1 94.31 225 LEU B C 1
ATOM 5558 O O . LEU B 1 225 ? -1.292 -19.25 -4.02 1 94.31 225 LEU B O 1
ATOM 5562 N N . ALA B 1 226 ? -0.545 -17.219 -3.418 1 96.12 226 ALA B N 1
ATOM 5563 C CA . ALA B 1 226 ? -1.332 -16.547 -4.441 1 96.12 226 ALA B CA 1
ATOM 5564 C C . ALA B 1 226 ? -0.893 -16.969 -5.84 1 96.12 226 ALA B C 1
ATOM 5566 O O . ALA B 1 226 ? -1.728 -17.156 -6.73 1 96.12 226 ALA B O 1
ATOM 5567 N N . ILE B 1 227 ? 0.381 -17.109 -6.051 1 96.5 227 ILE B N 1
ATOM 5568 C CA . ILE B 1 227 ? 0.925 -17.516 -7.344 1 96.5 227 ILE B CA 1
ATOM 5569 C C . ILE B 1 227 ? 0.444 -18.922 -7.691 1 96.5 227 ILE B C 1
ATOM 5571 O O . ILE B 1 227 ? -0.014 -19.172 -8.805 1 96.5 227 ILE B O 1
ATOM 5575 N N . HIS B 1 228 ? 0.502 -19.812 -6.707 1 94.5 228 HIS B N 1
ATOM 5576 C CA . HIS B 1 228 ? 0.023 -21.172 -6.949 1 94.5 228 HIS B CA 1
ATOM 5577 C C . HIS B 1 228 ? -1.484 -21.188 -7.18 1 94.5 228 HIS B C 1
ATOM 5579 O O . HIS B 1 228 ? -2.018 -22.141 -7.746 1 94.5 228 HIS B O 1
ATOM 5585 N N . GLY B 1 229 ? -2.117 -20.141 -6.691 1 93.5 229 GLY B N 1
ATOM 5586 C CA . GLY B 1 229 ? -3.543 -19.984 -6.938 1 93.5 229 GLY B CA 1
ATOM 5587 C C . GLY B 1 229 ? -3.857 -19.453 -8.328 1 93.5 229 GLY B C 1
ATOM 5588 O O . GLY B 1 229 ? -5.023 -19.391 -8.719 1 93.5 229 GLY B O 1
ATOM 5589 N N . GLY B 1 230 ? -2.867 -19.094 -9.016 1 93.81 230 GLY B N 1
ATOM 5590 C CA . GLY B 1 230 ? -3.123 -18.734 -10.398 1 93.81 230 GLY B CA 1
ATOM 5591 C C . GLY B 1 230 ? -2.793 -17.297 -10.703 1 93.81 230 GLY B C 1
ATOM 5592 O O . GLY B 1 230 ? -2.93 -16.844 -11.852 1 93.81 230 GLY B O 1
ATOM 5593 N N . LEU B 1 231 ? -2.42 -16.531 -9.766 1 96.31 231 LEU B N 1
ATOM 5594 C CA . LEU B 1 231 ? -1.92 -15.18 -10.031 1 96.31 231 LEU B CA 1
ATOM 5595 C C . LEU B 1 231 ? -0.429 -15.211 -10.352 1 96.31 231 LEU B C 1
ATOM 5597 O O . LEU B 1 231 ? 0.406 -15.055 -9.461 1 96.31 231 LEU B O 1
ATOM 5601 N N . ASP B 1 232 ? -0.069 -15.273 -11.539 1 94.69 232 ASP B N 1
ATOM 5602 C CA . ASP B 1 232 ? 1.28 -15.594 -11.992 1 94.69 232 ASP B CA 1
ATOM 5603 C C . ASP B 1 232 ? 2.27 -14.5 -11.594 1 94.69 232 ASP B C 1
ATOM 5605 O O . ASP B 1 232 ? 3.467 -14.758 -11.461 1 94.69 232 ASP B O 1
ATOM 5609 N N . ARG B 1 233 ? 1.798 -13.305 -11.523 1 97 233 ARG B N 1
ATOM 5610 C CA . ARG B 1 233 ? 2.594 -12.141 -11.164 1 97 233 ARG B CA 1
ATOM 5611 C C . ARG B 1 233 ? 1.867 -11.273 -10.133 1 97 233 ARG B C 1
ATOM 5613 O O . ARG B 1 233 ? 0.792 -10.742 -10.406 1 97 233 ARG B O 1
ATOM 5620 N N . VAL B 1 234 ? 2.48 -11.148 -8.977 1 98.5 234 VAL B N 1
ATOM 5621 C CA . VAL B 1 234 ? 1.844 -10.391 -7.902 1 98.5 234 VAL B CA 1
ATOM 5622 C C . VAL B 1 234 ? 2.834 -9.383 -7.32 1 98.5 234 VAL B C 1
ATOM 5624 O O . VAL B 1 234 ? 4.051 -9.57 -7.414 1 98.5 234 VAL B O 1
ATOM 5627 N N . PHE B 1 235 ? 2.346 -8.258 -6.789 1 98.81 235 PHE B N 1
ATOM 5628 C CA . PHE B 1 235 ? 3.195 -7.305 -6.086 1 98.81 235 PHE B CA 1
ATOM 5629 C C . PHE B 1 235 ? 2.428 -6.617 -4.965 1 98.81 235 PHE B C 1
ATOM 5631 O O . PHE B 1 235 ? 1.2 -6.711 -4.898 1 98.81 235 PHE B O 1
ATOM 5638 N N . GLU B 1 236 ? 3.141 -6.047 -4.062 1 98.5 236 GLU B N 1
ATOM 5639 C CA . GLU B 1 236 ? 2.523 -5.266 -2.996 1 98.5 236 GLU B CA 1
ATOM 5640 C C . GLU B 1 236 ? 3.547 -4.367 -2.305 1 98.5 236 GLU B C 1
ATOM 5642 O O . GLU B 1 236 ? 4.73 -4.699 -2.242 1 98.5 236 GLU B O 1
ATOM 5647 N N . ILE B 1 237 ? 3.139 -3.223 -1.922 1 98.38 237 ILE B N 1
ATOM 5648 C CA . ILE B 1 237 ? 3.83 -2.467 -0.884 1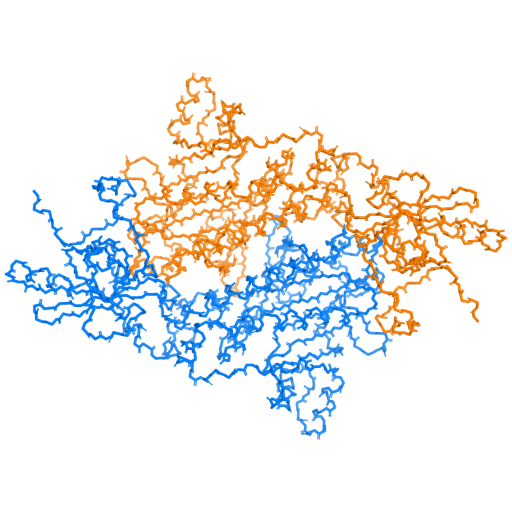 98.38 237 ILE B CA 1
ATOM 5649 C C . ILE B 1 237 ? 3.314 -2.885 0.491 1 98.38 237 ILE B C 1
ATOM 5651 O O . ILE B 1 237 ? 2.115 -2.795 0.764 1 98.38 237 ILE B O 1
ATOM 5655 N N . SER B 1 238 ? 4.16 -3.412 1.226 1 96.38 238 SER B N 1
ATOM 5656 C CA . SER B 1 238 ? 3.742 -3.971 2.506 1 96.38 238 SER B CA 1
ATOM 5657 C C . SER B 1 238 ? 4.742 -3.641 3.609 1 96.38 238 SER B C 1
ATOM 5659 O O . SER B 1 238 ? 5.57 -2.74 3.453 1 96.38 238 SER B O 1
ATOM 5661 N N . CYS B 1 239 ? 4.473 -4.246 4.777 1 95.5 239 CYS B N 1
ATOM 5662 C CA . CYS B 1 239 ? 5.34 -4.043 5.93 1 95.5 239 CYS B CA 1
ATOM 5663 C C . CYS B 1 239 ? 5.941 -5.359 6.402 1 95.5 239 CYS B C 1
ATOM 5665 O O . CYS B 1 239 ? 5.281 -6.402 6.344 1 95.5 239 CYS B O 1
ATOM 5667 N N . ALA B 1 240 ? 7.152 -5.293 6.812 1 94.81 240 ALA B N 1
ATOM 5668 C CA . ALA B 1 240 ? 7.832 -6.414 7.457 1 94.81 240 ALA B CA 1
ATOM 5669 C C . ALA B 1 240 ? 8.242 -6.062 8.883 1 94.81 240 ALA B C 1
ATOM 5671 O O . ALA B 1 240 ? 8.68 -4.941 9.148 1 94.81 240 ALA B O 1
ATOM 5672 N N . PHE B 1 241 ? 8.086 -7.027 9.773 1 94.12 241 PHE B N 1
ATOM 5673 C CA . PHE B 1 241 ? 8.398 -6.832 11.188 1 94.12 241 PHE B CA 1
ATOM 5674 C C . PHE B 1 241 ? 9.578 -7.699 11.609 1 94.12 241 PHE B C 1
ATOM 5676 O O . PHE B 1 241 ? 9.539 -8.922 11.469 1 94.12 241 PHE B O 1
ATOM 5683 N N . GLU B 1 242 ? 10.555 -7.098 12.023 1 90.69 242 GLU B N 1
ATOM 5684 C CA . GLU B 1 242 ? 11.742 -7.812 12.492 1 90.69 242 GLU B CA 1
ATOM 5685 C C . GLU B 1 242 ? 12.195 -7.297 13.852 1 90.69 242 GLU B C 1
ATOM 5687 O O . GLU B 1 242 ? 12.539 -6.125 14 1 90.69 242 GLU B O 1
ATOM 5692 N N . LYS B 1 243 ? 12.227 -8.219 14.766 1 89.88 243 LYS B N 1
ATOM 5693 C CA . LYS B 1 243 ? 12.617 -7.855 16.125 1 89.88 243 LYS B CA 1
ATOM 5694 C C . LYS B 1 243 ? 14.133 -7.723 16.25 1 89.88 243 LYS B C 1
ATOM 5696 O O . LYS B 1 243 ? 14.844 -8.727 16.281 1 89.88 243 LYS B O 1
ATOM 5701 N N . HIS B 1 244 ? 14.555 -6.469 16.219 1 86.44 244 HIS B N 1
ATOM 5702 C CA . HIS B 1 244 ? 15.961 -6.133 16.406 1 86.44 244 HIS B CA 1
ATOM 5703 C C . HIS B 1 244 ? 16.172 -5.371 17.703 1 86.44 244 HIS B C 1
ATOM 5705 O O . HIS B 1 244 ? 15.578 -4.309 17.906 1 86.44 244 HIS B O 1
ATOM 5711 N N . HIS B 1 245 ? 17.047 -5.859 18.5 1 83 245 HIS B N 1
ATOM 5712 C CA . HIS B 1 245 ? 17.266 -5.258 19.812 1 83 245 HIS B CA 1
ATOM 5713 C C . HIS B 1 245 ? 18.141 -4.02 19.703 1 83 245 HIS B C 1
ATOM 5715 O O . HIS B 1 245 ? 18.078 -3.135 20.562 1 83 245 HIS B O 1
ATOM 5721 N N . GLY B 1 246 ? 18.859 -3.943 18.734 1 76.88 246 GLY B N 1
ATOM 5722 C CA . GLY B 1 246 ? 19.781 -2.824 18.609 1 76.88 246 GLY B CA 1
ATOM 5723 C C . GLY B 1 246 ? 19.219 -1.677 17.797 1 76.88 246 GLY B C 1
ATOM 5724 O O . GLY B 1 246 ? 18.234 -1.849 17.062 1 76.88 246 GLY B O 1
ATOM 5725 N N . CYS B 1 247 ? 19.703 -0.473 18.141 1 78 247 CYS B N 1
ATOM 5726 C CA . CYS B 1 247 ? 19.391 0.722 17.375 1 78 247 CYS B CA 1
ATOM 5727 C C . CYS B 1 247 ? 20.5 1.067 16.406 1 78 247 CYS B C 1
ATOM 5729 O O . CYS B 1 247 ? 21.281 2 16.641 1 78 247 CYS B O 1
ATOM 5731 N N . THR B 1 248 ? 20.516 0.311 15.336 1 84.25 248 THR B N 1
ATOM 5732 C CA . THR B 1 248 ? 21.547 0.61 14.352 1 84.25 248 THR B CA 1
ATOM 5733 C C . THR B 1 248 ? 21.031 1.574 13.289 1 84.25 248 THR B C 1
ATOM 5735 O O . THR B 1 248 ? 19.828 1.882 13.266 1 84.25 248 THR B O 1
ATOM 5738 N N . HIS B 1 249 ? 21.906 2.039 12.5 1 88.81 249 HIS B N 1
ATOM 5739 C CA . HIS B 1 249 ? 21.547 3.062 11.523 1 88.81 249 HIS B CA 1
ATOM 5740 C C . HIS B 1 249 ? 20.828 2.455 10.328 1 88.81 249 HIS B C 1
ATOM 5742 O O . HIS B 1 249 ? 20.344 3.182 9.453 1 88.81 249 HIS B O 1
ATOM 5748 N N . VAL B 1 250 ? 20.672 1.091 10.266 1 91.44 250 VAL B N 1
ATOM 5749 C CA . VAL B 1 250 ? 20.078 0.498 9.07 1 91.44 250 VAL B CA 1
ATOM 5750 C C . VAL B 1 250 ? 18.906 -0.401 9.469 1 91.44 250 VAL B C 1
ATOM 5752 O O . VAL B 1 250 ? 18.312 -1.056 8.617 1 91.44 250 VAL B O 1
ATOM 5755 N N . HIS B 1 251 ? 18.656 -0.508 10.75 1 90.38 251 HIS B N 1
ATOM 5756 C CA . HIS B 1 251 ? 17.641 -1.464 11.18 1 90.38 251 HIS B CA 1
ATOM 5757 C C . HIS B 1 251 ? 16.391 -0.751 11.672 1 90.38 251 HIS B C 1
ATOM 5759 O O . HIS B 1 251 ? 16.484 0.261 12.375 1 90.38 251 HIS B O 1
ATOM 5765 N N . LEU B 1 252 ? 15.289 -1.182 11.273 1 92.12 252 LEU B N 1
ATOM 5766 C CA . LEU B 1 252 ? 13.961 -0.814 11.758 1 92.12 252 LEU B CA 1
ATOM 5767 C C . LEU B 1 252 ? 13.172 -2.051 12.172 1 92.12 252 LEU B C 1
ATOM 5769 O O . LEU B 1 252 ? 13.25 -3.094 11.516 1 92.12 252 LEU B O 1
ATOM 5773 N N . ASN B 1 253 ? 12.438 -1.958 13.234 1 94.25 253 ASN B N 1
ATOM 5774 C CA . ASN B 1 253 ? 11.641 -3.096 13.68 1 94.25 253 ASN B CA 1
ATOM 5775 C C . ASN B 1 253 ? 10.367 -3.248 12.852 1 94.25 253 ASN B C 1
ATOM 5777 O O . ASN B 1 253 ? 9.727 -4.301 12.875 1 94.25 253 ASN B O 1
ATOM 5781 N N . GLU B 1 254 ? 9.945 -2.238 12.242 1 94.94 254 GLU B N 1
ATOM 5782 C CA . GLU B 1 254 ? 8.875 -2.199 11.25 1 94.94 254 GLU B CA 1
ATOM 5783 C C . GLU B 1 254 ? 9.32 -1.451 10 1 94.94 254 GLU B C 1
ATOM 5785 O O . GLU B 1 254 ? 9.586 -0.249 10.047 1 94.94 254 GLU B O 1
ATOM 5790 N N . LYS B 1 255 ? 9.414 -2.146 8.875 1 96.19 255 LYS B N 1
ATOM 5791 C CA . LYS B 1 255 ? 9.93 -1.515 7.664 1 96.19 255 LYS B CA 1
ATOM 5792 C C . LYS B 1 255 ? 8.93 -1.642 6.516 1 96.19 255 LYS B C 1
ATOM 5794 O O . LYS B 1 255 ? 8.195 -2.627 6.43 1 96.19 255 LYS B O 1
ATOM 5799 N N . THR B 1 256 ? 8.852 -0.648 5.676 1 97.81 256 THR B N 1
ATOM 5800 C CA . THR B 1 256 ? 8.062 -0.694 4.449 1 97.81 256 THR B CA 1
ATOM 5801 C C . THR B 1 256 ? 8.836 -1.376 3.328 1 97.81 256 THR B C 1
ATOM 5803 O O . THR B 1 256 ? 9.992 -1.034 3.07 1 97.81 256 THR B O 1
ATOM 5806 N N . THR B 1 257 ? 8.211 -2.342 2.654 1 98 257 THR B N 1
ATOM 5807 C CA . THR B 1 257 ? 8.914 -3.129 1.65 1 98 257 THR B CA 1
ATOM 5808 C C . THR B 1 257 ? 8.164 -3.107 0.321 1 98 257 THR B C 1
ATOM 5810 O O . THR B 1 257 ? 6.934 -3.074 0.297 1 98 257 THR B O 1
ATOM 5813 N N . LEU B 1 258 ? 8.906 -3.02 -0.75 1 98.69 258 LEU B N 1
ATOM 5814 C CA . LEU B 1 258 ? 8.422 -3.221 -2.113 1 98.69 258 LEU B CA 1
ATOM 5815 C C . LEU B 1 258 ? 8.625 -4.668 -2.553 1 98.69 258 LEU B C 1
ATOM 5817 O O . LEU B 1 258 ? 9.758 -5.105 -2.768 1 98.69 258 LEU B O 1
ATOM 5821 N N . ASN B 1 259 ? 7.508 -5.387 -2.729 1 98.62 259 ASN B N 1
ATOM 5822 C CA . ASN B 1 259 ? 7.594 -6.828 -2.941 1 98.62 259 ASN B CA 1
ATOM 5823 C C . ASN B 1 259 ? 6.957 -7.238 -4.266 1 98.62 259 ASN B C 1
ATOM 5825 O O . ASN B 1 259 ? 5.965 -6.645 -4.695 1 98.62 259 ASN B O 1
ATOM 5829 N N . PHE B 1 260 ? 7.539 -8.227 -4.848 1 98.69 260 PHE B N 1
ATOM 5830 C CA . PHE B 1 260 ? 6.84 -8.875 -5.953 1 98.69 260 PHE B CA 1
ATOM 5831 C C . PHE B 1 260 ? 7.203 -10.352 -6.027 1 98.69 260 PHE B C 1
ATOM 5833 O O . PHE B 1 260 ? 8.211 -10.781 -5.465 1 98.69 260 PHE B O 1
ATOM 5840 N N . GLY B 1 261 ? 6.355 -11.156 -6.539 1 98.25 261 GLY B N 1
ATOM 5841 C CA . GLY B 1 261 ? 6.527 -12.562 -6.879 1 98.25 261 GLY B CA 1
ATOM 5842 C C . GLY B 1 261 ? 6 -12.906 -8.258 1 98.25 261 GLY B C 1
ATOM 5843 O O . GLY B 1 261 ? 5.082 -12.258 -8.758 1 98.25 261 GLY B O 1
ATOM 5844 N N . MET B 1 262 ? 6.609 -13.914 -8.82 1 97.38 262 MET B N 1
ATOM 5845 C CA . MET B 1 262 ? 6.215 -14.281 -10.172 1 97.38 262 MET B CA 1
ATOM 5846 C C . MET B 1 262 ? 6.586 -15.727 -10.477 1 97.38 262 MET B C 1
ATOM 5848 O O . MET B 1 262 ? 7.484 -16.297 -9.844 1 97.38 262 MET B O 1
ATOM 5852 N N . THR B 1 263 ? 5.898 -16.266 -11.375 1 94.25 263 THR B N 1
ATOM 5853 C CA . THR B 1 263 ? 6.309 -17.562 -11.906 1 94.25 263 THR B CA 1
ATOM 5854 C C . THR B 1 263 ? 7.582 -17.438 -12.734 1 94.25 263 THR B C 1
ATOM 5856 O O . THR B 1 263 ? 7.879 -16.359 -13.258 1 94.25 263 THR B O 1
ATOM 5859 N N . ILE B 1 264 ? 8.305 -18.484 -12.766 1 91.44 264 ILE B N 1
ATOM 5860 C CA . ILE B 1 264 ? 9.547 -18.578 -13.523 1 91.44 264 ILE B CA 1
ATOM 5861 C C . ILE B 1 264 ? 9.43 -19.656 -14.594 1 91.44 264 ILE B C 1
ATOM 5863 O O . ILE B 1 264 ? 8.945 -20.75 -14.32 1 91.44 264 ILE B O 1
ATOM 5867 N N . ALA B 1 265 ? 9.898 -19.328 -15.742 1 85.06 265 ALA B N 1
ATOM 5868 C CA . ALA B 1 265 ? 9.781 -20.281 -16.844 1 85.06 265 ALA B CA 1
ATOM 5869 C C . ALA B 1 265 ? 11.031 -21.156 -16.953 1 85.06 265 ALA B C 1
ATOM 5871 O O . ALA B 1 265 ? 10.945 -22.328 -17.344 1 85.06 265 ALA B O 1
ATOM 5872 N N . SER B 1 266 ? 12.172 -20.547 -16.656 1 83.19 266 SER B N 1
ATOM 5873 C CA . SER B 1 266 ? 13.398 -21.297 -16.891 1 83.19 266 SER B CA 1
ATOM 5874 C C . SER B 1 266 ? 14.375 -21.141 -15.734 1 83.19 266 SER B C 1
ATOM 5876 O O . SER B 1 266 ? 14.859 -22.141 -15.195 1 83.19 266 SER B O 1
ATOM 5878 N N . HIS B 1 267 ? 14.641 -19.984 -15.406 1 88.12 267 HIS B N 1
ATOM 5879 C CA . HIS B 1 267 ? 15.664 -19.703 -14.398 1 88.12 267 HIS B CA 1
ATOM 5880 C C . HIS B 1 267 ? 15.266 -18.5 -13.539 1 88.12 267 HIS B C 1
ATOM 5882 O O . HIS B 1 267 ? 14.617 -17.578 -14.016 1 88.12 267 HIS B O 1
ATOM 5888 N N . TYR B 1 268 ? 15.766 -18.516 -12.266 1 91.5 268 TYR B N 1
ATOM 5889 C CA . TYR B 1 268 ? 15.375 -17.438 -11.367 1 91.5 268 TYR B CA 1
ATOM 5890 C C . TYR B 1 268 ? 16 -16.109 -11.781 1 91.5 268 TYR B C 1
ATOM 5892 O O . TYR B 1 268 ? 15.633 -15.055 -11.273 1 91.5 268 TYR B O 1
ATOM 5900 N N . HIS B 1 269 ? 16.938 -16.125 -12.766 1 93.75 269 HIS B N 1
ATOM 5901 C CA . HIS B 1 269 ? 17.484 -14.898 -13.328 1 93.75 269 HIS B CA 1
ATOM 5902 C C . HIS B 1 269 ? 16.391 -14.047 -13.969 1 93.75 269 HIS B C 1
ATOM 5904 O O . HIS B 1 269 ? 16.578 -12.844 -14.164 1 93.75 269 HIS B O 1
ATOM 5910 N N . GLU B 1 270 ? 15.289 -14.711 -14.289 1 93.62 270 GLU B N 1
ATOM 5911 C CA . GLU B 1 270 ? 14.133 -13.93 -14.734 1 93.62 270 GLU B CA 1
ATOM 5912 C C . GLU B 1 270 ? 13.703 -12.922 -13.664 1 93.62 270 GLU B C 1
ATOM 5914 O O . GLU B 1 270 ? 13.305 -11.805 -13.984 1 93.62 270 GLU B O 1
ATOM 5919 N N . VAL B 1 271 ? 13.766 -13.32 -12.367 1 96.81 271 VAL B N 1
ATOM 5920 C CA . VAL B 1 271 ? 13.445 -12.438 -11.25 1 96.81 271 VAL B CA 1
ATOM 5921 C C . VAL B 1 271 ? 14.469 -11.297 -11.18 1 96.81 271 VAL B C 1
ATOM 5923 O O . VAL B 1 271 ? 14.094 -10.133 -11.008 1 96.81 271 VAL B O 1
ATOM 5926 N N . ILE B 1 272 ? 15.727 -11.641 -11.367 1 96.94 272 ILE B N 1
ATOM 5927 C CA . ILE B 1 272 ? 16.797 -10.656 -11.32 1 96.94 272 ILE B CA 1
ATOM 5928 C C . ILE B 1 272 ? 16.625 -9.641 -12.453 1 96.94 272 ILE B C 1
ATOM 5930 O O . ILE B 1 272 ? 16.828 -8.445 -12.258 1 96.94 272 ILE B O 1
ATOM 5934 N N . SER B 1 273 ? 16.25 -10.148 -13.617 1 96.62 273 SER B N 1
ATOM 5935 C CA . SER B 1 273 ? 16 -9.258 -14.75 1 96.62 273 SER B CA 1
ATOM 5936 C C . SER B 1 273 ? 14.922 -8.234 -14.43 1 96.62 273 SER B C 1
ATOM 5938 O O . SER B 1 273 ? 15.047 -7.059 -14.766 1 96.62 273 SER B O 1
ATOM 5940 N N . VAL B 1 274 ? 13.844 -8.664 -13.812 1 97.81 274 VAL B N 1
ATOM 5941 C CA . VAL B 1 274 ? 12.773 -7.758 -13.406 1 97.81 274 VAL B CA 1
ATOM 5942 C C . VAL B 1 274 ? 13.305 -6.742 -12.398 1 97.81 274 VAL B C 1
ATOM 5944 O O . VAL B 1 274 ? 12.992 -5.551 -12.484 1 97.81 274 VAL B O 1
ATOM 5947 N N . VAL B 1 275 ? 14.125 -7.176 -11.453 1 98.06 275 VAL B N 1
ATOM 5948 C CA . VAL B 1 275 ? 14.703 -6.301 -10.438 1 98.06 275 VAL B CA 1
ATOM 5949 C C . VAL B 1 275 ? 15.539 -5.215 -11.109 1 98.06 275 VAL B C 1
ATOM 5951 O O . VAL B 1 275 ? 15.414 -4.031 -10.773 1 98.06 275 VAL B O 1
ATOM 5954 N N . LYS B 1 276 ? 16.375 -5.621 -12.039 1 97.06 276 LYS B N 1
ATOM 5955 C CA . LYS B 1 276 ? 17.266 -4.672 -12.711 1 97.06 276 LYS B CA 1
ATOM 5956 C C . LYS B 1 276 ? 16.453 -3.627 -13.484 1 97.06 276 LYS B C 1
ATOM 5958 O O . LYS B 1 276 ? 16.75 -2.432 -13.406 1 97.06 276 LYS B O 1
ATOM 5963 N N . GLU B 1 277 ? 15.477 -4.074 -14.203 1 97.5 277 GLU B N 1
ATOM 5964 C CA . GLU B 1 277 ? 14.633 -3.146 -14.953 1 97.5 277 GLU B CA 1
ATOM 5965 C C . GLU B 1 277 ? 13.875 -2.213 -14.008 1 97.5 277 GLU B C 1
ATOM 5967 O O . GLU B 1 277 ? 13.766 -1.013 -14.273 1 97.5 277 GLU B O 1
ATOM 5972 N N . LEU B 1 278 ? 13.352 -2.752 -12.961 1 98.19 278 LEU B N 1
ATOM 5973 C CA . LEU B 1 278 ? 12.602 -1.99 -11.969 1 98.19 278 LEU B CA 1
ATOM 5974 C C . LEU B 1 278 ? 13.477 -0.904 -11.352 1 98.19 278 LEU B C 1
ATOM 5976 O O . LEU B 1 278 ? 13.078 0.261 -11.289 1 98.19 278 LEU B O 1
ATOM 5980 N N . LEU B 1 279 ? 14.68 -1.309 -10.883 1 97.5 279 LEU B N 1
ATOM 5981 C CA . LEU B 1 279 ? 15.578 -0.361 -10.242 1 97.5 279 LEU B CA 1
ATOM 5982 C C . LEU B 1 279 ? 15.984 0.744 -11.211 1 97.5 279 LEU B C 1
ATOM 5984 O O . LEU B 1 279 ? 15.992 1.923 -10.844 1 97.5 279 LEU B O 1
ATOM 5988 N N . ASN B 1 280 ? 16.344 0.338 -12.422 1 96.38 280 ASN B N 1
ATOM 5989 C CA . ASN B 1 280 ? 16.688 1.343 -13.422 1 96.38 280 ASN B CA 1
ATOM 5990 C C . ASN B 1 280 ? 15.547 2.326 -13.656 1 96.38 280 ASN B C 1
ATOM 5992 O O . ASN B 1 280 ? 15.773 3.537 -13.727 1 96.38 280 ASN B O 1
ATOM 5996 N N . TYR B 1 281 ? 14.344 1.808 -13.766 1 97.19 281 TYR B N 1
ATOM 5997 C CA . TYR B 1 281 ? 13.172 2.646 -14 1 97.19 281 TYR B CA 1
ATOM 5998 C C . TYR B 1 281 ? 12.961 3.629 -12.852 1 97.19 281 TYR B C 1
ATOM 6000 O O . TYR B 1 281 ? 12.82 4.832 -13.078 1 97.19 281 TYR B O 1
ATOM 6008 N N . ILE B 1 282 ? 12.961 3.16 -11.617 1 97.69 282 ILE B N 1
ATOM 6009 C CA . ILE B 1 282 ? 12.711 3.99 -10.445 1 97.69 282 ILE B CA 1
ATOM 6010 C C . ILE B 1 282 ? 13.812 5.043 -10.312 1 97.69 282 ILE B C 1
ATOM 6012 O O . ILE B 1 282 ? 13.523 6.227 -10.117 1 97.69 282 ILE B O 1
ATOM 6016 N N . ILE B 1 283 ? 15.07 4.598 -10.445 1 96.81 283 ILE B N 1
ATOM 6017 C CA . ILE B 1 283 ? 16.203 5.496 -10.258 1 96.81 283 ILE B CA 1
ATOM 6018 C C . ILE B 1 283 ? 16.172 6.598 -11.312 1 96.81 283 ILE B C 1
ATOM 6020 O O . ILE B 1 283 ? 16.438 7.766 -11.008 1 96.81 283 ILE B O 1
ATOM 6024 N N . ASP B 1 284 ? 15.859 6.254 -12.57 1 96 284 ASP B N 1
ATOM 6025 C CA . ASP B 1 284 ? 15.75 7.254 -13.625 1 96 284 ASP B CA 1
ATOM 6026 C C . ASP B 1 284 ? 14.68 8.289 -13.297 1 96 284 ASP B C 1
ATOM 6028 O O . ASP B 1 284 ? 14.891 9.492 -13.469 1 96 284 ASP B O 1
ATOM 6032 N N . GLU B 1 285 ? 13.555 7.812 -12.812 1 96.19 285 GLU B N 1
ATOM 6033 C CA . GLU B 1 285 ? 12.422 8.688 -12.516 1 96.19 285 GLU B CA 1
ATOM 6034 C C . GLU B 1 285 ? 12.734 9.609 -11.336 1 96.19 285 GLU B C 1
ATOM 6036 O O . GLU B 1 285 ? 12.461 10.812 -11.391 1 96.19 285 GLU B O 1
ATOM 6041 N N . ILE B 1 286 ? 13.328 9.102 -10.289 1 96.56 286 ILE B N 1
ATOM 6042 C CA . ILE B 1 286 ? 13.492 9.891 -9.07 1 96.56 286 ILE B CA 1
ATOM 6043 C C . ILE B 1 286 ? 14.711 10.797 -9.203 1 96.56 286 ILE B C 1
ATOM 6045 O O . ILE B 1 286 ? 14.859 11.758 -8.445 1 96.56 286 ILE B O 1
ATOM 6049 N N . SER B 1 287 ? 15.625 10.484 -10.117 1 95.62 287 SER B N 1
ATOM 6050 C CA . SER B 1 287 ? 16.781 11.344 -10.359 1 95.62 287 SER B CA 1
ATOM 6051 C C . SER B 1 287 ? 16.359 12.68 -10.945 1 95.62 287 SER B C 1
ATOM 6053 O O . SER B 1 287 ? 17.125 13.648 -10.906 1 95.62 287 SER B O 1
ATOM 6055 N N . GLU B 1 288 ? 15.148 12.727 -11.469 1 94.81 288 GLU B N 1
ATOM 6056 C CA . GLU B 1 288 ? 14.641 13.953 -12.078 1 94.81 288 GLU B CA 1
ATOM 6057 C C . GLU B 1 288 ? 13.828 14.773 -11.078 1 94.81 288 GLU B C 1
ATOM 6059 O O . GLU B 1 288 ? 13.367 15.867 -11.398 1 94.81 288 GLU B O 1
ATOM 6064 N N . TYR B 1 289 ? 13.727 14.305 -9.914 1 95.44 289 TYR B N 1
ATOM 6065 C CA . TYR B 1 289 ? 12.93 14.992 -8.898 1 95.44 289 TYR B CA 1
ATOM 6066 C C . TYR B 1 289 ? 13.562 16.328 -8.523 1 95.44 289 TYR B C 1
ATOM 6068 O O . TYR B 1 289 ? 14.719 16.375 -8.109 1 95.44 289 TYR B O 1
ATOM 6076 N N . GLU B 1 290 ? 12.805 17.391 -8.617 1 92.06 290 GLU B N 1
ATOM 6077 C CA . GLU B 1 290 ? 13.305 18.75 -8.422 1 92.06 290 GLU B CA 1
ATOM 6078 C C . GLU B 1 290 ? 13.758 18.969 -6.98 1 92.06 290 GLU B C 1
ATOM 6080 O O . GLU B 1 290 ? 14.688 19.734 -6.727 1 92.06 290 GLU B O 1
ATOM 6085 N N . GLY B 1 291 ? 13.234 18.297 -6.051 1 93.69 291 GLY B N 1
ATOM 6086 C CA . GLY B 1 291 ? 13.539 18.484 -4.641 1 93.69 291 GLY B CA 1
ATOM 6087 C C . GLY B 1 291 ? 14.898 17.938 -4.25 1 93.69 291 GLY B C 1
ATOM 6088 O O . GLY B 1 291 ? 15.375 18.172 -3.139 1 93.69 291 GLY B O 1
ATOM 6089 N N . LEU B 1 292 ? 15.617 17.234 -5.168 1 95.06 292 LEU B N 1
ATOM 6090 C CA . LEU B 1 292 ? 16.922 16.656 -4.875 1 95.06 292 LEU B CA 1
ATOM 6091 C C . LEU B 1 292 ? 17.953 17.75 -4.582 1 95.06 292 LEU B C 1
ATOM 6093 O O . LEU B 1 292 ? 18.844 17.562 -3.764 1 95.06 292 LEU B O 1
ATOM 6097 N N . GLU B 1 293 ? 17.797 18.906 -5.223 1 92.5 293 GLU B N 1
ATOM 6098 C CA . GLU B 1 293 ? 18.703 20.016 -4.977 1 92.5 293 GLU B CA 1
ATOM 6099 C C . GLU B 1 293 ? 18.609 20.516 -3.537 1 92.5 293 GLU B C 1
ATOM 6101 O O . GLU B 1 293 ? 19.609 20.812 -2.906 1 92.5 293 GLU B O 1
ATOM 6106 N N . VAL B 1 294 ? 17.391 20.562 -3.098 1 90.19 294 VAL B N 1
ATOM 6107 C CA . VAL B 1 294 ? 17.156 21.016 -1.729 1 90.19 294 VAL B CA 1
ATOM 6108 C C . VAL B 1 294 ? 17.734 20 -0.749 1 90.19 294 VAL B C 1
ATOM 6110 O O . VAL B 1 294 ? 18.391 20.375 0.233 1 90.19 294 VAL B O 1
ATOM 6113 N N . ILE B 1 295 ? 17.531 18.719 -1.012 1 92.94 295 ILE B N 1
ATOM 6114 C CA . ILE B 1 295 ? 18.047 17.656 -0.153 1 92.94 295 ILE B CA 1
ATOM 6115 C C . ILE B 1 295 ? 19.578 17.719 -0.132 1 92.94 295 ILE B C 1
ATOM 6117 O O . ILE B 1 295 ? 20.188 17.625 0.933 1 92.94 295 ILE B O 1
ATOM 6121 N N . ALA B 1 296 ? 20.188 17.938 -1.269 1 92.69 296 ALA B N 1
ATOM 6122 C CA . ALA B 1 296 ? 21.656 17.984 -1.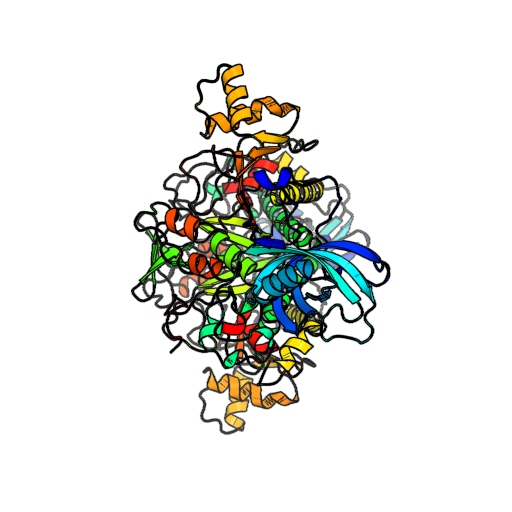384 1 92.69 296 ALA B CA 1
ATOM 6123 C C . ALA B 1 296 ? 22.219 19.156 -0.581 1 92.69 296 ALA B C 1
ATOM 6125 O O . ALA B 1 296 ? 23.281 19.031 0.035 1 92.69 296 ALA B O 1
ATOM 6126 N N . LYS B 1 297 ? 21.531 20.234 -0.596 1 88.94 297 LYS B N 1
ATOM 6127 C CA . LYS B 1 297 ? 21.969 21.438 0.102 1 88.94 297 LYS B CA 1
ATOM 6128 C C . LYS B 1 297 ? 22.031 21.219 1.609 1 88.94 297 LYS B C 1
ATOM 6130 O O . LYS B 1 297 ? 22.891 21.781 2.293 1 88.94 297 LYS B O 1
ATOM 6135 N N . HIS B 1 298 ? 21.172 20.344 2.074 1 86.94 298 HIS B N 1
ATOM 6136 C CA . HIS B 1 298 ? 21.062 20.172 3.52 1 86.94 298 HIS B CA 1
ATOM 6137 C C . HIS B 1 298 ? 21.672 18.844 3.973 1 86.94 298 HIS B C 1
ATOM 6139 O O . HIS B 1 298 ? 21.562 18.484 5.145 1 86.94 298 HIS B O 1
ATOM 6145 N N . ASN B 1 299 ? 22.188 18.094 3.076 1 86.81 299 ASN B N 1
ATOM 6146 C CA . ASN B 1 299 ? 22.859 16.844 3.393 1 86.81 299 ASN B CA 1
ATOM 6147 C C . ASN B 1 299 ? 24.359 17.047 3.582 1 86.81 299 ASN B C 1
ATOM 6149 O O . ASN B 1 299 ? 25.094 17.234 2.609 1 86.81 299 ASN B O 1
ATOM 6153 N N . SER B 1 300 ? 24.828 16.938 4.766 1 80.44 300 SER B N 1
ATOM 6154 C CA . SER B 1 300 ? 26.234 17.203 5.098 1 80.44 300 SER B CA 1
ATOM 6155 C C . SER B 1 300 ? 27.156 16.203 4.418 1 80.44 300 SER B C 1
ATOM 6157 O O . SER B 1 300 ? 28.344 16.5 4.203 1 80.44 300 SER B O 1
ATOM 6159 N N . ARG B 1 301 ? 26.688 15.008 4.07 1 80.31 301 ARG B N 1
ATOM 6160 C CA . ARG B 1 301 ? 27.5 13.969 3.439 1 80.31 301 ARG B CA 1
ATOM 6161 C C . ARG B 1 301 ? 27.578 14.18 1.932 1 80.31 301 ARG B C 1
ATOM 6163 O O . ARG B 1 301 ? 28.359 13.516 1.249 1 80.31 301 ARG B O 1
ATOM 6170 N N . GLY B 1 302 ? 26.844 15.125 1.537 1 82.94 302 GLY B N 1
ATOM 6171 C CA . GLY B 1 302 ? 26.766 15.312 0.097 1 82.94 302 GLY B CA 1
ATOM 6172 C C . GLY B 1 302 ? 25.828 14.344 -0.589 1 82.94 302 GLY B C 1
ATOM 6173 O O . GLY B 1 302 ? 25.297 13.43 0.044 1 82.94 302 GLY B O 1
ATOM 6174 N N . LEU B 1 303 ? 25.516 14.602 -1.818 1 89.75 303 LEU B N 1
ATOM 6175 C CA . LEU B 1 303 ? 24.641 13.773 -2.631 1 89.75 303 LEU B CA 1
ATOM 6176 C C . LEU B 1 303 ? 25.219 13.57 -4.027 1 89.75 303 LEU B C 1
ATOM 6178 O O . LEU B 1 303 ? 25.141 14.461 -4.875 1 89.75 303 LEU B O 1
ATOM 6182 N N . GLU B 1 304 ? 25.875 12.406 -4.16 1 88.5 304 GLU B N 1
ATOM 6183 C CA . GLU B 1 304 ? 26.391 12.039 -5.473 1 88.5 304 GLU B CA 1
ATOM 6184 C C . GLU B 1 304 ? 25.344 11.242 -6.266 1 88.5 304 GLU B C 1
ATOM 6186 O O . GLU B 1 304 ? 24.625 10.422 -5.699 1 88.5 304 GLU B O 1
ATOM 6191 N N . LYS B 1 305 ? 25.359 11.586 -7.48 1 88.12 305 LYS B N 1
ATOM 6192 C CA . LYS B 1 305 ? 24.469 10.812 -8.344 1 88.12 305 LYS B CA 1
ATOM 6193 C C . LYS B 1 305 ? 24.844 9.328 -8.32 1 88.12 305 LYS B C 1
ATOM 6195 O O . LYS B 1 305 ? 26.016 8.969 -8.344 1 88.12 305 LYS B O 1
ATOM 6200 N N . LEU B 1 306 ? 23.797 8.539 -8.211 1 90.25 306 LEU B N 1
ATOM 6201 C CA . LEU B 1 306 ? 24.016 7.094 -8.234 1 90.25 306 LEU B CA 1
ATOM 6202 C C . LEU B 1 306 ? 24.547 6.648 -9.594 1 90.25 306 LEU B C 1
ATOM 6204 O O . LEU B 1 306 ? 23.953 6.961 -10.625 1 90.25 306 LEU B O 1
ATOM 6208 N N . LYS B 1 307 ? 25.672 6.102 -9.562 1 82.56 307 LYS B N 1
ATOM 6209 C CA . LYS B 1 307 ? 26.25 5.539 -10.781 1 82.56 307 LYS B CA 1
ATOM 6210 C C . LYS B 1 307 ? 25.594 4.211 -11.141 1 82.56 307 LYS B C 1
ATOM 6212 O O . LYS B 1 307 ? 25.688 3.238 -10.391 1 82.56 307 LYS B O 1
ATOM 6217 N N . LYS B 1 308 ? 24.734 4.293 -12.227 1 69.38 308 LYS B N 1
ATOM 6218 C CA . LYS B 1 308 ? 24.016 3.068 -12.562 1 69.38 308 LYS B CA 1
ATOM 6219 C C . LYS B 1 308 ? 24.359 2.602 -13.977 1 69.38 308 LYS B C 1
ATOM 6221 O O . LYS B 1 308 ? 23.547 1.976 -14.648 1 69.38 308 LYS B O 1
ATOM 6226 N N . THR B 1 309 ? 25.438 3.01 -14.492 1 65.5 309 THR B N 1
ATOM 6227 C CA . THR B 1 309 ? 25.75 2.584 -15.852 1 65.5 309 THR B CA 1
ATOM 6228 C C . THR B 1 309 ? 25.438 1.104 -16.047 1 65.5 309 THR B C 1
ATOM 6230 O O . THR B 1 309 ? 24.859 0.715 -17.062 1 65.5 309 THR B O 1
ATOM 6233 N N . GLU B 1 310 ? 25.797 0.406 -14.969 1 82.06 310 GLU B N 1
ATOM 6234 C CA . GLU B 1 310 ? 25.453 -1.015 -15.016 1 82.06 310 GLU B CA 1
ATOM 6235 C C . GLU B 1 310 ? 25.172 -1.562 -13.617 1 82.06 310 GLU B C 1
ATOM 6237 O O . GLU B 1 310 ? 25.844 -1.174 -12.648 1 82.06 310 GLU B O 1
ATOM 6242 N N . ILE B 1 311 ? 24.078 -2.277 -13.492 1 93 311 ILE B N 1
ATOM 6243 C CA . ILE B 1 311 ? 23.891 -3.092 -12.289 1 93 311 ILE B CA 1
ATOM 6244 C C . ILE B 1 311 ? 24.719 -4.375 -12.414 1 93 311 ILE B C 1
ATOM 6246 O O . ILE B 1 311 ? 24.391 -5.254 -13.211 1 93 311 ILE B O 1
ATOM 6250 N N . LEU B 1 312 ? 25.766 -4.453 -11.672 1 94.5 312 LEU B N 1
ATOM 6251 C CA . LEU B 1 312 ? 26.734 -5.547 -11.789 1 94.5 312 LEU B CA 1
ATOM 6252 C C . LEU B 1 312 ? 26.266 -6.77 -11.008 1 94.5 312 LEU B C 1
ATOM 6254 O O . LEU B 1 312 ? 25.812 -6.648 -9.859 1 94.5 312 LEU B O 1
ATOM 6258 N N . GLU B 1 313 ? 26.344 -7.891 -11.656 1 94.94 313 GLU B N 1
ATOM 6259 C CA . GLU B 1 313 ? 26 -9.164 -11.023 1 94.94 313 GLU B CA 1
ATOM 6260 C C . GLU B 1 313 ? 27.266 -9.969 -10.711 1 94.94 313 GLU B C 1
ATOM 6262 O O . GLU B 1 313 ? 28.141 -10.117 -11.562 1 94.94 313 GLU B O 1
ATOM 6267 N N . LEU B 1 314 ? 27.375 -10.375 -9.438 1 93.31 314 LEU B N 1
ATOM 6268 C CA . LEU B 1 314 ? 28.438 -11.266 -8.992 1 93.31 314 LEU B CA 1
ATOM 6269 C C . LEU B 1 314 ? 27.875 -12.484 -8.273 1 93.31 314 LEU B C 1
ATOM 6271 O O . LEU B 1 314 ? 26.781 -12.414 -7.711 1 93.31 314 LEU B O 1
ATOM 6275 N N . THR B 1 315 ? 28.562 -13.562 -8.336 1 90.12 315 THR B N 1
ATOM 6276 C CA . THR B 1 315 ? 28.25 -14.672 -7.441 1 90.12 315 THR B CA 1
ATOM 6277 C C . THR B 1 315 ? 28.953 -14.492 -6.102 1 90.12 315 THR B C 1
ATOM 6279 O O . THR B 1 315 ? 29.938 -13.758 -6.008 1 90.12 315 THR B O 1
ATOM 6282 N N . PHE B 1 316 ? 28.406 -15.133 -5.117 1 87.19 316 PHE B N 1
ATOM 6283 C CA . PHE B 1 316 ? 29.062 -15.125 -3.814 1 87.19 316 PHE B CA 1
ATOM 6284 C C . PHE B 1 316 ? 30.516 -15.586 -3.934 1 87.19 316 PHE B C 1
ATOM 6286 O O . PHE B 1 316 ? 31.406 -15.047 -3.27 1 87.19 316 PHE B O 1
ATOM 6293 N N . LYS B 1 317 ? 30.719 -16.562 -4.746 1 86.19 317 LYS B N 1
ATOM 6294 C CA . LYS B 1 317 ? 32.062 -17.109 -4.977 1 86.19 317 LYS B CA 1
ATOM 6295 C C . LYS B 1 317 ? 32.969 -16.047 -5.57 1 86.19 317 LYS B C 1
ATOM 6297 O O . LYS B 1 317 ? 34.125 -15.922 -5.164 1 86.19 317 LYS B O 1
ATOM 6302 N N . GLU B 1 318 ? 32.5 -15.367 -6.574 1 90.06 318 GLU B N 1
ATOM 6303 C CA . GLU B 1 318 ? 33.281 -14.305 -7.199 1 90.06 318 GLU B CA 1
ATOM 6304 C C . GLU B 1 318 ? 33.594 -13.195 -6.203 1 90.06 318 GLU B C 1
ATOM 6306 O O . GLU B 1 318 ? 34.688 -12.656 -6.195 1 90.06 318 GLU B O 1
ATOM 6311 N N . ALA B 1 319 ? 32.625 -12.828 -5.395 1 89.56 319 ALA B N 1
ATOM 6312 C CA . ALA B 1 319 ? 32.812 -11.797 -4.375 1 89.56 319 ALA B CA 1
ATOM 6313 C C . ALA B 1 319 ? 33.875 -12.234 -3.359 1 89.56 319 ALA B C 1
ATOM 6315 O O . ALA B 1 319 ? 34.719 -11.438 -2.949 1 89.56 319 ALA B O 1
ATOM 6316 N N . ASP B 1 320 ? 33.75 -13.461 -2.947 1 87.19 320 ASP B N 1
ATOM 6317 C CA . ASP B 1 320 ? 34.719 -14.016 -2.008 1 87.19 320 ASP B CA 1
ATOM 6318 C C . ASP B 1 320 ? 36.125 -14.023 -2.607 1 87.19 320 ASP B C 1
ATOM 6320 O O . ASP B 1 320 ? 37.125 -13.711 -1.921 1 87.19 320 ASP B O 1
ATOM 6324 N N . ALA B 1 321 ? 36.25 -14.422 -3.805 1 89.56 321 ALA B N 1
ATOM 6325 C CA . ALA B 1 321 ? 37.531 -14.445 -4.5 1 89.56 321 ALA B CA 1
ATOM 6326 C C . ALA B 1 321 ? 38.156 -13.055 -4.555 1 89.56 321 ALA B C 1
ATOM 6328 O O . ALA B 1 321 ? 39.375 -12.906 -4.477 1 89.56 321 ALA B O 1
ATOM 6329 N N . LEU B 1 322 ? 37.312 -12.102 -4.797 1 90.69 322 LEU B N 1
ATOM 6330 C CA . LEU B 1 322 ? 37.812 -10.719 -4.824 1 90.69 322 LEU B CA 1
ATOM 6331 C C . LEU B 1 322 ? 38.375 -10.32 -3.475 1 90.69 322 LEU B C 1
ATOM 6333 O O . LEU B 1 322 ? 39.406 -9.633 -3.414 1 90.69 322 LEU B O 1
ATOM 6337 N N . LEU B 1 323 ? 37.719 -10.688 -2.42 1 88.88 323 LEU B N 1
ATOM 6338 C CA . LEU B 1 323 ? 38.219 -10.383 -1.078 1 88.88 323 LEU B CA 1
ATOM 6339 C C . LEU B 1 323 ? 39.562 -11.055 -0.826 1 88.88 323 LEU B C 1
ATOM 6341 O O . LEU B 1 323 ? 40.469 -10.422 -0.291 1 88.88 323 LEU B O 1
ATOM 6345 N N . ILE B 1 324 ? 39.688 -12.242 -1.2 1 86 324 ILE B N 1
ATOM 6346 C CA . ILE B 1 324 ? 40.906 -13.008 -1.025 1 86 324 ILE B CA 1
ATOM 6347 C C . ILE B 1 324 ? 42.031 -12.367 -1.842 1 86 324 ILE B C 1
ATOM 6349 O O . ILE B 1 324 ? 43.125 -12.188 -1.344 1 86 324 ILE B O 1
ATOM 6353 N N . ALA B 1 325 ? 41.688 -12.07 -2.994 1 90 325 ALA B N 1
ATOM 6354 C CA . ALA B 1 325 ? 42.688 -11.477 -3.889 1 90 325 ALA B CA 1
ATOM 6355 C C . ALA B 1 325 ? 43.219 -10.164 -3.326 1 90 325 ALA B C 1
ATOM 6357 O O . ALA B 1 325 ? 44.375 -9.797 -3.57 1 90 325 ALA B O 1
ATOM 6358 N N . ASN B 1 326 ? 42.375 -9.531 -2.574 1 89.19 326 ASN B N 1
ATOM 6359 C CA . ASN B 1 326 ? 42.781 -8.25 -2.008 1 89.19 326 ASN B CA 1
ATOM 6360 C C . ASN B 1 326 ? 43.219 -8.398 -0.554 1 89.19 326 ASN B C 1
ATOM 6362 O O . ASN B 1 326 ? 43.281 -7.41 0.183 1 89.19 326 ASN B O 1
ATOM 6366 N N . CYS B 1 327 ? 43.406 -9.617 -0.093 1 79.75 327 CYS B N 1
ATOM 6367 C CA . CYS B 1 327 ? 43.938 -9.945 1.234 1 79.75 327 CYS B CA 1
ATOM 6368 C C . CYS B 1 327 ? 43.031 -9.359 2.32 1 79.75 327 CYS B C 1
ATOM 6370 O O . CYS B 1 327 ? 43.531 -8.758 3.277 1 79.75 327 CYS B O 1
ATOM 6372 N N . SER B 1 328 ? 41.781 -9.469 2.01 1 80.31 328 SER B N 1
ATOM 6373 C CA . SER B 1 328 ? 40.844 -8.977 3.008 1 80.31 328 SER B CA 1
ATOM 6374 C C . SER B 1 328 ? 40.844 -9.859 4.246 1 80.31 328 SER B C 1
ATOM 6376 O O . SER B 1 328 ? 40.969 -11.086 4.145 1 80.31 328 SER B O 1
ATOM 6378 N N . GLU B 1 329 ? 40.656 -9.297 5.48 1 78.19 329 GLU B N 1
ATOM 6379 C CA . GLU B 1 329 ? 40.531 -10.016 6.742 1 78.19 329 GLU B CA 1
ATOM 6380 C C . GLU B 1 329 ? 39.062 -10.352 7.035 1 78.19 329 GLU B C 1
ATOM 6382 O O . GLU B 1 329 ? 38.781 -11.102 7.965 1 78.19 329 GLU B O 1
ATOM 6387 N N . ASN B 1 330 ? 38.281 -9.805 6.23 1 72.94 330 ASN B N 1
ATOM 6388 C CA . ASN B 1 330 ? 36.844 -9.992 6.477 1 72.94 330 ASN B CA 1
ATOM 6389 C C . ASN B 1 330 ? 36.344 -11.312 5.895 1 72.94 330 ASN B C 1
ATOM 6391 O O . ASN B 1 330 ? 36.75 -11.695 4.793 1 72.94 330 ASN B O 1
ATOM 6395 N N . GLU B 1 331 ? 35.719 -12.07 6.812 1 63.84 331 GLU B N 1
ATOM 6396 C CA . GLU B 1 331 ? 35.062 -13.289 6.312 1 63.84 331 GLU B CA 1
ATOM 6397 C C . GLU B 1 331 ? 33.875 -12.961 5.434 1 63.84 331 GLU B C 1
ATOM 6399 O O . GLU B 1 331 ? 33.062 -12.117 5.785 1 63.84 331 GLU B O 1
ATOM 6404 N N . PHE B 1 332 ? 33.906 -13.695 4.375 1 60.84 332 PHE B N 1
ATOM 6405 C CA . PHE B 1 332 ? 32.844 -13.445 3.385 1 60.84 332 PHE B CA 1
ATOM 6406 C C . PHE B 1 332 ? 31.484 -13.789 3.949 1 60.84 332 PHE B C 1
ATOM 6408 O O . PHE B 1 332 ? 31.344 -14.766 4.68 1 60.84 332 PHE B O 1
ATOM 6415 N N . GLY B 1 333 ? 30.469 -12.914 3.807 1 59.78 333 GLY B N 1
ATOM 6416 C CA . GLY B 1 333 ? 29.109 -13.086 4.262 1 59.78 333 GLY B CA 1
ATOM 6417 C C . GLY B 1 333 ? 28.672 -12.031 5.262 1 59.78 333 GLY B C 1
ATOM 6418 O O . GLY B 1 333 ? 27.484 -11.758 5.41 1 59.78 333 GLY B O 1
ATOM 6419 N N . GLY B 1 334 ? 29.609 -11.547 5.926 1 66.94 334 GLY B N 1
ATOM 6420 C CA . GLY B 1 334 ? 29.266 -10.516 6.895 1 66.94 334 GLY B CA 1
ATOM 6421 C C . GLY B 1 334 ? 29.125 -9.141 6.27 1 66.94 334 GLY B C 1
ATOM 6422 O O . GLY B 1 334 ? 29.516 -8.93 5.117 1 66.94 334 GLY B O 1
ATOM 6423 N N . PHE B 1 335 ? 28.531 -8.367 7 1 68.88 335 PHE B N 1
ATOM 6424 C CA . PHE B 1 335 ? 28.25 -6.992 6.598 1 68.88 335 PHE B CA 1
ATOM 6425 C C . PHE B 1 335 ? 29.516 -6.289 6.121 1 68.88 335 PHE B C 1
ATOM 6427 O O . PHE B 1 335 ? 29.516 -5.625 5.086 1 68.88 335 PHE B O 1
ATOM 6434 N N . MET B 1 336 ? 30.578 -6.539 6.766 1 76 336 MET B N 1
ATOM 6435 C CA . MET B 1 336 ? 31.828 -5.84 6.449 1 76 336 MET B CA 1
ATOM 6436 C C . MET B 1 336 ? 32.406 -6.336 5.129 1 76 336 MET B C 1
ATOM 6438 O O . MET B 1 336 ? 32.969 -5.547 4.355 1 76 336 MET B O 1
ATOM 6442 N N . ALA B 1 337 ? 32.281 -7.539 4.918 1 82.56 337 ALA B N 1
ATOM 6443 C CA . ALA B 1 337 ? 32.75 -8.117 3.668 1 82.56 337 ALA B CA 1
ATOM 6444 C C . ALA B 1 337 ? 31.984 -7.574 2.471 1 82.56 337 ALA B C 1
ATOM 6446 O O . ALA B 1 337 ? 32.562 -7.258 1.434 1 82.56 337 ALA B O 1
ATOM 6447 N N . LEU B 1 338 ? 30.734 -7.441 2.674 1 86.06 338 LEU B N 1
ATOM 6448 C CA . LEU B 1 338 ? 29.891 -6.934 1.601 1 86.06 338 LEU B CA 1
ATOM 6449 C C . LEU B 1 338 ? 30.234 -5.484 1.279 1 86.06 338 LEU B C 1
ATOM 6451 O O . LEU B 1 338 ? 30.297 -5.098 0.11 1 86.06 338 LEU B O 1
ATOM 6455 N N . ARG B 1 339 ? 30.438 -4.738 2.252 1 87.69 339 ARG B N 1
ATOM 6456 C CA . ARG B 1 339 ? 30.812 -3.342 2.066 1 87.69 339 ARG B CA 1
ATOM 6457 C C . ARG B 1 339 ? 32.156 -3.229 1.326 1 87.69 339 ARG B C 1
ATOM 6459 O O . ARG B 1 339 ? 32.312 -2.355 0.474 1 87.69 339 ARG B O 1
ATOM 6466 N N . GLU B 1 340 ? 33.062 -4.059 1.763 1 90.62 340 GLU B N 1
ATOM 6467 C CA . GLU B 1 340 ? 34.375 -4.047 1.117 1 90.62 340 GLU B CA 1
ATOM 6468 C C . GLU B 1 340 ? 34.25 -4.41 -0.361 1 90.62 340 GLU B C 1
ATOM 6470 O O . GLU B 1 340 ? 34.875 -3.764 -1.211 1 90.62 340 GLU B O 1
ATOM 6475 N N . VAL B 1 341 ? 33.5 -5.391 -0.656 1 91.75 341 VAL B N 1
ATOM 6476 C CA . VAL B 1 341 ? 33.312 -5.797 -2.043 1 91.75 341 VAL B CA 1
ATOM 6477 C C . VAL B 1 341 ? 32.75 -4.633 -2.854 1 91.75 341 VAL B C 1
ATOM 6479 O O . VAL B 1 341 ? 33.219 -4.348 -3.957 1 91.75 341 VAL B O 1
ATOM 6482 N N . ALA B 1 342 ? 31.781 -3.979 -2.318 1 91.81 342 ALA B N 1
ATOM 6483 C CA . ALA B 1 342 ? 31.156 -2.844 -2.998 1 91.81 342 ALA B CA 1
ATOM 6484 C C . ALA B 1 342 ? 32.188 -1.74 -3.264 1 91.81 342 ALA B C 1
ATOM 6486 O O . ALA B 1 342 ? 32.125 -1.07 -4.297 1 91.81 342 ALA B O 1
ATOM 6487 N N . SER B 1 343 ? 33.094 -1.571 -2.379 1 92.12 343 SER B N 1
ATOM 6488 C CA . SER B 1 343 ? 34.094 -0.503 -2.488 1 92.12 343 SER B CA 1
ATOM 6489 C C . SER B 1 343 ? 35 -0.721 -3.686 1 92.12 343 SER B C 1
ATOM 6491 O O . SER B 1 343 ? 35.531 0.238 -4.246 1 92.12 343 SER B O 1
ATOM 6493 N N . TYR B 1 344 ? 35.156 -1.99 -4.035 1 92.44 344 TYR B N 1
ATOM 6494 C CA . TYR B 1 344 ? 36.031 -2.293 -5.168 1 92.44 344 TYR B CA 1
ATOM 6495 C C . TYR B 1 344 ? 35.438 -1.775 -6.469 1 92.44 344 TYR B C 1
ATOM 6497 O O . TYR B 1 344 ? 36.156 -1.583 -7.453 1 92.44 344 TYR B O 1
ATOM 6505 N N . PHE B 1 345 ? 34.156 -1.543 -6.508 1 91.94 345 PHE B N 1
ATOM 6506 C CA . PHE B 1 345 ? 33.5 -1.174 -7.75 1 91.94 345 PHE B CA 1
ATOM 6507 C C . PHE B 1 345 ? 32.969 0.251 -7.672 1 91.94 345 PHE B C 1
ATOM 6509 O O . PHE B 1 345 ? 32.188 0.681 -8.539 1 91.94 345 PHE B O 1
ATOM 6516 N N . LYS B 1 346 ? 33.25 0.999 -6.688 1 88.19 346 LYS B N 1
ATOM 6517 C CA . LYS B 1 346 ? 32.656 2.293 -6.375 1 88.19 346 LYS B CA 1
ATOM 6518 C C . LYS B 1 346 ? 32.781 3.26 -7.547 1 88.19 346 LYS B C 1
ATOM 6520 O O . LYS B 1 346 ? 31.938 4.141 -7.738 1 88.19 346 LYS B O 1
ATOM 6525 N N . ASP B 1 347 ? 33.875 3.148 -8.344 1 88.31 347 ASP B N 1
ATOM 6526 C CA . ASP B 1 347 ? 34.094 4.055 -9.461 1 88.31 347 ASP B CA 1
ATOM 6527 C C . ASP B 1 347 ? 33.344 3.605 -10.703 1 88.31 347 ASP B C 1
ATOM 6529 O O . ASP B 1 347 ? 33.188 4.371 -11.656 1 88.31 347 ASP B O 1
ATOM 6533 N N . TYR B 1 348 ? 32.844 2.43 -10.641 1 88.69 348 TYR B N 1
ATOM 6534 C CA . TYR B 1 348 ? 32.156 1.847 -11.797 1 88.69 348 TYR B CA 1
ATOM 6535 C C . TYR B 1 348 ? 30.641 1.818 -11.586 1 88.69 348 TYR B C 1
ATOM 6537 O O . TYR B 1 348 ? 29.891 2.27 -12.445 1 88.69 348 TYR B O 1
ATOM 6545 N N . THR B 1 349 ? 30.234 1.285 -10.461 1 93.38 349 THR B N 1
ATOM 6546 C CA . THR B 1 349 ? 28.812 1.185 -10.188 1 93.38 349 THR B CA 1
ATOM 6547 C C . THR B 1 349 ? 28.531 1.229 -8.688 1 93.38 349 THR B C 1
ATOM 6549 O O . THR B 1 349 ? 29.391 0.822 -7.887 1 93.38 349 THR B O 1
ATOM 6552 N N . ASP B 1 350 ? 27.359 1.774 -8.352 1 95.25 350 ASP B N 1
ATOM 6553 C CA . ASP B 1 350 ? 26.938 1.829 -6.961 1 95.25 350 ASP B CA 1
ATOM 6554 C C . ASP B 1 350 ? 25.984 0.682 -6.637 1 95.25 350 ASP B C 1
ATOM 6556 O O . ASP B 1 350 ? 25.578 0.506 -5.484 1 95.25 350 ASP B O 1
ATOM 6560 N N . ILE B 1 351 ? 25.594 -0.119 -7.617 1 96.75 351 ILE B N 1
ATOM 6561 C CA . ILE B 1 351 ? 24.578 -1.149 -7.426 1 96.75 351 ILE B CA 1
ATOM 6562 C C . ILE B 1 351 ? 25.156 -2.514 -7.797 1 96.75 351 ILE B C 1
ATOM 6564 O O . ILE B 1 351 ? 25.578 -2.727 -8.93 1 96.75 351 ILE B O 1
ATOM 6568 N N . LEU B 1 352 ? 25.172 -3.418 -6.855 1 95.69 352 LEU B N 1
ATOM 6569 C CA . LEU B 1 352 ? 25.625 -4.789 -7.07 1 95.69 352 LEU B CA 1
ATOM 6570 C C . LEU B 1 352 ? 24.516 -5.785 -6.73 1 95.69 352 LEU B C 1
ATOM 6572 O O . LEU B 1 352 ? 23.781 -5.586 -5.77 1 95.69 352 LEU B O 1
ATOM 6576 N N . ILE B 1 353 ? 24.406 -6.777 -7.484 1 96.19 353 ILE B N 1
ATOM 6577 C CA . ILE B 1 353 ? 23.594 -7.953 -7.16 1 96.19 353 ILE B CA 1
ATOM 6578 C C . ILE B 1 353 ? 24.516 -9.156 -6.934 1 96.19 353 ILE B C 1
ATOM 6580 O O . ILE B 1 353 ? 25.297 -9.516 -7.812 1 96.19 353 ILE B O 1
ATOM 6584 N N . ILE B 1 354 ? 24.453 -9.695 -5.766 1 93.44 354 ILE B N 1
ATOM 6585 C CA . ILE B 1 354 ? 25.266 -10.859 -5.438 1 93.44 354 ILE B CA 1
ATOM 6586 C C . ILE B 1 354 ? 24.375 -12.094 -5.316 1 93.44 354 ILE B C 1
ATOM 6588 O O . ILE B 1 354 ? 23.422 -12.109 -4.539 1 93.44 354 ILE B O 1
ATOM 6592 N N . GLN B 1 355 ? 24.734 -13.109 -6.008 1 91.75 355 GLN B N 1
ATOM 6593 C CA . GLN B 1 355 ? 23.875 -14.281 -6.125 1 91.75 355 GLN B CA 1
ATOM 6594 C C . GLN B 1 355 ? 24.5 -15.492 -5.434 1 91.75 355 GLN B C 1
ATOM 6596 O O . GLN B 1 355 ? 25.688 -15.5 -5.141 1 91.75 355 GLN B O 1
ATOM 6601 N N . ASN B 1 356 ? 23.625 -16.484 -5.16 1 88.38 356 ASN B N 1
ATOM 6602 C CA . ASN B 1 356 ? 24.016 -17.828 -4.754 1 88.38 356 ASN B CA 1
ATOM 6603 C C . ASN B 1 356 ? 24.734 -17.828 -3.41 1 88.38 356 ASN B C 1
ATOM 6605 O O . ASN B 1 356 ? 25.828 -18.391 -3.279 1 88.38 356 ASN B O 1
ATOM 6609 N N . SER B 1 357 ? 24.125 -17.109 -2.57 1 82.88 357 SER B N 1
ATOM 6610 C CA . SER B 1 357 ? 24.688 -17.109 -1.223 1 82.88 357 SER B CA 1
ATOM 6611 C C . SER B 1 357 ? 24.453 -18.438 -0.52 1 82.88 357 SER B C 1
ATOM 6613 O O . SER B 1 357 ? 23.422 -19.078 -0.703 1 82.88 357 SER B O 1
ATOM 6615 N N . ALA B 1 358 ? 25.531 -18.953 0.194 1 69.81 358 ALA B N 1
ATOM 6616 C CA . ALA B 1 358 ? 25.453 -20.203 0.942 1 69.81 358 ALA B CA 1
ATOM 6617 C C . ALA B 1 358 ? 24.984 -19.969 2.373 1 69.81 358 ALA B C 1
ATOM 6619 O O . ALA B 1 358 ? 24.891 -20.906 3.172 1 69.81 358 ALA B O 1
ATOM 6620 N N . HIS B 1 359 ? 24.703 -18.781 2.703 1 58.66 359 HIS B N 1
ATOM 6621 C CA . HIS B 1 359 ? 24.609 -18.469 4.125 1 58.66 359 HIS B CA 1
ATOM 6622 C C . HIS B 1 359 ? 23.484 -19.25 4.793 1 58.66 359 HIS B C 1
ATOM 6624 O O . HIS B 1 359 ? 22.469 -19.562 4.156 1 58.66 359 HIS B O 1
ATOM 6630 N N . GLU B 1 360 ? 23.844 -19.766 5.945 1 50.72 360 GLU B N 1
ATOM 6631 C CA . GLU B 1 360 ? 23.047 -20.516 6.914 1 50.72 360 GLU B CA 1
ATOM 6632 C C . GLU B 1 360 ? 21.734 -19.797 7.223 1 50.72 360 GLU B C 1
ATOM 6634 O O . GLU B 1 360 ? 20.75 -20.422 7.621 1 50.72 360 GLU B O 1
ATOM 6639 N N . GLU B 1 361 ? 21.844 -18.484 7.113 1 50.72 361 GLU B N 1
ATOM 6640 C CA . GLU B 1 361 ? 20.641 -17.766 7.523 1 50.72 361 GLU B CA 1
ATOM 6641 C C . GLU B 1 361 ? 19.578 -17.781 6.418 1 50.72 361 GLU B C 1
ATOM 6643 O O . GLU B 1 361 ? 18.656 -16.969 6.43 1 50.72 361 GLU B O 1
ATOM 6648 N N . VAL B 1 362 ? 19.891 -18.75 5.527 1 52.75 362 VAL B N 1
ATOM 6649 C CA . VAL B 1 362 ? 19.016 -18.844 4.363 1 52.75 362 VAL B CA 1
ATOM 6650 C C . VAL B 1 362 ? 17.625 -19.281 4.805 1 52.75 362 VAL B C 1
ATOM 6652 O O . VAL B 1 362 ? 17.484 -20.156 5.668 1 52.75 362 VAL B O 1
ATOM 6655 N N . GLY B 1 363 ? 16.641 -18.547 4.301 1 61 363 GLY B N 1
ATOM 6656 C CA . GLY B 1 363 ? 15.242 -18.859 4.586 1 61 363 GLY B CA 1
ATOM 6657 C C . GLY B 1 363 ? 14.844 -20.266 4.18 1 61 363 GLY B C 1
ATOM 6658 O O . GLY B 1 363 ? 15.375 -20.797 3.207 1 61 363 GLY B O 1
ATOM 6659 N N . CYS B 1 364 ? 14.125 -20.891 4.918 1 70.19 364 CYS B N 1
ATOM 6660 C CA . CYS B 1 364 ? 13.656 -22.266 4.77 1 70.19 364 CYS B CA 1
ATOM 6661 C C . CYS B 1 364 ? 12.859 -22.438 3.482 1 70.19 364 CYS B C 1
ATOM 6663 O O . CYS B 1 364 ? 12.578 -23.562 3.059 1 70.19 364 CYS B O 1
ATOM 6665 N N . PHE B 1 365 ? 12.734 -21.266 2.705 1 83.56 365 PHE B N 1
ATOM 6666 C CA . PHE B 1 365 ? 11.852 -21.375 1.553 1 83.56 365 PHE B CA 1
ATOM 6667 C C . PHE B 1 365 ? 12.625 -21.188 0.253 1 83.56 365 PHE B C 1
ATOM 6669 O O . PHE B 1 365 ? 12.055 -21.266 -0.835 1 83.56 365 PHE B O 1
ATOM 6676 N N . GLU B 1 366 ? 13.93 -21.078 0.344 1 88.38 366 GLU B N 1
ATOM 6677 C CA . GLU B 1 366 ? 14.734 -20.812 -0.842 1 88.38 366 GLU B CA 1
ATOM 6678 C C . GLU B 1 366 ? 15.148 -22.094 -1.542 1 88.38 366 GLU B C 1
ATOM 6680 O O . GLU B 1 366 ? 15.555 -23.062 -0.89 1 88.38 366 GLU B O 1
ATOM 6685 N N . MET B 1 367 ? 15.078 -22.125 -2.814 1 89.19 367 MET B N 1
ATOM 6686 C CA . MET B 1 367 ? 15.453 -23.281 -3.613 1 89.19 367 MET B CA 1
ATOM 6687 C C . MET B 1 367 ? 16.969 -23.5 -3.6 1 89.19 367 MET B C 1
ATOM 6689 O O . MET B 1 367 ? 17.719 -22.562 -3.889 1 89.19 367 MET B O 1
ATOM 6693 N N . PRO B 1 368 ? 17.375 -24.719 -3.229 1 86.62 368 PRO B N 1
ATOM 6694 C CA . PRO B 1 368 ? 18.812 -24.984 -3.305 1 86.62 368 PRO B CA 1
ATOM 6695 C C . PRO B 1 368 ? 19.344 -24.984 -4.738 1 86.62 368 PRO B C 1
ATOM 6697 O O . PRO B 1 368 ? 18.625 -25.375 -5.664 1 86.62 368 PRO B O 1
ATOM 6700 N N . SER B 1 369 ? 20.578 -24.609 -4.812 1 83.81 369 SER B N 1
ATOM 6701 C CA . SER B 1 369 ? 21.219 -24.594 -6.129 1 83.81 369 SER B CA 1
ATOM 6702 C C . SER B 1 369 ? 21.484 -26 -6.629 1 83.81 369 SER B C 1
ATOM 6704 O O . SER B 1 369 ? 21.766 -26.906 -5.836 1 83.81 369 SER B O 1
ATOM 6706 N N . SER B 1 370 ? 21.406 -26.219 -7.926 1 73.44 370 SER B N 1
ATOM 6707 C CA . SER B 1 370 ? 21.656 -27.531 -8.508 1 73.44 370 SER B CA 1
ATOM 6708 C C . SER B 1 370 ? 23.141 -27.859 -8.523 1 73.44 370 SER B C 1
ATOM 6710 O O . SER B 1 370 ? 23.516 -29.031 -8.648 1 73.44 370 SER B O 1
ATOM 6712 N N . THR B 1 371 ? 23.984 -26.828 -8.453 1 66.88 371 THR B N 1
ATOM 6713 C CA . THR B 1 371 ? 25.422 -27.062 -8.523 1 66.88 371 THR B CA 1
ATOM 6714 C C . THR B 1 371 ? 25.969 -27.516 -7.168 1 66.88 371 THR B C 1
ATOM 6716 O O . THR B 1 371 ? 27.156 -27.812 -7.039 1 66.88 371 THR B O 1
ATOM 6719 N N . GLY B 1 372 ? 25.047 -27.734 -6.258 1 63.12 372 GLY B N 1
ATOM 6720 C CA . GLY B 1 372 ? 25.406 -28.297 -4.969 1 63.12 372 GLY B CA 1
ATOM 6721 C C . GLY B 1 372 ? 25.891 -27.266 -3.975 1 63.12 372 GLY B C 1
ATOM 6722 O O . GLY B 1 372 ? 26.047 -27.562 -2.787 1 63.12 372 GLY B O 1
ATOM 6723 N N . LYS B 1 373 ? 26.188 -26.141 -4.395 1 74.44 373 LYS B N 1
ATOM 6724 C CA . LYS B 1 373 ? 26.641 -25.156 -3.412 1 74.44 373 LYS B CA 1
ATOM 6725 C C . LYS B 1 373 ? 25.719 -23.938 -3.369 1 74.44 373 LYS B C 1
ATOM 6727 O O . LYS B 1 373 ? 25.375 -23.391 -4.41 1 74.44 373 LYS B O 1
ATOM 6732 N N . GLY B 1 374 ? 25.109 -23.703 -2.219 1 83.12 374 GLY B N 1
ATOM 6733 C CA . GLY B 1 374 ? 24.344 -22.5 -1.975 1 83.12 374 GLY B CA 1
ATOM 6734 C C . GLY B 1 374 ? 22.891 -22.609 -2.396 1 83.12 374 GLY B C 1
ATOM 6735 O O . GLY B 1 374 ? 22.359 -23.719 -2.488 1 83.12 374 GLY B O 1
ATOM 6736 N N . PHE B 1 375 ? 22.203 -21.469 -2.555 1 88.81 375 PHE B N 1
ATOM 6737 C CA . PHE B 1 375 ? 20.781 -21.391 -2.887 1 88.81 375 PHE B CA 1
ATOM 6738 C C . PHE B 1 375 ? 20.562 -20.484 -4.082 1 88.81 375 PHE B C 1
ATOM 6740 O O . PHE B 1 375 ? 21.438 -19.703 -4.453 1 88.81 375 PHE B O 1
ATOM 6747 N N . ASN B 1 376 ? 19.453 -20.688 -4.777 1 91.31 376 ASN B N 1
ATOM 6748 C CA . ASN B 1 376 ? 19.047 -19.797 -5.852 1 91.31 376 ASN B CA 1
ATOM 6749 C C . ASN B 1 376 ? 18.469 -18.484 -5.309 1 91.31 376 ASN B C 1
ATOM 6751 O O . ASN B 1 376 ? 17.266 -18.25 -5.402 1 91.31 376 ASN B O 1
ATOM 6755 N N . ASN B 1 377 ? 19.344 -17.719 -4.742 1 92.94 377 ASN B N 1
ATOM 6756 C CA . ASN B 1 377 ? 18.969 -16.453 -4.113 1 92.94 377 ASN B CA 1
ATOM 6757 C C . ASN B 1 377 ? 19.922 -15.336 -4.516 1 92.94 377 ASN B C 1
ATOM 6759 O O . ASN B 1 377 ? 20.859 -15.555 -5.289 1 92.94 377 ASN B O 1
ATOM 6763 N N . PHE B 1 378 ? 19.562 -14.133 -4.152 1 93.81 378 PHE B N 1
ATOM 6764 C CA . PHE B 1 378 ? 20.422 -12.984 -4.418 1 93.81 378 PHE B CA 1
ATOM 6765 C C . PHE B 1 378 ? 20.125 -11.852 -3.436 1 93.81 378 PHE B C 1
ATOM 6767 O O . PHE B 1 378 ? 19.062 -11.828 -2.814 1 93.81 378 PHE B O 1
ATOM 6774 N N . ILE B 1 379 ? 21.062 -11.008 -3.238 1 94.5 379 ILE B N 1
ATOM 6775 C CA . ILE B 1 379 ? 20.906 -9.773 -2.471 1 94.5 379 ILE B CA 1
ATOM 6776 C C . ILE B 1 379 ? 21.234 -8.57 -3.355 1 94.5 379 ILE B C 1
ATOM 6778 O O . ILE B 1 379 ? 21.984 -8.688 -4.328 1 94.5 379 ILE B O 1
ATOM 6782 N N . ILE B 1 380 ? 20.641 -7.504 -3.09 1 96.19 380 ILE B N 1
ATOM 6783 C CA . ILE B 1 380 ? 20.859 -6.242 -3.781 1 96.19 380 ILE B CA 1
ATOM 6784 C C . ILE B 1 380 ? 21.641 -5.285 -2.873 1 96.19 380 ILE B C 1
ATOM 6786 O O . ILE B 1 380 ? 21.172 -4.941 -1.786 1 96.19 380 ILE B O 1
ATOM 6790 N N . LEU B 1 381 ? 22.781 -4.871 -3.342 1 95.19 381 LEU B N 1
ATOM 6791 C CA . LEU B 1 381 ? 23.609 -3.916 -2.609 1 95.19 381 LEU B CA 1
ATOM 6792 C C . LEU B 1 381 ? 23.609 -2.561 -3.305 1 95.19 381 LEU B C 1
ATOM 6794 O O . LEU B 1 381 ? 23.828 -2.48 -4.516 1 95.19 381 LEU B O 1
ATOM 6798 N N . ILE B 1 382 ? 23.328 -1.58 -2.578 1 96.06 382 ILE B N 1
ATOM 6799 C CA . ILE B 1 382 ? 23.547 -0.21 -3.035 1 96.06 382 ILE B CA 1
ATOM 6800 C C . ILE B 1 382 ? 24.516 0.502 -2.102 1 96.06 382 ILE B C 1
ATOM 6802 O O . ILE B 1 382 ? 24.266 0.626 -0.902 1 96.06 382 ILE B O 1
ATOM 6806 N N . ARG B 1 383 ? 25.641 0.919 -2.627 1 93.25 383 ARG B N 1
ATOM 6807 C CA . ARG B 1 383 ? 26.703 1.598 -1.883 1 93.25 383 ARG B CA 1
ATOM 6808 C C . ARG B 1 383 ? 27.078 0.819 -0.625 1 93.25 383 ARG B C 1
ATOM 6810 O O . ARG B 1 383 ? 27.188 1.397 0.458 1 93.25 383 ARG B O 1
ATOM 6817 N N . GLY B 1 384 ? 27.109 -0.473 -0.767 1 92.44 384 GLY B N 1
ATOM 6818 C CA . GLY B 1 384 ? 27.672 -1.349 0.254 1 92.44 384 GLY B CA 1
ATOM 6819 C C . GLY B 1 384 ? 26.641 -1.799 1.275 1 92.44 384 GLY B C 1
ATOM 6820 O O . GLY B 1 384 ? 26.953 -2.582 2.174 1 92.44 384 GLY B O 1
ATOM 6821 N N . ILE B 1 385 ? 25.406 -1.37 1.174 1 94.12 385 ILE B N 1
ATOM 6822 C CA . ILE B 1 385 ? 24.359 -1.77 2.109 1 94.12 385 ILE B CA 1
ATOM 6823 C C . ILE B 1 385 ? 23.312 -2.621 1.385 1 94.12 385 ILE B C 1
ATOM 6825 O O . ILE B 1 385 ? 22.922 -2.305 0.261 1 94.12 385 ILE B O 1
ATOM 6829 N N . VAL B 1 386 ? 22.922 -3.74 2.039 1 95.06 386 VAL B N 1
ATOM 6830 C CA . VAL B 1 386 ? 21.891 -4.602 1.469 1 95.06 386 VAL B CA 1
ATOM 6831 C C . VAL B 1 386 ? 20.531 -3.904 1.553 1 95.06 386 VAL B C 1
ATOM 6833 O O . VAL B 1 386 ? 20.047 -3.59 2.646 1 95.06 386 VAL B O 1
ATOM 6836 N N . VAL B 1 387 ? 19.875 -3.715 0.419 1 96.94 387 VAL B N 1
ATOM 6837 C CA . VAL B 1 387 ? 18.594 -3.006 0.421 1 96.94 387 VAL B CA 1
ATOM 6838 C C . VAL B 1 387 ? 17.484 -3.955 0.002 1 96.94 387 VAL B C 1
ATOM 6840 O O . VAL B 1 387 ? 16.297 -3.609 0.088 1 96.94 387 VAL B O 1
ATOM 6843 N N . GLY B 1 388 ? 17.828 -5.102 -0.461 1 96.06 388 GLY B N 1
ATOM 6844 C CA . GLY B 1 388 ? 16.812 -6.047 -0.92 1 96.06 388 GLY B CA 1
ATOM 6845 C C . GLY B 1 388 ? 17.328 -7.469 -1.021 1 96.06 388 GLY B C 1
ATOM 6846 O O . GLY B 1 388 ? 18.547 -7.691 -1.048 1 96.06 388 GLY B O 1
ATOM 6847 N N . ARG B 1 389 ? 16.406 -8.375 -1.104 1 94.69 389 ARG B N 1
ATOM 6848 C CA . ARG B 1 389 ? 16.688 -9.797 -1.244 1 94.69 389 ARG B CA 1
ATOM 6849 C C . ARG B 1 389 ? 15.633 -10.477 -2.113 1 94.69 389 ARG B C 1
ATOM 6851 O O . ARG B 1 389 ? 14.477 -10.047 -2.156 1 94.69 389 ARG B O 1
ATOM 6858 N N . GLY B 1 390 ? 16.047 -11.492 -2.789 1 95.38 390 GLY B N 1
ATOM 6859 C CA . GLY B 1 390 ? 15.156 -12.305 -3.6 1 95.38 390 GLY B CA 1
ATOM 6860 C C . GLY B 1 390 ? 15.648 -13.734 -3.783 1 95.38 390 GLY B C 1
ATOM 6861 O O . GLY B 1 390 ? 16.766 -14.07 -3.371 1 95.38 390 GLY B O 1
ATOM 6862 N N . CYS B 1 391 ? 14.758 -14.547 -4.285 1 93.69 391 CYS B N 1
ATOM 6863 C CA . CYS B 1 391 ? 15.133 -15.945 -4.484 1 93.69 391 CYS B CA 1
ATOM 6864 C C . CYS B 1 391 ? 14.094 -16.672 -5.32 1 93.69 391 CYS B C 1
ATOM 6866 O O . CYS B 1 391 ? 13.039 -16.109 -5.633 1 93.69 391 CYS B O 1
ATOM 6868 N N . GLN B 1 392 ? 14.523 -17.812 -5.738 1 93.5 392 GLN B N 1
ATOM 6869 C CA . GLN B 1 392 ? 13.562 -18.812 -6.172 1 93.5 392 GLN B CA 1
ATOM 6870 C C . GLN B 1 392 ? 12.969 -19.562 -4.977 1 93.5 392 GLN B C 1
ATOM 6872 O O . GLN B 1 392 ? 13.695 -19.953 -4.062 1 93.5 392 GLN B O 1
ATOM 6877 N N . TYR B 1 393 ? 11.672 -19.703 -4.984 1 92.25 393 TYR B N 1
ATOM 6878 C CA . TYR B 1 393 ? 11.016 -20.422 -3.902 1 92.25 393 TYR B CA 1
ATOM 6879 C C . TYR B 1 393 ? 11.07 -21.938 -4.137 1 92.25 393 TYR B C 1
ATOM 6881 O O . TYR B 1 393 ? 11.023 -22.391 -5.281 1 92.25 393 TYR B O 1
ATOM 6889 N N . ILE B 1 394 ? 11.102 -22.609 -3.045 1 89.62 394 ILE B N 1
ATOM 6890 C CA . ILE B 1 394 ? 10.945 -24.062 -3.162 1 89.62 394 ILE B CA 1
ATOM 6891 C C . ILE B 1 394 ? 9.562 -24.391 -3.723 1 89.62 394 ILE B C 1
ATOM 6893 O O . ILE B 1 394 ? 8.555 -23.875 -3.23 1 89.62 394 ILE B O 1
ATOM 6897 N N . HIS B 1 395 ? 9.555 -25.156 -4.758 1 89.38 395 HIS B N 1
ATOM 6898 C CA . HIS B 1 395 ? 8.289 -25.531 -5.375 1 89.38 395 HIS B CA 1
ATOM 6899 C C . HIS B 1 395 ? 8.109 -27.047 -5.371 1 89.38 395 HIS B C 1
ATOM 6901 O O . HIS B 1 395 ? 7.281 -27.578 -6.121 1 89.38 395 HIS B O 1
ATOM 6907 N N . ASP B 1 396 ? 8.938 -27.75 -4.617 1 86.25 396 ASP B N 1
ATOM 6908 C CA . ASP B 1 396 ? 8.844 -29.203 -4.43 1 86.25 396 ASP B CA 1
ATOM 6909 C C . ASP B 1 396 ? 8.359 -29.531 -3.021 1 86.25 396 ASP B C 1
ATOM 6911 O O . ASP B 1 396 ? 8.969 -29.125 -2.033 1 86.25 396 ASP B O 1
ATOM 6915 N N . GLU B 1 397 ? 7.312 -30.328 -3.014 1 86.56 397 GLU B N 1
ATOM 6916 C CA . GLU B 1 397 ? 6.66 -30.625 -1.742 1 86.56 397 GLU B CA 1
ATOM 6917 C C . GLU B 1 397 ? 7.617 -31.328 -0.78 1 86.56 397 GLU B C 1
ATOM 6919 O O . GLU B 1 397 ? 7.719 -30.953 0.388 1 86.56 397 GLU B O 1
ATOM 6924 N N . GLU B 1 398 ? 8.242 -32.375 -1.248 1 84.81 398 GLU B N 1
ATOM 6925 C CA . GLU B 1 398 ? 9.117 -33.156 -0.394 1 84.81 398 GLU B CA 1
ATOM 6926 C C . GLU B 1 398 ? 10.305 -32.344 0.099 1 84.81 398 GLU B C 1
ATOM 6928 O O . GLU B 1 398 ? 10.695 -32.438 1.262 1 84.81 398 GLU B O 1
ATOM 6933 N N . LEU B 1 399 ? 10.836 -31.594 -0.786 1 83.94 399 LEU B N 1
ATOM 6934 C CA . LEU B 1 399 ? 11.953 -30.734 -0.409 1 83.94 399 LEU B CA 1
ATOM 6935 C C . LEU B 1 399 ? 11.531 -29.719 0.654 1 83.94 399 LEU B C 1
ATOM 6937 O O . LEU B 1 399 ? 12.266 -29.469 1.611 1 83.94 399 LEU B O 1
ATOM 6941 N N . LEU B 1 400 ? 10.398 -29.125 0.479 1 86.75 400 LEU B N 1
ATOM 6942 C CA . LEU B 1 400 ? 9.922 -28.141 1.434 1 86.75 400 LEU B CA 1
ATOM 6943 C C . LEU B 1 400 ? 9.664 -28.781 2.797 1 86.75 400 LEU B C 1
ATOM 6945 O O . LEU B 1 400 ? 10.008 -28.203 3.83 1 86.75 400 LEU B O 1
ATOM 6949 N N . LYS B 1 401 ? 9.047 -29.906 2.789 1 83.25 401 LYS B N 1
ATOM 6950 C CA . LYS B 1 401 ? 8.781 -30.609 4.031 1 83.25 401 LYS B CA 1
ATOM 6951 C C . LYS B 1 401 ? 10.062 -30.844 4.82 1 83.25 401 LYS B C 1
ATOM 6953 O O . LYS B 1 401 ? 10.078 -30.734 6.047 1 83.25 401 LYS B O 1
ATOM 6958 N N . HIS B 1 402 ? 11 -31.156 4.105 1 80.19 402 HIS B N 1
ATOM 6959 C CA . HIS B 1 402 ? 12.281 -31.438 4.73 1 80.19 402 HIS B CA 1
ATOM 6960 C C . HIS B 1 402 ? 12.922 -30.172 5.293 1 80.19 402 HIS B C 1
ATOM 6962 O O . HIS B 1 402 ? 13.539 -30.203 6.359 1 80.19 402 HIS B O 1
ATOM 6968 N N . GLN B 1 403 ? 12.805 -29.172 4.594 1 75.94 403 GLN B N 1
ATOM 6969 C CA . GLN B 1 403 ? 13.477 -27.922 4.953 1 75.94 403 GLN B CA 1
ATOM 6970 C C . GLN B 1 403 ? 12.719 -27.188 6.051 1 75.94 403 GLN B C 1
ATOM 6972 O O . GLN B 1 403 ? 13.328 -26.578 6.93 1 75.94 403 GLN B O 1
ATOM 6977 N N . VAL B 1 404 ? 11.422 -26.984 5.953 1 65.75 404 VAL B N 1
ATOM 6978 C CA . VAL B 1 404 ? 10.656 -26.109 6.844 1 65.75 404 VAL B CA 1
ATOM 6979 C C . VAL B 1 404 ? 10.125 -26.922 8.023 1 65.75 404 VAL B C 1
ATOM 6981 O O . VAL B 1 404 ? 9.531 -26.375 8.953 1 65.75 404 VAL B O 1
ATOM 6984 N N . ARG B 1 405 ? 10.695 -27.969 8.328 1 55.88 405 ARG B N 1
ATOM 6985 C CA . ARG B 1 405 ? 10.25 -28.859 9.398 1 55.88 405 ARG B CA 1
ATOM 6986 C C . ARG B 1 405 ? 8.789 -28.594 9.766 1 55.88 405 ARG B C 1
ATOM 6988 O O . ARG B 1 405 ? 8.453 -28.469 10.938 1 55.88 405 ARG B O 1
ATOM 6995 N N . CYS B 1 406 ? 7.773 -28.344 9 1 54.19 406 CYS B N 1
ATOM 6996 C CA . CYS B 1 406 ? 6.332 -28.422 9.211 1 54.19 406 CYS B CA 1
ATOM 6997 C C . CYS B 1 406 ? 5.762 -27.047 9.555 1 54.19 406 CYS B C 1
ATOM 6999 O O . CYS B 1 406 ? 4.578 -26.938 9.883 1 54.19 406 CYS B O 1
ATOM 7001 N N . HIS B 1 407 ? 6.453 -25.938 9.312 1 64.69 407 HIS B N 1
ATOM 7002 C CA . HIS B 1 407 ? 5.941 -24.688 9.859 1 64.69 407 HIS B CA 1
ATOM 7003 C C . HIS B 1 407 ? 5.133 -23.922 8.812 1 64.69 407 HIS B C 1
ATOM 7005 O O . HIS B 1 407 ? 4.648 -22.812 9.086 1 64.69 407 HIS B O 1
ATOM 7011 N N . ALA B 1 408 ? 4.902 -24.422 7.684 1 75.62 408 ALA B N 1
ATOM 7012 C CA . ALA B 1 408 ? 4.043 -23.781 6.688 1 75.62 408 ALA B CA 1
ATOM 7013 C C . ALA B 1 408 ? 3.127 -24.797 6.016 1 75.62 408 ALA B C 1
ATOM 7015 O O . ALA B 1 408 ? 3.242 -25.047 4.816 1 75.62 408 ALA B O 1
ATOM 7016 N N . PRO B 1 409 ? 2.229 -25.266 6.801 1 78.19 409 PRO B N 1
ATOM 7017 C CA . PRO B 1 409 ? 1.416 -26.359 6.289 1 78.19 409 PRO B CA 1
ATOM 7018 C C . PRO B 1 409 ? 0.623 -25.984 5.043 1 78.19 409 PRO B C 1
ATOM 7020 O O . PRO B 1 409 ? 0.46 -26.812 4.137 1 78.19 409 PRO B O 1
ATOM 7023 N N . ASP B 1 410 ? 0.166 -24.797 4.977 1 82.44 410 ASP B N 1
ATOM 7024 C CA . ASP B 1 410 ? -0.615 -24.375 3.814 1 82.44 410 ASP B CA 1
ATOM 7025 C C . ASP B 1 410 ? 0.235 -24.391 2.547 1 82.44 410 ASP B C 1
ATOM 7027 O O . ASP B 1 410 ? -0.243 -24.766 1.476 1 82.44 410 ASP B O 1
ATOM 7031 N N . LEU B 1 411 ? 1.423 -23.984 2.715 1 87.5 411 LEU B N 1
ATOM 7032 C CA . LEU B 1 411 ? 2.295 -23.953 1.546 1 87.5 411 LEU B CA 1
ATOM 7033 C C . LEU B 1 411 ? 2.664 -25.359 1.104 1 87.5 411 LEU B C 1
ATOM 7035 O O . LEU B 1 411 ? 2.695 -25.656 -0.093 1 87.5 411 LEU B O 1
ATOM 7039 N N . VAL B 1 412 ? 2.91 -26.203 2.053 1 87.31 412 VAL B N 1
ATOM 7040 C CA . VAL B 1 412 ? 3.203 -27.594 1.731 1 87.31 412 VAL B CA 1
ATOM 7041 C C . VAL B 1 412 ? 2.023 -28.219 0.979 1 87.31 412 VAL B C 1
ATOM 7043 O O . VAL B 1 412 ? 2.213 -28.906 -0.029 1 87.31 412 VAL B O 1
ATOM 7046 N N . SER B 1 413 ? 0.908 -27.922 1.462 1 87.12 413 SER B N 1
ATOM 7047 C CA . SER B 1 413 ? -0.297 -28.438 0.818 1 87.12 413 SER B CA 1
ATOM 7048 C C . SER B 1 413 ? -0.46 -27.859 -0.586 1 87.12 413 SER B C 1
ATOM 7050 O O . SER B 1 413 ? -0.882 -28.562 -1.505 1 87.12 413 SER B O 1
ATOM 7052 N N . ALA B 1 414 ? -0.19 -26.625 -0.695 1 90.5 414 ALA B N 1
ATOM 7053 C CA . ALA B 1 414 ? -0.343 -25.953 -1.983 1 90.5 414 ALA B CA 1
ATOM 7054 C C . ALA B 1 414 ? 0.524 -26.609 -3.053 1 90.5 414 ALA B C 1
ATOM 7056 O O . ALA B 1 414 ? 0.13 -26.688 -4.219 1 90.5 414 ALA B O 1
ATOM 7057 N N . LEU B 1 415 ? 1.669 -27.125 -2.678 1 91.94 415 LEU B N 1
ATOM 7058 C CA . LEU B 1 415 ? 2.627 -27.672 -3.635 1 91.94 415 LEU B CA 1
ATOM 7059 C C . LEU B 1 415 ? 2.15 -29.016 -4.176 1 91.94 415 LEU B C 1
ATOM 7061 O O . LEU B 1 415 ? 2.656 -29.484 -5.195 1 91.94 415 LEU B O 1
ATOM 7065 N N . LYS B 1 416 ? 1.104 -29.562 -3.561 1 91.94 416 LYS B N 1
ATOM 7066 C CA . LYS B 1 416 ? 0.56 -30.859 -3.986 1 91.94 416 LYS B CA 1
ATOM 7067 C C . LYS B 1 416 ? -0.361 -30.688 -5.191 1 91.94 416 LYS B C 1
ATOM 7069 O O . LYS B 1 416 ? -0.684 -31.672 -5.871 1 91.94 416 LYS B O 1
ATOM 7074 N N . TYR B 1 417 ? -0.71 -29.5 -5.434 1 91.94 417 TYR B N 1
ATOM 7075 C CA . TYR B 1 417 ? -1.748 -29.297 -6.438 1 91.94 417 TYR B CA 1
ATOM 7076 C C . TYR B 1 417 ? -1.194 -28.547 -7.645 1 91.94 417 TYR B C 1
ATOM 7078 O O . TYR B 1 417 ? -1.787 -27.562 -8.102 1 91.94 417 TYR B O 1
ATOM 7086 N N . GLY B 1 418 ? -0.039 -29.094 -8.164 1 92.56 418 GLY B N 1
ATOM 7087 C CA . GLY B 1 418 ? 0.557 -28.453 -9.328 1 92.56 418 GLY B CA 1
ATOM 7088 C C . GLY B 1 418 ? 1.264 -27.156 -9.008 1 92.56 418 GLY B C 1
ATOM 7089 O O . GLY B 1 418 ? 0.672 -26.078 -9.117 1 92.56 418 GLY B O 1
ATOM 7090 N N . ALA B 1 419 ? 2.512 -27.234 -8.734 1 92.25 419 ALA B N 1
ATOM 7091 C CA . ALA B 1 419 ? 3.293 -26.078 -8.312 1 92.25 419 ALA B CA 1
ATOM 7092 C C . ALA B 1 419 ? 4.25 -25.625 -9.414 1 92.25 419 ALA B C 1
ATOM 7094 O O . ALA B 1 419 ? 5.203 -26.344 -9.742 1 92.25 419 ALA B O 1
ATOM 7095 N N . GLN B 1 420 ? 4 -24.5 -9.93 1 90.19 420 GLN B N 1
ATOM 7096 C CA . GLN B 1 420 ? 4.934 -23.922 -10.891 1 90.19 420 GLN B CA 1
ATOM 7097 C C . GLN B 1 420 ? 6.105 -23.25 -10.188 1 90.19 420 GLN B C 1
ATOM 7099 O O . GLN B 1 420 ? 5.926 -22.609 -9.148 1 90.19 420 GLN B O 1
ATOM 7104 N N . PRO B 1 421 ? 7.32 -23.406 -10.781 1 91.38 421 PRO B N 1
ATOM 7105 C CA . PRO B 1 421 ? 8.438 -22.656 -10.219 1 91.38 421 PRO B CA 1
ATOM 7106 C C . PRO B 1 421 ? 8.148 -21.156 -10.156 1 91.38 421 PRO B C 1
ATOM 7108 O O . PRO B 1 421 ? 7.551 -20.594 -11.078 1 91.38 421 PRO B O 1
ATOM 7111 N N . CYS B 1 422 ? 8.508 -20.578 -9.055 1 94.88 422 CYS B N 1
ATOM 7112 C CA . CYS B 1 422 ? 8.266 -19.156 -8.867 1 94.88 422 CYS B CA 1
ATOM 7113 C C . CYS B 1 422 ? 9.352 -18.531 -7.992 1 94.88 422 CYS B C 1
ATOM 7115 O O . CYS B 1 422 ? 10.195 -19.234 -7.441 1 94.88 422 CYS B O 1
ATOM 7117 N N . GLY B 1 423 ? 9.477 -17.312 -8.008 1 96.19 423 GLY B N 1
ATOM 7118 C CA . GLY B 1 423 ? 10.406 -16.516 -7.215 1 96.19 423 GLY B CA 1
ATOM 7119 C C . GLY B 1 423 ? 9.953 -15.086 -7.016 1 96.19 423 GLY B C 1
ATOM 7120 O O . GLY B 1 423 ? 8.875 -14.703 -7.469 1 96.19 423 GLY B O 1
ATOM 7121 N N . GLY B 1 424 ? 10.727 -14.367 -6.246 1 96.88 424 GLY B N 1
ATOM 7122 C CA . GLY B 1 424 ? 10.367 -12.984 -5.973 1 96.88 424 GLY B CA 1
ATOM 7123 C C . GLY B 1 424 ? 11.477 -12.203 -5.297 1 96.88 424 GLY B C 1
ATOM 7124 O O . GLY B 1 424 ? 12.617 -12.664 -5.234 1 96.88 424 GLY B O 1
ATOM 7125 N N . CYS B 1 425 ? 11.109 -11.031 -4.977 1 97.81 425 CYS B N 1
ATOM 7126 C CA . CYS B 1 425 ? 12.07 -10.109 -4.383 1 97.81 425 CYS B CA 1
ATOM 7127 C C . CYS B 1 425 ? 11.375 -9.125 -3.447 1 97.81 425 CYS B C 1
ATOM 7129 O O . CYS B 1 425 ? 10.203 -8.805 -3.639 1 97.81 425 CYS B O 1
ATOM 7131 N N . SER B 1 426 ? 12.055 -8.773 -2.418 1 97.75 426 SER B N 1
ATOM 7132 C CA . SER B 1 426 ? 11.641 -7.734 -1.485 1 97.75 426 SER B CA 1
ATOM 7133 C C . SER B 1 426 ? 12.695 -6.637 -1.378 1 97.75 426 SER B C 1
ATOM 7135 O O . SER B 1 426 ? 13.875 -6.918 -1.122 1 97.75 426 SER B O 1
ATOM 7137 N N . ILE B 1 427 ? 12.32 -5.438 -1.602 1 98.38 427 ILE B N 1
ATOM 7138 C CA . ILE B 1 427 ? 13.211 -4.289 -1.493 1 98.38 427 ILE B CA 1
ATOM 7139 C C . ILE B 1 427 ? 12.766 -3.393 -0.342 1 98.38 427 ILE B C 1
ATOM 7141 O O . ILE B 1 427 ? 11.586 -3.035 -0.249 1 98.38 427 ILE B O 1
ATOM 7145 N N . ASP B 1 428 ? 13.68 -3.109 0.561 1 98.19 428 ASP B N 1
ATOM 7146 C CA . ASP B 1 428 ? 13.422 -2.184 1.659 1 98.19 428 ASP B CA 1
ATOM 7147 C C . ASP B 1 428 ? 13.328 -0.745 1.154 1 98.19 428 ASP B C 1
ATOM 7149 O O . ASP B 1 428 ? 14.336 -0.15 0.773 1 98.19 428 ASP B O 1
ATOM 7153 N N . LEU B 1 429 ? 12.156 -0.187 1.214 1 98.75 429 LEU B N 1
ATOM 7154 C CA . LEU B 1 429 ? 11.914 1.143 0.665 1 98.75 429 LEU B CA 1
ATOM 7155 C C . LEU B 1 429 ? 12.75 2.189 1.386 1 98.75 429 LEU B C 1
ATOM 7157 O O . LEU B 1 429 ? 13.367 3.047 0.746 1 98.75 429 LEU B O 1
ATOM 7161 N N . GLU B 1 430 ? 12.781 2.178 2.701 1 97.94 430 GLU B N 1
ATOM 7162 C CA . GLU B 1 430 ? 13.469 3.18 3.504 1 97.94 430 GLU B CA 1
ATOM 7163 C C . GLU B 1 430 ? 14.984 3.076 3.324 1 97.94 430 GLU B C 1
ATOM 7165 O O . GLU B 1 430 ? 15.672 4.094 3.203 1 97.94 430 GLU B O 1
ATOM 7170 N N . LEU B 1 431 ? 15.484 1.857 3.252 1 97.94 431 LEU B N 1
ATOM 7171 C CA . LEU B 1 431 ? 16.922 1.685 3.061 1 97.94 431 LEU B CA 1
ATOM 7172 C C . LEU B 1 431 ? 17.328 2.074 1.646 1 97.94 431 LEU B C 1
ATOM 7174 O O . LEU B 1 431 ? 18.406 2.648 1.441 1 97.94 431 LEU B O 1
ATOM 7178 N N . PHE B 1 432 ? 16.516 1.712 0.655 1 98.44 432 PHE B N 1
ATOM 7179 C CA . PHE B 1 432 ? 16.781 2.117 -0.721 1 98.44 432 PHE B CA 1
ATOM 7180 C C . PHE B 1 432 ? 16.906 3.631 -0.824 1 98.44 432 PHE B C 1
ATOM 7182 O O . PHE B 1 432 ? 17.875 4.141 -1.413 1 98.44 432 PHE B O 1
ATOM 7189 N N . LEU B 1 433 ? 15.977 4.324 -0.214 1 98.44 433 LEU B N 1
ATOM 7190 C CA . LEU B 1 433 ? 15.961 5.785 -0.267 1 98.44 433 LEU B CA 1
ATOM 7191 C C . LEU B 1 433 ? 17.141 6.363 0.502 1 98.44 433 LEU B C 1
ATOM 7193 O O . LEU B 1 433 ? 17.766 7.332 0.058 1 98.44 433 LEU B O 1
ATOM 7197 N N . MET B 1 434 ? 17.453 5.801 1.673 1 96.5 434 MET B N 1
ATOM 7198 C CA . MET B 1 434 ? 18.609 6.234 2.461 1 96.5 434 MET B CA 1
ATOM 7199 C C . MET B 1 434 ? 19.891 6.184 1.633 1 96.5 434 MET B C 1
ATOM 7201 O O . MET B 1 434 ? 20.656 7.145 1.612 1 96.5 434 MET B O 1
ATOM 7205 N N . GLN B 1 435 ? 20.047 5.074 0.952 1 96.31 435 GLN B N 1
ATOM 7206 C CA . GLN B 1 435 ? 21.266 4.883 0.173 1 96.31 435 GLN B CA 1
ATOM 7207 C C . GLN B 1 435 ? 21.266 5.77 -1.071 1 96.31 435 GLN B C 1
ATOM 7209 O O . GLN B 1 435 ? 22.312 6.289 -1.466 1 96.31 435 GLN B O 1
ATOM 7214 N N . PHE B 1 436 ? 20.125 5.879 -1.736 1 97.06 436 PHE B N 1
ATOM 7215 C CA . PHE B 1 436 ? 20.031 6.758 -2.896 1 97.06 436 PHE B CA 1
ATOM 7216 C C . PHE B 1 436 ? 20.438 8.18 -2.533 1 97.06 436 PHE B C 1
ATOM 7218 O O . PHE B 1 436 ? 21.141 8.852 -3.295 1 97.06 436 PHE B O 1
ATOM 7225 N N . LEU B 1 437 ? 20.016 8.609 -1.335 1 96.62 437 LEU B N 1
ATOM 7226 C CA . LEU B 1 437 ? 20.25 9.984 -0.9 1 96.62 437 LEU B CA 1
ATOM 7227 C C . LEU B 1 437 ? 21.547 10.086 -0.102 1 96.62 437 LEU B C 1
ATOM 7229 O O . LEU B 1 437 ? 21.906 11.172 0.352 1 96.62 437 LEU B O 1
ATOM 7233 N N . GLN B 1 438 ? 22.219 8.945 0.173 1 94.81 438 GLN B N 1
ATOM 7234 C CA . GLN B 1 438 ? 23.469 8.883 0.923 1 94.81 438 GLN B CA 1
ATOM 7235 C C . GLN B 1 438 ? 23.297 9.5 2.312 1 94.81 438 GLN B C 1
ATOM 7237 O O . GLN B 1 438 ? 24.109 10.328 2.729 1 94.81 438 GLN B O 1
ATOM 7242 N N . LEU B 1 439 ? 22.234 9.156 2.904 1 92.88 439 LEU B N 1
ATOM 7243 C CA . LEU B 1 439 ? 21.984 9.625 4.262 1 92.88 439 LEU B CA 1
ATOM 7244 C C . LEU B 1 439 ? 22.625 8.703 5.285 1 92.88 439 LEU B C 1
ATOM 7246 O O . LEU B 1 439 ? 22.891 7.531 4.996 1 92.88 439 LEU B O 1
ATOM 7250 N N . SER B 1 440 ? 22.859 9.133 6.504 1 88.75 440 SER B N 1
ATOM 7251 C CA . SER B 1 440 ? 23.656 8.43 7.5 1 88.75 440 SER B CA 1
ATOM 7252 C C . SER B 1 440 ? 22.797 7.461 8.305 1 88.75 440 SER B C 1
ATOM 7254 O O . SER B 1 440 ? 23.328 6.547 8.945 1 88.75 440 SER B O 1
ATOM 7256 N N . ASN B 1 441 ? 21.516 7.676 8.266 1 90.75 441 ASN B N 1
ATOM 7257 C CA . ASN B 1 441 ? 20.641 6.906 9.141 1 90.75 441 ASN B CA 1
ATOM 7258 C C . ASN B 1 441 ? 19.266 6.688 8.508 1 90.75 441 ASN B C 1
ATOM 7260 O O . ASN B 1 441 ? 18.688 7.617 7.945 1 90.75 441 ASN B O 1
ATOM 7264 N N . VAL B 1 442 ? 18.781 5.438 8.602 1 93 442 VAL B N 1
ATOM 7265 C CA . VAL B 1 442 ? 17.516 5.059 7.98 1 93 442 VAL B CA 1
ATOM 7266 C C . VAL B 1 442 ? 16.375 5.805 8.656 1 93 442 VAL B C 1
ATOM 7268 O O . VAL B 1 442 ? 15.281 5.93 8.086 1 93 442 VAL B O 1
ATOM 7271 N N . ARG B 1 443 ? 16.531 6.406 9.758 1 89.19 443 ARG B N 1
ATOM 7272 C CA . ARG B 1 443 ? 15.516 7.16 10.477 1 89.19 443 ARG B CA 1
ATOM 7273 C C . ARG B 1 443 ? 15.117 8.414 9.703 1 89.19 443 ARG B C 1
ATOM 7275 O O . ARG B 1 443 ? 14.016 8.945 9.891 1 89.19 443 ARG B O 1
ATOM 7282 N N . PHE B 1 444 ? 16 8.93 8.828 1 91.06 444 PHE B N 1
ATOM 7283 C CA . PHE B 1 444 ? 15.672 10.078 7.996 1 91.06 444 PHE B CA 1
ATOM 7284 C C . PHE B 1 444 ? 14.656 9.703 6.93 1 91.06 444 PHE B C 1
ATOM 7286 O O . PHE B 1 444 ? 13.906 10.555 6.449 1 91.06 444 PHE B O 1
ATOM 7293 N N . THR B 1 445 ? 14.633 8.414 6.582 1 95.12 445 THR B N 1
ATOM 7294 C CA . THR B 1 445 ? 13.773 7.988 5.484 1 95.12 445 THR B CA 1
ATOM 7295 C C . THR B 1 445 ? 12.617 7.137 6.008 1 95.12 445 THR B C 1
ATOM 7297 O O . THR B 1 445 ? 11.898 6.516 5.223 1 95.12 445 THR B O 1
ATOM 7300 N N . SER B 1 446 ? 12.461 7 7.285 1 94.31 446 SER B N 1
ATOM 7301 C CA . SER B 1 446 ? 11.297 6.406 7.934 1 94.31 446 SER B CA 1
ATOM 7302 C C . SER B 1 446 ? 10.43 7.469 8.594 1 94.31 446 SER B C 1
ATOM 7304 O O . SER B 1 446 ? 10.891 8.203 9.469 1 94.31 446 SER B O 1
ATOM 7306 N N . LEU B 1 447 ? 9.227 7.594 8.156 1 94.19 447 LEU B N 1
ATOM 7307 C CA . LEU B 1 447 ? 8.367 8.68 8.617 1 94.19 447 LEU B CA 1
ATOM 7308 C C . LEU B 1 447 ? 8.133 8.586 10.125 1 94.19 447 LEU B C 1
ATOM 7310 O O . LEU B 1 447 ? 8.242 9.586 10.828 1 94.19 447 LEU B O 1
ATOM 7314 N N . PHE B 1 448 ? 7.828 7.375 10.609 1 91.06 448 PHE B N 1
ATOM 7315 C CA . PHE B 1 448 ? 7.676 7.105 12.039 1 91.06 448 PHE B CA 1
ATOM 7316 C C . PHE B 1 448 ? 8.445 5.852 12.43 1 91.06 448 PHE B C 1
ATOM 7318 O O . PHE B 1 448 ? 7.848 4.793 12.656 1 91.06 448 PHE B O 1
ATOM 7325 N N . PRO B 1 449 ? 9.75 5.992 12.594 1 90.25 449 PRO B N 1
ATOM 7326 C CA . PRO B 1 449 ? 10.609 4.82 12.805 1 90.25 449 PRO B CA 1
ATOM 7327 C C . PRO B 1 449 ? 10.273 4.066 14.086 1 90.25 449 PRO B C 1
ATOM 7329 O O . PRO B 1 449 ? 10.023 4.684 15.125 1 90.25 449 PRO B O 1
ATOM 7332 N N . ARG B 1 450 ? 10.211 2.768 13.961 1 88.19 450 ARG B N 1
ATOM 7333 C CA . ARG B 1 450 ? 10.055 1.879 15.109 1 88.19 450 ARG B CA 1
ATOM 7334 C C . ARG B 1 450 ? 11.398 1.288 15.523 1 88.19 450 ARG B C 1
ATOM 7336 O O . ARG B 1 450 ? 11.992 0.501 14.781 1 88.19 450 ARG B O 1
ATOM 7343 N N . ALA B 1 451 ? 11.883 1.734 16.609 1 84.12 451 ALA B N 1
ATOM 7344 C CA . ALA B 1 451 ? 13.086 1.234 17.266 1 84.12 451 ALA B CA 1
ATOM 7345 C C . ALA B 1 451 ? 12.758 0.673 18.641 1 84.12 451 ALA B C 1
ATOM 7347 O O . ALA B 1 451 ? 11.625 0.768 19.109 1 84.12 451 ALA B O 1
ATOM 7348 N N . PRO B 1 452 ? 13.68 -0.134 19.219 1 80.88 452 PRO B N 1
ATOM 7349 C CA . PRO B 1 452 ? 13.375 -0.722 20.516 1 80.88 452 PRO B CA 1
ATOM 7350 C C . PRO B 1 452 ? 12.859 0.307 21.516 1 80.88 452 PRO B C 1
ATOM 7352 O O . PRO B 1 452 ? 12.023 -0.016 22.375 1 80.88 452 PRO B O 1
ATOM 7355 N N . THR B 1 453 ? 13.375 1.379 21.438 1 66.62 453 THR B N 1
ATOM 7356 C CA . THR B 1 453 ? 12.766 2.441 22.234 1 66.62 453 THR B CA 1
ATOM 7357 C C . THR B 1 453 ? 11.703 3.176 21.422 1 66.62 453 THR B C 1
ATOM 7359 O O . THR B 1 453 ? 12.008 3.766 20.375 1 66.62 453 THR B O 1
ATOM 7362 N N . ILE B 1 454 ? 10.586 2.426 21.188 1 55.09 454 ILE B N 1
ATOM 7363 C CA . ILE B 1 454 ? 9.516 2.914 20.328 1 55.09 454 ILE B CA 1
ATOM 7364 C C . ILE B 1 454 ? 9.359 4.426 20.5 1 55.09 454 ILE B C 1
ATOM 7366 O O . ILE B 1 454 ? 8.891 5.113 19.594 1 55.09 454 ILE B O 1
ATOM 7370 N N . TYR B 1 455 ? 9.188 4.91 21.75 1 48.72 455 TYR B N 1
ATOM 7371 C CA . TYR B 1 455 ? 8.727 6.238 22.125 1 48.72 455 TYR B CA 1
ATOM 7372 C C . TYR B 1 455 ? 9.75 7.301 21.75 1 48.72 455 TYR B C 1
ATOM 7374 O O . TYR B 1 455 ? 10.922 7.211 22.141 1 48.72 455 TYR B O 1
ATOM 7382 N N . GLU B 1 456 ? 9.633 7.562 20.578 1 44.47 456 GLU B N 1
ATOM 7383 C CA . GLU B 1 456 ? 10.453 8.633 20.016 1 44.47 456 GLU B CA 1
ATOM 7384 C C . GLU B 1 456 ? 10.906 9.602 21.094 1 44.47 456 GLU B C 1
ATOM 7386 O O . GLU B 1 456 ? 11.82 10.398 20.891 1 44.47 456 GLU B O 1
ATOM 7391 N N . ASN B 1 457 ? 9.914 9.914 21.953 1 37.62 457 ASN B N 1
ATOM 7392 C CA . ASN B 1 457 ? 10.477 10.984 22.766 1 37.62 457 ASN B CA 1
ATOM 7393 C C . ASN B 1 457 ? 11.805 10.57 23.391 1 37.62 457 ASN B C 1
ATOM 7395 O O . ASN B 1 457 ? 12.43 11.367 24.094 1 37.62 457 ASN B O 1
ATOM 7399 N N . GLU B 1 458 ? 11.914 9.328 23.719 1 34.22 458 GLU B N 1
ATOM 7400 C CA . GLU B 1 458 ? 13.164 9.203 24.453 1 34.22 458 GLU B CA 1
ATOM 7401 C C . GLU B 1 458 ? 14.367 9.391 23.531 1 34.22 458 GLU B C 1
ATOM 7403 O O . GLU B 1 458 ? 14.258 9.219 22.312 1 34.22 458 GLU B O 1
ATOM 7408 N N . GLN B 1 459 ? 15.703 9.586 24.109 1 28.64 459 GLN B N 1
ATOM 7409 C CA . GLN B 1 459 ? 17.062 9.898 23.703 1 28.64 459 GLN B CA 1
ATOM 7410 C C . GLN B 1 459 ? 17.531 8.992 22.578 1 28.64 459 GLN B C 1
ATOM 7412 O O . GLN B 1 459 ? 17.625 7.77 22.75 1 28.64 459 GLN B O 1
ATOM 7417 N N . LEU B 1 460 ? 17.047 8.992 21.516 1 28.66 460 LEU B N 1
ATOM 7418 C CA . LEU B 1 460 ? 18.016 8.453 20.562 1 28.66 460 LEU B CA 1
ATOM 7419 C C . LEU B 1 460 ? 19.438 8.734 21.031 1 28.66 460 LEU B C 1
ATOM 7421 O O . LEU B 1 460 ? 19.922 9.867 20.938 1 28.66 460 LEU B O 1
ATOM 7425 N N . LEU B 1 461 ? 19.766 8.43 22.172 1 24.3 461 LEU B N 1
ATOM 7426 C CA . LEU B 1 461 ? 21.156 8.469 22.594 1 24.3 461 LEU B CA 1
ATOM 7427 C C . LEU B 1 461 ? 22.062 7.754 21.594 1 24.3 461 LEU B C 1
ATOM 7429 O O . LEU B 1 461 ? 21.703 6.699 21.062 1 24.3 461 LEU B O 1
#